Protein AF-A0A2P6MSW0-F1 (afdb_monomer_lite)

Sequence (856 aa):
MTTLRRFTCDDLFRISNINLDKLTETYNLGFYLQYMSKWPDYYTVAEDPNGTLMGYIMGKAEGLNENWHGHVTALTVAPEYRKIGLAGKFMGILEQVSEKIYDGYFVDLYVRKSNNVAISMYKKFGYTIYRQVIGYYSEGEDAYDMRKALPRDVHKKSIIPLPHPTAHRDSMSSTSKTTSDPVRFSTELWDGFDALCRQTAEDINFLREVFKFVKKRQLIEEEYADKMSKLNSKNPDVQPLGTLSKTWTGITNHLGSMTDIHNSAAIQMTEKVADALAALIKDTEMRRKQVVDRGTELNGEYKTNVEYLKKCKAAYDKAMREAAAVAQQIETMKQEAMPNRTAIAKNEKELQSKNEFASQLEDVYRRRITFTNYWMDIYYNEKMPAIMKDFERLETVMMQMFKAYLKRYANVVQDMQSPTDIAIKTLAESIDQIDASINIDIICRQNKTKAERPPLCEFEPYVVQSAAPQRSKLNPKGLFDAFTMRGGREQEHPASRPAPYATEVKPPGPNSVFGVPLEKLMDRQKDRYPELQIPKVLLDLSESVLKSGGCWTEGIFRVPAAAREVQNYKNELDDTYDAAVQPTNVHVIAAALKLWLREICTETPQQGYEVVKTLPSVNYKVVERVIHMLQEMSKQEYVETTMMDQSNLAMVFAPAFLKCPHTDYSKAMTAADKEKAFIVYLMDNIPSRVFEFSGFSGIRNSRRAVPAIPSKEGAPSPSIALSPSEKALASSRPLPTLPLSSSIDEMPTSNATPTTSPPVPAASAARPGPPQAPRRIEIGTLRREVHRERSDPFSMHHLTTNRKNRINCHDALFLPTQWRQTTTDCEVLEEKIVSHGDLSLFRRRAPGAPNDDIWQ

Organism: NCBI:txid1890364

Secondary structure (DSSP, 8-state):
-PEEEE--GGGGGTTHHHHTSTT-----HHHHHHHHHH-GGG-EEEE-TTS-EEEEEEEEEE-SGGG-EEEEEEEEE-GGGTTSSHHHHHHHHHHHHHHHTS--SEEEEEEETT-HHHHHHHHHTT-EEEEEEET-STTS--EEEEEEE-TT-TT-GGGSPPSS-EEHHHHGGGS--SS-S---HHHH-TT-HHHHHHHHHHHHHHHHHHHHHHHHHHHHHHHHHHHHHHHHT---SSPPPHHHHHHHHHHHHHHHHHHHHHHHHHHHHIIIIIHHHHHHHHHHHHHHHHHHHHHHHHHHHHHHHHHHHHHHHHHHHHHHHHHHHHHHHHHHHHTSSS--HHHHHHHHHHHHHHHHHHHHHHHHHHHHHHHHHHHHHHIIIIIHHHHHHHHHHHHHHHHHHHHHHHHHHHHHHHHTHHHHHHHHHHHHHHHHT--HHHHHHHHHHHH--SPPPPPP----------S-----------------------------PPPP-S---PPPPTT--SS--HHHHHHHHHTT-TT-SS-HHHHHHHHHHHHTTGGGSTTTTTSPPPHHHHHHHHHHHHHHSS-SS--S-HHHHHHHHHHHHHHH-----SSHHHHHHHS-HHHHHHHHHHHHHHHHHTSHHHHHHH---HHHHHHHHHHHH-----S-HHHHHHHHHHHHHHHHHHHHHS-------TTGGGTTT----PPPPPP----------------------------------------------------------PPPP-----------------------------------------PPP---------------------------------------

InterPro domains:
  IPR000182 GNAT domain [PF00583] (29-127)
  IPR000182 GNAT domain [PS51186] (2-151)
  IPR000198 Rho GTPase-activating protein domain [PF00620] (535-600)
  IPR000198 Rho GTPase-activating protein domain [PF00620] (609-661)
  IPR000198 Rho GTPase-activating protein domain [PS50238] (516-691)
  IPR000198 Rho GTPase-activating protein domain [SM00324] (532-687)
  IPR001060 FCH domain [PF00611] (192-263)
  IPR001060 FCH domain [SM00055] (183-269)
  IPR008936 Rho GTPase activation protein [G3DSA:1.10.555.10] (509-602)
  IPR008936 Rho GTPase activation protein [G3DSA:1.10.555.10] (603-688)
  IPR008936 Rho GTPase activation protein [SSF48350] (512-686)
  IPR016181 Acyl-CoA N-acyltransferase [SSF55729] (1-150)
  IPR027267 AH/BAR domain superfamily [G3DSA:1.20.1270.60] (180-471)
  IPR027267 AH/BAR domain superfamily [SSF103657] (184-462)
  IPR031160 F-BAR domain [PS51741] (183-439)
  IPR051646 N-terminal NatB acetyltransferase catalytic subunit [PTHR45910] (1-167)

Radius of gyration: 47.19 Å; chains: 1; bounding box: 113×129×171 Å

pLDDT: mean 72.56, std 27.03, range [21.27, 98.38]

Structure (mmCIF, N/CA/C/O backbone):
data_AF-A0A2P6MSW0-F1
#
_entry.id   AF-A0A2P6MSW0-F1
#
loop_
_atom_site.group_PDB
_atom_site.id
_atom_site.type_symbol
_atom_site.label_atom_id
_atom_site.label_alt_id
_atom_site.label_comp_id
_atom_site.label_asym_id
_atom_site.label_entity_id
_atom_site.label_seq_id
_atom_site.pdbx_PDB_ins_code
_atom_site.Cartn_x
_atom_site.Cartn_y
_atom_site.Cartn_z
_atom_site.occupancy
_atom_site.B_iso_or_equiv
_atom_site.auth_seq_id
_atom_site.auth_comp_id
_atom_site.auth_asym_id
_atom_site.auth_atom_id
_atom_site.pdbx_PDB_model_num
ATOM 1 N N . MET A 1 1 ? 9.043 -40.742 21.048 1.00 73.31 1 MET A N 1
ATOM 2 C CA . MET A 1 1 ? 8.303 -40.983 19.789 1.00 73.31 1 MET A CA 1
ATOM 3 C C . MET A 1 1 ? 8.147 -39.640 19.091 1.00 73.31 1 MET A C 1
ATOM 5 O O . MET A 1 1 ? 7.765 -38.699 19.762 1.00 73.31 1 MET A O 1
ATOM 9 N N . THR A 1 2 ? 8.527 -39.511 17.821 1.00 90.12 2 THR A N 1
ATOM 10 C CA . THR A 1 2 ? 8.435 -38.231 17.089 1.00 90.12 2 THR A CA 1
ATOM 11 C C . THR A 1 2 ? 7.188 -38.228 16.224 1.00 90.12 2 THR A C 1
ATOM 13 O O . THR A 1 2 ? 7.015 -39.154 15.429 1.00 90.12 2 THR A O 1
ATOM 16 N N . THR A 1 3 ? 6.373 -37.185 16.344 1.00 92.88 3 THR A N 1
ATOM 17 C CA . THR A 1 3 ? 5.152 -37.003 15.557 1.00 92.88 3 THR A CA 1
ATOM 18 C C . THR A 1 3 ? 5.406 -35.977 14.460 1.00 92.88 3 THR A C 1
ATOM 20 O O . THR A 1 3 ? 5.881 -34.880 14.739 1.00 92.88 3 THR A O 1
ATOM 23 N N . LEU A 1 4 ? 5.108 -36.331 13.208 1.00 94.06 4 LEU A N 1
ATOM 24 C CA . LEU A 1 4 ? 5.116 -35.401 12.077 1.00 94.06 4 LEU A CA 1
ATOM 25 C C . LEU A 1 4 ? 3.680 -34.977 11.793 1.00 94.06 4 LEU A C 1
ATOM 27 O O . LEU A 1 4 ? 2.804 -35.832 11.664 1.00 94.06 4 LEU A O 1
ATOM 31 N N . ARG A 1 5 ? 3.439 -33.672 11.694 1.00 94.06 5 ARG A N 1
ATOM 32 C CA . ARG A 1 5 ? 2.119 -33.115 11.381 1.00 94.06 5 ARG A CA 1
ATOM 33 C C . ARG A 1 5 ? 2.244 -31.880 10.499 1.00 94.06 5 ARG A C 1
ATOM 35 O O . ARG A 1 5 ? 3.320 -31.292 10.393 1.00 94.06 5 ARG A O 1
ATOM 42 N N . ARG A 1 6 ? 1.131 -31.475 9.885 1.00 91.44 6 ARG A N 1
ATOM 43 C CA . ARG A 1 6 ? 1.058 -30.198 9.167 1.00 91.44 6 ARG A CA 1
ATOM 44 C C . ARG A 1 6 ? 1.414 -29.050 10.112 1.00 91.44 6 ARG A C 1
ATOM 46 O O . ARG A 1 6 ? 1.029 -29.052 11.286 1.00 91.44 6 ARG A O 1
ATOM 53 N N . PHE A 1 7 ? 2.177 -28.107 9.579 1.00 90.88 7 PHE A N 1
ATOM 54 C CA . PHE A 1 7 ? 2.505 -26.866 10.266 1.00 90.88 7 PHE A CA 1
ATOM 55 C C . PHE A 1 7 ? 1.244 -25.989 10.355 1.00 90.88 7 PHE A C 1
ATOM 57 O O . PHE A 1 7 ? 0.479 -25.908 9.395 1.00 90.88 7 PHE A O 1
ATOM 64 N N . THR A 1 8 ? 1.020 -25.340 11.493 1.00 90.50 8 THR A N 1
ATOM 65 C CA . THR A 1 8 ? -0.129 -24.454 11.748 1.00 90.50 8 THR A CA 1
ATOM 66 C C . THR A 1 8 ? 0.336 -23.034 12.068 1.00 90.50 8 THR A C 1
ATOM 68 O O . THR A 1 8 ? 1.493 -22.829 12.431 1.00 90.50 8 THR A O 1
ATOM 71 N N . CYS A 1 9 ? -0.554 -22.038 11.979 1.00 86.31 9 CYS A N 1
ATOM 72 C CA . CYS A 1 9 ? -0.220 -20.653 12.343 1.00 86.31 9 CYS A CA 1
ATOM 73 C C . CYS A 1 9 ? 0.369 -20.545 13.760 1.00 86.31 9 CYS A C 1
ATOM 75 O O . CYS A 1 9 ? 1.317 -19.792 13.970 1.00 86.31 9 CYS A O 1
ATOM 77 N N . ASP A 1 10 ? -0.162 -21.319 14.712 1.00 86.50 10 ASP A N 1
ATOM 78 C CA . ASP A 1 10 ? 0.254 -21.283 16.118 1.00 86.50 10 ASP A CA 1
ATOM 79 C C . ASP A 1 10 ? 1.702 -21.754 16.322 1.00 86.50 10 ASP A C 1
ATOM 81 O O . ASP A 1 10 ? 2.387 -21.316 17.250 1.00 86.50 10 ASP A O 1
ATOM 85 N N . ASP A 1 11 ? 2.208 -22.608 15.427 1.00 88.56 11 ASP A N 1
ATOM 86 C CA . ASP A 1 11 ? 3.588 -23.086 15.490 1.00 88.56 11 ASP A CA 1
ATOM 87 C C . ASP A 1 11 ? 4.594 -21.947 15.261 1.00 88.56 11 ASP A C 1
ATOM 89 O O . ASP A 1 11 ? 5.694 -21.994 15.811 1.00 88.56 11 ASP A O 1
ATOM 93 N N . LEU A 1 12 ? 4.217 -20.871 14.550 1.00 85.56 12 LEU A N 1
ATOM 94 C CA . LEU A 1 12 ? 5.083 -19.700 14.328 1.00 85.56 12 LEU A CA 1
ATOM 95 C C . LEU A 1 12 ? 5.514 -19.030 15.638 1.00 85.56 12 LEU A C 1
ATOM 97 O O . LEU A 1 12 ? 6.610 -18.478 15.709 1.00 85.56 12 LEU A O 1
ATOM 101 N N . PHE A 1 13 ? 4.702 -19.129 16.693 1.00 83.31 13 PHE A N 1
ATOM 102 C CA . PHE A 1 13 ? 5.039 -18.602 18.019 1.00 83.31 13 PHE A CA 1
ATOM 103 C C . PHE A 1 13 ? 5.951 -19.538 18.829 1.00 83.31 13 PHE A C 1
ATOM 105 O O . PHE A 1 13 ? 6.455 -19.153 19.882 1.00 83.31 13 PHE A O 1
ATOM 112 N N . ARG A 1 14 ? 6.173 -20.770 18.352 1.00 83.88 14 ARG A N 1
ATOM 113 C CA . ARG A 1 14 ? 6.894 -21.844 19.058 1.00 83.88 14 ARG A CA 1
ATOM 114 C C . ARG A 1 14 ? 8.185 -22.276 18.354 1.00 83.88 14 ARG A C 1
ATOM 116 O O . ARG A 1 14 ? 9.005 -22.952 18.969 1.00 83.88 14 ARG A O 1
ATOM 123 N N . ILE A 1 15 ? 8.410 -21.867 17.101 1.00 85.44 15 ILE A N 1
ATOM 124 C CA . ILE A 1 15 ? 9.630 -22.197 16.338 1.00 85.44 15 ILE A CA 1
ATOM 125 C C . ILE A 1 15 ? 10.862 -21.366 16.716 1.00 85.44 15 ILE A C 1
ATOM 127 O O . ILE A 1 15 ? 11.935 -21.613 16.168 1.00 85.44 15 ILE A O 1
ATOM 131 N N . SER A 1 16 ? 10.759 -20.408 17.644 1.00 77.06 16 SER A N 1
ATOM 132 C CA . SER A 1 16 ? 11.877 -19.529 18.022 1.00 77.06 16 SER A CA 1
ATOM 133 C C . SER A 1 16 ? 13.143 -20.314 18.371 1.00 77.06 16 SER A C 1
ATOM 135 O O . SER A 1 16 ? 14.200 -20.028 17.822 1.00 77.06 16 SER A O 1
ATOM 137 N N . ASN A 1 17 ? 13.033 -21.374 19.179 1.00 74.31 17 ASN A N 1
ATOM 138 C CA . ASN A 1 17 ? 14.183 -22.208 19.553 1.00 74.31 17 ASN A CA 1
ATOM 139 C C . ASN A 1 17 ? 14.808 -22.951 18.359 1.00 74.31 17 ASN A C 1
ATOM 141 O O . ASN A 1 17 ? 16.011 -23.190 18.348 1.00 74.31 17 ASN A O 1
ATOM 145 N N . ILE A 1 18 ? 14.011 -23.285 17.341 1.00 83.44 18 ILE A N 1
ATOM 146 C CA . ILE A 1 18 ? 14.483 -23.927 16.106 1.00 83.44 18 ILE A CA 1
ATOM 147 C C . ILE A 1 18 ? 15.212 -22.902 15.221 1.00 83.44 18 ILE A C 1
ATOM 149 O O . ILE A 1 18 ? 16.244 -23.214 14.633 1.00 83.44 18 ILE A O 1
ATOM 153 N N . ASN A 1 19 ? 14.698 -21.671 15.163 1.00 82.31 19 ASN A N 1
ATOM 154 C CA . ASN A 1 19 ? 15.197 -20.588 14.313 1.00 82.31 19 ASN A CA 1
ATOM 155 C C . ASN A 1 19 ? 16.426 -19.849 14.868 1.00 82.31 19 ASN A C 1
ATOM 157 O O . ASN A 1 19 ? 17.010 -19.038 14.156 1.00 82.31 19 ASN A O 1
ATOM 161 N N . LEU A 1 20 ? 16.838 -20.120 16.110 1.00 76.44 20 LEU A N 1
ATOM 162 C CA . LEU A 1 20 ? 18.056 -19.551 16.704 1.00 76.44 20 LEU A CA 1
ATOM 163 C C . LEU A 1 20 ? 19.355 -20.211 16.203 1.00 76.44 20 LEU A C 1
ATOM 165 O O . LEU A 1 20 ? 20.447 -19.772 16.565 1.00 76.44 20 LEU A O 1
ATOM 169 N N . ASP A 1 21 ? 19.274 -21.260 15.380 1.00 73.25 21 ASP A N 1
ATOM 170 C CA . ASP A 1 21 ? 20.462 -21.876 14.791 1.00 73.25 21 ASP A CA 1
ATOM 171 C C . ASP A 1 21 ? 21.080 -20.985 13.700 1.00 73.25 21 ASP A C 1
ATOM 173 O O . ASP A 1 21 ? 20.398 -20.564 12.769 1.00 73.25 21 ASP A O 1
ATOM 177 N N . LYS A 1 22 ? 22.401 -20.765 13.776 1.00 73.75 22 LYS A N 1
ATOM 178 C CA . LYS A 1 22 ? 23.176 -19.919 12.851 1.00 73.75 22 LYS A CA 1
ATOM 179 C C . LYS A 1 22 ? 23.007 -20.281 11.366 1.00 73.75 22 LYS A C 1
ATOM 181 O O . LYS A 1 22 ? 23.175 -19.417 10.514 1.00 73.75 22 LYS A O 1
ATOM 186 N N . LEU A 1 23 ? 22.746 -21.546 11.042 1.00 72.62 23 LEU A N 1
ATOM 187 C CA . LEU A 1 23 ? 22.580 -22.022 9.664 1.00 72.62 23 LEU A CA 1
ATOM 188 C C . LEU A 1 23 ? 21.131 -21.922 9.168 1.00 72.62 23 LEU A C 1
ATOM 190 O O . LEU A 1 23 ? 20.855 -22.320 8.037 1.00 72.62 23 LEU A O 1
ATOM 194 N N . THR A 1 24 ? 20.216 -21.432 10.007 1.00 79.19 24 THR A N 1
ATOM 195 C CA . THR A 1 24 ? 18.808 -21.252 9.659 1.00 79.19 24 THR A CA 1
ATOM 196 C C . THR A 1 24 ? 18.578 -19.852 9.132 1.00 79.19 24 THR A C 1
ATOM 198 O O . THR A 1 24 ? 18.752 -18.867 9.846 1.00 79.19 24 THR A O 1
ATOM 201 N N . GLU A 1 25 ? 18.127 -19.769 7.887 1.00 75.81 25 GLU A N 1
ATOM 202 C CA . GLU A 1 25 ? 17.607 -18.521 7.346 1.00 75.81 25 GLU A CA 1
ATOM 203 C C . GLU A 1 25 ? 16.237 -18.244 7.974 1.00 75.81 25 GLU A C 1
ATOM 205 O O . GLU A 1 25 ? 15.349 -19.099 7.974 1.00 75.81 25 GLU A O 1
ATOM 210 N N . THR A 1 26 ? 16.076 -17.054 8.552 1.00 78.38 26 THR A N 1
ATOM 211 C CA . THR A 1 26 ? 14.838 -16.648 9.225 1.00 78.38 26 THR A CA 1
ATOM 212 C C . THR A 1 26 ? 14.127 -15.573 8.419 1.00 78.38 26 THR A C 1
ATOM 214 O O . THR A 1 26 ? 14.736 -14.627 7.923 1.00 78.38 26 THR A O 1
ATOM 217 N N . TYR A 1 27 ? 12.810 -15.717 8.288 1.00 81.25 27 TYR A N 1
ATOM 218 C CA . TYR A 1 27 ? 11.973 -14.806 7.513 1.00 81.25 27 TYR A CA 1
ATOM 219 C C . TYR A 1 27 ? 11.045 -13.989 8.420 1.00 81.25 27 TYR A C 1
ATOM 221 O O . TYR A 1 27 ? 10.822 -14.324 9.583 1.00 81.25 27 TYR A O 1
ATOM 229 N N . ASN A 1 28 ? 10.479 -12.901 7.895 1.00 78.00 28 ASN A N 1
ATOM 230 C CA . ASN A 1 28 ? 9.434 -12.171 8.614 1.00 78.00 28 ASN A CA 1
ATOM 231 C C . ASN A 1 28 ? 8.122 -12.985 8.658 1.00 78.00 28 ASN A C 1
ATOM 233 O O . ASN A 1 28 ? 7.902 -13.876 7.836 1.00 78.00 28 ASN A O 1
ATOM 237 N N . LEU A 1 29 ? 7.224 -12.657 9.594 1.00 77.81 29 LEU A N 1
ATOM 238 C CA . LEU A 1 29 ? 5.967 -13.395 9.782 1.00 77.81 29 LEU A CA 1
ATOM 239 C C . LEU A 1 29 ? 5.096 -13.429 8.512 1.00 77.81 29 LEU A C 1
ATOM 241 O O . LEU A 1 29 ? 4.502 -14.457 8.196 1.00 77.81 29 LEU A O 1
ATOM 245 N N . GLY A 1 30 ? 5.063 -12.327 7.754 1.00 74.00 30 GLY A N 1
ATOM 246 C CA . GLY A 1 30 ? 4.306 -12.236 6.504 1.00 74.00 30 GLY A CA 1
ATOM 247 C C . GLY A 1 30 ? 4.766 -13.245 5.449 1.00 74.00 30 GLY A C 1
ATOM 248 O O . GLY A 1 30 ? 3.930 -13.816 4.755 1.00 74.00 30 GLY A O 1
ATOM 249 N N . PHE A 1 31 ? 6.070 -13.521 5.370 1.00 78.88 31 PHE A N 1
ATOM 250 C CA . PHE A 1 31 ? 6.636 -14.512 4.454 1.00 78.88 31 PHE A CA 1
ATOM 251 C C . PHE A 1 31 ? 6.167 -15.931 4.796 1.00 78.88 31 PHE A C 1
ATOM 253 O O . PHE A 1 31 ? 5.680 -16.641 3.917 1.00 78.88 31 PHE A O 1
ATOM 260 N N . TYR A 1 32 ? 6.227 -16.321 6.076 1.00 83.69 32 TYR A N 1
ATOM 261 C CA . TYR A 1 32 ? 5.739 -17.632 6.518 1.00 83.69 32 TYR A CA 1
ATOM 262 C C . TYR A 1 32 ? 4.241 -17.814 6.243 1.00 83.69 32 TYR A C 1
ATOM 264 O O . TYR A 1 32 ? 3.837 -18.850 5.719 1.00 83.69 32 TYR A O 1
ATOM 272 N N . LEU A 1 33 ? 3.420 -16.803 6.554 1.00 84.19 33 LEU A N 1
ATOM 273 C CA . LEU A 1 33 ? 1.969 -16.852 6.335 1.00 84.19 33 LEU A CA 1
ATOM 274 C C . LEU A 1 33 ? 1.607 -16.884 4.840 1.00 84.19 33 LEU A C 1
ATOM 276 O O . LEU A 1 33 ? 0.693 -17.604 4.430 1.00 84.19 33 LEU A O 1
ATOM 280 N N . GLN A 1 34 ? 2.339 -16.147 4.001 1.00 82.12 34 GLN A N 1
ATOM 281 C CA . GLN A 1 34 ? 2.132 -16.159 2.553 1.00 82.12 34 GLN A CA 1
ATOM 282 C C . GLN A 1 34 ? 2.443 -17.531 1.944 1.00 82.12 34 GLN A C 1
ATOM 284 O O . GLN A 1 34 ? 1.682 -18.021 1.114 1.00 82.12 34 GLN A O 1
ATOM 289 N N . TYR A 1 35 ? 3.546 -18.158 2.346 1.00 86.81 35 TYR A N 1
ATOM 290 C CA . TYR A 1 35 ? 3.911 -19.479 1.843 1.00 86.81 35 TYR A CA 1
ATOM 291 C C . TYR A 1 35 ? 2.944 -20.558 2.336 1.00 86.81 35 TYR A C 1
ATOM 293 O O . TYR A 1 35 ? 2.484 -21.369 1.540 1.00 86.81 35 TYR A O 1
ATOM 301 N N . MET A 1 36 ? 2.563 -20.524 3.614 1.00 87.00 36 MET A N 1
ATOM 302 C CA . MET A 1 36 ? 1.616 -21.482 4.186 1.00 87.00 36 MET A CA 1
ATOM 303 C C . MET A 1 36 ? 0.212 -21.372 3.571 1.00 87.00 36 MET A C 1
ATOM 305 O O . MET A 1 36 ? -0.455 -22.387 3.405 1.00 87.00 36 MET A O 1
ATOM 309 N N . SER A 1 37 ? -0.239 -20.167 3.197 1.00 85.50 37 SER A N 1
ATOM 310 C CA . SER A 1 37 ? -1.538 -19.982 2.524 1.00 85.50 37 SER A CA 1
ATOM 311 C C . SER A 1 37 ? -1.548 -20.460 1.070 1.00 85.50 37 SER A C 1
ATOM 313 O O . SER A 1 37 ? -2.590 -20.895 0.588 1.00 85.50 37 SER A O 1
ATOM 315 N N . LYS A 1 38 ? -0.408 -20.400 0.368 1.00 88.25 38 LYS A N 1
ATOM 316 C CA . LYS A 1 38 ? -0.290 -20.846 -1.031 1.00 88.25 38 LYS A CA 1
ATOM 317 C C . LYS A 1 38 ? 0.076 -22.321 -1.177 1.00 88.25 38 LYS A C 1
ATOM 319 O O . LYS A 1 38 ? -0.399 -22.970 -2.101 1.00 88.25 38 LYS A O 1
ATOM 324 N N . TRP A 1 39 ? 0.925 -22.832 -0.291 1.00 93.88 39 TRP A N 1
ATOM 325 C CA . TRP A 1 39 ? 1.517 -24.167 -0.371 1.00 93.88 39 TRP A CA 1
ATOM 326 C C . TRP A 1 39 ? 1.437 -24.908 0.976 1.00 93.88 39 TRP A C 1
ATOM 328 O O . TRP A 1 39 ? 2.466 -25.340 1.506 1.00 93.88 39 TRP A O 1
ATOM 338 N N . PRO A 1 40 ? 0.233 -25.084 1.556 1.00 92.12 40 PRO A N 1
ATOM 339 C CA . PRO A 1 40 ? 0.075 -25.717 2.868 1.00 92.12 40 PRO A CA 1
ATOM 340 C C . PRO A 1 40 ? 0.593 -27.163 2.903 1.00 92.12 40 PRO A C 1
ATOM 342 O O . PRO A 1 40 ? 1.042 -27.638 3.944 1.00 92.12 40 PRO A O 1
ATOM 345 N N . ASP A 1 41 ? 0.582 -27.870 1.770 1.00 93.12 41 ASP A N 1
ATOM 346 C CA . ASP A 1 41 ? 1.083 -29.247 1.678 1.00 93.12 41 ASP A CA 1
ATOM 347 C C . ASP A 1 41 ? 2.611 -29.344 1.758 1.00 93.12 41 ASP A C 1
ATOM 349 O O . ASP A 1 41 ? 3.145 -30.378 2.150 1.00 93.12 41 ASP A O 1
ATOM 353 N N . TYR A 1 42 ? 3.325 -28.257 1.457 1.00 95.56 42 TYR A N 1
ATOM 354 C CA . TYR A 1 42 ? 4.781 -28.181 1.575 1.00 95.56 42 TYR A CA 1
ATOM 355 C C . TYR A 1 42 ? 5.265 -27.852 2.996 1.00 95.56 42 TYR A C 1
ATOM 357 O O . TYR A 1 42 ? 6.467 -27.700 3.215 1.00 95.56 42 TYR A O 1
ATOM 365 N N . TYR A 1 43 ? 4.348 -27.742 3.959 1.00 93.56 43 TYR A N 1
ATOM 366 C CA . TYR A 1 43 ? 4.601 -27.278 5.320 1.00 93.56 43 TYR A CA 1
ATOM 367 C C . TYR A 1 43 ? 4.406 -28.397 6.346 1.00 93.56 43 TYR A C 1
ATOM 369 O O . TYR A 1 43 ? 3.287 -28.820 6.641 1.00 93.56 43 TYR A O 1
ATOM 377 N N . THR A 1 44 ? 5.502 -28.873 6.941 1.00 95.62 44 THR A N 1
ATOM 378 C CA . THR A 1 44 ? 5.464 -29.945 7.951 1.00 95.62 44 THR A CA 1
ATOM 379 C C . THR A 1 44 ? 6.337 -29.599 9.149 1.00 95.62 44 THR A C 1
ATOM 381 O O . THR A 1 44 ? 7.448 -29.098 8.997 1.00 95.62 44 THR A O 1
ATOM 384 N N . VAL A 1 45 ? 5.855 -29.917 10.349 1.00 96.06 45 VAL A N 1
ATOM 385 C CA . VAL A 1 45 ? 6.579 -29.769 11.616 1.00 96.06 45 VAL A CA 1
ATOM 386 C C . VAL A 1 45 ? 6.730 -31.121 12.310 1.00 96.06 45 VAL A C 1
ATOM 388 O O . VAL A 1 45 ? 5.913 -32.029 12.133 1.00 96.06 45 VAL A O 1
ATOM 391 N N . ALA A 1 46 ? 7.792 -31.260 13.097 1.00 96.06 46 ALA A N 1
ATOM 392 C CA . ALA A 1 46 ? 8.022 -32.392 13.978 1.00 96.06 46 ALA A CA 1
ATOM 393 C C . ALA A 1 46 ? 7.879 -31.969 15.435 1.00 96.06 46 ALA A C 1
ATOM 395 O O . ALA A 1 46 ? 8.423 -30.943 15.838 1.00 96.06 46 ALA A O 1
ATOM 396 N N . GLU A 1 47 ? 7.210 -32.797 16.223 1.00 94.56 47 GLU A N 1
ATOM 397 C CA . GLU A 1 47 ? 6.956 -32.564 17.639 1.00 94.56 47 GLU A CA 1
ATOM 398 C C . GLU A 1 47 ? 7.376 -33.796 18.452 1.00 94.56 47 GLU A C 1
ATOM 400 O O . GLU A 1 47 ? 7.206 -34.945 18.017 1.00 94.56 47 GLU A O 1
ATOM 405 N N . ASP A 1 48 ? 7.989 -33.556 19.610 1.00 91.31 48 ASP A N 1
ATOM 406 C CA . ASP A 1 48 ? 8.348 -34.604 20.561 1.00 91.31 48 ASP A CA 1
ATOM 407 C C . ASP A 1 48 ? 7.132 -35.011 21.425 1.00 91.31 48 ASP A C 1
ATOM 409 O O . ASP A 1 48 ? 6.084 -34.364 21.369 1.00 91.31 48 ASP A O 1
ATOM 413 N N . PRO A 1 49 ? 7.217 -36.084 22.236 1.00 89.75 49 PRO A N 1
ATOM 414 C CA . PRO A 1 49 ? 6.091 -36.529 23.063 1.00 89.75 49 PRO A CA 1
ATOM 415 C C . PRO A 1 49 ? 5.585 -35.498 24.078 1.00 89.75 49 PRO A C 1
ATOM 417 O O . PRO A 1 49 ? 4.460 -35.626 24.547 1.00 89.75 49 PRO A O 1
ATOM 420 N N . ASN A 1 50 ? 6.413 -34.516 24.438 1.00 89.19 50 ASN A N 1
ATOM 421 C CA . ASN A 1 50 ? 6.081 -33.477 25.410 1.00 89.19 50 ASN A CA 1
ATOM 422 C C . ASN A 1 50 ? 5.460 -32.243 24.742 1.00 89.19 50 ASN A C 1
ATOM 424 O O . ASN A 1 50 ? 5.168 -31.262 25.422 1.00 89.19 50 ASN A O 1
ATOM 428 N N . GLY A 1 51 ? 5.292 -32.263 23.420 1.00 87.00 51 GLY A N 1
ATOM 429 C CA . GLY A 1 51 ? 4.814 -31.116 22.669 1.00 87.00 51 GLY A CA 1
ATOM 430 C C . GLY A 1 51 ? 5.911 -30.099 22.340 1.00 87.00 51 GLY A C 1
ATOM 431 O O . GLY A 1 51 ? 5.625 -28.937 22.081 1.00 87.00 51 GLY A O 1
ATOM 432 N N . THR A 1 52 ? 7.194 -30.455 22.383 1.00 90.25 52 THR A N 1
ATOM 433 C CA . THR A 1 52 ? 8.261 -29.525 21.973 1.00 90.25 52 THR A CA 1
ATOM 434 C C . THR A 1 52 ? 8.517 -29.667 20.479 1.00 90.25 52 THR A C 1
ATOM 436 O O . THR A 1 52 ? 8.710 -30.777 19.980 1.00 90.25 52 THR A O 1
ATOM 439 N N . LEU A 1 53 ? 8.528 -28.548 19.745 1.00 93.44 53 LEU A N 1
ATOM 440 C CA . LEU A 1 53 ? 8.837 -28.570 18.317 1.00 93.44 53 LEU A CA 1
ATOM 441 C C . LEU A 1 53 ? 10.319 -28.915 18.109 1.00 93.44 53 LEU A C 1
ATOM 443 O O . LEU A 1 53 ? 11.209 -28.261 18.647 1.00 93.44 53 LEU A O 1
ATOM 447 N N . MET A 1 54 ? 10.574 -29.941 17.302 1.00 93.62 54 MET A N 1
ATOM 448 C CA . MET A 1 54 ? 11.908 -30.491 17.041 1.00 93.62 54 MET A CA 1
ATOM 449 C C . MET A 1 54 ? 12.538 -29.920 15.761 1.00 93.62 54 MET A C 1
ATOM 451 O O . MET A 1 54 ? 13.759 -29.908 15.604 1.00 93.62 54 MET A O 1
ATOM 455 N N . GLY A 1 55 ? 11.712 -29.487 14.810 1.00 93.88 55 GLY A N 1
ATOM 456 C CA . GLY A 1 55 ? 12.133 -28.992 13.502 1.00 93.88 55 GLY A CA 1
ATOM 457 C C . GLY A 1 55 ? 10.950 -28.802 12.560 1.00 93.88 55 GLY A C 1
ATOM 458 O O . GLY A 1 55 ? 9.844 -29.253 12.862 1.00 93.88 55 GLY A O 1
ATOM 459 N N . TYR A 1 56 ? 11.179 -28.167 11.416 1.00 95.25 56 TYR A N 1
ATOM 460 C CA . TYR A 1 56 ? 10.181 -28.009 10.361 1.00 95.25 56 TYR A CA 1
ATOM 461 C C . TYR A 1 56 ? 10.821 -27.998 8.971 1.00 95.25 56 TYR A C 1
ATOM 463 O O . TYR A 1 56 ? 12.025 -27.776 8.812 1.00 95.25 56 TYR A O 1
ATOM 471 N N . ILE A 1 57 ? 9.982 -28.224 7.965 1.00 95.69 57 ILE A N 1
ATOM 472 C CA . ILE A 1 57 ? 10.283 -27.986 6.559 1.00 95.69 57 ILE A CA 1
ATOM 473 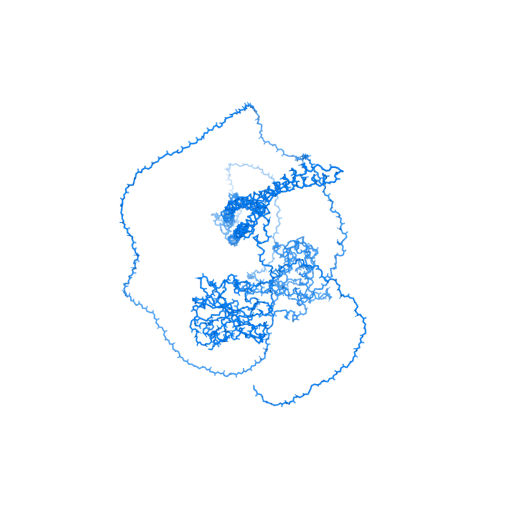C C . ILE A 1 57 ? 9.186 -27.122 5.949 1.00 95.69 57 ILE A C 1
ATOM 475 O O . ILE A 1 57 ? 8.003 -27.293 6.256 1.00 95.69 57 ILE A O 1
ATOM 479 N N . MET A 1 58 ? 9.602 -26.203 5.088 1.00 94.56 58 MET A N 1
ATOM 480 C CA . MET A 1 58 ? 8.721 -25.434 4.226 1.00 94.56 58 MET A CA 1
ATOM 481 C C . MET A 1 58 ? 9.275 -25.376 2.808 1.00 94.56 58 MET A C 1
ATOM 483 O O . MET A 1 58 ? 10.486 -25.271 2.586 1.00 94.56 58 MET A O 1
ATOM 487 N N . GLY A 1 59 ? 8.366 -25.399 1.847 1.00 94.00 59 GLY A N 1
ATOM 488 C CA . GLY A 1 59 ? 8.678 -25.292 0.433 1.00 94.00 59 GLY A CA 1
ATOM 489 C C . GLY A 1 59 ? 7.567 -24.613 -0.352 1.00 94.00 59 GLY A C 1
ATOM 490 O O . GLY A 1 59 ? 6.599 -24.104 0.216 1.00 94.00 59 GLY A O 1
ATOM 491 N N . LYS A 1 60 ? 7.731 -24.617 -1.669 1.00 94.88 60 LYS A N 1
ATOM 492 C CA . LYS A 1 60 ? 6.774 -24.097 -2.647 1.00 94.88 60 LYS A CA 1
ATOM 493 C C . LYS A 1 60 ? 6.831 -24.928 -3.922 1.00 94.88 60 LYS A C 1
ATOM 495 O O . LYS A 1 60 ? 7.844 -25.571 -4.177 1.00 94.88 60 LYS A O 1
ATOM 500 N N . ALA A 1 61 ? 5.787 -24.867 -4.739 1.00 91.56 61 ALA A N 1
ATOM 501 C CA . ALA A 1 61 ? 5.871 -25.285 -6.137 1.00 91.56 61 ALA A CA 1
ATOM 502 C C . ALA A 1 61 ? 6.143 -24.068 -7.026 1.00 91.56 61 ALA A C 1
ATOM 504 O O . ALA A 1 61 ? 5.488 -23.032 -6.867 1.00 91.56 61 ALA A O 1
ATOM 505 N N . GLU A 1 62 ? 7.094 -24.185 -7.952 1.00 85.31 62 GLU A N 1
ATOM 506 C CA . GLU A 1 62 ? 7.448 -23.109 -8.874 1.00 85.31 62 GLU A CA 1
ATOM 507 C C . GLU A 1 62 ? 7.976 -23.588 -10.234 1.00 85.31 62 GLU A C 1
ATOM 509 O O . GLU A 1 62 ? 8.207 -24.770 -10.468 1.00 85.31 62 GLU A O 1
ATOM 514 N N . GLY A 1 63 ? 8.142 -22.638 -11.158 1.00 78.12 63 GLY A N 1
ATOM 515 C CA . GLY A 1 63 ? 8.579 -22.874 -12.533 1.00 78.12 63 GLY A CA 1
ATOM 516 C C . GLY A 1 63 ? 7.430 -22.981 -13.539 1.00 78.12 63 GLY A C 1
ATOM 517 O O . GLY A 1 63 ? 6.277 -22.714 -13.221 1.00 78.12 63 GLY A O 1
ATOM 518 N N . LEU A 1 64 ? 7.755 -23.305 -14.789 1.00 71.12 64 LEU A N 1
ATOM 519 C CA . LEU A 1 64 ? 6.807 -23.491 -15.895 1.00 71.12 64 LEU A CA 1
ATOM 520 C C . LEU A 1 64 ? 7.360 -24.568 -16.838 1.00 71.12 64 LEU A C 1
ATOM 522 O O . LEU A 1 64 ? 8.579 -24.700 -16.972 1.00 71.12 64 LEU A O 1
ATOM 526 N N . ASN A 1 65 ? 6.489 -25.293 -17.542 1.00 86.81 65 ASN A N 1
ATOM 527 C CA . ASN A 1 65 ? 6.875 -26.342 -18.500 1.00 86.81 65 ASN A CA 1
ATOM 528 C C . ASN A 1 65 ? 7.807 -27.398 -17.865 1.00 86.81 65 ASN A C 1
ATOM 530 O O . ASN A 1 65 ? 7.560 -27.824 -16.740 1.00 86.81 65 ASN A O 1
ATOM 534 N N . GLU A 1 66 ? 8.885 -27.802 -18.553 1.00 85.38 66 GLU A N 1
ATOM 535 C CA . GLU A 1 66 ? 9.906 -28.740 -18.040 1.00 85.38 66 GLU A CA 1
ATOM 536 C C . GLU A 1 66 ? 10.650 -28.215 -16.790 1.00 85.38 66 GLU A C 1
ATOM 538 O O . GLU A 1 66 ? 11.368 -28.969 -16.140 1.00 85.38 66 GLU A O 1
ATOM 543 N N . ASN A 1 67 ? 10.463 -26.938 -16.426 1.00 85.56 67 ASN A N 1
ATOM 544 C CA . ASN A 1 67 ? 10.988 -26.355 -15.194 1.00 85.56 67 ASN A CA 1
ATOM 545 C C . ASN A 1 67 ? 9.972 -26.346 -14.044 1.00 85.56 67 ASN A C 1
ATOM 547 O O . ASN A 1 67 ? 10.270 -25.738 -13.029 1.00 85.56 67 ASN A O 1
ATOM 551 N N . TRP A 1 68 ? 8.780 -26.939 -14.160 1.00 93.31 68 TRP A N 1
ATOM 552 C CA . TRP A 1 68 ? 7.830 -27.030 -13.040 1.00 93.31 68 TRP A CA 1
ATOM 553 C C . TRP A 1 68 ? 8.338 -28.009 -11.969 1.00 93.31 68 TRP A C 1
ATOM 555 O O . TRP A 1 68 ? 8.565 -29.177 -12.275 1.00 93.31 68 TRP A O 1
ATOM 565 N N . HIS A 1 69 ? 8.556 -27.560 -10.732 1.00 96.44 69 HIS A N 1
ATOM 566 C CA . HIS A 1 69 ? 9.241 -28.327 -9.685 1.00 96.44 69 HIS A CA 1
ATOM 567 C C . HIS A 1 69 ? 8.840 -27.897 -8.265 1.00 96.44 69 HIS A C 1
ATOM 569 O O . HIS A 1 69 ? 8.219 -26.854 -8.060 1.00 96.44 69 HIS A O 1
ATOM 575 N N . GLY A 1 70 ? 9.206 -28.714 -7.274 1.00 95.81 70 GLY A N 1
ATOM 576 C CA . GLY A 1 70 ? 9.143 -28.334 -5.862 1.00 95.81 70 GLY A CA 1
ATOM 577 C C . GLY A 1 70 ? 10.450 -27.694 -5.394 1.00 95.81 70 GLY A C 1
ATOM 578 O O . GLY A 1 70 ? 11.521 -28.200 -5.705 1.00 95.81 70 GLY A O 1
ATOM 579 N N . HIS A 1 71 ? 10.372 -26.634 -4.599 1.00 96.94 71 HIS A N 1
ATOM 580 C CA . HIS A 1 71 ? 11.528 -25.925 -4.056 1.00 96.94 71 HIS A CA 1
ATOM 581 C C . HIS A 1 71 ? 11.549 -25.985 -2.528 1.00 96.94 71 HIS A C 1
ATOM 583 O O . HIS A 1 71 ? 10.594 -25.555 -1.868 1.00 96.94 71 HIS A O 1
ATOM 589 N N . VAL A 1 72 ? 12.648 -26.473 -1.942 1.00 96.56 72 VAL A N 1
ATOM 590 C CA . VAL A 1 72 ? 12.861 -26.435 -0.486 1.00 96.56 72 VAL A CA 1
ATOM 591 C C . VAL A 1 72 ? 13.293 -25.031 -0.085 1.00 96.56 72 VAL A C 1
ATOM 593 O O . VAL A 1 72 ? 14.402 -24.603 -0.388 1.00 96.56 72 VAL A O 1
ATOM 596 N N . THR A 1 73 ? 12.429 -24.326 0.642 1.00 92.81 73 THR A N 1
ATOM 597 C CA . THR A 1 73 ? 12.712 -22.951 1.079 1.00 92.81 73 THR A CA 1
ATOM 598 C C . THR A 1 73 ? 13.448 -22.927 2.412 1.00 92.81 73 THR A C 1
ATOM 600 O O . THR A 1 73 ? 14.425 -22.203 2.563 1.00 92.81 73 THR A O 1
ATOM 603 N N . ALA A 1 74 ? 13.018 -23.747 3.373 1.00 91.50 74 ALA A N 1
ATOM 604 C CA . ALA A 1 74 ? 13.750 -23.943 4.617 1.00 91.50 74 ALA A CA 1
ATOM 605 C C . ALA A 1 74 ? 13.557 -25.363 5.145 1.00 91.50 74 ALA A C 1
ATOM 607 O O . ALA A 1 74 ? 12.456 -25.911 5.113 1.00 91.50 74 ALA A O 1
ATOM 608 N N . LEU A 1 75 ? 14.642 -25.939 5.658 1.00 93.69 75 LEU A N 1
ATOM 609 C CA . LEU A 1 75 ? 14.655 -27.207 6.372 1.00 93.69 75 LEU A CA 1
ATOM 610 C C . LEU A 1 75 ? 15.535 -27.043 7.605 1.00 93.69 75 LEU A C 1
ATOM 612 O O . LEU A 1 75 ? 16.761 -26.987 7.493 1.00 93.69 75 LEU A O 1
ATOM 616 N N . THR A 1 76 ? 14.907 -27.029 8.777 1.00 91.81 76 THR A N 1
ATOM 617 C CA . THR A 1 76 ? 15.617 -26.802 10.033 1.00 91.81 76 THR A CA 1
ATOM 618 C C . THR A 1 76 ? 15.221 -27.823 11.082 1.00 91.81 76 THR A C 1
ATOM 620 O O . THR A 1 76 ? 14.049 -28.108 11.310 1.00 91.81 76 THR A O 1
ATOM 623 N N . VAL A 1 77 ? 16.233 -28.362 11.758 1.00 91.75 77 VAL A N 1
ATOM 624 C CA . VAL A 1 77 ? 16.089 -29.236 12.924 1.00 91.75 77 VAL A CA 1
ATOM 625 C C . VAL A 1 77 ? 16.906 -28.634 14.056 1.00 91.75 77 VAL A C 1
ATOM 627 O O . VAL A 1 77 ? 18.097 -28.350 13.856 1.00 91.75 77 VAL A O 1
ATOM 630 N N . ALA A 1 78 ? 16.272 -28.454 15.215 1.00 89.06 78 ALA A N 1
ATOM 631 C CA . ALA A 1 78 ? 16.923 -27.918 16.404 1.00 89.06 78 ALA A CA 1
ATOM 632 C C . ALA A 1 78 ? 18.125 -28.800 16.810 1.00 89.06 78 ALA A C 1
ATOM 634 O O . ALA A 1 78 ? 18.078 -30.022 16.608 1.00 89.06 78 ALA A O 1
ATOM 635 N N . PRO A 1 79 ? 19.230 -28.212 17.310 1.00 87.12 79 PRO A N 1
ATOM 636 C CA . PRO A 1 79 ? 20.498 -28.917 17.512 1.00 87.12 79 PRO A CA 1
ATOM 637 C C . PRO A 1 79 ? 20.390 -30.214 18.323 1.00 87.12 79 PRO A C 1
ATOM 639 O O . PRO A 1 79 ? 21.045 -31.202 17.979 1.00 87.12 79 PRO A O 1
ATOM 642 N N . GLU A 1 80 ? 19.526 -30.235 19.338 1.00 88.38 80 GLU A N 1
ATOM 643 C CA . GLU A 1 80 ? 19.329 -31.351 20.271 1.00 88.38 80 GLU A CA 1
ATOM 644 C C . GLU A 1 80 ? 18.635 -32.552 19.610 1.00 88.38 80 GLU A C 1
ATOM 646 O O . GLU A 1 80 ? 18.753 -33.683 20.079 1.00 88.38 80 GLU A O 1
ATOM 651 N N . TYR A 1 81 ? 17.950 -32.325 18.486 1.00 90.31 81 TYR A N 1
ATOM 652 C CA . TYR A 1 81 ? 17.172 -33.328 17.758 1.00 90.31 81 TYR A CA 1
ATOM 653 C C . TYR A 1 81 ? 17.810 -33.727 16.418 1.00 90.31 81 TYR A C 1
ATOM 655 O O . TYR A 1 81 ? 17.163 -34.313 15.547 1.00 90.31 81 TYR A O 1
ATOM 663 N N . ARG A 1 82 ? 19.096 -33.423 16.211 1.00 89.19 82 ARG A N 1
ATOM 664 C CA . ARG A 1 82 ? 19.846 -33.837 15.012 1.00 89.19 82 ARG A CA 1
ATOM 665 C C . ARG A 1 82 ? 20.287 -35.297 15.097 1.00 89.19 82 ARG A C 1
ATOM 667 O O . ARG A 1 82 ? 20.265 -35.924 16.146 1.00 89.19 82 ARG A O 1
ATOM 674 N N . LYS A 1 83 ? 20.718 -35.853 13.958 1.00 88.19 83 LYS A N 1
ATOM 675 C CA . LYS A 1 83 ? 21.251 -37.229 13.823 1.00 88.19 83 LYS A CA 1
ATOM 676 C C . LYS A 1 83 ? 20.261 -38.372 14.122 1.00 88.19 83 LYS A C 1
ATOM 678 O O . LYS A 1 83 ? 20.656 -39.527 14.046 1.00 88.19 83 LYS A O 1
ATOM 683 N N . ILE A 1 84 ? 18.977 -38.079 14.332 1.00 90.50 84 ILE A N 1
ATOM 684 C CA . ILE A 1 84 ? 17.894 -39.081 14.459 1.00 90.50 84 ILE A CA 1
ATOM 685 C C . ILE A 1 84 ? 17.124 -39.323 13.144 1.00 90.50 84 ILE A C 1
ATOM 687 O O . ILE A 1 84 ? 16.060 -39.937 13.135 1.00 90.50 84 ILE A O 1
ATOM 691 N N . GLY A 1 85 ? 17.629 -38.797 12.021 1.00 91.12 85 GLY A N 1
ATOM 692 C CA . GLY A 1 85 ? 17.033 -38.980 10.690 1.00 91.12 85 GLY A CA 1
ATOM 693 C C . GLY A 1 85 ? 15.853 -38.058 10.357 1.00 91.12 85 GLY A C 1
ATOM 694 O O . GLY A 1 85 ? 15.200 -38.261 9.337 1.00 91.12 85 GLY A O 1
ATOM 695 N N . LEU A 1 86 ? 15.581 -37.032 11.171 1.00 93.31 86 LEU A N 1
ATOM 696 C CA . LEU A 1 86 ? 14.408 -36.167 11.004 1.00 93.31 86 LEU A CA 1
ATOM 697 C C . LEU A 1 86 ? 14.396 -35.392 9.675 1.00 93.31 86 LEU A C 1
ATOM 699 O O . LEU A 1 86 ? 13.384 -35.376 8.983 1.00 93.31 86 LEU A O 1
ATOM 703 N N . ALA A 1 87 ? 15.543 -34.835 9.275 1.00 93.56 87 ALA A N 1
ATOM 704 C CA . ALA A 1 87 ? 15.692 -34.134 7.998 1.00 93.56 87 ALA A CA 1
ATOM 705 C C . ALA A 1 87 ? 15.366 -35.028 6.788 1.00 93.56 87 ALA A C 1
ATOM 707 O O . ALA A 1 87 ? 14.735 -34.573 5.841 1.00 93.56 87 ALA A O 1
ATOM 708 N N . GLY A 1 88 ? 15.722 -36.317 6.842 1.00 94.25 88 GLY A N 1
ATOM 709 C CA . GLY A 1 88 ? 15.374 -37.272 5.786 1.00 94.25 88 GLY A CA 1
ATOM 710 C C . GLY A 1 88 ? 13.874 -37.541 5.700 1.00 94.25 88 GLY A C 1
ATOM 711 O O . GLY A 1 88 ? 13.339 -37.655 4.603 1.00 94.25 88 GLY A O 1
ATOM 712 N N . LYS A 1 89 ? 13.173 -37.571 6.842 1.00 95.38 89 LYS A N 1
ATOM 713 C CA . LYS A 1 89 ? 11.708 -37.693 6.853 1.00 95.38 89 LYS A CA 1
ATOM 714 C C . LYS A 1 89 ? 11.035 -36.460 6.253 1.00 95.38 89 LYS A C 1
ATOM 716 O O . LYS A 1 89 ? 10.120 -36.611 5.454 1.00 95.38 89 LYS A O 1
ATOM 721 N N . PHE A 1 90 ? 11.505 -35.264 6.606 1.00 97.19 90 PHE A N 1
ATOM 722 C CA . PHE A 1 90 ? 10.994 -34.018 6.036 1.00 97.19 90 PHE A CA 1
ATOM 723 C C . PHE A 1 90 ? 11.187 -33.947 4.521 1.00 97.19 90 PHE A C 1
ATOM 725 O O . PHE A 1 90 ? 10.230 -33.676 3.802 1.00 97.19 90 PHE A O 1
ATOM 732 N N . MET A 1 91 ? 12.393 -34.259 4.039 1.00 97.38 91 MET A N 1
ATOM 733 C CA . MET A 1 91 ? 12.674 -34.315 2.604 1.00 97.38 91 MET A CA 1
ATOM 734 C C . MET A 1 91 ? 11.796 -35.346 1.899 1.00 97.38 91 MET A C 1
ATOM 736 O O . MET A 1 91 ? 11.192 -35.024 0.887 1.00 97.38 91 MET A O 1
ATOM 740 N N . GLY A 1 92 ? 11.635 -36.544 2.469 1.00 96.50 92 GLY A N 1
ATOM 741 C CA . GLY A 1 92 ? 10.762 -37.569 1.895 1.00 96.50 92 GLY A CA 1
ATOM 742 C C . GLY A 1 92 ? 9.303 -37.121 1.757 1.00 96.50 92 GLY A C 1
ATOM 743 O O . GLY A 1 92 ? 8.662 -37.457 0.766 1.00 96.50 92 GLY A O 1
ATOM 744 N N . ILE A 1 93 ? 8.780 -36.339 2.708 1.00 96.00 93 ILE A N 1
ATOM 745 C CA . ILE A 1 93 ? 7.431 -35.757 2.608 1.00 96.00 93 ILE A CA 1
ATOM 746 C C . ILE A 1 93 ? 7.381 -34.713 1.491 1.00 96.00 93 ILE A C 1
ATOM 748 O O . ILE A 1 93 ? 6.500 -34.780 0.638 1.00 96.00 93 ILE A O 1
ATOM 752 N N . LEU A 1 94 ? 8.333 -33.778 1.463 1.00 97.31 94 LEU A N 1
ATOM 753 C CA . LEU A 1 94 ? 8.367 -32.715 0.459 1.00 97.31 94 LEU A CA 1
ATOM 754 C C . LEU A 1 94 ? 8.534 -33.267 -0.967 1.00 97.31 94 LEU A C 1
ATOM 756 O O . LEU A 1 94 ? 7.881 -32.794 -1.898 1.00 97.31 94 LEU A O 1
ATOM 760 N N . GLU A 1 95 ? 9.364 -34.294 -1.140 1.00 97.75 95 GLU A N 1
ATOM 761 C CA . GLU A 1 95 ? 9.532 -35.014 -2.404 1.00 97.75 95 GLU A CA 1
ATOM 762 C C . GLU A 1 95 ? 8.225 -35.690 -2.835 1.00 97.75 95 GLU A C 1
ATOM 764 O O . GLU A 1 95 ? 7.794 -35.511 -3.971 1.00 97.75 95 GLU A O 1
ATOM 769 N N . GLN A 1 96 ? 7.542 -36.390 -1.921 1.00 97.06 96 GLN A N 1
ATOM 770 C CA . GLN A 1 96 ? 6.255 -37.031 -2.216 1.00 97.06 96 GLN A CA 1
ATOM 771 C C . GLN A 1 96 ? 5.163 -36.026 -2.582 1.00 97.06 96 GLN A C 1
ATOM 773 O O . GLN A 1 96 ? 4.359 -36.306 -3.467 1.00 97.06 96 GLN A O 1
ATOM 778 N N . VAL A 1 97 ? 5.120 -34.869 -1.920 1.00 96.75 97 VAL A N 1
ATOM 779 C CA . VAL A 1 97 ? 4.189 -33.781 -2.252 1.00 96.75 97 VAL A CA 1
ATOM 780 C C . VAL A 1 97 ? 4.495 -33.233 -3.645 1.00 96.75 97 VAL A C 1
ATOM 782 O O . VAL A 1 97 ? 3.587 -33.092 -4.463 1.00 96.75 97 VAL A O 1
ATOM 785 N N . SER A 1 98 ? 5.775 -33.003 -3.948 1.00 97.31 98 SER A N 1
ATOM 786 C CA . SER A 1 98 ? 6.212 -32.519 -5.264 1.00 97.31 98 SER A CA 1
ATOM 787 C C . SER A 1 98 ? 5.874 -33.488 -6.388 1.00 97.31 98 SER A C 1
ATOM 789 O O . SER A 1 98 ? 5.471 -33.056 -7.460 1.00 97.31 98 SER A O 1
ATOM 791 N N . GLU A 1 99 ? 6.002 -34.789 -6.139 1.00 95.62 99 GLU A N 1
ATOM 792 C CA . GLU A 1 99 ? 5.669 -35.836 -7.102 1.00 95.62 99 GLU A CA 1
ATOM 793 C C . GLU A 1 99 ? 4.155 -36.019 -7.255 1.00 95.62 99 GLU A C 1
ATOM 795 O O . GLU A 1 99 ? 3.637 -35.982 -8.363 1.00 95.62 99 GLU A O 1
ATOM 800 N N . LYS A 1 100 ? 3.429 -36.228 -6.152 1.00 94.62 100 LYS A N 1
ATOM 801 C CA . LYS A 1 100 ? 2.046 -36.730 -6.201 1.00 94.62 100 LYS A CA 1
ATOM 802 C C . LYS A 1 100 ? 0.983 -35.643 -6.253 1.00 94.62 100 LYS A C 1
ATOM 804 O O . LYS A 1 100 ? -0.106 -35.906 -6.751 1.00 94.62 100 LYS A O 1
ATOM 809 N N . ILE A 1 101 ? 1.259 -34.471 -5.682 1.00 93.06 101 ILE A N 1
ATOM 810 C CA . ILE A 1 101 ? 0.289 -33.369 -5.601 1.00 93.06 101 ILE A CA 1
ATOM 811 C C . ILE A 1 101 ? 0.562 -32.356 -6.707 1.00 93.06 101 ILE A C 1
ATOM 813 O O . ILE A 1 101 ? -0.359 -31.948 -7.407 1.00 93.06 101 ILE A O 1
ATOM 817 N N . TYR A 1 102 ? 1.827 -31.969 -6.873 1.00 92.38 102 TYR A N 1
ATOM 818 C CA . TYR A 1 102 ? 2.204 -30.930 -7.827 1.00 92.38 102 TYR A CA 1
ATOM 819 C C . TYR A 1 102 ? 2.697 -31.481 -9.168 1.00 92.38 102 TYR A C 1
ATOM 821 O O . TYR A 1 102 ? 2.804 -30.700 -10.105 1.00 92.38 102 TYR A O 1
ATOM 829 N N . ASP A 1 103 ? 2.959 -32.787 -9.299 1.00 95.00 103 ASP A N 1
ATOM 830 C CA . ASP A 1 103 ? 3.462 -33.409 -10.535 1.00 95.00 103 ASP A CA 1
ATOM 831 C C . ASP A 1 103 ? 4.704 -32.682 -11.098 1.00 95.00 103 ASP A C 1
ATOM 833 O O . ASP A 1 103 ? 4.782 -32.311 -12.268 1.00 95.00 103 ASP A O 1
ATOM 837 N N . GLY A 1 104 ? 5.676 -32.383 -10.234 1.00 94.75 104 GLY A N 1
ATOM 838 C CA . GLY A 1 104 ? 6.911 -31.690 -10.603 1.00 94.75 104 GLY A CA 1
ATOM 839 C C . GLY A 1 104 ? 7.884 -32.566 -11.402 1.00 94.75 104 GLY A C 1
ATOM 840 O O . GLY A 1 104 ? 7.947 -33.781 -11.227 1.00 94.75 104 GLY A O 1
ATOM 841 N N . TYR A 1 105 ? 8.708 -31.940 -12.243 1.00 96.19 105 TYR A N 1
ATOM 842 C CA . TYR A 1 105 ? 9.826 -32.576 -12.952 1.00 96.19 105 TYR A CA 1
ATOM 843 C C . TYR A 1 105 ? 11.002 -32.892 -12.021 1.00 96.19 105 TYR A C 1
ATOM 845 O O . TYR A 1 105 ? 11.707 -33.879 -12.220 1.00 96.19 105 TYR A O 1
ATOM 853 N N . PHE A 1 106 ? 11.223 -32.077 -10.992 1.00 97.56 106 PHE A N 1
ATOM 854 C CA . PHE A 1 106 ? 12.303 -32.260 -10.025 1.00 97.56 106 PHE A CA 1
ATOM 855 C C . PHE A 1 106 ? 11.966 -31.611 -8.679 1.00 97.56 106 PHE A C 1
ATOM 857 O O . PHE A 1 106 ? 10.896 -31.025 -8.499 1.00 97.56 106 PHE A O 1
ATOM 864 N N . VAL A 1 107 ? 12.885 -31.737 -7.726 1.00 97.81 107 VAL A N 1
ATOM 865 C CA . VAL A 1 107 ? 12.946 -30.911 -6.520 1.00 97.81 107 VAL A CA 1
ATOM 866 C C . VAL A 1 107 ? 14.301 -30.231 -6.462 1.00 97.81 107 VAL A C 1
ATOM 868 O O . VAL A 1 107 ? 15.312 -30.893 -6.710 1.00 97.81 107 VAL A O 1
ATOM 871 N N . ASP A 1 108 ? 14.340 -28.951 -6.110 1.00 97.25 108 ASP A N 1
ATOM 872 C CA . ASP A 1 108 ? 15.582 -28.212 -5.896 1.00 97.25 108 ASP A CA 1
ATOM 873 C C . ASP A 1 108 ? 15.677 -27.568 -4.504 1.00 97.25 108 ASP A C 1
ATOM 875 O O . ASP A 1 108 ? 14.724 -27.542 -3.716 1.00 97.25 108 ASP A O 1
ATOM 879 N N . LEU A 1 109 ? 16.888 -27.117 -4.177 1.00 96.44 109 LEU A N 1
ATOM 880 C CA . LEU A 1 109 ? 17.208 -26.379 -2.961 1.00 96.44 109 LEU A CA 1
ATOM 881 C C . LEU A 1 109 ? 18.506 -25.587 -3.130 1.00 96.44 109 LEU A C 1
ATOM 883 O O . LEU A 1 109 ? 19.413 -26.010 -3.853 1.00 96.44 109 LEU A O 1
ATOM 887 N N . TYR A 1 110 ? 18.630 -24.496 -2.374 1.00 94.56 110 TYR A N 1
ATOM 888 C CA . TYR A 1 110 ? 19.890 -23.773 -2.211 1.00 94.56 110 TYR A CA 1
ATOM 889 C C . TYR A 1 110 ? 20.552 -24.137 -0.883 1.00 94.56 110 TYR A C 1
ATOM 891 O O . TYR A 1 110 ? 19.924 -24.122 0.176 1.00 94.56 110 TYR A O 1
ATOM 899 N N . VAL A 1 111 ? 21.844 -24.458 -0.933 1.00 93.44 111 VAL A N 1
ATOM 900 C CA . VAL A 1 111 ? 22.648 -24.747 0.258 1.00 93.44 111 VAL A CA 1
ATOM 901 C C . VAL A 1 111 ? 23.954 -23.962 0.230 1.00 93.44 111 VAL A C 1
ATOM 903 O O . VAL A 1 111 ? 24.629 -23.904 -0.798 1.00 93.44 111 VAL A O 1
ATOM 906 N N . ARG A 1 112 ? 24.334 -23.375 1.372 1.00 92.38 112 ARG A N 1
ATOM 907 C CA . ARG A 1 112 ? 25.626 -22.695 1.564 1.00 92.38 112 ARG A CA 1
ATOM 908 C C . ARG A 1 112 ? 26.781 -23.589 1.131 1.00 92.38 112 ARG A C 1
ATOM 910 O O . ARG A 1 112 ? 26.867 -24.742 1.565 1.00 92.38 112 ARG A O 1
ATOM 917 N N . LYS A 1 113 ? 27.704 -23.043 0.335 1.00 91.38 113 LYS A N 1
ATOM 918 C CA . LYS A 1 113 ? 28.897 -23.763 -0.135 1.00 91.38 113 LYS A CA 1
ATOM 919 C C . LYS A 1 113 ? 29.747 -24.302 1.022 1.00 91.38 113 LYS A C 1
ATOM 921 O O . LYS A 1 113 ? 30.352 -25.363 0.878 1.00 91.38 113 LYS A O 1
ATOM 926 N N . SER A 1 114 ? 29.766 -23.620 2.170 1.00 91.12 114 SER A N 1
ATOM 927 C CA . SER A 1 114 ? 30.472 -24.072 3.378 1.00 91.12 114 SER A CA 1
ATOM 928 C C . SER A 1 114 ? 29.771 -25.200 4.153 1.00 91.12 114 SER A C 1
ATOM 930 O O . SER A 1 114 ? 30.414 -25.880 4.960 1.00 91.12 114 SER A O 1
ATOM 932 N N . ASN A 1 115 ? 28.477 -25.460 3.920 1.00 90.75 115 ASN A N 1
ATOM 933 C CA . ASN A 1 115 ? 27.693 -26.424 4.697 1.00 90.75 115 ASN A CA 1
ATOM 934 C C . ASN A 1 115 ? 27.865 -27.867 4.185 1.00 90.75 115 ASN A C 1
ATOM 936 O O . ASN A 1 115 ? 26.943 -28.509 3.677 1.00 90.75 115 ASN A O 1
ATOM 940 N N . ASN A 1 116 ? 29.075 -28.404 4.362 1.00 92.06 116 ASN A N 1
ATOM 941 C CA . ASN A 1 116 ? 29.451 -29.752 3.922 1.00 92.06 116 ASN A CA 1
ATOM 942 C C . ASN A 1 116 ? 28.579 -30.866 4.530 1.00 92.06 116 ASN A C 1
ATOM 944 O O . ASN A 1 116 ? 28.397 -31.917 3.909 1.00 92.06 116 ASN A O 1
ATOM 948 N N . VAL A 1 117 ? 28.023 -30.643 5.726 1.00 90.31 117 VAL A N 1
ATOM 949 C CA . VAL A 1 117 ? 27.132 -31.597 6.403 1.00 90.31 117 VAL A CA 1
ATOM 950 C C . VAL A 1 117 ? 25.813 -31.726 5.641 1.00 90.31 117 VAL A C 1
ATOM 952 O O . VAL A 1 117 ? 25.417 -32.843 5.303 1.00 90.31 117 VAL A O 1
ATOM 955 N N . ALA A 1 118 ? 25.166 -30.601 5.317 1.00 91.06 118 ALA A N 1
ATOM 956 C CA . ALA A 1 118 ? 23.926 -30.596 4.545 1.00 91.06 118 ALA A CA 1
ATOM 957 C C . ALA A 1 118 ? 24.150 -31.090 3.108 1.00 91.06 118 ALA A C 1
ATOM 959 O O . ALA A 1 118 ? 23.393 -31.930 2.633 1.00 91.06 118 ALA A O 1
ATOM 960 N N . ILE A 1 119 ? 25.236 -30.671 2.447 1.00 95.06 119 ILE A N 1
ATOM 961 C CA . ILE A 1 119 ? 25.579 -31.144 1.093 1.00 95.06 119 ILE A CA 1
ATOM 962 C C . ILE A 1 119 ? 25.736 -32.672 1.072 1.00 95.06 119 ILE A C 1
ATOM 964 O O . ILE A 1 119 ? 25.193 -33.350 0.199 1.00 95.06 119 ILE A O 1
ATOM 968 N N . SER A 1 120 ? 26.448 -33.239 2.051 1.00 95.06 120 SER A N 1
ATOM 969 C CA . SER A 1 120 ? 26.627 -34.693 2.162 1.00 95.06 120 SER A CA 1
ATOM 970 C C . SER A 1 120 ? 25.309 -35.421 2.433 1.00 95.06 120 SER A C 1
ATOM 972 O O . SER A 1 120 ? 25.107 -36.532 1.945 1.00 95.06 120 SER A O 1
ATOM 974 N N . MET A 1 121 ? 24.407 -34.803 3.198 1.00 94.31 121 MET A N 1
ATOM 975 C CA . MET A 1 121 ? 23.064 -35.322 3.450 1.00 94.31 121 MET A CA 1
ATOM 976 C C . MET A 1 121 ? 22.217 -35.331 2.170 1.00 94.31 121 MET A C 1
ATOM 978 O O . MET A 1 121 ? 21.686 -36.379 1.814 1.00 94.31 121 MET A O 1
ATOM 982 N N . TYR A 1 122 ? 22.147 -34.219 1.435 1.00 97.00 122 TYR A N 1
ATOM 983 C CA . TYR A 1 122 ? 21.363 -34.130 0.199 1.00 97.00 122 TYR A CA 1
ATOM 984 C C . TYR A 1 122 ? 21.883 -35.067 -0.896 1.00 97.00 122 TYR A C 1
ATOM 986 O O . TYR A 1 122 ? 21.087 -35.727 -1.563 1.00 97.00 122 TYR A O 1
ATOM 994 N N . LYS A 1 123 ? 23.207 -35.240 -1.018 1.00 96.00 123 LYS A N 1
ATOM 995 C CA . LYS A 1 123 ? 23.790 -36.252 -1.918 1.00 96.00 123 LYS A CA 1
ATOM 996 C C . LYS A 1 123 ? 23.305 -37.668 -1.596 1.00 96.00 123 LYS A C 1
ATOM 998 O O . LYS A 1 123 ? 22.981 -38.419 -2.510 1.00 96.00 123 LYS A O 1
ATOM 1003 N N . LYS A 1 124 ? 23.196 -38.031 -0.310 1.00 95.56 124 LYS A N 1
ATOM 1004 C CA . LYS A 1 124 ? 22.640 -39.333 0.112 1.00 95.56 124 LYS A CA 1
ATOM 1005 C C . LYS A 1 124 ? 21.155 -39.482 -0.225 1.00 95.56 124 LYS A C 1
ATOM 1007 O O . LYS A 1 124 ? 20.700 -40.604 -0.406 1.00 95.56 124 LYS A O 1
ATOM 1012 N N . PHE A 1 125 ? 20.415 -38.379 -0.325 1.00 95.38 125 PHE A N 1
ATOM 1013 C CA . PHE A 1 125 ? 19.014 -38.376 -0.760 1.00 95.38 125 PHE A CA 1
ATOM 1014 C C . PHE A 1 125 ? 18.854 -38.370 -2.288 1.00 95.38 125 PHE A C 1
ATOM 1016 O O . PHE A 1 125 ? 17.730 -38.447 -2.776 1.00 95.38 125 PHE A O 1
ATOM 1023 N N . GLY A 1 126 ? 19.956 -38.335 -3.045 1.00 95.12 126 GLY A N 1
ATOM 1024 C CA . GLY A 1 126 ? 19.953 -38.389 -4.508 1.00 95.12 126 GLY A CA 1
ATOM 1025 C C . GLY A 1 126 ? 19.993 -37.026 -5.199 1.00 95.12 126 GLY A C 1
ATOM 1026 O O . GLY A 1 126 ? 19.757 -36.967 -6.402 1.00 95.12 126 GLY A O 1
ATOM 1027 N N . TYR A 1 127 ? 20.294 -35.946 -4.473 1.00 97.38 127 TYR A N 1
ATOM 1028 C CA . TYR A 1 127 ? 20.474 -34.624 -5.071 1.00 97.38 127 TYR A CA 1
ATOM 1029 C C . TYR A 1 127 ? 21.870 -34.469 -5.680 1.00 97.38 127 TYR A C 1
ATOM 1031 O O . TYR A 1 127 ? 22.883 -34.821 -5.065 1.00 97.38 127 TYR A O 1
ATOM 1039 N N . THR A 1 128 ? 21.934 -33.864 -6.859 1.00 95.00 128 THR A N 1
ATOM 1040 C CA . THR A 1 128 ? 23.170 -33.510 -7.562 1.00 95.00 128 THR A CA 1
ATOM 1041 C C . THR A 1 128 ? 23.349 -31.999 -7.591 1.00 95.00 128 THR A C 1
ATOM 1043 O O . THR A 1 128 ? 22.378 -31.250 -7.575 1.00 95.00 128 THR A O 1
ATOM 1046 N N . ILE A 1 129 ? 24.597 -31.529 -7.618 1.00 94.75 129 ILE A N 1
ATOM 1047 C CA . ILE A 1 129 ? 24.877 -30.097 -7.784 1.00 94.75 129 ILE A CA 1
ATOM 1048 C C . ILE A 1 129 ? 24.599 -29.746 -9.245 1.00 94.75 129 ILE A C 1
ATOM 1050 O O . ILE A 1 129 ? 25.294 -30.236 -10.132 1.00 94.75 129 ILE A O 1
ATOM 1054 N N . TYR A 1 130 ? 23.584 -28.918 -9.477 1.00 91.62 130 TYR A N 1
ATOM 1055 C CA . TYR A 1 130 ? 23.215 -28.439 -10.804 1.00 91.62 130 TYR A CA 1
ATOM 1056 C C . TYR A 1 130 ? 24.058 -27.223 -11.203 1.00 91.62 130 TYR A C 1
ATOM 1058 O O . TYR A 1 130 ? 24.589 -27.177 -12.309 1.00 91.62 130 TYR A O 1
ATOM 1066 N N . ARG A 1 131 ? 24.237 -26.253 -10.294 1.00 88.44 131 ARG A N 1
ATOM 1067 C CA . ARG A 1 131 ? 25.095 -25.072 -10.509 1.00 88.44 131 ARG A CA 1
ATOM 1068 C C . ARG A 1 131 ? 25.587 -24.458 -9.198 1.00 88.44 131 ARG A C 1
ATOM 1070 O O . ARG A 1 131 ? 25.036 -24.711 -8.127 1.00 88.44 131 ARG A O 1
ATOM 1077 N N . GLN A 1 132 ? 26.602 -23.603 -9.303 1.00 90.00 132 GLN A N 1
ATOM 1078 C CA . GLN A 1 132 ? 27.027 -22.691 -8.237 1.00 90.00 132 GLN A CA 1
ATOM 1079 C C . GLN A 1 132 ? 26.432 -21.301 -8.493 1.00 90.00 132 GLN A C 1
ATOM 1081 O O . GLN A 1 132 ? 26.540 -20.780 -9.605 1.00 90.00 132 GLN A O 1
ATOM 1086 N N . VAL A 1 133 ? 25.824 -20.701 -7.470 1.00 86.75 133 VAL A N 1
ATOM 1087 C CA . VAL A 1 133 ? 25.259 -19.348 -7.511 1.00 86.75 133 VAL A CA 1
ATOM 1088 C C . VAL A 1 133 ? 26.130 -18.409 -6.685 1.00 86.75 133 VAL A C 1
ATOM 1090 O O . VAL A 1 133 ? 26.263 -18.588 -5.474 1.00 86.75 133 VAL A O 1
ATOM 1093 N N . ILE A 1 134 ? 26.743 -17.428 -7.349 1.00 86.44 134 ILE A N 1
ATOM 1094 C CA . ILE A 1 134 ? 27.724 -16.523 -6.739 1.00 86.44 134 ILE A CA 1
ATOM 1095 C C . ILE A 1 134 ? 27.019 -15.475 -5.873 1.00 86.44 134 ILE A C 1
ATOM 1097 O O . ILE A 1 134 ? 26.115 -14.792 -6.363 1.00 86.44 134 ILE A O 1
ATOM 1101 N N . GLY A 1 135 ? 27.468 -15.326 -4.620 1.00 82.06 135 GLY A N 1
ATOM 1102 C CA . GLY A 1 135 ? 26.995 -14.293 -3.689 1.00 82.06 135 GLY A CA 1
ATOM 1103 C C . GLY A 1 135 ? 25.503 -14.386 -3.349 1.00 82.06 135 GLY A C 1
ATOM 1104 O O . GLY A 1 135 ? 24.820 -13.364 -3.326 1.00 82.06 135 GLY A O 1
ATOM 1105 N N . TYR A 1 136 ? 24.986 -15.603 -3.156 1.00 79.00 136 TYR A N 1
ATOM 1106 C CA . TYR A 1 136 ? 23.564 -15.850 -2.893 1.00 79.00 136 TYR A CA 1
ATOM 1107 C C . TYR A 1 136 ? 23.134 -15.415 -1.484 1.00 79.00 136 TYR A C 1
ATOM 1109 O O . TYR A 1 136 ? 22.069 -14.828 -1.316 1.00 79.00 136 TYR A O 1
ATOM 1117 N N . TYR A 1 137 ? 23.953 -15.691 -0.466 1.00 78.88 137 TYR A N 1
ATOM 1118 C CA . TYR A 1 137 ? 23.627 -15.359 0.922 1.00 78.88 137 TYR A CA 1
ATOM 1119 C C . TYR A 1 137 ? 24.112 -13.951 1.296 1.00 78.88 137 TYR A C 1
ATOM 1121 O O . TYR A 1 137 ? 25.112 -13.464 0.771 1.00 78.88 137 TYR A O 1
ATOM 1129 N N . SER A 1 138 ? 23.431 -13.316 2.256 1.00 66.44 138 SER A N 1
ATOM 1130 C CA . SER A 1 138 ? 23.595 -11.913 2.696 1.00 66.44 138 SER A CA 1
ATOM 1131 C C . SER A 1 138 ? 25.028 -11.500 3.062 1.00 66.44 138 SER A C 1
ATOM 1133 O O . SER A 1 138 ? 25.364 -10.320 3.038 1.00 66.44 138 SER A O 1
ATOM 1135 N N . GLU A 1 139 ? 25.868 -12.471 3.413 1.00 68.88 139 GLU A N 1
ATOM 1136 C CA . GLU A 1 139 ? 27.271 -12.299 3.809 1.00 68.88 139 GLU A CA 1
ATOM 1137 C C . GLU A 1 139 ? 28.240 -12.377 2.610 1.00 68.88 139 GLU A C 1
ATOM 1139 O O . GLU A 1 139 ? 29.455 -12.388 2.792 1.00 68.88 139 GLU A O 1
ATOM 1144 N N . GLY A 1 140 ? 27.713 -12.456 1.382 1.00 74.00 140 GLY A N 1
ATOM 1145 C CA . GLY A 1 140 ? 28.486 -12.638 0.151 1.00 74.00 140 GLY A CA 1
ATOM 1146 C C . GLY A 1 140 ? 28.886 -14.091 -0.125 1.00 74.00 140 GLY A C 1
ATOM 1147 O O . GLY A 1 140 ? 29.707 -14.335 -1.005 1.00 74.00 140 GLY A O 1
ATOM 1148 N N . GLU A 1 141 ? 28.329 -15.058 0.611 1.00 82.69 141 GLU A N 1
ATOM 1149 C CA . GLU A 1 141 ? 28.635 -16.481 0.434 1.00 82.69 141 GLU A CA 1
ATOM 1150 C C . GLU A 1 141 ? 27.876 -17.087 -0.762 1.00 82.69 141 GLU A C 1
ATOM 1152 O O . GLU A 1 141 ? 26.683 -16.844 -0.965 1.00 82.69 141 GLU A O 1
ATOM 1157 N N . ASP A 1 142 ? 28.568 -17.926 -1.535 1.00 89.56 142 ASP A N 1
ATOM 1158 C CA . ASP A 1 142 ? 27.990 -18.692 -2.640 1.00 89.56 142 ASP A CA 1
ATOM 1159 C C . ASP A 1 142 ? 27.036 -19.801 -2.159 1.00 89.56 142 ASP A C 1
ATOM 1161 O O . ASP A 1 142 ? 27.220 -20.407 -1.096 1.00 89.56 142 ASP A O 1
ATOM 1165 N N . ALA A 1 143 ? 26.069 -20.152 -3.009 1.00 91.44 143 ALA A N 1
ATOM 1166 C CA . ALA A 1 143 ? 25.195 -21.309 -2.828 1.00 91.44 143 ALA A CA 1
ATOM 1167 C C . ALA A 1 143 ? 25.435 -22.379 -3.901 1.00 91.44 143 ALA A C 1
ATOM 1169 O O . ALA A 1 143 ? 25.810 -22.074 -5.034 1.00 91.44 143 ALA A O 1
ATOM 1170 N N . TYR A 1 144 ? 25.153 -23.637 -3.570 1.00 94.38 144 TYR A N 1
ATOM 1171 C CA . TYR A 1 144 ? 24.882 -24.671 -4.564 1.00 94.38 144 TYR A CA 1
ATOM 1172 C C . TYR A 1 144 ? 23.374 -24.814 -4.759 1.00 94.38 144 TYR A C 1
ATOM 1174 O O . TYR A 1 144 ? 22.649 -25.016 -3.787 1.00 94.38 144 TYR A O 1
ATOM 1182 N N . ASP A 1 145 ? 22.936 -24.738 -6.015 1.00 94.69 145 ASP A N 1
ATOM 1183 C CA . ASP A 1 145 ? 21.623 -25.203 -6.475 1.00 94.69 145 ASP A CA 1
ATOM 1184 C C . ASP A 1 145 ? 21.731 -26.722 -6.636 1.00 94.69 145 ASP A C 1
ATOM 1186 O O . ASP A 1 145 ? 22.489 -27.216 -7.484 1.00 94.69 145 ASP A O 1
ATOM 1190 N N . MET A 1 146 ? 21.067 -27.463 -5.755 1.00 96.94 146 MET A N 1
ATOM 1191 C CA . MET A 1 146 ? 21.069 -28.920 -5.765 1.00 96.94 146 MET A CA 1
ATOM 1192 C C . MET A 1 146 ? 19.707 -29.442 -6.199 1.00 96.94 146 MET A C 1
ATOM 1194 O O . MET A 1 146 ? 18.696 -29.036 -5.640 1.00 96.94 146 MET A O 1
ATOM 1198 N N . ARG A 1 147 ? 19.684 -30.391 -7.143 1.00 97.25 147 ARG A N 1
ATOM 1199 C CA . ARG A 1 147 ? 18.454 -30.897 -7.770 1.00 97.25 147 ARG A CA 1
ATOM 1200 C C . ARG A 1 147 ? 18.338 -32.410 -7.713 1.00 97.25 147 ARG A C 1
ATOM 1202 O O . ARG A 1 147 ? 19.341 -33.116 -7.791 1.00 97.25 147 ARG A O 1
ATOM 1209 N N . LYS A 1 148 ? 17.106 -32.903 -7.635 1.00 97.06 148 LYS A N 1
ATOM 1210 C CA . LYS A 1 148 ? 16.752 -34.321 -7.736 1.00 97.06 148 LYS A CA 1
ATOM 1211 C C . LYS A 1 148 ? 15.598 -34.486 -8.720 1.00 97.06 148 LYS A C 1
ATOM 1213 O O . LYS A 1 148 ? 14.515 -33.965 -8.478 1.00 97.06 148 LYS A O 1
ATOM 1218 N N . ALA A 1 149 ? 15.830 -35.217 -9.808 1.00 96.50 149 ALA A N 1
ATOM 1219 C CA . ALA A 1 149 ? 14.800 -35.510 -10.802 1.00 96.50 149 ALA A CA 1
ATOM 1220 C C . ALA A 1 149 ? 13.686 -36.376 -10.192 1.00 96.50 149 ALA A C 1
ATOM 1222 O O . ALA A 1 149 ? 13.964 -37.346 -9.480 1.00 96.50 149 ALA A O 1
ATOM 1223 N N . LEU A 1 150 ? 12.440 -36.024 -10.495 1.00 96.88 150 LEU A N 1
ATOM 1224 C CA . LEU A 1 150 ? 11.234 -36.780 -10.164 1.00 96.88 150 LEU A CA 1
ATOM 1225 C C . LEU A 1 150 ? 10.790 -37.620 -11.377 1.00 96.88 150 LEU A C 1
ATOM 1227 O O . LEU A 1 150 ? 11.294 -37.403 -12.482 1.00 96.88 150 LEU A O 1
ATOM 1231 N N . PRO A 1 151 ? 9.854 -38.578 -11.217 1.00 95.44 151 PRO A N 1
ATOM 1232 C CA . PRO A 1 151 ? 9.448 -39.484 -12.298 1.00 95.44 151 PRO A CA 1
ATOM 1233 C C . PRO A 1 151 ? 8.973 -38.802 -13.590 1.00 95.44 151 PRO A C 1
ATOM 1235 O O . PRO A 1 151 ? 9.116 -39.386 -14.664 1.00 95.44 151 PRO A O 1
ATOM 1238 N N . ARG A 1 152 ? 8.449 -37.570 -13.507 1.00 93.50 152 ARG A N 1
ATOM 1239 C CA . ARG A 1 152 ? 8.022 -36.785 -14.674 1.00 93.50 152 ARG A CA 1
ATOM 1240 C C . ARG A 1 152 ? 9.190 -36.369 -15.581 1.00 93.50 152 ARG A C 1
ATOM 1242 O O . ARG A 1 152 ? 9.018 -36.298 -16.796 1.00 93.50 152 ARG A O 1
ATOM 1249 N N . ASP A 1 153 ? 10.388 -36.153 -15.035 1.00 93.88 153 ASP A N 1
ATOM 1250 C CA . ASP A 1 153 ? 11.604 -35.902 -15.821 1.00 93.88 153 ASP A CA 1
ATOM 1251 C C . ASP A 1 153 ? 12.253 -37.219 -16.269 1.00 93.88 153 ASP A C 1
ATOM 1253 O O . ASP A 1 153 ? 13.324 -37.621 -15.807 1.00 93.88 153 ASP A O 1
ATOM 1257 N N . VAL A 1 154 ? 11.583 -37.899 -17.203 1.00 91.75 154 VAL A N 1
ATOM 1258 C CA . VAL A 1 154 ? 11.989 -39.211 -17.740 1.00 91.75 154 VAL A CA 1
ATOM 1259 C C . VAL A 1 154 ? 13.431 -39.199 -18.262 1.00 91.75 154 VAL A C 1
ATOM 1261 O O . VAL A 1 154 ? 14.168 -40.174 -18.111 1.00 91.75 154 VAL A O 1
ATOM 1264 N N . HIS A 1 155 ? 13.854 -38.079 -18.852 1.00 91.88 155 HIS A N 1
ATOM 1265 C CA . HIS A 1 155 ? 15.181 -37.914 -19.445 1.00 91.88 155 HIS A CA 1
ATOM 1266 C C . HIS A 1 155 ? 16.215 -37.312 -18.486 1.00 91.88 155 HIS A C 1
ATOM 1268 O O . HIS A 1 155 ? 17.369 -37.147 -18.878 1.00 91.88 155 HIS A O 1
ATOM 1274 N N . LYS A 1 156 ? 15.827 -37.002 -17.242 1.00 92.06 156 LYS A N 1
ATOM 1275 C CA . LYS A 1 156 ? 16.685 -36.404 -16.212 1.00 92.06 156 LYS A CA 1
ATOM 1276 C C . LYS A 1 156 ? 17.395 -35.129 -16.684 1.00 92.06 156 LYS A C 1
ATOM 1278 O O . LYS A 1 156 ? 18.531 -34.868 -16.283 1.00 92.06 156 LYS A O 1
ATOM 1283 N N . LYS A 1 157 ? 16.746 -34.333 -17.541 1.00 89.88 157 LYS A N 1
ATOM 1284 C CA . LYS A 1 157 ? 17.325 -33.095 -18.094 1.00 89.88 157 LYS A CA 1
ATOM 1285 C C . LYS A 1 157 ? 17.577 -32.061 -16.999 1.00 89.88 157 LYS A C 1
ATOM 1287 O O . LYS A 1 157 ? 18.558 -31.326 -17.059 1.00 89.88 157 LYS A O 1
ATOM 1292 N N . SER A 1 158 ? 16.716 -32.031 -15.984 1.00 88.19 158 SER A N 1
ATOM 1293 C CA . SER A 1 158 ? 16.733 -31.031 -14.913 1.00 88.19 158 SER A CA 1
ATOM 1294 C C . SER A 1 158 ? 17.942 -31.116 -13.983 1.00 88.19 158 SER A C 1
ATOM 1296 O O . SER A 1 158 ? 18.236 -30.146 -13.285 1.00 88.19 158 SER A O 1
ATOM 1298 N N . ILE A 1 159 ? 18.641 -32.256 -13.969 1.00 91.12 159 ILE A N 1
ATOM 1299 C CA . ILE A 1 159 ? 19.787 -32.512 -13.086 1.00 91.12 159 ILE A CA 1
ATOM 1300 C C . ILE A 1 159 ? 21.137 -32.489 -13.809 1.00 91.12 159 ILE A C 1
ATOM 1302 O O . ILE A 1 159 ? 22.165 -32.722 -13.170 1.00 91.12 159 ILE A O 1
ATOM 1306 N N . ILE A 1 160 ? 21.155 -32.223 -15.120 1.00 89.44 160 ILE A N 1
ATOM 1307 C CA . ILE A 1 160 ? 22.389 -32.114 -15.907 1.00 89.44 160 ILE A CA 1
ATOM 1308 C C . ILE A 1 160 ? 23.132 -30.843 -15.468 1.00 89.44 160 ILE A C 1
ATOM 1310 O O . ILE A 1 160 ? 22.593 -29.756 -15.658 1.00 89.44 160 ILE A O 1
ATOM 1314 N N . PRO A 1 161 ? 24.344 -30.934 -14.887 1.00 88.31 161 PRO A N 1
ATOM 1315 C CA . PRO A 1 161 ? 25.028 -29.760 -14.353 1.00 88.31 161 PRO A CA 1
ATOM 1316 C C . PRO A 1 161 ? 25.326 -28.705 -15.423 1.00 88.31 161 PRO A C 1
ATOM 1318 O O . PRO A 1 161 ? 25.760 -29.032 -16.529 1.00 88.31 161 PRO A O 1
ATOM 1321 N N . LEU A 1 162 ? 25.153 -27.429 -15.077 1.00 80.56 162 LEU A N 1
ATOM 1322 C CA . LEU A 1 162 ? 25.557 -26.319 -15.934 1.00 80.56 162 LEU A CA 1
ATOM 1323 C C . LEU A 1 162 ? 27.081 -26.119 -15.892 1.00 80.56 162 LEU A C 1
ATOM 1325 O O . LEU A 1 162 ? 27.690 -26.224 -14.826 1.00 80.56 162 LEU A O 1
ATOM 1329 N N . PRO A 1 163 ? 27.710 -25.772 -17.030 1.00 73.69 163 PRO A N 1
ATOM 1330 C CA . PRO A 1 163 ? 29.166 -25.694 -17.136 1.00 73.69 163 PRO A CA 1
ATOM 1331 C C . PRO A 1 163 ? 29.794 -24.487 -16.419 1.00 73.69 163 PRO A C 1
ATOM 1333 O O . PRO A 1 163 ? 30.995 -24.504 -16.162 1.00 73.69 163 PRO A O 1
ATOM 1336 N N . HIS A 1 164 ? 29.017 -23.449 -16.085 1.00 71.38 164 HIS A N 1
ATOM 1337 C CA . HIS A 1 164 ? 29.538 -22.203 -15.514 1.00 71.38 164 HIS A CA 1
ATOM 1338 C C . HIS A 1 164 ? 28.727 -21.745 -14.288 1.00 71.38 164 HIS A C 1
ATOM 1340 O O . HIS A 1 164 ? 27.503 -21.913 -14.274 1.00 71.38 164 HIS A O 1
ATOM 1346 N N . PRO A 1 165 ? 29.373 -21.136 -13.273 1.00 77.19 165 PRO A N 1
ATOM 1347 C CA . PRO A 1 165 ? 28.676 -20.467 -12.177 1.00 77.19 165 PRO A CA 1
ATOM 1348 C C . PRO A 1 165 ? 27.796 -19.311 -12.675 1.00 77.19 165 PRO A C 1
ATOM 1350 O O . PRO A 1 165 ? 28.163 -18.609 -13.614 1.00 77.19 165 PRO A O 1
ATOM 1353 N N . THR A 1 166 ? 26.662 -19.078 -12.016 1.00 74.19 166 THR A N 1
ATOM 1354 C CA . THR A 1 166 ? 25.725 -17.986 -12.346 1.00 74.19 166 THR A CA 1
ATOM 1355 C C . THR A 1 166 ? 25.708 -16.934 -11.241 1.00 74.19 166 THR A C 1
ATOM 1357 O O . THR A 1 166 ? 25.762 -17.294 -10.064 1.00 74.19 166 THR A O 1
ATOM 1360 N N . ALA A 1 167 ? 25.593 -15.645 -11.567 1.00 68.00 167 ALA A N 1
ATOM 1361 C CA . ALA A 1 167 ? 25.436 -14.611 -10.542 1.00 68.00 167 ALA A CA 1
ATOM 1362 C C . ALA A 1 167 ? 24.060 -14.724 -9.855 1.00 68.00 167 ALA A C 1
ATOM 1364 O O . ALA A 1 167 ? 23.082 -15.124 -10.489 1.00 68.00 167 ALA A O 1
ATOM 1365 N N . HIS A 1 168 ? 23.947 -14.324 -8.580 1.00 53.81 168 HIS A N 1
ATOM 1366 C CA . HIS A 1 168 ? 22.659 -14.286 -7.865 1.00 53.81 168 HIS A CA 1
ATOM 1367 C C . HIS A 1 168 ? 21.559 -13.556 -8.668 1.00 53.81 168 HIS A C 1
ATOM 1369 O O . HIS A 1 168 ? 20.424 -14.029 -8.740 1.00 53.81 168 HIS A O 1
ATOM 1375 N N . ARG A 1 169 ? 21.922 -12.471 -9.373 1.00 45.47 169 ARG A N 1
ATOM 1376 C CA . ARG A 1 169 ? 21.022 -11.708 -10.261 1.00 45.47 169 ARG A CA 1
ATOM 1377 C C . ARG A 1 169 ? 20.448 -12.523 -11.425 1.00 45.47 169 ARG A C 1
ATOM 1379 O O . ARG A 1 169 ? 19.294 -12.308 -11.776 1.00 45.47 169 ARG A O 1
ATOM 1386 N N . ASP A 1 170 ? 21.199 -13.482 -11.959 1.00 42.94 170 ASP A N 1
ATOM 1387 C CA . ASP A 1 170 ? 20.756 -14.321 -13.078 1.00 42.94 170 ASP A CA 1
ATOM 1388 C C . ASP A 1 170 ? 19.908 -15.510 -12.596 1.00 42.94 170 ASP A C 1
ATOM 1390 O O . ASP A 1 170 ? 19.056 -16.016 -13.327 1.00 42.94 170 ASP A O 1
ATOM 1394 N N . SER A 1 171 ? 20.085 -15.943 -11.340 1.00 40.12 171 SER A N 1
ATOM 1395 C CA . SER A 1 171 ? 19.306 -17.037 -10.732 1.00 40.12 171 SER A CA 1
ATOM 1396 C C . SER A 1 171 ? 17.856 -16.651 -10.401 1.00 40.12 171 SER A C 1
ATOM 1398 O O . SER A 1 171 ? 16.964 -17.498 -10.489 1.00 40.12 171 SER A O 1
ATOM 1400 N N . MET A 1 172 ? 17.603 -15.361 -10.144 1.00 38.81 172 MET A N 1
ATOM 1401 C CA . MET A 1 172 ? 16.262 -14.790 -9.957 1.00 38.81 172 MET A CA 1
ATOM 1402 C C . MET A 1 172 ? 15.453 -14.663 -11.263 1.00 38.81 172 MET A C 1
ATOM 1404 O O . MET A 1 172 ? 14.293 -14.274 -11.213 1.00 38.81 172 MET A O 1
ATOM 1408 N N . SER A 1 173 ? 16.017 -15.020 -12.426 1.00 35.38 173 SER A N 1
ATOM 1409 C CA . SER A 1 173 ? 15.304 -14.981 -13.717 1.00 35.38 173 SER A CA 1
ATOM 1410 C C . SER A 1 173 ? 14.405 -16.200 -13.992 1.00 35.38 173 SER A C 1
ATOM 1412 O O . SER A 1 173 ? 13.719 -16.237 -15.013 1.00 35.38 173 SER A O 1
ATOM 1414 N N . SER A 1 174 ? 14.384 -17.194 -13.092 1.00 33.09 174 SER A N 1
ATOM 1415 C CA . SER A 1 174 ? 13.540 -18.402 -13.216 1.00 33.09 174 SER A CA 1
ATOM 1416 C C . SER A 1 174 ? 12.297 -18.408 -12.315 1.00 33.09 174 SER A C 1
ATOM 1418 O O . SER A 1 174 ? 11.422 -19.259 -12.470 1.00 33.09 174 SER A O 1
ATOM 1420 N N . THR A 1 175 ? 12.160 -17.410 -11.443 1.00 31.52 175 THR A N 1
ATOM 1421 C CA . THR A 1 175 ? 10.948 -17.112 -10.679 1.00 31.52 175 THR A CA 1
ATOM 1422 C C . THR A 1 175 ? 10.153 -16.031 -11.410 1.00 31.52 175 THR A C 1
ATOM 1424 O O . THR A 1 175 ? 10.624 -14.916 -11.593 1.00 31.52 175 THR A O 1
ATOM 1427 N N . SER A 1 176 ? 8.928 -16.368 -11.822 1.00 31.91 176 SER A N 1
ATOM 1428 C CA . SER A 1 176 ? 7.944 -15.493 -12.483 1.00 31.91 176 SER A CA 1
ATOM 1429 C C . SER A 1 176 ? 8.356 -14.883 -13.835 1.00 31.91 176 SER A C 1
ATOM 1431 O O . SER A 1 176 ? 8.862 -13.771 -13.911 1.00 31.91 176 SER A O 1
ATOM 1433 N N . LYS A 1 177 ? 7.986 -15.556 -14.931 1.00 32.81 177 LYS A N 1
ATOM 1434 C CA . LYS A 1 177 ? 7.665 -14.886 -16.202 1.00 32.81 177 LYS A CA 1
ATOM 1435 C C . LYS A 1 177 ? 6.205 -15.132 -16.573 1.00 32.81 177 LYS A C 1
ATOM 1437 O O . LYS A 1 177 ? 5.914 -15.880 -17.491 1.00 32.81 177 LYS A O 1
ATOM 1442 N N . THR A 1 178 ? 5.311 -14.487 -15.827 1.00 33.94 178 THR A N 1
ATOM 1443 C CA . THR A 1 178 ? 4.088 -13.853 -16.358 1.00 33.94 178 THR A CA 1
ATOM 1444 C C . THR A 1 178 ? 3.716 -12.672 -15.460 1.00 33.94 178 THR A C 1
ATOM 1446 O O . THR A 1 178 ? 2.674 -12.639 -14.818 1.00 33.94 178 THR A O 1
ATOM 1449 N N . THR A 1 179 ? 4.616 -11.706 -15.378 1.00 36.47 179 THR A N 1
ATOM 1450 C CA . THR A 1 179 ? 4.347 -10.367 -15.908 1.00 36.47 179 THR A CA 1
ATOM 1451 C C . THR A 1 179 ? 5.524 -10.082 -16.837 1.00 36.47 179 THR A C 1
ATOM 1453 O O . THR A 1 179 ? 6.572 -10.715 -16.679 1.00 36.47 179 THR A O 1
ATOM 1456 N N . SER A 1 180 ? 5.383 -9.199 -17.822 1.00 41.56 180 SER A N 1
ATOM 1457 C CA . SER A 1 180 ? 6.548 -8.584 -18.473 1.00 41.56 180 SER A CA 1
ATOM 1458 C C . SER A 1 180 ? 7.632 -8.295 -17.426 1.00 41.56 180 SER A C 1
ATOM 1460 O O . SER A 1 180 ? 7.278 -7.978 -16.280 1.00 41.56 180 SER A O 1
ATOM 1462 N N . ASP A 1 181 ? 8.917 -8.408 -17.781 1.00 41.81 181 ASP A N 1
ATOM 1463 C CA . ASP A 1 181 ? 9.995 -7.881 -16.935 1.00 41.81 181 ASP A CA 1
ATOM 1464 C C . ASP A 1 181 ? 9.523 -6.541 -16.341 1.00 41.81 181 ASP A C 1
ATOM 1466 O O . ASP A 1 181 ? 8.901 -5.768 -17.081 1.00 41.81 181 ASP A O 1
ATOM 1470 N N . PRO A 1 182 ? 9.655 -6.304 -15.017 1.00 54.66 182 PRO A N 1
ATOM 1471 C CA . PRO A 1 182 ? 9.056 -5.134 -14.390 1.00 54.66 182 PRO A CA 1
ATOM 1472 C C . PRO A 1 182 ? 9.501 -3.912 -15.175 1.00 54.66 182 PRO A C 1
ATOM 1474 O O . PRO A 1 182 ? 10.695 -3.623 -15.202 1.00 54.66 182 PRO A O 1
ATOM 1477 N N . VAL A 1 183 ? 8.536 -3.281 -15.847 1.00 76.75 183 VAL A N 1
ATOM 1478 C CA . VAL A 1 183 ? 8.736 -2.165 -16.772 1.00 76.75 183 VAL A CA 1
ATOM 1479 C C . VAL A 1 183 ? 9.609 -1.143 -16.057 1.00 76.75 183 VAL A C 1
ATOM 1481 O O . VAL A 1 183 ? 9.222 -0.615 -15.014 1.00 76.75 183 VAL A O 1
ATOM 1484 N N . ARG A 1 184 ? 10.822 -0.930 -16.571 1.00 85.25 184 ARG A N 1
ATOM 1485 C CA . ARG A 1 184 ? 11.780 0.021 -16.002 1.00 85.25 184 ARG A CA 1
ATOM 1486 C C . ARG A 1 184 ? 11.773 1.285 -16.822 1.00 85.25 184 ARG A C 1
ATOM 1488 O O . ARG A 1 184 ? 11.716 1.230 -18.049 1.00 85.25 184 ARG A O 1
ATOM 1495 N N . PHE A 1 185 ? 11.973 2.422 -16.164 1.00 91.56 185 PHE A N 1
ATOM 1496 C CA . PHE A 1 185 ? 12.161 3.677 -16.894 1.00 91.56 185 PHE A CA 1
ATOM 1497 C C . PHE A 1 185 ? 13.368 3.580 -17.832 1.00 91.56 185 PHE A C 1
ATOM 1499 O O . PHE A 1 185 ? 13.341 4.082 -18.948 1.00 91.56 185 PHE A O 1
ATOM 1506 N N . SER A 1 186 ? 14.419 2.870 -17.415 1.00 86.75 186 SER A N 1
ATOM 1507 C CA . SER A 1 186 ? 15.644 2.748 -18.205 1.00 86.75 186 SER A CA 1
ATOM 1508 C C . SER A 1 186 ? 15.553 1.853 -19.434 1.00 86.75 186 SER A C 1
ATOM 1510 O O . SER A 1 186 ? 16.478 1.891 -20.236 1.00 86.75 186 SER A O 1
ATOM 1512 N N . THR A 1 187 ? 14.513 1.023 -19.555 1.00 82.75 187 THR A N 1
ATOM 1513 C CA . THR A 1 187 ? 14.318 0.143 -20.720 1.00 82.75 187 THR A CA 1
ATOM 1514 C C . THR A 1 187 ? 13.152 0.614 -21.576 1.00 82.75 187 THR A C 1
ATOM 1516 O O . THR A 1 187 ? 13.289 0.703 -22.790 1.00 82.75 187 THR A O 1
ATOM 1519 N N . GLU A 1 188 ? 12.040 0.994 -20.945 1.00 89.19 188 GLU A N 1
ATOM 1520 C CA . GLU A 1 188 ? 10.795 1.304 -21.652 1.00 89.19 188 GLU A CA 1
ATOM 1521 C C . GLU A 1 188 ? 10.643 2.789 -21.998 1.00 89.19 188 GLU A C 1
ATOM 1523 O O . GLU A 1 188 ? 9.927 3.126 -22.934 1.00 89.19 188 GLU A O 1
ATOM 1528 N N . LEU A 1 189 ? 11.314 3.688 -21.268 1.00 90.81 189 LEU A N 1
ATOM 1529 C CA . LEU A 1 189 ? 11.209 5.142 -21.448 1.00 90.81 189 LEU A CA 1
ATOM 1530 C C . LEU A 1 189 ? 12.515 5.745 -21.976 1.00 90.81 189 LEU A C 1
ATOM 1532 O O . LEU A 1 189 ? 12.951 6.801 -21.520 1.00 90.81 189 LEU A O 1
ATOM 1536 N N . TRP A 1 190 ? 13.146 5.088 -22.950 1.00 85.19 190 TRP A N 1
ATOM 1537 C CA . TRP A 1 190 ? 14.404 5.545 -23.554 1.00 85.19 190 TRP A CA 1
ATOM 1538 C C . TRP A 1 190 ? 14.303 6.948 -24.192 1.00 85.19 190 TRP A C 1
ATOM 1540 O O . TRP A 1 190 ? 15.298 7.672 -24.228 1.00 85.19 190 TRP A O 1
ATOM 1550 N N . ASP A 1 191 ? 13.111 7.363 -24.633 1.00 89.25 191 ASP A N 1
ATOM 1551 C CA . ASP A 1 191 ? 12.768 8.705 -25.132 1.00 89.25 191 ASP A CA 1
ATOM 1552 C C . ASP A 1 191 ? 11.893 9.524 -24.157 1.00 89.25 191 ASP A C 1
ATOM 1554 O O . ASP A 1 191 ? 11.540 10.672 -24.429 1.00 89.25 191 ASP A O 1
ATOM 1558 N N . GLY A 1 192 ? 11.577 8.973 -22.984 1.00 92.81 192 GLY A N 1
ATOM 1559 C CA . GLY A 1 192 ? 10.606 9.527 -22.037 1.00 92.81 192 GLY A CA 1
ATOM 1560 C C . GLY A 1 192 ? 11.138 10.610 -21.092 1.00 92.81 192 GLY A C 1
ATOM 1561 O O . GLY A 1 192 ? 10.477 10.926 -20.104 1.00 92.81 192 GLY A O 1
ATOM 1562 N N . PHE A 1 193 ? 12.314 11.193 -21.353 1.00 96.75 193 PHE A N 1
ATOM 1563 C CA . PHE A 1 193 ? 12.978 12.129 -20.431 1.00 96.75 193 PHE A CA 1
ATOM 1564 C C . PHE A 1 193 ? 12.093 13.332 -20.060 1.00 96.75 193 PHE A C 1
ATOM 1566 O O . PHE A 1 193 ? 11.895 13.625 -18.879 1.00 96.75 193 PHE A O 1
ATOM 1573 N N . ASP A 1 194 ? 11.514 14.006 -21.057 1.00 95.81 194 ASP A N 1
ATOM 1574 C CA . ASP A 1 194 ? 10.660 15.179 -20.831 1.00 95.81 194 ASP A CA 1
ATOM 1575 C C . ASP A 1 194 ? 9.357 14.805 -20.109 1.00 95.81 194 ASP A C 1
ATOM 1577 O O . ASP A 1 194 ? 8.846 15.577 -19.293 1.00 95.81 194 ASP A O 1
ATOM 1581 N N . ALA A 1 195 ? 8.825 13.608 -20.376 1.00 95.12 195 ALA A N 1
ATOM 1582 C CA . ALA A 1 195 ? 7.644 13.098 -19.690 1.00 95.12 195 ALA A CA 1
ATOM 1583 C C . ALA A 1 195 ? 7.927 12.878 -18.198 1.00 95.12 195 ALA A C 1
ATOM 1585 O O . ALA A 1 195 ? 7.162 13.361 -17.366 1.00 95.12 195 ALA A O 1
ATOM 1586 N N . LEU A 1 196 ? 9.061 12.261 -17.854 1.00 96.50 196 LEU A N 1
ATOM 1587 C CA . LEU A 1 196 ? 9.486 12.075 -16.463 1.00 96.50 196 LEU A CA 1
ATOM 1588 C C . LEU A 1 196 ? 9.784 13.406 -15.764 1.00 96.50 196 LEU A C 1
ATOM 1590 O O . LEU A 1 196 ? 9.448 13.585 -14.594 1.00 96.50 196 LEU A O 1
ATOM 1594 N N . CYS A 1 197 ? 10.353 14.383 -16.474 1.00 97.62 197 CYS A N 1
ATOM 1595 C CA . CYS A 1 197 ? 10.561 15.721 -15.924 1.00 97.62 197 CYS A CA 1
ATOM 1596 C C . CYS A 1 197 ? 9.238 16.399 -15.543 1.00 97.62 197 CYS A C 1
ATOM 1598 O O . CYS A 1 197 ? 9.181 17.064 -14.504 1.00 97.62 197 CYS A O 1
ATOM 1600 N N . ARG A 1 198 ? 8.191 16.248 -16.366 1.00 97.38 198 ARG A N 1
ATOM 1601 C CA . ARG A 1 198 ? 6.847 16.761 -16.066 1.00 97.38 198 ARG A CA 1
ATOM 1602 C C . ARG A 1 198 ? 6.199 15.996 -14.918 1.00 97.38 198 ARG A C 1
ATOM 1604 O O . ARG A 1 198 ? 5.822 16.630 -13.940 1.00 97.38 198 ARG A O 1
ATOM 1611 N N . GLN A 1 199 ? 6.166 14.666 -15.003 1.00 96.69 199 GLN A N 1
ATOM 1612 C CA . GLN A 1 199 ? 5.540 13.803 -13.999 1.00 96.69 199 GLN A CA 1
ATOM 1613 C C . GLN A 1 199 ? 6.100 14.082 -12.599 1.00 96.69 199 GLN A C 1
ATOM 1615 O O . GLN A 1 199 ? 5.370 14.503 -11.711 1.00 96.69 199 GLN A O 1
ATOM 1620 N N . THR A 1 200 ? 7.425 14.040 -12.446 1.00 97.00 200 THR A N 1
ATOM 1621 C CA . THR A 1 200 ? 8.079 14.306 -11.151 1.00 97.00 200 THR A CA 1
ATOM 1622 C C . THR A 1 200 ? 7.864 15.732 -10.623 1.00 97.00 200 THR A C 1
ATOM 1624 O O . THR A 1 200 ? 8.027 15.984 -9.431 1.00 97.00 200 THR A O 1
ATOM 1627 N N . ALA A 1 201 ? 7.531 16.707 -11.480 1.00 97.50 201 ALA A N 1
ATOM 1628 C CA . ALA A 1 201 ? 7.143 18.047 -11.030 1.00 97.50 201 ALA A CA 1
ATOM 1629 C C . ALA A 1 201 ? 5.700 18.075 -10.506 1.00 97.50 201 ALA A C 1
ATOM 1631 O O . ALA A 1 201 ? 5.414 18.752 -9.516 1.00 97.50 201 ALA A O 1
ATOM 1632 N N . GLU A 1 202 ? 4.800 17.349 -11.169 1.00 97.75 202 GLU A N 1
ATOM 1633 C CA . GLU A 1 202 ? 3.412 17.174 -10.746 1.00 97.75 202 GLU A CA 1
ATOM 1634 C C . GLU A 1 202 ? 3.328 16.407 -9.425 1.00 97.75 202 GLU A C 1
ATOM 1636 O O . GLU A 1 202 ? 2.596 16.831 -8.532 1.00 97.75 202 GLU A O 1
ATOM 1641 N N . ASP A 1 203 ? 4.155 15.379 -9.236 1.00 96.75 203 ASP A N 1
ATOM 1642 C CA . ASP A 1 203 ? 4.208 14.6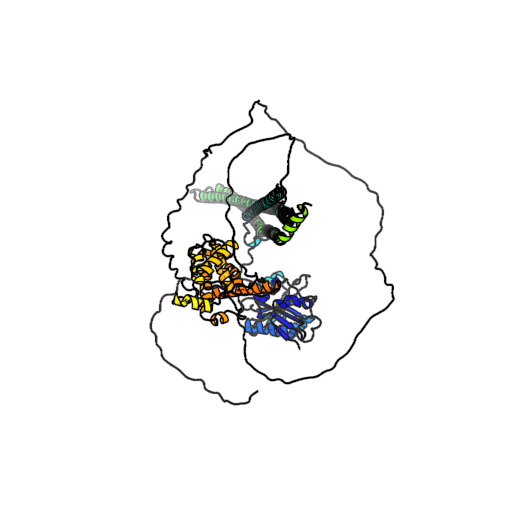13 -7.989 1.00 96.75 203 ASP A CA 1
ATOM 1643 C C . ASP A 1 203 ? 4.636 15.490 -6.799 1.00 96.75 203 ASP A C 1
ATOM 1645 O O . ASP A 1 203 ? 4.030 15.453 -5.725 1.00 96.75 203 ASP A O 1
ATOM 1649 N N . ILE A 1 204 ? 5.607 16.388 -7.000 1.00 97.81 204 ILE A N 1
ATOM 1650 C CA . ILE A 1 204 ? 5.987 17.392 -5.993 1.00 97.81 204 ILE A CA 1
ATOM 1651 C C . ILE A 1 204 ? 4.825 18.355 -5.702 1.00 97.81 204 ILE A C 1
ATOM 1653 O O . ILE A 1 204 ? 4.581 18.698 -4.542 1.00 97.81 204 ILE A O 1
ATOM 1657 N N . ASN A 1 205 ? 4.087 18.800 -6.725 1.00 97.75 205 ASN A N 1
ATOM 1658 C CA . ASN A 1 205 ? 2.907 19.647 -6.524 1.00 97.75 205 ASN A CA 1
ATOM 1659 C C . ASN A 1 205 ? 1.825 18.921 -5.719 1.00 97.75 205 ASN A C 1
ATOM 1661 O O . ASN A 1 205 ? 1.265 19.504 -4.791 1.00 97.75 205 ASN A O 1
ATOM 1665 N N . PHE A 1 206 ? 1.583 17.646 -6.014 1.00 97.81 206 PHE A N 1
ATOM 1666 C CA . PHE A 1 206 ? 0.670 16.809 -5.249 1.00 97.81 206 PHE A CA 1
ATOM 1667 C C . PHE A 1 206 ? 1.098 16.705 -3.777 1.00 97.81 206 PHE A C 1
ATOM 1669 O O . PHE A 1 206 ? 0.282 16.941 -2.886 1.00 97.81 206 PHE A O 1
ATOM 1676 N N . LEU A 1 207 ? 2.385 16.463 -3.494 1.00 97.88 207 LEU A N 1
ATOM 1677 C CA . LEU A 1 207 ? 2.899 16.451 -2.119 1.00 97.88 207 LEU A CA 1
ATOM 1678 C C . LEU A 1 207 ? 2.652 17.779 -1.387 1.00 97.88 207 LEU A C 1
ATOM 1680 O O . LEU A 1 207 ? 2.303 17.769 -0.204 1.00 97.88 207 LEU A O 1
ATOM 1684 N N . ARG A 1 208 ? 2.785 18.925 -2.070 1.00 98.38 208 ARG A N 1
ATOM 1685 C CA . ARG A 1 208 ? 2.476 20.245 -1.488 1.00 98.38 208 ARG A CA 1
ATOM 1686 C C . ARG A 1 208 ? 0.993 20.391 -1.151 1.00 98.38 208 ARG A C 1
ATOM 1688 O O . ARG A 1 208 ? 0.670 20.959 -0.107 1.00 98.38 208 ARG A O 1
ATOM 1695 N N . GLU A 1 209 ? 0.096 19.877 -1.987 1.00 98.25 209 GLU A N 1
ATOM 1696 C CA . GLU A 1 209 ? -1.341 19.876 -1.690 1.00 98.25 209 GLU A CA 1
ATOM 1697 C C . GLU A 1 209 ? -1.672 18.975 -0.495 1.00 98.25 209 GLU A C 1
ATOM 1699 O O . GLU A 1 209 ? -2.413 19.390 0.399 1.00 98.25 209 GLU A O 1
ATOM 1704 N N . VAL A 1 210 ? -1.049 17.796 -0.394 1.00 97.81 210 VAL A N 1
ATOM 1705 C CA . VAL A 1 210 ? -1.207 16.924 0.781 1.00 97.81 210 VAL A CA 1
ATOM 1706 C C . VAL A 1 210 ? -0.663 17.591 2.047 1.00 97.81 210 VAL A C 1
ATOM 1708 O O . VAL A 1 210 ? -1.317 17.563 3.088 1.00 97.81 210 VAL A O 1
ATOM 1711 N N . PHE A 1 211 ? 0.490 18.258 1.972 1.00 98.25 211 PHE A N 1
ATOM 1712 C CA . PHE A 1 211 ? 1.026 19.043 3.086 1.00 98.25 211 PHE A CA 1
ATOM 1713 C C . PHE A 1 211 ? 0.037 20.126 3.550 1.00 98.25 211 PHE A C 1
ATOM 1715 O O . PHE A 1 211 ? -0.253 20.228 4.746 1.00 98.25 211 PHE A O 1
ATOM 1722 N N . LYS A 1 212 ? -0.540 20.898 2.617 1.00 98.12 212 LYS A N 1
ATOM 1723 C CA . LYS A 1 212 ? -1.568 21.906 2.929 1.00 98.12 212 LYS A CA 1
ATOM 1724 C C . LYS A 1 212 ? -2.802 21.275 3.570 1.00 98.12 212 LYS A C 1
ATOM 1726 O O . LYS A 1 212 ? -3.353 21.846 4.510 1.00 98.12 212 LYS A O 1
ATOM 1731 N N . PHE A 1 213 ? -3.235 20.114 3.080 1.00 97.94 213 PHE A N 1
ATOM 1732 C CA . PHE A 1 213 ? -4.353 19.370 3.656 1.00 97.94 213 PHE A CA 1
ATOM 1733 C C . PHE A 1 213 ? -4.076 18.978 5.113 1.00 97.94 213 PHE A C 1
ATOM 1735 O O . PHE A 1 213 ? -4.890 19.277 5.986 1.00 97.94 213 PHE A O 1
ATOM 1742 N N . VAL A 1 214 ? -2.910 18.388 5.399 1.00 97.69 214 VAL A N 1
ATOM 1743 C CA . VAL A 1 214 ? -2.527 17.994 6.765 1.00 97.69 214 VAL A CA 1
ATOM 1744 C C . VAL A 1 214 ? -2.438 19.212 7.687 1.00 97.69 214 VAL A C 1
ATOM 1746 O O . VAL A 1 214 ? -2.948 19.158 8.802 1.00 97.69 214 VAL A O 1
ATOM 1749 N N . LYS A 1 215 ? -1.880 20.339 7.222 1.00 98.00 215 LYS A N 1
ATOM 1750 C CA . LYS A 1 215 ? -1.858 21.592 7.996 1.00 98.00 215 LYS A CA 1
ATOM 1751 C C . LYS A 1 215 ? -3.262 22.108 8.316 1.00 98.00 215 LYS A C 1
ATOM 1753 O O . LYS A 1 215 ? -3.536 22.444 9.460 1.00 98.00 215 LYS A O 1
ATOM 1758 N N . LYS A 1 216 ? -4.184 22.112 7.347 1.00 98.19 216 LYS A N 1
ATOM 1759 C CA . LYS A 1 216 ? -5.589 22.478 7.606 1.00 98.19 216 LYS A CA 1
ATOM 1760 C C . LYS A 1 216 ? -6.240 21.535 8.616 1.00 98.19 216 LYS A C 1
ATOM 1762 O O . LYS A 1 216 ? -6.943 21.985 9.512 1.00 98.19 216 LYS A O 1
ATOM 1767 N N . ARG A 1 217 ? -5.991 20.232 8.489 1.00 97.31 217 ARG A N 1
ATOM 1768 C CA . ARG A 1 217 ? -6.523 19.219 9.402 1.00 97.31 217 ARG A CA 1
ATOM 1769 C C . ARG A 1 217 ? -6.008 19.385 10.831 1.00 97.31 217 ARG A C 1
ATOM 1771 O O . ARG A 1 217 ? -6.785 19.187 11.760 1.00 97.31 217 ARG A O 1
ATOM 1778 N N . GLN A 1 218 ? -4.737 19.741 10.983 1.00 97.38 218 GLN A N 1
ATOM 1779 C CA . GLN A 1 218 ? -4.115 20.051 12.265 1.00 97.38 218 GLN A CA 1
ATOM 1780 C C . GLN A 1 218 ? -4.728 21.303 12.903 1.00 97.38 218 GLN A C 1
ATOM 1782 O O . GLN A 1 218 ? -5.070 21.260 14.080 1.00 97.38 218 GLN A O 1
ATOM 1787 N N . LEU A 1 219 ? -4.933 22.376 12.130 1.00 97.50 219 LEU A N 1
ATOM 1788 C CA . LEU A 1 219 ? -5.584 23.598 12.621 1.00 97.50 219 LEU A CA 1
ATOM 1789 C C . LEU A 1 219 ? -7.008 23.340 13.133 1.00 97.50 219 LEU A C 1
ATOM 1791 O O . LEU A 1 219 ? -7.433 23.966 14.095 1.00 97.50 219 LEU A O 1
ATOM 1795 N N . ILE A 1 220 ? -7.739 22.399 12.524 1.00 98.00 220 ILE A N 1
ATOM 1796 C CA . ILE A 1 220 ? -9.068 21.995 13.010 1.00 98.00 220 ILE A CA 1
ATOM 1797 C C . ILE A 1 220 ? -8.980 21.367 14.410 1.00 98.00 220 ILE A C 1
ATOM 1799 O O . ILE A 1 220 ? -9.835 21.651 15.247 1.00 98.00 220 ILE A O 1
ATOM 1803 N N . GLU A 1 221 ? -7.965 20.537 14.679 1.00 97.31 221 GLU A N 1
ATOM 1804 C CA . GLU A 1 221 ? -7.780 19.957 16.020 1.00 97.31 221 GLU A CA 1
ATOM 1805 C C . GLU A 1 221 ? -7.410 21.010 17.059 1.00 97.31 221 GLU A C 1
ATOM 1807 O O . GLU A 1 221 ? -7.941 21.003 18.168 1.00 97.31 221 GLU A O 1
ATOM 1812 N N . GLU A 1 222 ? -6.537 21.939 16.679 1.00 96.69 222 GLU A N 1
ATOM 1813 C CA . GLU A 1 222 ? -6.136 23.064 17.522 1.00 96.69 222 GLU A CA 1
ATOM 1814 C C . GLU A 1 222 ? -7.343 23.952 17.865 1.00 96.69 222 GLU A C 1
ATOM 1816 O O . GLU A 1 222 ? -7.598 24.239 19.033 1.00 96.69 222 GLU A O 1
ATOM 1821 N N . GLU A 1 223 ? -8.170 24.297 16.872 1.00 97.94 223 GLU A N 1
ATOM 1822 C CA . GLU A 1 223 ? -9.386 25.087 17.084 1.00 97.94 223 GLU A CA 1
ATOM 1823 C C . GLU A 1 223 ? -10.416 24.354 17.962 1.00 97.94 223 GLU A C 1
ATOM 1825 O O . GLU A 1 223 ? -11.096 24.979 18.784 1.00 97.94 223 GLU A O 1
ATOM 1830 N N . TYR A 1 224 ? -10.551 23.034 17.805 1.00 97.06 224 TYR A N 1
ATOM 1831 C CA . TYR A 1 224 ? -11.434 22.223 18.641 1.00 97.06 224 TYR A CA 1
ATOM 1832 C C . TYR A 1 224 ? -10.974 22.212 20.103 1.00 97.06 224 TYR A C 1
ATOM 1834 O O . TYR A 1 224 ? -11.784 22.475 20.999 1.00 97.06 224 TYR A O 1
ATOM 1842 N N . ALA A 1 225 ? -9.680 21.976 20.345 1.00 97.31 225 ALA A N 1
ATOM 1843 C CA . ALA A 1 225 ? -9.091 22.015 21.679 1.00 97.31 225 ALA A CA 1
ATOM 1844 C C . ALA A 1 225 ? -9.285 23.394 22.334 1.00 97.31 225 ALA A C 1
ATOM 1846 O O . ALA A 1 225 ? -9.786 23.485 23.455 1.00 97.31 225 ALA A O 1
ATOM 1847 N N . ASP A 1 226 ? -9.014 24.479 21.608 1.00 96.25 226 ASP A N 1
ATOM 1848 C CA . ASP A 1 226 ? -9.201 25.851 22.090 1.00 96.25 226 ASP A CA 1
ATOM 1849 C C . ASP A 1 226 ? -10.647 26.151 22.504 1.00 96.25 226 ASP A C 1
ATOM 1851 O O . ASP A 1 226 ? -10.909 26.793 23.530 1.00 96.25 226 ASP A O 1
ATOM 1855 N N . LYS A 1 227 ? -11.618 25.705 21.700 1.00 96.50 227 LYS A N 1
ATOM 1856 C CA . LYS A 1 227 ? -13.043 25.885 22.006 1.00 96.50 227 LYS A CA 1
ATOM 1857 C C . LYS A 1 227 ? -13.461 25.065 23.226 1.00 96.50 227 LYS A C 1
ATOM 1859 O O . LYS A 1 227 ? -14.203 25.590 24.060 1.00 96.50 227 LYS A O 1
ATOM 1864 N N . MET A 1 228 ? -12.960 23.837 23.365 1.00 94.38 228 MET A N 1
ATOM 1865 C CA . MET A 1 228 ? -13.194 23.004 24.549 1.00 94.38 228 MET A CA 1
ATOM 1866 C C . MET A 1 228 ? -12.585 23.620 25.810 1.00 94.38 228 MET A C 1
ATOM 1868 O O . MET A 1 228 ? -13.277 23.734 26.822 1.00 94.38 228 MET A O 1
ATOM 1872 N N . SER A 1 229 ? -11.354 24.129 25.735 1.00 94.75 229 SER A N 1
ATOM 1873 C CA . SER A 1 229 ? -10.698 24.819 26.849 1.00 94.75 229 SER A CA 1
ATOM 1874 C C . SER A 1 229 ? -11.499 26.036 27.319 1.00 94.75 229 SER A C 1
ATOM 1876 O O . SER A 1 229 ? -11.688 26.241 28.520 1.00 94.75 229 SER A O 1
ATOM 1878 N N . LYS A 1 230 ? -12.006 26.848 26.379 1.00 94.81 230 LYS A N 1
ATOM 1879 C CA . LYS A 1 230 ? -12.847 28.016 26.690 1.00 94.81 230 LYS A CA 1
ATOM 1880 C C . LYS A 1 230 ? -14.164 27.607 27.339 1.00 94.81 230 LYS A C 1
ATOM 1882 O O . LYS A 1 230 ? -14.604 28.275 28.272 1.00 94.81 230 LYS A O 1
ATOM 1887 N N . LEU A 1 231 ? -14.790 26.527 26.874 1.00 93.31 231 LEU A N 1
ATOM 1888 C CA . LEU A 1 231 ? -16.007 26.004 27.492 1.00 93.31 231 LEU A CA 1
ATOM 1889 C C . LEU A 1 231 ? -15.737 25.518 28.920 1.00 93.31 231 LEU A C 1
ATOM 1891 O O . LEU A 1 231 ? -16.493 25.864 29.821 1.00 93.31 231 LEU A O 1
ATOM 1895 N N . ASN A 1 232 ? -14.632 24.802 29.136 1.00 91.31 232 ASN A N 1
ATOM 1896 C CA . ASN A 1 232 ? -14.261 24.268 30.445 1.00 91.31 232 ASN A CA 1
ATOM 1897 C C . ASN A 1 232 ? -13.981 25.363 31.491 1.00 91.31 232 ASN A C 1
ATOM 1899 O O . ASN A 1 232 ? -14.198 25.171 32.681 1.00 91.31 232 ASN A O 1
ATOM 1903 N N . SER A 1 233 ? -13.539 26.545 31.049 1.00 87.62 233 SER A N 1
ATOM 1904 C CA . SER A 1 233 ? -13.332 27.701 31.934 1.00 87.62 233 SER A CA 1
ATOM 1905 C C . SER A 1 233 ? -14.629 28.358 32.438 1.00 87.62 233 SER A C 1
ATOM 1907 O O . SER A 1 233 ? -14.580 29.210 33.327 1.00 87.62 233 SER A O 1
ATOM 1909 N N . LYS A 1 234 ? -15.795 27.984 31.893 1.00 86.56 234 LYS A N 1
ATOM 1910 C CA . LYS A 1 234 ? -17.095 28.532 32.297 1.00 86.56 234 LYS A CA 1
ATOM 1911 C C . LYS A 1 234 ? -17.724 27.664 33.380 1.00 86.56 234 LYS A C 1
ATOM 1913 O O . LYS A 1 234 ? -18.150 26.543 33.118 1.00 86.56 234 LYS A O 1
ATOM 1918 N N . ASN A 1 235 ? -17.840 28.216 34.583 1.00 76.06 235 ASN A N 1
ATOM 1919 C CA . ASN A 1 235 ? -18.546 27.568 35.682 1.00 76.06 235 ASN A CA 1
ATOM 1920 C C . ASN A 1 235 ? -20.028 27.975 35.724 1.00 76.06 235 ASN A C 1
ATOM 1922 O O . ASN A 1 235 ? -20.352 29.100 35.344 1.00 76.06 235 ASN A O 1
ATOM 1926 N N . PRO A 1 236 ? -20.925 27.100 36.215 1.00 80.50 236 PRO A N 1
ATOM 1927 C CA . PRO A 1 236 ? -22.297 27.475 36.526 1.00 80.50 236 PRO A CA 1
ATOM 1928 C C . PRO A 1 236 ? -22.334 28.514 37.653 1.00 80.50 236 PRO A C 1
ATOM 1930 O O . PRO A 1 236 ? -21.556 28.422 38.608 1.00 80.50 236 PRO A O 1
ATOM 1933 N N . ASP A 1 237 ? -23.285 29.448 37.578 1.00 77.50 237 ASP A N 1
ATOM 1934 C CA . ASP A 1 237 ? -23.496 30.480 38.607 1.00 77.50 237 ASP A CA 1
ATOM 1935 C C . ASP A 1 237 ? -23.892 29.881 39.967 1.00 77.50 237 ASP A C 1
ATOM 1937 O O . ASP A 1 237 ? -23.614 30.451 41.022 1.00 77.50 237 ASP A O 1
ATOM 1941 N N . VAL A 1 238 ? -24.525 28.705 39.948 1.00 78.88 238 VAL A N 1
ATOM 1942 C CA . VAL A 1 238 ? -24.934 27.961 41.142 1.00 78.88 238 VAL A CA 1
ATOM 1943 C C . VAL A 1 238 ? -24.085 26.705 41.259 1.00 78.88 238 VAL A C 1
ATOM 1945 O O . VAL A 1 238 ? -24.144 25.824 40.403 1.00 78.88 238 VAL A O 1
ATOM 1948 N N . GLN A 1 239 ? -23.323 26.604 42.345 1.00 77.75 239 GLN A N 1
ATOM 1949 C CA . GLN A 1 239 ? -22.512 25.424 42.624 1.00 77.75 239 GLN A CA 1
ATOM 1950 C C . GLN A 1 239 ? -23.361 24.352 43.322 1.00 77.75 239 GLN A C 1
ATOM 1952 O O . GLN A 1 239 ? -23.886 24.606 44.411 1.00 77.75 239 GLN A O 1
ATOM 1957 N N . PRO A 1 240 ? -23.524 23.160 42.723 1.00 79.88 240 PRO A N 1
ATOM 1958 C CA . PRO A 1 240 ? -24.288 22.091 43.344 1.00 79.88 240 PRO A CA 1
ATOM 1959 C C . PRO A 1 240 ? -23.562 21.545 44.581 1.00 79.88 240 PRO A C 1
ATOM 1961 O O . PRO A 1 240 ? -22.336 21.591 44.683 1.00 79.88 240 PRO A O 1
ATOM 1964 N N . LEU A 1 241 ? -24.334 21.016 45.530 1.00 80.75 241 LEU A N 1
ATOM 1965 C CA . LEU A 1 241 ? -23.840 20.437 46.779 1.00 80.75 241 LEU A CA 1
ATOM 1966 C C . LEU A 1 241 ? -23.578 18.930 46.651 1.00 80.75 241 LEU A C 1
ATOM 1968 O O . LEU A 1 241 ? -24.181 18.240 45.832 1.00 80.75 241 LEU A O 1
ATOM 1972 N N . GLY A 1 242 ? -22.684 18.420 47.499 1.00 85.00 242 GLY A N 1
ATOM 1973 C CA . GLY A 1 242 ? -22.494 16.984 47.709 1.00 85.00 242 GLY A CA 1
ATOM 1974 C C . GLY A 1 242 ? -22.047 16.209 46.466 1.00 85.00 242 GLY A C 1
ATOM 1975 O O . GLY A 1 242 ? -21.081 16.588 45.803 1.00 85.00 242 GLY A O 1
ATOM 1976 N N . THR A 1 243 ? -22.700 15.081 46.182 1.00 88.56 243 THR A N 1
ATOM 1977 C CA . THR A 1 243 ? -22.320 14.178 45.079 1.00 88.56 243 THR A CA 1
ATOM 1978 C C . THR A 1 243 ? -22.533 14.822 43.707 1.00 88.56 243 THR A C 1
ATOM 1980 O O . THR A 1 243 ? -21.720 14.599 42.817 1.00 88.56 243 THR A O 1
ATOM 1983 N N . LEU A 1 244 ? -23.511 15.728 43.563 1.00 89.00 244 LEU A N 1
ATOM 1984 C CA . LEU A 1 244 ? -23.731 16.487 42.323 1.00 89.00 244 LEU A CA 1
ATOM 1985 C C . LEU A 1 244 ? -22.562 17.432 41.998 1.00 89.00 244 LEU A C 1
ATOM 1987 O O . LEU A 1 244 ? -22.200 17.586 40.833 1.00 89.00 244 LEU A O 1
ATOM 1991 N N . SER A 1 245 ? -21.934 18.019 43.024 1.00 88.31 245 SER A N 1
ATOM 1992 C CA . SER A 1 245 ? -20.708 18.823 42.884 1.00 88.31 245 SER A CA 1
ATOM 1993 C C . SER A 1 245 ? -19.562 18.007 42.291 1.00 88.31 245 SER A C 1
ATOM 1995 O O . SER A 1 245 ? -18.919 18.419 41.329 1.00 88.31 245 SER A O 1
ATOM 1997 N N . LYS A 1 246 ? -19.356 16.797 42.825 1.00 87.25 246 LYS A N 1
ATOM 1998 C CA . LYS A 1 246 ? -18.301 15.885 42.370 1.00 87.25 246 LYS A CA 1
ATOM 1999 C C . LYS A 1 246 ? -18.530 15.426 40.933 1.00 87.25 246 LYS A C 1
ATOM 2001 O O . LYS A 1 246 ? -17.582 15.394 40.154 1.00 87.25 246 LYS A O 1
ATOM 2006 N N . THR A 1 247 ? -19.773 15.118 40.562 1.00 91.69 247 THR A N 1
ATOM 2007 C CA . THR A 1 247 ? -20.102 14.755 39.178 1.00 91.69 247 THR A CA 1
ATOM 2008 C C . THR A 1 247 ? -19.872 15.923 38.219 1.00 91.69 247 THR A C 1
ATOM 2010 O O . THR A 1 247 ? -19.328 15.711 37.138 1.00 91.69 247 THR A O 1
ATOM 2013 N N . TRP A 1 248 ? -20.198 17.160 38.616 1.00 91.88 248 TRP A N 1
ATOM 2014 C CA . TRP A 1 248 ? -19.874 18.345 37.814 1.00 91.88 248 TRP A CA 1
ATOM 2015 C C . TRP A 1 248 ? -18.362 18.495 37.595 1.00 91.88 248 TRP A C 1
ATOM 2017 O O . TRP A 1 248 ? -17.927 18.698 36.464 1.00 91.88 248 TRP A O 1
ATOM 2027 N N . THR A 1 249 ? -17.546 18.291 38.637 1.00 90.19 249 THR A N 1
ATOM 2028 C CA . THR A 1 249 ? -16.080 18.237 38.493 1.00 90.19 249 THR A CA 1
ATOM 2029 C C . THR A 1 249 ? -15.634 17.123 37.537 1.00 90.19 249 THR A C 1
ATOM 2031 O O . THR A 1 249 ? -14.710 17.314 36.749 1.00 90.19 249 THR A O 1
ATOM 2034 N N . GLY A 1 250 ? -16.303 15.967 37.558 1.00 92.06 250 GLY A N 1
ATOM 2035 C CA . GLY A 1 250 ? -16.075 14.886 36.594 1.00 92.06 250 GLY A CA 1
ATOM 2036 C C . GLY A 1 250 ? -16.312 15.323 35.143 1.00 92.06 250 GLY A C 1
ATOM 2037 O O . GLY A 1 250 ? -15.492 15.033 34.272 1.00 92.06 250 GLY A O 1
ATOM 2038 N N . ILE A 1 251 ? -17.377 16.092 34.888 1.00 92.50 251 ILE A N 1
ATOM 2039 C CA . ILE A 1 251 ? -17.678 16.664 33.565 1.00 92.50 251 ILE A CA 1
ATOM 2040 C C . ILE A 1 251 ? -16.578 17.642 33.130 1.00 92.50 251 ILE A C 1
ATOM 2042 O O . ILE A 1 251 ? -16.062 17.520 32.019 1.00 92.50 251 ILE A O 1
ATOM 2046 N N . THR A 1 252 ? -16.166 18.575 33.993 1.00 92.88 252 THR A N 1
ATOM 2047 C CA . THR A 1 252 ? -15.102 19.543 33.660 1.00 92.88 252 THR A CA 1
ATOM 2048 C C . THR A 1 252 ? -13.747 18.865 33.436 1.00 92.88 252 THR A C 1
ATOM 2050 O O . THR A 1 252 ? -12.991 19.240 32.539 1.00 92.88 252 THR A O 1
ATOM 2053 N N . ASN A 1 253 ? -13.443 17.809 34.196 1.00 93.69 253 ASN A N 1
ATOM 2054 C CA . ASN A 1 253 ? -12.226 17.021 34.000 1.00 93.69 253 ASN A CA 1
ATOM 2055 C C . ASN A 1 253 ? -12.236 16.297 32.648 1.00 93.69 253 ASN A C 1
ATOM 2057 O O . ASN A 1 253 ? -11.230 16.327 31.945 1.00 93.69 253 ASN A O 1
ATOM 2061 N N . HIS A 1 254 ? -13.374 15.719 32.246 1.00 95.06 254 HIS A N 1
ATOM 2062 C CA . HIS A 1 254 ? -13.531 15.108 30.924 1.00 95.06 254 HIS A CA 1
ATOM 2063 C C . HIS A 1 254 ? -13.298 16.121 29.791 1.00 95.06 254 HIS A C 1
ATOM 2065 O O . HIS A 1 254 ? -12.562 15.830 28.848 1.00 95.06 254 HIS A O 1
ATOM 2071 N N . LEU A 1 255 ? -13.863 17.333 29.887 1.00 94.81 255 LEU A N 1
ATOM 2072 C CA . LEU A 1 255 ? -13.609 18.400 28.906 1.00 94.81 255 LEU A CA 1
ATOM 2073 C C . LEU A 1 255 ? -12.124 18.806 28.865 1.00 94.81 255 LEU A C 1
ATOM 2075 O O . LEU A 1 255 ? -11.586 19.060 27.784 1.00 94.81 255 LEU A O 1
ATOM 2079 N N . GLY A 1 256 ? -11.457 18.840 30.023 1.00 95.88 256 GLY A N 1
ATOM 2080 C CA . GLY A 1 256 ? -10.011 19.052 30.122 1.00 95.88 256 GLY A CA 1
ATOM 2081 C C . GLY A 1 256 ? -9.219 17.970 29.388 1.00 95.88 256 GLY A C 1
ATOM 2082 O O . GLY A 1 256 ? -8.426 18.287 28.508 1.00 95.88 256 GLY A O 1
ATOM 2083 N N . SER A 1 257 ? -9.516 16.693 29.644 1.00 96.94 257 SER A N 1
ATOM 2084 C CA . SER A 1 257 ? -8.870 15.580 28.938 1.00 96.94 257 SER A CA 1
ATOM 2085 C C . SER A 1 257 ? -9.090 15.640 27.425 1.00 96.94 257 SER A C 1
ATOM 2087 O O . SER A 1 257 ? -8.145 15.440 26.669 1.00 96.94 257 SER A O 1
ATOM 2089 N N . MET A 1 258 ? -10.298 15.976 26.958 1.00 97.00 258 MET A N 1
ATOM 2090 C CA . MET A 1 258 ? -10.559 16.149 25.523 1.00 97.00 258 MET A CA 1
ATOM 2091 C C . MET A 1 258 ? -9.759 17.310 24.917 1.00 97.00 258 MET A C 1
ATOM 2093 O O . MET A 1 258 ? -9.283 17.200 23.791 1.00 97.00 258 MET A O 1
ATOM 2097 N N . THR A 1 259 ? -9.560 18.398 25.660 1.00 97.38 259 THR A N 1
ATOM 2098 C CA . THR A 1 259 ? -8.691 19.506 25.232 1.00 97.38 259 THR A CA 1
ATOM 2099 C C . THR A 1 259 ? -7.256 19.015 25.026 1.00 97.38 259 THR A C 1
ATOM 2101 O O . THR A 1 259 ? -6.678 19.228 23.959 1.00 97.38 259 THR A O 1
ATOM 2104 N N . ASP A 1 260 ? -6.705 18.298 26.007 1.00 97.44 260 ASP A N 1
ATOM 2105 C CA . ASP A 1 260 ? -5.327 17.801 25.966 1.00 97.44 260 ASP A CA 1
ATOM 2106 C C . ASP A 1 260 ? -5.107 16.775 24.846 1.00 97.44 260 ASP A C 1
ATOM 2108 O O . ASP A 1 260 ? -4.093 16.827 24.145 1.00 97.44 260 ASP A O 1
ATOM 2112 N N . ILE A 1 261 ? -6.065 15.863 24.640 1.00 97.69 261 ILE A N 1
ATOM 2113 C CA . ILE A 1 261 ? -6.008 14.836 23.588 1.00 97.69 261 ILE A CA 1
ATOM 2114 C C . ILE A 1 261 ? -5.941 15.490 22.206 1.00 97.69 261 ILE A C 1
ATOM 2116 O O . ILE A 1 261 ? -5.046 15.177 21.418 1.00 97.69 261 ILE A O 1
ATOM 2120 N N . HIS A 1 262 ? -6.854 16.419 21.917 1.00 97.69 262 HIS A N 1
ATOM 2121 C CA . HIS A 1 262 ? -6.918 17.070 20.610 1.00 97.69 262 HIS A CA 1
ATOM 2122 C C . HIS A 1 262 ? -5.730 18.017 20.376 1.00 97.69 262 HIS A C 1
ATOM 2124 O O . HIS A 1 262 ? -5.169 18.037 19.280 1.00 97.69 262 HIS A O 1
ATOM 2130 N N . ASN A 1 263 ? -5.259 18.721 21.411 1.00 97.44 263 ASN A N 1
ATOM 2131 C CA . ASN A 1 263 ? -4.046 19.534 21.317 1.00 97.44 263 ASN A CA 1
ATOM 2132 C C . ASN A 1 263 ? -2.796 18.670 21.051 1.00 97.44 263 ASN A C 1
ATOM 2134 O O . ASN A 1 263 ? -1.994 18.967 20.165 1.00 97.44 263 ASN A O 1
ATOM 2138 N N . SER A 1 264 ? -2.657 17.542 21.756 1.00 97.25 264 SER A N 1
ATOM 2139 C CA . SER A 1 264 ? -1.585 16.567 21.511 1.00 97.25 264 SER A CA 1
ATOM 2140 C C . SER A 1 264 ? -1.634 16.017 20.085 1.00 97.25 264 SER A C 1
ATOM 2142 O O . SER A 1 264 ? -0.601 15.924 19.418 1.00 97.25 264 SER A O 1
ATOM 2144 N N . ALA A 1 265 ? -2.825 15.703 19.570 1.00 97.69 265 ALA A N 1
ATOM 2145 C CA . ALA A 1 265 ? -2.992 15.264 18.191 1.00 97.69 265 ALA A CA 1
ATOM 2146 C C . ALA A 1 265 ? -2.567 16.344 17.186 1.00 97.69 265 ALA A C 1
ATOM 2148 O O . ALA A 1 265 ? -1.851 16.035 16.233 1.00 97.69 265 ALA A O 1
ATOM 2149 N N . ALA A 1 266 ? -2.929 17.610 17.417 1.00 97.94 266 ALA A N 1
ATOM 2150 C CA . ALA A 1 266 ? -2.514 18.733 16.580 1.00 97.94 266 ALA A CA 1
ATOM 2151 C C . ALA A 1 266 ? -0.978 18.868 16.518 1.00 97.94 266 ALA A C 1
ATOM 2153 O O . ALA A 1 266 ? -0.398 18.966 15.429 1.00 97.94 266 ALA A O 1
ATOM 2154 N N . ILE A 1 267 ? -0.305 18.796 17.671 1.00 97.31 267 ILE A N 1
ATOM 2155 C CA . ILE A 1 267 ? 1.163 18.834 17.767 1.00 97.31 267 ILE A CA 1
ATOM 2156 C C . ILE A 1 267 ? 1.775 17.659 16.999 1.00 97.31 267 ILE A C 1
ATOM 2158 O O . ILE A 1 267 ? 2.639 17.849 16.141 1.00 97.31 267 ILE A O 1
ATOM 2162 N N . GLN A 1 268 ? 1.277 16.443 17.224 1.00 96.81 268 GLN A N 1
ATOM 2163 C CA . GLN A 1 268 ? 1.795 15.251 16.558 1.00 96.81 268 GLN A CA 1
ATOM 2164 C C . GLN A 1 268 ? 1.553 15.257 15.042 1.00 96.81 268 GLN A C 1
ATOM 2166 O O . GLN A 1 268 ? 2.427 14.820 14.291 1.00 96.81 268 GLN A O 1
ATOM 2171 N N . MET A 1 269 ? 0.411 15.768 14.564 1.00 97.44 269 MET A N 1
ATOM 2172 C CA . MET A 1 269 ? 0.160 15.965 13.130 1.00 97.44 269 MET A CA 1
ATOM 2173 C C . MET A 1 269 ? 1.161 16.950 12.517 1.00 97.44 269 MET A C 1
ATOM 2175 O O . MET A 1 269 ? 1.603 16.742 11.386 1.00 97.44 269 MET A O 1
ATOM 2179 N N . THR A 1 270 ? 1.562 17.989 13.254 1.00 96.94 270 THR A N 1
ATOM 2180 C CA . THR A 1 270 ? 2.617 18.906 12.805 1.00 96.94 270 THR A CA 1
ATOM 2181 C C . THR A 1 270 ? 3.971 18.204 12.750 1.00 96.94 270 THR A C 1
ATOM 2183 O O . THR A 1 270 ? 4.531 18.046 11.666 1.00 96.94 270 THR A O 1
ATOM 2186 N N . GLU A 1 271 ? 4.462 17.713 13.886 1.00 95.69 271 GLU A N 1
ATOM 2187 C CA . GLU A 1 271 ? 5.839 17.228 14.020 1.00 95.69 271 GLU A CA 1
ATOM 2188 C C . GLU A 1 271 ? 6.090 15.927 13.245 1.00 95.69 271 GLU A C 1
ATOM 2190 O O . GLU A 1 271 ? 7.101 15.768 12.558 1.00 95.69 271 GLU A O 1
ATOM 2195 N N . LYS A 1 272 ? 5.169 14.958 13.340 1.00 94.50 272 LYS A N 1
ATOM 2196 C CA . LYS A 1 272 ? 5.384 13.610 12.785 1.00 94.50 272 LYS A CA 1
ATOM 2197 C C . LYS A 1 272 ? 4.999 13.494 11.313 1.00 94.50 272 LYS A C 1
ATOM 2199 O O . LYS A 1 272 ? 5.447 12.539 10.663 1.00 94.50 272 LYS A O 1
ATOM 2204 N N . VAL A 1 273 ? 4.165 14.408 10.805 1.00 97.50 273 VAL A N 1
ATOM 2205 C CA . VAL A 1 273 ? 3.583 14.330 9.456 1.00 97.50 273 VAL A CA 1
ATOM 2206 C C . VAL A 1 273 ? 3.867 15.587 8.640 1.00 97.50 273 VAL A C 1
ATOM 2208 O O . VAL A 1 273 ? 4.531 15.475 7.614 1.00 97.50 273 VAL A O 1
ATOM 2211 N N . ALA A 1 274 ? 3.396 16.767 9.054 1.00 97.38 274 ALA A N 1
ATOM 2212 C CA . ALA A 1 274 ? 3.513 17.976 8.235 1.00 97.38 274 ALA A CA 1
ATOM 2213 C C . ALA A 1 274 ? 4.977 18.386 8.006 1.00 97.38 274 ALA A C 1
ATOM 2215 O O . ALA A 1 274 ? 5.383 18.592 6.863 1.00 97.38 274 ALA A O 1
ATOM 2216 N N . ASP A 1 275 ? 5.789 18.435 9.061 1.00 97.50 275 ASP A N 1
ATOM 2217 C CA . ASP A 1 275 ? 7.202 18.819 8.955 1.00 97.50 275 ASP A CA 1
ATOM 2218 C C . ASP A 1 275 ? 8.016 17.758 8.201 1.00 97.50 275 ASP A C 1
ATOM 2220 O O . ASP A 1 275 ? 8.892 18.077 7.393 1.00 97.50 275 ASP A O 1
ATOM 2224 N N . ALA A 1 276 ? 7.662 16.482 8.382 1.00 96.69 276 ALA A N 1
ATOM 2225 C CA . ALA A 1 276 ? 8.248 15.372 7.638 1.00 96.69 276 ALA A CA 1
ATOM 2226 C C . ALA A 1 276 ? 7.923 15.447 6.130 1.00 96.69 276 ALA A C 1
ATOM 2228 O O . ALA A 1 276 ? 8.806 15.236 5.296 1.00 96.69 276 ALA A O 1
ATOM 2229 N N . LEU A 1 277 ? 6.685 15.804 5.767 1.00 97.88 277 LEU A N 1
ATOM 2230 C CA . LEU A 1 277 ? 6.284 16.050 4.378 1.00 97.88 277 LEU A CA 1
ATOM 2231 C C . LEU A 1 277 ? 7.017 17.259 3.786 1.00 97.88 277 LEU A C 1
ATOM 2233 O O . LEU A 1 277 ? 7.503 17.175 2.662 1.00 97.88 277 LEU A O 1
ATOM 2237 N N . ALA A 1 278 ? 7.153 18.354 4.537 1.00 98.06 278 ALA A N 1
ATOM 2238 C CA . ALA A 1 278 ? 7.902 19.529 4.091 1.00 98.06 278 ALA A CA 1
ATOM 2239 C C . ALA A 1 278 ? 9.379 19.195 3.809 1.00 98.06 278 ALA A C 1
ATOM 2241 O O . ALA A 1 278 ? 9.933 19.616 2.790 1.00 98.06 278 ALA A O 1
ATOM 2242 N N . ALA A 1 279 ? 10.007 18.389 4.672 1.00 97.25 279 ALA A N 1
ATOM 2243 C CA . ALA A 1 279 ? 11.369 17.907 4.463 1.00 97.25 279 ALA A CA 1
ATOM 2244 C C . ALA A 1 279 ? 11.486 17.010 3.217 1.00 97.25 279 ALA A C 1
ATOM 2246 O O . ALA A 1 279 ? 12.420 17.181 2.432 1.00 97.25 279 ALA A O 1
ATOM 2247 N N . LEU A 1 280 ? 10.526 16.102 3.000 1.00 97.12 280 LEU A N 1
ATOM 2248 C CA . LEU A 1 280 ? 10.484 15.241 1.813 1.00 97.12 280 LEU A CA 1
ATOM 2249 C C . LEU A 1 280 ? 10.335 16.045 0.520 1.00 97.12 280 LEU A C 1
ATOM 2251 O O . LEU A 1 280 ? 11.046 15.767 -0.443 1.00 97.12 280 LEU A O 1
ATOM 2255 N N . ILE A 1 281 ? 9.453 17.048 0.501 1.00 98.38 281 ILE A N 1
ATOM 2256 C CA . ILE A 1 281 ? 9.271 17.948 -0.646 1.00 98.38 281 ILE A CA 1
ATOM 2257 C C . ILE A 1 281 ? 10.607 18.610 -1.000 1.00 98.38 281 ILE A C 1
ATOM 2259 O O . ILE A 1 281 ? 11.051 18.530 -2.143 1.00 98.38 281 ILE A O 1
ATOM 2263 N N . LYS A 1 282 ? 11.300 19.179 -0.005 1.00 98.00 282 LYS A N 1
ATOM 2264 C CA . LYS A 1 282 ? 12.591 19.851 -0.204 1.00 98.00 282 LYS A CA 1
ATOM 2265 C C . LYS A 1 282 ? 13.687 18.909 -0.722 1.00 98.00 282 LYS A C 1
ATOM 2267 O O . LYS A 1 282 ? 14.425 19.283 -1.634 1.00 98.00 282 LYS A O 1
ATOM 2272 N N . ASP A 1 283 ? 13.821 17.708 -0.153 1.00 95.94 283 ASP A N 1
ATOM 2273 C CA . ASP A 1 283 ? 14.820 16.718 -0.600 1.00 95.94 283 ASP A CA 1
ATOM 2274 C C . ASP A 1 283 ? 14.513 16.219 -2.022 1.00 95.94 283 ASP A C 1
ATOM 2276 O O . ASP A 1 283 ? 15.408 16.147 -2.867 1.00 95.94 283 ASP A O 1
ATOM 2280 N N . THR A 1 284 ? 13.237 15.960 -2.322 1.00 96.62 284 THR A N 1
ATOM 2281 C CA . THR A 1 284 ? 12.789 15.503 -3.647 1.00 96.62 284 THR A CA 1
ATOM 2282 C C . THR A 1 284 ? 13.024 16.577 -4.709 1.00 96.62 284 THR A C 1
ATOM 2284 O O . THR A 1 284 ? 13.576 16.277 -5.764 1.00 96.62 284 THR A O 1
ATOM 2287 N N . GLU A 1 285 ? 12.705 17.844 -4.425 1.00 97.94 285 GLU A N 1
ATOM 2288 C CA . GLU A 1 285 ? 12.992 18.982 -5.311 1.00 97.94 285 GLU A CA 1
ATOM 2289 C C . GLU A 1 285 ? 14.486 19.116 -5.622 1.00 97.94 285 GLU A C 1
ATOM 2291 O O . GLU A 1 285 ? 14.875 19.264 -6.785 1.00 97.94 285 GLU A O 1
ATOM 2296 N N . MET A 1 286 ? 15.328 19.042 -4.587 1.00 97.50 286 MET A N 1
ATOM 2297 C CA . MET A 1 286 ? 16.777 19.168 -4.725 1.00 97.50 286 MET A CA 1
ATOM 2298 C C . MET A 1 286 ? 17.356 18.045 -5.589 1.00 97.50 286 MET A C 1
ATOM 2300 O O . MET A 1 286 ? 18.115 18.311 -6.523 1.00 97.50 286 MET A O 1
ATOM 2304 N N . ARG A 1 287 ? 16.984 16.792 -5.309 1.00 96.62 287 ARG A N 1
ATOM 2305 C CA . ARG A 1 287 ? 17.459 15.629 -6.071 1.00 96.62 287 ARG A CA 1
ATOM 2306 C C . ARG A 1 287 ? 16.927 15.636 -7.495 1.00 96.62 287 ARG A C 1
ATOM 2308 O O . ARG A 1 287 ? 17.695 15.393 -8.422 1.00 96.62 287 ARG A O 1
ATOM 2315 N N . ARG A 1 288 ? 15.649 15.977 -7.689 1.00 98.25 288 ARG A N 1
ATOM 2316 C CA . ARG A 1 288 ? 15.041 16.099 -9.018 1.00 98.25 288 ARG A CA 1
ATOM 2317 C C . ARG A 1 288 ? 15.822 17.091 -9.866 1.00 98.25 288 ARG A C 1
ATOM 2319 O O . ARG A 1 288 ? 16.160 16.765 -10.997 1.00 98.25 288 ARG A O 1
ATOM 2326 N N . LYS A 1 289 ? 16.164 18.262 -9.316 1.00 97.94 289 LYS A N 1
ATOM 2327 C CA . LYS A 1 289 ? 16.970 19.264 -10.025 1.00 97.94 289 LYS A CA 1
ATOM 2328 C C . LYS A 1 289 ? 18.295 18.678 -10.530 1.00 97.94 289 LYS A C 1
ATOM 2330 O O . LYS A 1 289 ? 18.593 18.808 -11.707 1.00 97.94 289 LYS A O 1
ATOM 2335 N N . GLN A 1 290 ? 19.032 17.950 -9.690 1.00 97.50 290 GLN A N 1
ATOM 2336 C CA . GLN A 1 290 ? 20.305 17.324 -10.084 1.00 97.50 290 GLN A CA 1
ATOM 2337 C C . GLN A 1 290 ? 20.157 16.272 -11.197 1.00 97.50 290 GLN A C 1
ATOM 2339 O O . GLN A 1 290 ? 21.054 16.108 -12.026 1.00 97.50 290 GLN A O 1
ATOM 2344 N N . VAL A 1 291 ? 19.059 15.510 -11.206 1.00 97.56 291 VAL A N 1
ATOM 2345 C CA . VAL A 1 291 ? 18.787 14.516 -12.259 1.00 97.56 291 VAL A CA 1
ATOM 2346 C C . VAL A 1 291 ? 18.392 15.210 -13.565 1.00 97.56 291 VAL A C 1
ATOM 2348 O O . VAL A 1 291 ? 18.919 14.859 -14.621 1.00 97.56 291 VAL A O 1
ATOM 2351 N N . VAL A 1 292 ? 17.528 16.226 -13.486 1.00 98.31 292 VAL A N 1
ATOM 2352 C CA . VAL A 1 292 ? 17.088 17.025 -14.638 1.00 98.31 292 VAL A CA 1
ATOM 2353 C C . VAL A 1 292 ? 18.272 17.746 -15.279 1.00 98.31 292 VAL A C 1
ATOM 2355 O O . VAL A 1 292 ? 18.459 17.611 -16.484 1.00 98.31 292 VAL A O 1
ATOM 2358 N N . ASP A 1 293 ? 19.107 18.433 -14.495 1.00 98.06 293 ASP A N 1
ATOM 2359 C CA . ASP A 1 293 ? 20.259 19.187 -15.005 1.00 98.06 293 ASP A CA 1
ATOM 2360 C C . ASP A 1 293 ? 21.193 18.266 -15.820 1.00 98.06 293 ASP A C 1
ATOM 2362 O O . ASP A 1 293 ? 21.464 18.541 -16.991 1.00 98.06 293 ASP A O 1
ATOM 2366 N N . ARG A 1 294 ? 21.564 17.094 -15.275 1.00 97.56 294 ARG A N 1
ATOM 2367 C CA . ARG A 1 294 ? 22.390 16.093 -15.986 1.00 97.56 294 ARG A CA 1
ATOM 2368 C C . ARG A 1 294 ? 21.747 15.581 -17.278 1.00 97.56 294 ARG A C 1
ATOM 2370 O O . ARG A 1 294 ? 22.437 15.384 -18.275 1.00 97.56 294 ARG A O 1
ATOM 2377 N N . GLY A 1 295 ? 20.435 15.347 -17.279 1.00 97.19 295 GLY A N 1
ATOM 2378 C CA . GLY A 1 295 ? 19.731 14.883 -18.477 1.00 97.19 295 GLY A CA 1
ATOM 2379 C C . GLY A 1 295 ? 19.595 15.956 -19.551 1.00 97.19 295 GLY A C 1
ATOM 2380 O O . GLY A 1 295 ? 19.747 15.662 -20.737 1.00 97.19 295 GLY A O 1
ATOM 2381 N N . THR A 1 296 ? 19.389 17.212 -19.151 1.00 97.81 296 THR A N 1
ATOM 2382 C CA . THR A 1 296 ? 19.361 18.341 -20.089 1.00 97.81 296 THR A CA 1
ATOM 2383 C C . THR A 1 296 ? 20.722 18.582 -20.738 1.00 97.81 296 THR A C 1
ATOM 2385 O O . THR A 1 296 ? 20.777 18.791 -21.951 1.00 97.81 296 THR A O 1
ATOM 2388 N N . GLU A 1 297 ? 21.811 18.472 -19.972 1.00 97.75 297 GLU A N 1
ATOM 2389 C CA . GLU A 1 297 ? 23.184 18.547 -20.479 1.00 97.75 297 GLU A CA 1
ATOM 2390 C C . GLU A 1 297 ? 23.457 17.432 -21.500 1.00 97.75 297 GLU A C 1
ATOM 2392 O O . GLU A 1 297 ? 23.830 17.714 -22.641 1.00 97.75 297 GLU A O 1
ATOM 2397 N N . LEU A 1 298 ? 23.147 16.177 -21.150 1.00 97.06 298 LEU A N 1
ATOM 2398 C CA . LEU A 1 298 ? 23.324 15.023 -22.036 1.00 97.06 298 LEU A CA 1
ATOM 2399 C C . LEU A 1 298 ? 22.517 15.147 -23.344 1.00 97.06 298 LEU A C 1
ATOM 2401 O O . LEU A 1 298 ? 23.016 14.834 -24.428 1.00 97.06 298 LEU A O 1
ATOM 2405 N N . ASN A 1 299 ? 21.277 15.638 -23.268 1.00 96.19 299 ASN A N 1
ATOM 2406 C CA . ASN A 1 299 ? 20.456 15.911 -24.451 1.00 96.19 299 ASN A CA 1
ATOM 2407 C C . ASN A 1 299 ? 21.027 17.051 -25.310 1.00 96.19 299 ASN A C 1
ATOM 2409 O O . ASN A 1 299 ? 20.908 17.015 -26.539 1.00 96.19 299 ASN A O 1
ATOM 2413 N N . GLY A 1 300 ? 21.661 18.049 -24.692 1.00 96.38 300 GLY A N 1
ATOM 2414 C CA . GLY A 1 300 ? 22.401 19.103 -25.387 1.00 96.38 300 GLY A CA 1
ATOM 2415 C C . GLY A 1 300 ? 23.608 18.562 -26.161 1.00 96.38 300 GLY A C 1
ATOM 2416 O O . GLY A 1 300 ? 23.795 18.903 -27.335 1.00 96.38 300 GLY A O 1
ATOM 2417 N N . GLU A 1 301 ? 24.381 17.658 -25.552 1.00 96.00 301 GLU A N 1
ATOM 2418 C CA . GLU A 1 301 ? 25.493 16.965 -26.217 1.00 96.00 301 GLU A CA 1
ATOM 2419 C C . GLU A 1 301 ? 25.009 16.135 -27.418 1.00 96.00 301 GLU A C 1
ATOM 2421 O O . GLU A 1 301 ? 25.608 16.201 -28.498 1.00 96.00 301 GLU A O 1
ATOM 2426 N N . TYR A 1 302 ? 23.897 15.401 -27.272 1.00 94.69 302 TYR A N 1
ATOM 2427 C CA . TYR A 1 302 ? 23.296 14.625 -28.366 1.00 94.69 302 TYR A CA 1
ATOM 2428 C C . TYR A 1 302 ? 22.913 15.530 -29.544 1.00 94.69 302 TYR A C 1
ATOM 2430 O O . TYR A 1 302 ? 23.326 15.284 -30.683 1.00 94.69 302 TYR A O 1
ATOM 2438 N N . LYS A 1 303 ? 22.182 16.622 -29.275 1.00 95.44 303 LYS A N 1
ATOM 2439 C CA . LYS A 1 303 ? 21.759 17.589 -30.303 1.00 95.44 303 LYS A CA 1
ATOM 2440 C C . LYS A 1 303 ? 22.955 18.165 -31.055 1.00 95.44 303 LYS A C 1
ATOM 2442 O O . LYS A 1 303 ? 22.977 18.124 -32.284 1.00 95.44 303 LYS A O 1
ATOM 2447 N N . THR A 1 304 ? 23.983 18.599 -30.328 1.00 96.75 304 THR A N 1
ATOM 2448 C CA . THR A 1 304 ? 25.219 19.139 -30.914 1.00 96.75 304 THR A CA 1
ATOM 2449 C C . THR A 1 304 ? 25.896 18.119 -31.835 1.00 96.75 304 THR A C 1
ATOM 2451 O O . THR A 1 304 ? 26.317 18.448 -32.949 1.00 96.75 304 THR A O 1
ATOM 2454 N N . ASN A 1 305 ? 25.963 16.852 -31.412 1.00 93.88 305 ASN A N 1
ATOM 2455 C CA . ASN A 1 305 ? 26.589 15.797 -32.201 1.00 93.88 305 ASN A CA 1
ATOM 2456 C C . ASN A 1 305 ? 25.841 15.502 -33.508 1.00 93.88 305 ASN A C 1
ATOM 2458 O O . ASN A 1 305 ? 26.483 15.359 -34.558 1.00 93.88 305 ASN A O 1
ATOM 2462 N N . VAL A 1 306 ? 24.509 15.445 -33.451 1.00 94.88 306 VAL A N 1
ATOM 2463 C CA . VAL A 1 306 ? 23.638 15.216 -34.613 1.00 94.88 306 VAL A CA 1
ATOM 2464 C C . VAL A 1 306 ? 23.643 16.418 -35.560 1.00 94.88 306 VAL A C 1
ATOM 2466 O O . VAL A 1 306 ? 23.698 16.248 -36.779 1.00 94.88 306 VAL A O 1
ATOM 2469 N N . GLU A 1 307 ? 23.635 17.644 -35.037 1.00 96.88 307 GLU A N 1
ATOM 2470 C CA . GLU A 1 307 ? 23.738 18.858 -35.852 1.00 96.88 307 GLU A CA 1
ATOM 2471 C C . GLU A 1 307 ? 25.053 18.920 -36.627 1.00 96.88 307 GLU A C 1
ATOM 2473 O O . GLU A 1 307 ? 25.061 19.282 -37.806 1.00 96.88 307 GLU A O 1
ATOM 2478 N N . TYR A 1 308 ? 26.165 18.516 -36.010 1.00 96.06 308 TYR A N 1
ATOM 2479 C CA . TYR A 1 308 ? 27.445 18.487 -36.709 1.00 96.06 308 TYR A CA 1
ATOM 2480 C C . TYR A 1 308 ? 27.476 17.426 -37.821 1.00 96.06 308 TYR A C 1
ATOM 2482 O O . TYR A 1 308 ? 27.960 17.705 -38.917 1.00 96.06 308 TYR A O 1
ATOM 2490 N N . LEU A 1 309 ? 26.858 16.256 -37.607 1.00 97.00 309 LEU A N 1
ATOM 2491 C CA . LEU A 1 309 ? 26.666 15.253 -38.663 1.00 97.00 309 LEU A CA 1
ATOM 2492 C C . LEU A 1 309 ? 25.849 15.814 -39.842 1.00 97.00 309 LEU A C 1
ATOM 2494 O O . LEU A 1 309 ? 26.233 15.631 -40.999 1.00 97.00 309 LEU A O 1
ATOM 2498 N N . LYS A 1 310 ? 24.757 16.540 -39.559 1.00 97.38 310 LYS A N 1
ATOM 2499 C CA . LYS A 1 310 ? 23.940 17.210 -40.587 1.00 97.38 310 LYS A CA 1
ATOM 2500 C C . LYS A 1 310 ? 24.752 18.239 -41.378 1.00 97.38 310 LYS A C 1
ATOM 2502 O O . LYS A 1 310 ? 24.605 18.303 -42.596 1.00 97.38 310 LYS A O 1
ATOM 2507 N N . LYS A 1 311 ? 25.632 19.004 -40.718 1.00 97.56 311 LYS A N 1
ATOM 2508 C CA . LYS A 1 311 ? 26.541 19.957 -41.383 1.00 97.56 311 LYS A CA 1
ATOM 2509 C C . LYS A 1 311 ? 27.516 19.247 -42.330 1.00 97.56 311 LYS A C 1
ATOM 2511 O O . LYS A 1 311 ? 27.648 19.678 -43.472 1.00 97.56 311 LYS A O 1
ATOM 2516 N N . CYS A 1 312 ? 28.138 18.144 -41.903 1.00 96.44 312 CYS A N 1
ATOM 2517 C CA . CYS A 1 312 ? 29.019 17.344 -42.765 1.00 96.44 312 CYS A CA 1
ATOM 2518 C C . CYS A 1 312 ? 28.273 16.779 -43.985 1.00 96.44 312 CYS A C 1
ATOM 2520 O O . CYS A 1 312 ? 28.761 16.904 -45.106 1.00 96.44 312 CYS A O 1
ATOM 2522 N N . LYS A 1 313 ? 27.062 16.235 -43.785 1.00 97.56 313 LYS A N 1
ATOM 2523 C CA . LYS A 1 313 ? 26.209 15.748 -44.880 1.00 97.56 313 LYS A CA 1
ATOM 2524 C C . LYS A 1 313 ? 25.868 16.862 -45.869 1.00 97.56 313 LYS A C 1
ATOM 2526 O O . LYS A 1 313 ? 26.023 16.684 -47.068 1.00 97.56 313 LYS A O 1
ATOM 2531 N N . ALA A 1 314 ? 25.439 18.024 -45.374 1.00 97.81 314 ALA A N 1
ATOM 2532 C CA . ALA A 1 314 ? 25.075 19.157 -46.222 1.00 97.81 314 ALA A CA 1
ATOM 2533 C C . ALA A 1 314 ? 26.264 19.679 -47.048 1.00 97.81 314 ALA A C 1
ATOM 2535 O O . ALA A 1 314 ? 26.081 20.070 -48.202 1.00 97.81 314 ALA A O 1
ATOM 2536 N N . ALA A 1 315 ? 27.475 19.668 -46.479 1.00 97.19 315 ALA A N 1
ATOM 2537 C CA . ALA A 1 315 ? 28.698 20.022 -47.197 1.00 97.19 315 ALA A CA 1
ATOM 2538 C C . ALA A 1 315 ? 29.002 19.025 -48.329 1.00 97.19 315 ALA A C 1
ATOM 2540 O O . ALA A 1 315 ? 29.260 19.451 -49.455 1.00 97.19 315 ALA A O 1
ATOM 2541 N N . TYR A 1 316 ? 28.899 17.719 -48.057 1.00 97.50 316 TYR A N 1
ATOM 2542 C CA . TYR A 1 316 ? 29.053 16.670 -49.069 1.00 97.50 316 TYR A CA 1
ATOM 2543 C C . TYR A 1 316 ? 27.981 16.762 -50.170 1.00 97.50 316 TYR A C 1
ATOM 2545 O O . TYR A 1 316 ? 28.320 16.847 -51.348 1.00 97.50 316 TYR A O 1
ATOM 2553 N N . ASP A 1 317 ? 26.699 16.867 -49.804 1.00 96.94 317 ASP A N 1
ATOM 2554 C CA . ASP A 1 317 ? 25.577 17.007 -50.747 1.00 96.94 317 ASP A CA 1
ATOM 2555 C C . ASP A 1 317 ? 25.727 18.257 -51.634 1.00 96.94 317 ASP A C 1
ATOM 2557 O O . ASP A 1 317 ? 25.300 18.281 -52.790 1.00 96.94 317 ASP A O 1
ATOM 2561 N N . LYS A 1 318 ? 26.306 19.341 -51.099 1.00 97.38 318 LYS A N 1
ATOM 2562 C CA . LYS A 1 318 ? 26.626 20.541 -51.881 1.00 97.38 318 LYS A CA 1
ATOM 2563 C C . LYS A 1 318 ? 27.744 20.259 -52.889 1.00 97.38 318 LYS A C 1
ATOM 2565 O O . LYS A 1 318 ? 27.567 20.579 -54.060 1.00 97.38 318 LYS A O 1
ATOM 2570 N N . ALA A 1 319 ? 28.845 19.640 -52.465 1.00 95.69 319 ALA A N 1
ATOM 2571 C CA . ALA A 1 319 ? 29.962 19.314 -53.351 1.00 95.69 319 ALA A CA 1
ATOM 2572 C C . ALA A 1 319 ? 29.560 18.340 -54.472 1.00 95.69 319 ALA A C 1
ATOM 2574 O O . ALA A 1 319 ? 29.917 18.558 -55.628 1.00 95.69 319 ALA A O 1
ATOM 2575 N N . MET A 1 320 ? 28.738 17.332 -54.161 1.00 96.25 320 MET A N 1
ATOM 2576 C CA . MET A 1 320 ? 28.196 16.398 -55.154 1.00 96.25 320 MET A CA 1
ATOM 2577 C C . MET A 1 320 ? 27.293 17.090 -56.179 1.00 96.25 320 MET A C 1
ATOM 2579 O O . MET A 1 320 ? 27.376 16.794 -57.369 1.00 96.25 320 MET A O 1
ATOM 2583 N N . ARG A 1 321 ? 26.458 18.049 -55.750 1.00 96.81 321 ARG A N 1
ATOM 2584 C CA . ARG A 1 321 ? 25.636 18.851 -56.673 1.00 96.81 321 ARG A CA 1
ATOM 2585 C C . ARG A 1 321 ? 26.480 19.724 -57.595 1.00 96.81 321 ARG A C 1
ATOM 2587 O O . ARG A 1 321 ? 26.170 19.817 -58.777 1.00 96.81 321 ARG A O 1
ATOM 2594 N N . GLU A 1 322 ? 27.537 20.344 -57.073 1.00 95.00 322 GLU A N 1
ATOM 2595 C CA . GLU A 1 322 ? 28.468 21.130 -57.890 1.00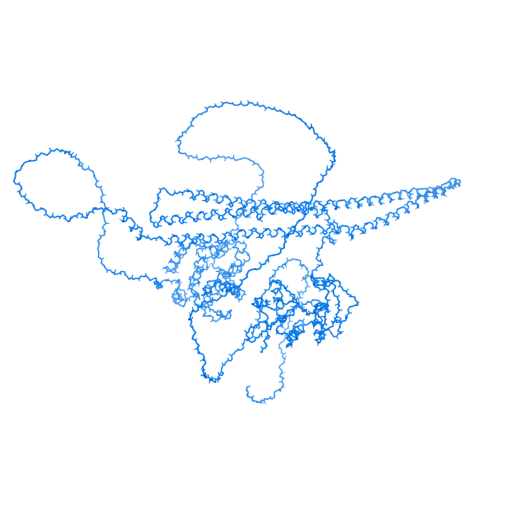 95.00 322 GLU A CA 1
ATOM 2596 C C . GLU A 1 322 ? 29.183 20.252 -58.930 1.00 95.00 322 GLU A C 1
ATOM 2598 O O . GLU A 1 322 ? 29.237 20.626 -60.098 1.00 95.00 322 GLU A O 1
ATOM 2603 N N . ALA A 1 323 ? 29.667 19.064 -58.545 1.00 94.50 323 ALA A N 1
ATOM 2604 C CA . ALA A 1 323 ? 30.290 18.120 -59.476 1.00 94.50 323 ALA A CA 1
ATOM 2605 C C . ALA A 1 323 ? 29.305 17.623 -60.553 1.00 94.50 323 ALA A C 1
ATOM 2607 O O . ALA A 1 323 ? 29.635 17.608 -61.739 1.00 94.50 323 ALA A O 1
ATOM 2608 N N . ALA A 1 324 ? 28.070 17.286 -60.165 1.00 95.12 324 ALA A N 1
ATOM 2609 C CA . ALA A 1 324 ? 27.026 16.856 -61.095 1.00 95.12 324 ALA A CA 1
ATOM 2610 C C . ALA A 1 324 ? 26.653 17.948 -62.111 1.00 95.12 324 ALA A C 1
ATOM 2612 O O . ALA A 1 324 ? 26.448 17.644 -63.286 1.00 95.12 324 ALA A O 1
ATOM 2613 N N . ALA A 1 325 ? 26.615 19.217 -61.688 1.00 95.56 325 ALA A N 1
ATOM 2614 C CA . ALA A 1 325 ? 26.350 20.341 -62.584 1.00 95.56 325 ALA A CA 1
ATOM 2615 C C . ALA A 1 325 ? 27.441 20.488 -63.661 1.00 95.56 325 ALA A C 1
ATOM 2617 O O . ALA A 1 325 ? 27.118 20.649 -64.838 1.00 95.56 325 ALA A O 1
ATOM 2618 N N . VAL A 1 326 ? 28.723 20.361 -63.287 1.00 94.56 326 VAL A N 1
ATOM 2619 C CA . VAL A 1 326 ? 29.840 20.379 -64.253 1.00 94.56 326 VAL A CA 1
ATOM 2620 C C . VAL A 1 326 ? 29.765 19.175 -65.199 1.00 94.56 326 VAL A C 1
ATOM 2622 O O . VAL A 1 326 ? 29.935 19.332 -66.407 1.00 94.56 326 VAL A O 1
ATOM 2625 N N . ALA A 1 327 ? 29.447 17.980 -64.689 1.00 93.56 327 ALA A N 1
ATOM 2626 C CA . ALA A 1 327 ? 29.280 16.784 -65.517 1.00 93.56 327 ALA A CA 1
ATOM 2627 C C . ALA A 1 327 ? 28.146 16.938 -66.549 1.00 93.56 327 ALA A C 1
ATOM 2629 O O . ALA A 1 327 ? 28.328 16.615 -67.723 1.00 93.56 327 ALA A O 1
ATOM 2630 N N . GLN A 1 328 ? 27.004 17.498 -66.140 1.00 93.31 328 GLN A N 1
ATOM 2631 C CA . GLN A 1 328 ? 25.883 17.786 -67.037 1.00 93.31 328 GLN A CA 1
ATOM 2632 C C . GLN A 1 328 ? 26.249 18.834 -68.099 1.00 93.31 328 GLN A C 1
ATOM 2634 O O . GLN A 1 328 ? 25.852 18.711 -69.261 1.00 93.31 328 GLN A O 1
ATOM 2639 N N . GLN A 1 329 ? 27.032 19.850 -67.726 1.00 92.12 329 GLN A N 1
ATOM 2640 C CA . GLN A 1 329 ? 27.521 20.856 -68.665 1.00 92.12 329 GLN A CA 1
ATOM 2641 C C . GLN A 1 329 ? 28.451 20.240 -69.723 1.00 92.12 329 GLN A C 1
ATOM 2643 O O . GLN A 1 329 ? 28.323 20.561 -70.903 1.00 92.12 329 GLN A O 1
ATOM 2648 N N . ILE A 1 330 ? 29.342 19.324 -69.325 1.00 90.94 330 ILE A N 1
ATOM 2649 C CA . ILE A 1 330 ? 30.206 18.575 -70.254 1.00 90.94 330 ILE A CA 1
ATOM 2650 C C . ILE A 1 330 ? 29.368 17.736 -71.223 1.00 90.94 330 ILE A C 1
ATOM 2652 O O . ILE A 1 330 ? 29.639 17.751 -72.422 1.00 90.94 330 ILE A O 1
ATOM 2656 N N . GLU A 1 331 ? 28.355 17.025 -70.725 1.00 91.00 331 GLU A N 1
ATOM 2657 C CA . GLU A 1 331 ? 27.472 16.202 -71.560 1.00 91.00 331 GLU A CA 1
ATOM 2658 C C . GLU A 1 331 ? 26.719 17.053 -72.590 1.00 91.00 331 GLU A C 1
ATOM 2660 O O . GLU A 1 331 ? 26.674 16.715 -73.770 1.00 91.00 331 GLU A O 1
ATOM 2665 N N . THR A 1 332 ? 26.226 18.221 -72.171 1.00 91.81 332 THR A N 1
ATOM 2666 C CA . THR A 1 332 ? 25.563 19.177 -73.070 1.00 91.81 332 THR A CA 1
ATOM 2667 C C . THR A 1 332 ? 26.520 19.666 -74.164 1.00 91.81 332 THR A C 1
ATOM 2669 O O . THR A 1 332 ? 26.169 19.632 -75.339 1.00 91.81 332 THR A O 1
ATOM 2672 N N . MET A 1 333 ? 27.759 20.035 -73.809 1.00 88.75 333 MET A N 1
ATOM 2673 C CA . MET A 1 333 ? 28.788 20.459 -74.776 1.00 88.75 333 MET A CA 1
ATOM 2674 C C . MET A 1 333 ? 29.186 19.348 -75.758 1.00 88.75 333 MET A C 1
ATOM 2676 O O . MET A 1 333 ? 29.560 19.634 -76.894 1.00 88.75 333 MET A O 1
ATOM 2680 N N . LYS A 1 334 ? 29.123 18.076 -75.343 1.00 89.44 334 LYS A N 1
ATOM 2681 C CA . LYS A 1 334 ? 29.402 16.919 -76.213 1.00 89.44 334 LYS A CA 1
ATOM 2682 C C . LYS A 1 334 ? 28.299 16.681 -77.251 1.00 89.44 334 LYS A C 1
ATOM 2684 O O . LYS A 1 334 ? 28.589 16.103 -78.295 1.00 89.44 334 LYS A O 1
ATOM 2689 N N . GLN A 1 335 ? 27.074 17.133 -76.980 1.00 87.56 335 GLN A N 1
ATOM 2690 C CA . GLN A 1 335 ? 25.908 16.987 -77.861 1.00 87.56 335 GLN A CA 1
ATOM 2691 C C . GLN A 1 335 ? 25.750 18.141 -78.873 1.00 87.56 335 GLN A C 1
ATOM 2693 O O . GLN A 1 335 ? 24.891 18.074 -79.752 1.00 87.56 335 GLN A O 1
ATOM 2698 N N . GLU A 1 336 ? 26.570 19.193 -78.787 1.00 88.88 336 GLU A N 1
ATOM 2699 C CA . GLU A 1 336 ? 26.567 20.312 -79.739 1.00 88.88 336 GLU A CA 1
ATOM 2700 C C . GLU A 1 336 ? 27.087 19.898 -81.133 1.00 88.88 336 GLU A C 1
ATOM 2702 O O . GLU A 1 336 ? 27.974 19.056 -81.263 1.00 88.88 336 GLU A O 1
ATOM 2707 N N . ALA A 1 337 ? 26.582 20.535 -82.200 1.00 81.44 337 ALA A N 1
ATOM 2708 C CA . ALA A 1 337 ? 26.924 20.193 -83.591 1.00 81.44 337 ALA A CA 1
ATOM 2709 C C . ALA A 1 337 ? 28.414 20.399 -83.956 1.00 81.44 337 ALA A C 1
ATOM 2711 O O . ALA A 1 337 ? 28.924 19.742 -84.862 1.00 81.44 337 ALA A O 1
ATOM 2712 N N . MET A 1 338 ? 29.116 21.302 -83.259 1.00 80.00 338 MET A N 1
ATOM 2713 C CA . MET A 1 338 ? 30.571 21.494 -83.346 1.00 80.00 338 MET A CA 1
ATOM 2714 C C . MET A 1 338 ? 31.167 21.629 -81.932 1.00 80.00 338 MET A C 1
ATOM 2716 O O . MET A 1 338 ? 31.298 22.745 -81.428 1.00 80.00 338 MET A O 1
ATOM 2720 N N . PRO A 1 339 ? 31.540 20.518 -81.275 1.00 79.50 339 PRO A N 1
ATOM 2721 C CA . PRO A 1 339 ? 31.974 20.537 -79.881 1.00 79.50 339 PRO A CA 1
ATOM 2722 C C . PRO A 1 339 ? 33.363 21.174 -79.710 1.00 79.50 339 PRO A C 1
ATOM 2724 O O . PRO A 1 339 ? 34.351 20.757 -80.328 1.00 79.50 339 PRO A O 1
ATOM 2727 N N . ASN A 1 340 ? 33.473 22.160 -78.813 1.00 87.62 340 ASN A N 1
ATOM 2728 C CA . ASN A 1 340 ? 34.744 22.807 -78.477 1.00 87.62 340 ASN A CA 1
ATOM 2729 C C . ASN A 1 340 ? 35.611 21.898 -77.586 1.00 87.62 340 ASN A C 1
ATOM 2731 O O . ASN A 1 340 ? 35.533 21.930 -76.356 1.00 87.62 340 ASN A O 1
ATOM 2735 N N . ARG A 1 341 ? 36.485 21.109 -78.220 1.00 85.69 341 ARG A N 1
ATOM 2736 C CA . ARG A 1 341 ? 37.372 20.141 -77.547 1.00 85.69 341 ARG A CA 1
ATOM 2737 C C . ARG A 1 341 ? 38.247 20.749 -76.447 1.00 85.69 341 ARG A C 1
ATOM 2739 O O . ARG A 1 341 ? 38.469 20.100 -75.429 1.00 85.69 341 ARG A O 1
ATOM 2746 N N . THR A 1 342 ? 38.716 21.984 -76.613 1.00 87.00 342 THR A N 1
ATOM 2747 C CA . THR A 1 342 ? 39.568 22.657 -75.619 1.00 87.00 342 THR A CA 1
ATOM 2748 C C . THR A 1 342 ? 38.770 23.064 -74.379 1.00 87.00 342 THR A C 1
ATOM 2750 O O . THR A 1 342 ? 39.252 22.914 -73.257 1.00 87.00 342 THR A O 1
ATOM 2753 N N . ALA A 1 343 ? 37.535 23.544 -74.564 1.00 86.62 343 ALA A N 1
ATOM 2754 C CA . ALA A 1 343 ? 36.633 23.871 -73.458 1.00 86.62 343 ALA A CA 1
ATOM 2755 C C . ALA A 1 343 ? 36.169 22.611 -72.706 1.00 86.62 343 ALA A C 1
ATOM 2757 O O . ALA A 1 343 ? 36.149 22.612 -71.476 1.00 86.62 343 ALA A O 1
ATOM 2758 N N . ILE A 1 344 ? 35.891 21.520 -73.430 1.00 88.88 344 ILE A N 1
ATOM 2759 C CA . ILE A 1 344 ? 35.552 20.216 -72.839 1.00 88.88 344 ILE A CA 1
ATOM 2760 C C . ILE A 1 344 ? 36.709 19.698 -71.975 1.00 88.88 344 ILE A C 1
ATOM 2762 O O . ILE A 1 344 ? 36.489 19.389 -70.809 1.00 88.88 344 ILE A O 1
ATOM 2766 N N . ALA A 1 345 ? 37.946 19.692 -72.485 1.00 90.19 345 ALA A N 1
ATOM 2767 C CA . ALA A 1 345 ? 39.114 19.239 -71.720 1.00 90.19 345 ALA A CA 1
ATOM 2768 C C . ALA A 1 345 ? 39.366 20.083 -70.452 1.00 90.19 345 ALA A C 1
ATOM 2770 O O . ALA A 1 345 ? 39.788 19.562 -69.418 1.00 90.19 345 ALA A O 1
ATOM 2771 N N . LYS A 1 346 ? 39.081 21.394 -70.505 1.00 92.81 346 LYS A N 1
ATOM 2772 C CA . LYS A 1 346 ? 39.150 22.278 -69.332 1.00 92.81 346 LYS A CA 1
ATOM 2773 C C . LYS A 1 346 ? 38.105 21.894 -68.277 1.00 92.81 346 LYS A C 1
ATOM 2775 O O . LYS A 1 346 ? 38.463 21.766 -67.107 1.00 92.81 346 LYS A O 1
ATOM 2780 N N . ASN A 1 347 ? 36.853 21.683 -68.685 1.00 90.69 347 ASN A N 1
ATOM 2781 C CA . ASN A 1 347 ? 35.773 21.293 -67.776 1.00 90.69 347 ASN A CA 1
ATOM 2782 C C . ASN A 1 347 ? 35.960 19.868 -67.233 1.00 90.69 347 ASN A C 1
ATOM 2784 O O . ASN A 1 347 ? 35.636 19.623 -66.079 1.00 90.69 347 ASN A O 1
ATOM 2788 N N . GLU A 1 348 ? 36.536 18.939 -68.003 1.00 92.44 348 GLU A N 1
ATOM 2789 C CA . GLU A 1 348 ? 36.888 17.594 -67.520 1.00 92.44 348 GLU A CA 1
ATOM 2790 C C . GLU A 1 348 ? 37.936 17.655 -66.395 1.00 92.44 348 GLU A C 1
ATOM 2792 O O . GLU A 1 348 ? 37.797 16.964 -65.384 1.00 92.44 348 GLU A O 1
ATOM 2797 N N . LYS A 1 349 ? 38.930 18.549 -66.501 1.00 94.00 349 LYS A N 1
ATOM 2798 C CA . LYS A 1 349 ? 39.893 18.807 -65.417 1.00 94.00 349 LYS A CA 1
ATOM 2799 C C . LYS A 1 349 ? 39.234 19.450 -64.187 1.00 94.00 349 LYS A C 1
ATOM 2801 O O . LYS A 1 349 ? 39.591 19.121 -63.056 1.00 94.00 349 LYS A O 1
ATOM 2806 N N . GLU A 1 350 ? 38.276 20.355 -64.387 1.00 93.06 350 GLU A N 1
ATOM 2807 C CA . GLU A 1 350 ? 37.494 20.954 -63.296 1.00 93.06 350 GLU A CA 1
ATOM 2808 C C . GLU A 1 350 ? 36.606 19.916 -62.593 1.00 93.06 350 GLU A C 1
ATOM 2810 O O . GLU A 1 350 ? 36.601 19.850 -61.364 1.00 93.06 350 GLU A O 1
ATOM 2815 N N . LEU A 1 351 ? 35.926 19.054 -63.356 1.00 94.19 351 LEU A N 1
ATOM 2816 C CA . LEU A 1 351 ? 35.137 17.939 -62.835 1.00 94.19 351 LEU A CA 1
ATOM 2817 C C . LEU A 1 351 ? 36.004 16.988 -62.008 1.00 94.19 351 LEU A C 1
ATOM 2819 O O . LEU A 1 351 ? 35.590 16.588 -60.922 1.00 94.19 351 LEU A O 1
ATOM 2823 N N . GLN A 1 352 ? 37.210 16.658 -62.481 1.00 93.75 352 GLN A N 1
ATOM 2824 C CA . GLN A 1 352 ? 38.154 15.837 -61.724 1.00 93.75 352 GLN A CA 1
ATOM 2825 C C . GLN A 1 352 ? 38.472 16.470 -60.360 1.00 93.75 352 GLN A C 1
ATOM 2827 O O . GLN A 1 352 ? 38.326 15.811 -59.333 1.00 93.75 352 GLN A O 1
ATOM 2832 N N . SER A 1 353 ? 38.817 17.760 -60.327 1.00 94.38 353 SER A N 1
ATOM 2833 C CA . SER A 1 353 ? 39.101 18.470 -59.072 1.00 94.38 353 SER A CA 1
ATOM 2834 C C . SER A 1 353 ? 37.883 18.531 -58.137 1.00 94.38 353 SER A C 1
ATOM 2836 O O . SER A 1 353 ? 38.016 18.333 -56.927 1.00 94.38 353 SER A O 1
ATOM 2838 N N . LYS A 1 354 ? 36.677 18.757 -58.680 1.00 95.12 354 LYS A N 1
ATOM 2839 C CA . LYS A 1 354 ? 35.423 18.753 -57.908 1.00 95.12 354 LYS A CA 1
ATOM 2840 C C . LYS A 1 354 ? 35.093 17.367 -57.345 1.00 95.12 354 LYS A C 1
ATOM 2842 O O . LYS A 1 354 ? 34.671 17.285 -56.194 1.00 95.12 354 LYS A O 1
ATOM 2847 N N . ASN A 1 355 ? 35.330 16.299 -58.106 1.00 93.94 355 ASN A N 1
ATOM 2848 C CA . ASN A 1 355 ? 35.158 14.917 -57.651 1.00 93.94 355 ASN A CA 1
ATOM 2849 C C . ASN A 1 355 ? 36.157 14.548 -56.546 1.00 93.94 355 ASN A C 1
ATOM 2851 O O . ASN A 1 355 ? 35.764 13.940 -55.554 1.00 93.94 355 ASN A O 1
ATOM 2855 N N . GLU A 1 356 ? 37.423 14.954 -56.666 1.00 94.50 356 GLU A N 1
ATOM 2856 C CA . GLU A 1 356 ? 38.431 14.755 -55.615 1.00 94.50 356 GLU A CA 1
ATOM 2857 C C . GLU A 1 356 ? 38.037 15.479 -54.317 1.00 94.50 356 GLU A C 1
ATOM 2859 O O . GLU A 1 356 ? 38.100 14.901 -53.232 1.00 94.50 356 GLU A O 1
ATOM 2864 N N . PHE A 1 357 ? 37.553 16.722 -54.411 1.00 94.75 357 PHE A N 1
ATOM 2865 C CA . PHE A 1 357 ? 37.058 17.467 -53.250 1.00 94.75 357 PHE A CA 1
ATOM 2866 C C . PHE A 1 357 ? 35.799 16.834 -52.633 1.00 94.75 357 PHE A C 1
ATOM 2868 O O . PHE A 1 357 ? 35.691 16.725 -51.410 1.00 94.75 357 PHE A O 1
ATOM 2875 N N . ALA A 1 358 ? 34.857 16.373 -53.462 1.00 94.75 358 ALA A N 1
ATOM 2876 C CA . ALA A 1 358 ? 33.674 15.655 -52.997 1.00 94.75 358 ALA A CA 1
ATOM 2877 C C . ALA A 1 358 ? 34.049 14.341 -52.291 1.00 94.75 358 ALA A C 1
ATOM 2879 O O . ALA A 1 358 ? 33.494 14.054 -51.234 1.00 94.75 358 ALA A O 1
ATOM 2880 N N . SER A 1 359 ? 35.038 13.603 -52.806 1.00 93.56 359 SER A N 1
ATOM 2881 C CA . SER A 1 359 ? 35.576 12.391 -52.176 1.00 93.56 359 SER A CA 1
ATOM 2882 C C . SER A 1 359 ? 36.205 12.678 -50.805 1.00 93.56 359 SER A C 1
ATOM 2884 O O . SER A 1 359 ? 35.963 11.937 -49.855 1.00 93.56 359 SER A O 1
ATOM 2886 N N . GLN A 1 360 ? 36.928 13.791 -50.643 1.00 95.00 360 GLN A N 1
ATOM 2887 C CA . GLN A 1 360 ? 37.455 14.194 -49.330 1.00 95.00 360 GLN A CA 1
ATOM 2888 C C . GLN A 1 360 ? 36.332 14.496 -48.325 1.00 95.00 360 GLN A C 1
ATOM 2890 O O . GLN A 1 360 ? 36.403 14.093 -47.162 1.00 95.00 360 GLN A O 1
ATOM 2895 N N . LEU A 1 361 ? 35.277 15.196 -48.758 1.00 95.50 361 LEU A N 1
ATOM 2896 C CA . LEU A 1 361 ? 34.112 15.470 -47.911 1.00 95.50 361 LEU A CA 1
ATOM 2897 C C . LEU A 1 361 ? 33.296 14.207 -47.614 1.00 95.50 361 LEU A C 1
ATOM 2899 O O . LEU A 1 361 ? 32.731 14.101 -46.524 1.00 95.50 361 LEU A O 1
ATOM 2903 N N . GLU A 1 362 ? 33.269 13.245 -48.537 1.00 94.69 362 GLU A N 1
ATOM 2904 C CA . GLU A 1 362 ? 32.688 11.922 -48.321 1.00 94.69 362 GLU A CA 1
ATOM 2905 C C . GLU A 1 362 ? 33.399 11.198 -47.175 1.00 94.69 362 GLU A C 1
ATOM 2907 O O . GLU A 1 362 ? 32.739 10.720 -46.254 1.00 94.69 362 GLU A O 1
ATOM 2912 N N . ASP A 1 363 ? 34.733 11.184 -47.170 1.00 91.88 363 ASP A N 1
ATOM 2913 C CA . ASP A 1 363 ? 35.528 10.583 -46.095 1.00 91.88 363 ASP A CA 1
ATOM 2914 C C . ASP A 1 363 ? 35.286 11.266 -44.745 1.00 91.88 363 ASP A C 1
ATOM 2916 O O . ASP A 1 363 ? 35.122 10.594 -43.721 1.00 91.88 363 ASP A O 1
ATOM 2920 N N . VAL A 1 364 ? 35.222 12.603 -44.723 1.00 94.56 364 VAL A N 1
ATOM 2921 C CA . VAL A 1 364 ? 34.884 13.372 -43.512 1.00 94.56 364 VAL A CA 1
ATOM 2922 C C . VAL A 1 364 ? 33.490 12.998 -43.011 1.00 94.56 364 VAL A C 1
ATOM 2924 O O . VAL A 1 364 ? 33.311 12.746 -41.817 1.00 94.56 364 VAL A O 1
ATOM 2927 N N . TYR A 1 365 ? 32.507 12.923 -43.910 1.00 96.94 365 TYR A N 1
ATOM 2928 C CA . TYR A 1 365 ? 31.144 12.540 -43.565 1.00 96.94 365 TYR A CA 1
ATOM 2929 C C . TYR A 1 365 ? 31.072 11.096 -43.050 1.00 96.94 365 TYR A C 1
ATOM 2931 O O . TYR A 1 365 ? 30.493 10.868 -41.988 1.00 96.94 365 TYR A O 1
ATOM 2939 N N . ARG A 1 366 ? 31.730 10.136 -43.714 1.00 92.44 366 ARG A N 1
ATOM 2940 C CA . ARG A 1 366 ? 31.808 8.726 -43.289 1.00 92.44 366 ARG A CA 1
ATOM 2941 C C . ARG A 1 366 ? 32.426 8.582 -41.902 1.00 92.44 366 ARG A C 1
ATOM 2943 O O . ARG A 1 366 ? 31.833 7.942 -41.036 1.00 92.44 366 ARG A O 1
ATOM 2950 N N . ARG A 1 367 ? 33.569 9.228 -41.645 1.00 89.38 367 ARG A N 1
ATOM 2951 C CA . ARG A 1 367 ? 34.198 9.235 -40.310 1.00 89.38 367 ARG A CA 1
ATOM 2952 C C . ARG A 1 367 ? 33.278 9.853 -39.263 1.00 89.38 367 ARG A C 1
ATOM 2954 O O . ARG A 1 367 ? 33.196 9.348 -38.142 1.00 89.38 367 ARG A O 1
ATOM 2961 N N . ARG A 1 368 ? 32.560 10.923 -39.624 1.00 94.88 368 ARG A N 1
ATOM 2962 C CA . ARG A 1 368 ? 31.605 11.567 -38.721 1.00 94.88 368 ARG A CA 1
ATOM 2963 C C . ARG A 1 368 ? 30.416 10.660 -38.396 1.00 94.88 368 ARG A C 1
ATOM 2965 O O . ARG A 1 368 ? 30.040 10.625 -37.231 1.00 94.88 368 ARG A O 1
ATOM 2972 N N . ILE A 1 369 ? 29.874 9.908 -39.361 1.00 92.75 369 ILE A N 1
ATOM 2973 C CA . ILE A 1 369 ? 28.831 8.891 -39.115 1.00 92.75 369 ILE A CA 1
ATOM 2974 C C . ILE A 1 369 ? 29.326 7.874 -38.089 1.00 92.75 369 ILE A C 1
ATOM 2976 O O . ILE A 1 369 ? 28.647 7.652 -37.091 1.00 92.75 369 ILE A O 1
ATOM 2980 N N . THR A 1 370 ? 30.512 7.292 -38.297 1.00 88.94 370 THR A N 1
ATOM 2981 C CA . THR A 1 370 ? 31.072 6.287 -37.380 1.00 88.94 370 THR A CA 1
ATOM 2982 C C . THR A 1 370 ? 31.189 6.833 -35.960 1.00 88.94 370 THR A C 1
ATOM 2984 O O . THR A 1 370 ? 30.750 6.186 -35.012 1.00 88.94 370 THR A O 1
ATOM 2987 N N . PHE A 1 371 ? 31.717 8.052 -35.809 1.00 92.12 371 PHE A N 1
ATOM 2988 C CA . PHE A 1 371 ? 31.825 8.703 -34.505 1.00 92.12 371 PHE A CA 1
ATOM 2989 C C . PHE A 1 371 ? 30.455 8.983 -33.871 1.00 92.12 371 PHE A C 1
ATOM 2991 O O . PHE A 1 371 ? 30.256 8.709 -32.690 1.00 92.12 371 PHE A O 1
ATOM 2998 N N . THR A 1 372 ? 29.503 9.530 -34.634 1.00 92.06 372 THR A N 1
ATOM 2999 C CA . THR A 1 372 ? 28.166 9.840 -34.114 1.00 92.06 372 THR A CA 1
ATOM 3000 C C . THR A 1 372 ? 27.416 8.568 -33.722 1.00 92.06 372 THR A C 1
ATOM 3002 O O . THR A 1 372 ? 26.828 8.557 -32.649 1.00 92.06 372 THR A O 1
ATOM 3005 N N . ASN A 1 373 ? 27.498 7.488 -34.503 1.00 91.69 373 ASN A N 1
ATOM 3006 C CA . ASN A 1 373 ? 26.882 6.202 -34.162 1.00 91.69 373 ASN A CA 1
ATOM 3007 C C . ASN A 1 373 ? 27.480 5.595 -32.888 1.00 91.69 373 ASN A C 1
ATOM 3009 O O . ASN A 1 373 ? 26.732 5.148 -32.026 1.00 91.69 373 ASN A O 1
ATOM 3013 N N . TYR A 1 374 ? 28.808 5.633 -32.736 1.00 87.81 374 TYR A N 1
ATOM 3014 C CA . TYR A 1 374 ? 29.475 5.212 -31.500 1.00 87.81 374 TYR A CA 1
ATOM 3015 C C . TYR A 1 374 ? 28.983 6.012 -30.286 1.00 87.81 374 TYR A C 1
ATOM 3017 O O . TYR A 1 374 ? 28.682 5.457 -29.234 1.00 87.81 374 TYR A O 1
ATOM 3025 N N . TRP A 1 375 ? 28.854 7.330 -30.434 1.00 91.69 375 TRP A N 1
ATOM 3026 C CA . TRP A 1 375 ? 28.354 8.174 -29.354 1.00 91.69 375 TRP A CA 1
ATOM 3027 C C . TRP A 1 375 ? 26.869 7.917 -29.050 1.00 91.69 375 TRP A C 1
ATOM 3029 O O . TRP A 1 375 ? 26.472 7.919 -27.887 1.00 91.69 375 TRP A O 1
ATOM 3039 N N . MET A 1 376 ? 26.046 7.673 -30.078 1.00 91.19 376 MET A N 1
ATOM 3040 C CA . MET A 1 376 ? 24.630 7.318 -29.923 1.00 91.19 376 MET A CA 1
ATOM 3041 C C . MET A 1 376 ? 24.451 5.990 -29.186 1.00 91.19 376 MET A C 1
ATOM 3043 O O . MET A 1 376 ? 23.564 5.895 -28.343 1.00 91.19 376 MET A O 1
ATOM 3047 N N . ASP A 1 377 ? 25.305 5.002 -29.455 1.00 88.62 377 ASP A N 1
ATOM 3048 C CA . ASP A 1 377 ? 25.319 3.731 -28.726 1.00 88.62 377 ASP A CA 1
ATOM 3049 C C . ASP A 1 377 ? 25.533 3.960 -27.221 1.00 88.62 377 ASP A C 1
ATOM 3051 O O . ASP A 1 377 ? 24.706 3.554 -26.409 1.00 88.62 377 ASP A O 1
ATOM 3055 N N . ILE A 1 378 ? 26.550 4.743 -26.847 1.00 88.75 378 ILE A N 1
ATOM 3056 C CA . ILE A 1 378 ? 26.805 5.118 -25.444 1.00 88.75 378 ILE A CA 1
ATOM 3057 C C . ILE A 1 378 ? 25.627 5.899 -24.842 1.00 88.75 378 ILE A C 1
ATOM 3059 O O . ILE A 1 378 ? 25.249 5.689 -23.687 1.00 88.75 378 ILE A O 1
ATOM 3063 N N . TYR A 1 379 ? 25.031 6.820 -25.600 1.00 93.88 379 TYR A N 1
ATOM 3064 C CA . TYR A 1 379 ? 23.890 7.602 -25.129 1.00 93.88 379 TYR A CA 1
ATOM 3065 C C . TYR A 1 379 ? 22.700 6.703 -24.770 1.00 93.88 379 TYR A C 1
ATOM 3067 O O . TYR A 1 379 ? 22.189 6.806 -23.654 1.00 93.88 379 TYR A O 1
ATOM 3075 N N . TYR A 1 380 ? 22.287 5.812 -25.677 1.00 92.31 380 TYR A N 1
ATOM 3076 C CA . TYR A 1 380 ? 21.089 4.988 -25.499 1.00 92.31 380 TYR A CA 1
ATOM 3077 C C . TYR A 1 380 ? 21.312 3.762 -24.615 1.00 92.31 380 TYR A C 1
ATOM 3079 O O . TYR A 1 380 ? 20.382 3.358 -23.925 1.00 92.31 380 TYR A O 1
ATOM 3087 N N . ASN A 1 381 ? 22.520 3.195 -24.593 1.00 88.25 381 ASN A N 1
ATOM 3088 C CA . ASN A 1 381 ? 22.790 1.946 -23.879 1.00 88.25 381 ASN A CA 1
ATOM 3089 C C . ASN A 1 381 ? 23.464 2.146 -22.514 1.00 88.25 381 ASN A C 1
ATOM 3091 O O . ASN A 1 381 ? 23.445 1.235 -21.687 1.00 88.25 381 ASN A O 1
ATOM 3095 N N . GLU A 1 382 ? 24.007 3.335 -22.229 1.00 91.44 382 GLU A N 1
ATOM 3096 C CA . GLU A 1 382 ? 24.718 3.604 -20.974 1.00 91.44 382 GLU A CA 1
ATOM 3097 C C . GLU A 1 382 ? 24.213 4.869 -20.268 1.00 91.44 382 GLU A C 1
ATOM 3099 O O . GLU A 1 382 ? 23.639 4.790 -19.176 1.00 91.44 382 GLU A O 1
ATOM 3104 N N . LYS A 1 383 ? 24.402 6.044 -20.883 1.00 94.06 383 LYS A N 1
ATOM 3105 C CA . LYS A 1 383 ? 24.222 7.330 -20.192 1.00 94.06 383 LYS A CA 1
ATOM 3106 C C . LYS A 1 383 ? 22.756 7.663 -19.910 1.00 94.06 383 LYS A C 1
ATOM 3108 O O . LYS A 1 383 ? 22.425 7.991 -18.771 1.00 94.06 383 LYS A O 1
ATOM 3113 N N . MET A 1 384 ? 21.871 7.580 -20.906 1.00 95.88 384 MET A N 1
ATOM 3114 C CA . MET A 1 384 ? 20.451 7.889 -20.709 1.00 95.88 384 MET A CA 1
ATOM 3115 C C . MET A 1 384 ? 19.765 6.876 -19.775 1.00 95.88 384 MET A C 1
ATOM 3117 O O . MET A 1 384 ? 19.131 7.310 -18.809 1.00 95.88 384 MET A O 1
ATOM 3121 N N . PRO A 1 385 ? 19.961 5.549 -19.927 1.00 94.31 385 PRO A N 1
ATOM 3122 C CA . PRO A 1 385 ? 19.458 4.568 -18.965 1.00 94.31 385 PRO A CA 1
ATOM 3123 C C . PRO A 1 385 ? 19.884 4.834 -17.515 1.00 94.31 385 PRO A C 1
ATOM 3125 O O . PRO A 1 385 ? 19.104 4.583 -16.595 1.00 94.31 385 PRO A O 1
ATOM 3128 N N . ALA A 1 386 ? 21.097 5.347 -17.278 1.00 93.44 386 ALA A N 1
ATOM 3129 C CA . ALA A 1 386 ? 21.546 5.713 -15.934 1.00 93.44 386 ALA A CA 1
ATOM 3130 C C . ALA A 1 386 ? 20.726 6.873 -15.337 1.00 93.44 386 ALA A C 1
ATOM 3132 O O . ALA A 1 386 ? 20.339 6.813 -14.170 1.00 93.44 386 ALA A O 1
ATOM 3133 N N . ILE A 1 387 ? 20.393 7.885 -16.142 1.00 96.88 387 ILE A N 1
ATOM 3134 C CA . ILE A 1 387 ? 19.535 9.007 -15.729 1.00 96.88 387 ILE A CA 1
ATOM 3135 C C . ILE A 1 387 ? 18.105 8.526 -15.458 1.00 96.88 387 ILE A C 1
ATOM 3137 O O . ILE A 1 387 ? 17.513 8.892 -14.442 1.00 96.88 387 ILE A O 1
ATOM 3141 N N . MET A 1 388 ? 17.574 7.640 -16.304 1.00 95.94 388 MET A N 1
ATOM 3142 C CA . MET A 1 388 ? 16.255 7.033 -16.099 1.00 95.94 388 MET A CA 1
ATOM 3143 C C . MET A 1 388 ? 16.185 6.218 -14.798 1.00 95.94 388 MET A C 1
ATOM 3145 O O . MET A 1 388 ? 15.197 6.301 -14.069 1.00 95.94 388 MET A O 1
ATOM 3149 N N . LYS A 1 389 ? 17.252 5.484 -14.448 1.00 93.94 389 LYS A N 1
ATOM 3150 C CA . LYS A 1 389 ? 17.361 4.783 -13.153 1.00 93.94 389 LYS A CA 1
ATOM 3151 C C . LYS A 1 389 ? 17.373 5.745 -11.969 1.00 93.94 389 LYS A C 1
ATOM 3153 O O . LYS A 1 389 ? 16.827 5.423 -10.916 1.00 93.94 389 LYS A O 1
ATOM 3158 N N . ASP A 1 390 ? 17.990 6.913 -12.116 1.00 95.19 390 ASP A N 1
ATOM 3159 C CA . ASP A 1 390 ? 17.985 7.929 -11.066 1.00 95.19 390 ASP A CA 1
ATOM 3160 C C . ASP A 1 390 ? 16.590 8.538 -10.857 1.00 95.19 390 ASP A C 1
ATOM 3162 O O . ASP A 1 390 ? 16.196 8.730 -9.704 1.00 95.19 390 ASP A O 1
ATOM 3166 N N . PHE A 1 391 ? 15.813 8.760 -11.925 1.00 97.00 391 PHE A N 1
ATOM 3167 C CA . PHE A 1 391 ? 14.389 9.102 -11.810 1.00 97.00 391 PHE A CA 1
ATOM 3168 C C . PHE A 1 391 ? 13.583 7.992 -11.127 1.00 97.00 391 PHE A C 1
ATOM 3170 O O . PHE A 1 391 ? 12.819 8.272 -10.208 1.00 97.00 391 PHE A O 1
ATOM 3177 N N . GLU A 1 392 ? 13.795 6.730 -11.509 1.00 94.44 392 GLU A N 1
ATOM 3178 C CA . GLU A 1 392 ? 13.101 5.582 -10.906 1.00 94.44 392 GLU A CA 1
ATOM 3179 C C . GLU A 1 392 ? 13.393 5.468 -9.401 1.00 94.44 392 GLU A C 1
ATOM 3181 O O . GLU A 1 392 ? 12.500 5.218 -8.587 1.00 94.44 392 GLU A O 1
ATOM 3186 N N . ARG A 1 393 ? 14.647 5.709 -9.000 1.00 92.81 393 ARG A N 1
ATOM 3187 C CA . ARG A 1 393 ? 15.050 5.748 -7.591 1.00 92.81 393 ARG A CA 1
ATOM 3188 C C . ARG A 1 393 ? 14.408 6.917 -6.847 1.00 92.81 393 ARG A C 1
ATOM 3190 O O . ARG A 1 393 ? 14.002 6.733 -5.700 1.00 92.81 393 ARG A O 1
ATOM 3197 N N . LEU A 1 394 ? 14.342 8.095 -7.467 1.00 94.75 394 LEU A N 1
ATOM 3198 C CA . LEU A 1 394 ? 13.698 9.275 -6.891 1.00 94.75 394 LEU A CA 1
ATOM 3199 C C . LEU A 1 394 ? 12.218 8.998 -6.604 1.00 94.75 394 LEU A C 1
ATOM 3201 O O . LEU A 1 394 ? 11.792 9.168 -5.462 1.00 94.75 394 LEU A O 1
ATOM 3205 N N . GLU A 1 395 ? 11.492 8.470 -7.590 1.00 92.88 395 GLU A N 1
ATOM 3206 C CA . GLU A 1 395 ? 10.087 8.070 -7.452 1.00 92.88 395 GLU A CA 1
ATOM 3207 C C . GLU A 1 395 ? 9.896 7.007 -6.369 1.00 92.88 395 GLU A C 1
ATOM 3209 O O . GLU A 1 395 ? 9.079 7.151 -5.459 1.00 92.88 395 GLU A O 1
ATOM 3214 N N . THR A 1 396 ? 10.725 5.961 -6.389 1.00 92.12 396 THR A N 1
ATOM 3215 C CA . THR A 1 396 ? 10.638 4.869 -5.413 1.00 92.12 396 THR A CA 1
ATOM 3216 C C . THR A 1 396 ? 10.791 5.377 -3.978 1.00 92.12 396 THR A C 1
ATOM 3218 O O . THR A 1 396 ? 9.997 5.020 -3.103 1.00 92.12 396 THR A O 1
ATOM 3221 N N . VAL A 1 397 ? 11.802 6.213 -3.716 1.00 91.56 397 VAL A N 1
ATOM 3222 C CA . VAL A 1 397 ? 12.045 6.766 -2.376 1.00 91.56 397 VAL A CA 1
ATOM 3223 C C . VAL A 1 397 ? 10.905 7.696 -1.970 1.00 91.56 397 VAL A C 1
ATOM 3225 O O . VAL A 1 397 ? 10.399 7.576 -0.853 1.00 91.56 397 VAL A O 1
ATOM 3228 N N . MET A 1 398 ? 10.457 8.573 -2.871 1.00 94.69 398 MET A N 1
ATOM 3229 C CA . MET A 1 398 ? 9.344 9.483 -2.613 1.00 94.69 398 MET A CA 1
ATOM 3230 C C . MET A 1 398 ? 8.076 8.715 -2.216 1.00 94.69 398 MET A C 1
ATOM 3232 O O . MET A 1 398 ? 7.514 8.980 -1.151 1.00 94.69 398 MET A O 1
ATOM 3236 N N . MET A 1 399 ? 7.665 7.715 -3.003 1.00 92.31 399 MET A N 1
ATOM 3237 C CA . MET A 1 399 ? 6.472 6.906 -2.728 1.00 92.31 399 MET A CA 1
ATOM 3238 C C . MET A 1 399 ? 6.573 6.144 -1.399 1.00 92.31 399 MET A C 1
ATOM 3240 O O . MET A 1 399 ? 5.602 6.073 -0.639 1.00 92.31 399 MET A O 1
ATOM 3244 N N . GLN A 1 400 ? 7.741 5.576 -1.085 1.00 92.81 400 GLN A N 1
ATOM 3245 C CA . GLN A 1 400 ? 7.960 4.853 0.172 1.00 92.81 400 GLN A CA 1
ATOM 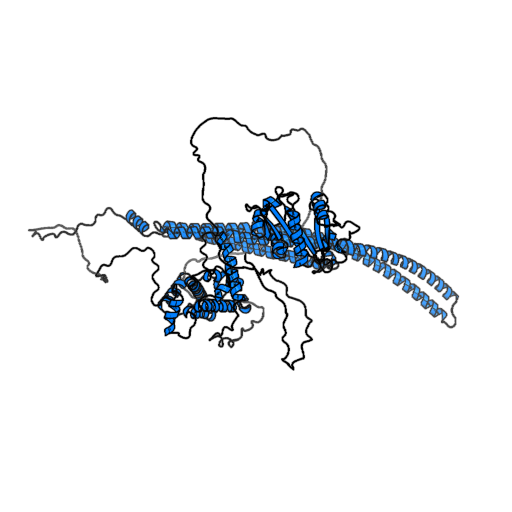3246 C C . GLN A 1 400 ? 7.855 5.775 1.390 1.00 92.81 400 GLN A C 1
ATOM 3248 O O . GLN A 1 400 ? 7.184 5.432 2.369 1.00 92.81 400 GLN A O 1
ATOM 3253 N N . MET A 1 401 ? 8.482 6.950 1.323 1.00 94.62 401 MET A N 1
ATOM 3254 C CA . MET A 1 401 ? 8.457 7.935 2.404 1.00 94.62 401 MET A CA 1
ATOM 3255 C C . MET A 1 401 ? 7.059 8.528 2.578 1.00 94.62 401 MET A C 1
ATOM 3257 O O . MET A 1 401 ? 6.552 8.588 3.698 1.00 94.62 401 MET A O 1
ATOM 3261 N N . PHE A 1 402 ? 6.386 8.857 1.475 1.00 96.06 402 PHE A N 1
ATOM 3262 C CA . PHE A 1 402 ? 5.003 9.320 1.487 1.00 96.06 402 PHE A CA 1
ATOM 3263 C C . PHE A 1 402 ? 4.070 8.303 2.161 1.00 96.06 402 PHE A C 1
ATOM 3265 O O . PHE A 1 402 ? 3.348 8.642 3.102 1.00 96.06 402 PHE A O 1
ATOM 3272 N N . LYS A 1 403 ? 4.165 7.022 1.780 1.00 94.19 403 LYS A N 1
ATOM 3273 C CA . LYS A 1 403 ? 3.427 5.925 2.425 1.00 94.19 403 LYS A CA 1
ATOM 3274 C C . LYS A 1 403 ? 3.715 5.839 3.924 1.00 94.19 403 LYS A C 1
ATOM 3276 O O . LYS A 1 403 ? 2.793 5.636 4.714 1.00 94.19 403 LYS A O 1
ATOM 3281 N N . ALA A 1 404 ? 4.977 5.966 4.331 1.00 94.50 404 ALA A N 1
ATOM 3282 C CA . ALA A 1 404 ? 5.351 5.926 5.740 1.00 94.50 404 ALA A CA 1
ATOM 3283 C C . ALA A 1 404 ? 4.722 7.085 6.532 1.00 94.50 404 ALA A C 1
ATOM 3285 O O . ALA A 1 404 ? 4.250 6.875 7.648 1.00 94.50 404 ALA A O 1
ATOM 3286 N N . TYR A 1 405 ? 4.660 8.287 5.959 1.00 95.94 405 TYR A N 1
ATOM 3287 C CA . TYR A 1 405 ? 4.081 9.456 6.623 1.00 95.94 405 TYR A CA 1
ATOM 3288 C C . TYR A 1 405 ? 2.554 9.422 6.681 1.00 95.94 405 TYR A C 1
ATOM 3290 O O . TYR A 1 405 ? 1.991 9.769 7.716 1.00 95.94 405 TYR A O 1
ATOM 3298 N N . LEU A 1 406 ? 1.877 8.901 5.654 1.00 94.69 406 LEU A N 1
ATOM 3299 C CA . LEU A 1 406 ? 0.434 8.648 5.733 1.00 94.69 406 LEU A CA 1
ATOM 3300 C C . LEU A 1 406 ? 0.087 7.604 6.804 1.00 94.69 406 LEU A C 1
ATOM 3302 O O . LEU A 1 406 ? -0.907 7.748 7.511 1.00 94.69 406 LEU A O 1
ATOM 3306 N N . LYS A 1 407 ? 0.936 6.587 6.998 1.00 94.00 407 LYS A N 1
ATOM 3307 C CA . LYS A 1 407 ? 0.782 5.659 8.129 1.00 94.00 407 LYS A CA 1
ATOM 3308 C C . LYS A 1 407 ? 0.964 6.353 9.477 1.00 94.00 407 LYS A C 1
ATOM 3310 O O . LYS A 1 407 ? 0.205 6.080 10.397 1.00 94.00 407 LYS A O 1
ATOM 3315 N N . ARG A 1 408 ? 1.930 7.271 9.603 1.00 96.69 408 ARG A N 1
ATOM 3316 C CA . ARG A 1 408 ? 2.086 8.077 10.828 1.00 96.69 408 ARG A CA 1
ATOM 3317 C C . ARG A 1 408 ? 0.852 8.930 11.096 1.00 96.69 408 ARG A C 1
ATOM 3319 O O . ARG A 1 408 ? 0.431 8.999 12.239 1.00 96.69 408 ARG A O 1
ATOM 3326 N N . TYR A 1 409 ? 0.257 9.521 10.061 1.00 97.00 409 TYR A N 1
ATOM 3327 C CA . TYR A 1 409 ? -1.004 10.249 10.187 1.00 97.00 409 TYR A CA 1
ATOM 3328 C C . TYR A 1 409 ? -2.128 9.358 10.735 1.00 97.00 409 TYR A C 1
ATOM 3330 O O . TYR A 1 409 ? -2.785 9.738 11.699 1.00 97.00 409 TYR A O 1
ATOM 3338 N N . ALA A 1 410 ? -2.301 8.151 10.182 1.00 95.44 410 ALA A N 1
ATOM 3339 C CA . ALA A 1 410 ? -3.290 7.195 10.681 1.00 95.44 410 ALA A CA 1
ATOM 3340 C C . ALA A 1 410 ? -3.045 6.821 12.154 1.00 95.44 410 ALA A C 1
ATOM 3342 O O . ALA A 1 410 ? -3.988 6.798 12.940 1.00 95.44 410 ALA A O 1
ATOM 3343 N N . ASN A 1 411 ? -1.783 6.613 12.540 1.00 95.69 411 ASN A N 1
ATOM 3344 C CA . ASN A 1 411 ? -1.426 6.323 13.928 1.00 95.69 411 ASN A CA 1
ATOM 3345 C C . ASN A 1 411 ? -1.763 7.489 14.864 1.00 95.69 411 ASN A C 1
ATOM 3347 O O . ASN A 1 411 ? -2.316 7.247 15.923 1.00 95.69 411 ASN A O 1
ATOM 3351 N N . VAL A 1 412 ? -1.508 8.745 14.470 1.00 96.25 412 VAL A N 1
ATOM 3352 C CA . VAL A 1 412 ? -1.889 9.910 15.294 1.00 96.25 412 VAL A CA 1
ATOM 3353 C C . VAL A 1 412 ? -3.395 9.930 15.549 1.00 96.25 412 VAL A C 1
ATOM 3355 O O . VAL A 1 412 ? -3.819 10.217 16.663 1.00 96.25 412 VAL A O 1
ATOM 3358 N N . VAL A 1 413 ? -4.207 9.589 14.544 1.00 92.75 413 VAL A N 1
ATOM 3359 C CA . VAL A 1 413 ? -5.664 9.509 14.714 1.00 92.75 413 VAL A CA 1
ATOM 3360 C C . VAL A 1 413 ? -6.053 8.356 15.644 1.00 92.75 413 VAL A C 1
ATOM 3362 O O . VAL A 1 413 ? -6.906 8.527 16.512 1.00 92.75 413 VAL A O 1
ATOM 3365 N N . GLN A 1 414 ? -5.415 7.197 15.490 1.00 92.75 414 GLN A N 1
ATOM 3366 C CA . GLN A 1 414 ? -5.659 6.021 16.324 1.00 92.75 414 GLN A CA 1
ATOM 3367 C C . GLN A 1 414 ? -5.241 6.240 17.789 1.00 92.75 414 GLN A C 1
ATOM 3369 O O . GLN A 1 414 ? -5.947 5.809 18.699 1.00 92.75 414 GLN A O 1
ATOM 3374 N N . ASP A 1 415 ? -4.136 6.948 18.026 1.00 93.38 415 ASP A N 1
ATOM 3375 C CA . ASP A 1 415 ? -3.587 7.220 19.358 1.00 93.38 415 ASP A CA 1
ATOM 3376 C C . ASP A 1 415 ? -4.520 8.100 20.212 1.00 93.38 415 ASP A C 1
ATOM 3378 O O . ASP A 1 415 ? -4.418 8.085 21.438 1.00 93.38 415 ASP A O 1
ATOM 3382 N N . MET A 1 416 ? -5.466 8.826 19.599 1.00 94.75 416 MET A N 1
ATOM 3383 C CA . MET A 1 416 ? -6.500 9.573 20.330 1.00 94.75 416 MET A CA 1
ATOM 3384 C C . MET A 1 416 ? -7.548 8.656 20.975 1.00 94.75 416 MET A C 1
ATOM 3386 O O . MET A 1 416 ? -8.117 9.006 22.005 1.00 94.75 416 MET A O 1
ATOM 3390 N N . GLN A 1 417 ? -7.804 7.483 20.389 1.00 92.06 417 GLN A N 1
ATOM 3391 C CA . GLN A 1 417 ? -8.976 6.669 20.713 1.00 92.06 417 GLN A CA 1
ATOM 3392 C C . GLN A 1 417 ? -8.946 6.139 22.152 1.00 92.06 417 GLN A C 1
ATOM 3394 O O . GLN A 1 417 ? -9.895 6.333 22.905 1.00 92.06 417 GLN A O 1
ATOM 3399 N N . SER A 1 418 ? -7.830 5.534 22.571 1.00 93.75 418 SER A N 1
ATOM 3400 C CA . SER A 1 418 ? -7.720 4.962 23.919 1.00 93.75 418 SER A CA 1
ATOM 3401 C C . SER A 1 418 ? -7.813 6.017 25.038 1.00 93.75 418 SER A C 1
ATOM 3403 O O . SER A 1 418 ? -8.577 5.791 25.978 1.00 93.75 418 SER A O 1
ATOM 3405 N N . PRO A 1 419 ? -7.111 7.167 24.975 1.00 95.31 419 PRO A N 1
ATOM 3406 C CA . PRO A 1 419 ? -7.307 8.259 25.929 1.00 95.31 419 PRO A CA 1
ATOM 3407 C C . PRO A 1 419 ? -8.748 8.779 25.986 1.00 95.31 419 PRO A C 1
ATOM 3409 O O . PRO A 1 419 ? -9.252 9.041 27.078 1.00 95.31 419 PRO A O 1
ATOM 3412 N N . THR A 1 420 ? -9.428 8.890 24.839 1.00 95.81 420 THR A N 1
ATOM 3413 C CA . THR A 1 420 ? -10.840 9.292 24.787 1.00 95.81 420 THR A CA 1
ATOM 3414 C C . THR A 1 420 ? -11.735 8.273 25.493 1.00 95.81 420 THR A C 1
ATOM 3416 O O . THR A 1 420 ? -12.548 8.660 26.332 1.00 95.81 420 THR A O 1
ATOM 3419 N N . ASP A 1 421 ? -11.547 6.977 25.236 1.00 94.75 421 ASP A N 1
ATOM 3420 C CA . ASP A 1 421 ? -12.317 5.913 25.892 1.00 94.75 421 ASP A CA 1
ATOM 3421 C C . ASP A 1 421 ? -12.119 5.922 27.418 1.00 94.75 421 ASP A C 1
ATOM 3423 O O . ASP A 1 421 ? -13.076 5.761 28.181 1.00 94.75 421 ASP A O 1
ATOM 3427 N N . ILE A 1 422 ? -10.885 6.164 27.880 1.00 95.38 422 ILE A N 1
ATOM 3428 C CA . ILE A 1 422 ? -10.566 6.295 29.309 1.00 95.38 422 ILE A CA 1
ATOM 3429 C C . ILE A 1 422 ? -11.295 7.501 29.914 1.00 95.38 422 ILE A C 1
ATOM 3431 O O . ILE A 1 422 ? -11.938 7.357 30.954 1.00 95.38 422 ILE A O 1
ATOM 3435 N N . ALA A 1 423 ? -11.245 8.666 29.261 1.00 95.44 423 ALA A N 1
ATOM 3436 C CA . ALA A 1 423 ? -11.915 9.872 29.744 1.00 95.44 423 ALA A CA 1
ATOM 3437 C C . ALA A 1 423 ? -13.438 9.673 29.857 1.00 95.44 423 ALA A C 1
ATOM 3439 O O . ALA A 1 423 ? -14.041 10.057 30.862 1.00 95.44 423 ALA A O 1
ATOM 3440 N N . ILE A 1 424 ? -14.058 9.027 28.861 1.00 95.38 424 ILE A N 1
ATOM 3441 C CA . ILE A 1 424 ? -15.493 8.705 28.863 1.00 95.38 424 ILE A CA 1
ATOM 3442 C C . ILE A 1 424 ? -15.832 7.754 30.014 1.00 95.38 424 ILE A C 1
ATOM 3444 O O . ILE A 1 424 ? -16.823 7.960 30.718 1.00 95.38 424 ILE A O 1
ATOM 3448 N N . LYS A 1 425 ? -15.005 6.729 30.243 1.00 95.00 425 LYS A N 1
ATOM 3449 C CA . LYS A 1 425 ? -15.213 5.780 31.339 1.00 95.00 425 LYS A CA 1
ATOM 3450 C C . LYS A 1 425 ? -15.149 6.467 32.705 1.00 95.00 425 LYS A C 1
ATOM 3452 O O . LYS A 1 425 ? -16.039 6.262 33.525 1.00 95.00 425 LYS A O 1
ATOM 3457 N N . THR A 1 426 ? -14.150 7.318 32.938 1.00 94.19 426 THR A N 1
ATOM 3458 C CA . THR A 1 426 ? -14.024 8.080 34.193 1.00 94.19 426 THR A CA 1
ATOM 3459 C C . THR A 1 426 ? -15.201 9.036 34.410 1.00 94.19 426 THR A C 1
ATOM 3461 O O . THR A 1 426 ? -15.653 9.224 35.544 1.00 94.19 426 THR A O 1
ATOM 3464 N N . LEU A 1 427 ? -15.742 9.619 33.335 1.00 95.00 427 LEU A N 1
ATOM 3465 C CA . LEU A 1 427 ? -16.961 10.421 33.408 1.00 95.00 427 LEU A CA 1
ATOM 3466 C C . LEU A 1 427 ? -18.170 9.573 33.826 1.00 95.00 427 LEU A C 1
ATOM 3468 O O . LEU A 1 427 ? -18.893 9.972 34.737 1.00 95.00 427 LEU A O 1
ATOM 3472 N N . ALA A 1 428 ? -18.371 8.408 33.205 1.00 94.81 428 ALA A N 1
ATOM 3473 C CA . ALA A 1 428 ? -19.463 7.499 33.555 1.00 94.81 428 ALA A CA 1
ATOM 3474 C C . ALA A 1 428 ? -19.388 7.071 35.029 1.00 94.81 428 ALA A C 1
ATOM 3476 O O . ALA A 1 428 ? -20.365 7.211 35.760 1.00 94.81 428 ALA A O 1
ATOM 3477 N N . GLU A 1 429 ? -18.198 6.684 35.501 1.00 92.75 429 GLU A N 1
ATOM 3478 C CA . GLU A 1 429 ? -17.961 6.355 36.912 1.00 92.75 429 GLU A CA 1
ATOM 3479 C C . GLU A 1 429 ? -18.292 7.534 37.842 1.00 92.75 429 GLU A C 1
ATOM 3481 O O . GLU A 1 429 ? -18.849 7.332 38.915 1.00 92.75 429 GLU A O 1
ATOM 3486 N N . SER A 1 430 ? -18.006 8.776 37.437 1.00 92.12 430 SER A N 1
ATOM 3487 C CA . SER A 1 430 ? -18.350 9.975 38.219 1.00 92.12 430 SER A CA 1
ATOM 3488 C C . SER A 1 430 ? -19.858 10.262 38.257 1.00 92.12 430 SER A C 1
ATOM 3490 O O . SER A 1 430 ? -20.345 10.873 39.212 1.00 92.12 430 SER A O 1
ATOM 3492 N N . ILE A 1 431 ? -20.597 9.853 37.224 1.00 93.62 431 ILE A N 1
ATOM 3493 C CA . ILE A 1 431 ? -22.059 9.980 37.144 1.00 93.62 431 ILE A CA 1
ATOM 3494 C C . ILE A 1 431 ? -22.737 8.909 38.004 1.00 93.62 431 ILE A C 1
ATOM 3496 O O . ILE A 1 431 ? -23.680 9.221 38.729 1.00 93.62 431 ILE A O 1
ATOM 3500 N N . ASP A 1 432 ? -22.223 7.680 38.005 1.00 93.50 432 ASP A N 1
ATOM 3501 C CA . ASP A 1 432 ? -22.776 6.573 38.798 1.00 93.50 432 ASP A CA 1
ATOM 3502 C C . ASP A 1 432 ? -22.663 6.804 40.318 1.00 93.50 432 ASP A C 1
ATOM 3504 O O . ASP A 1 432 ? -23.381 6.189 41.103 1.00 93.50 432 ASP A O 1
ATOM 3508 N N . GLN A 1 433 ? -21.799 7.729 40.751 1.00 89.81 433 GLN A N 1
ATOM 3509 C CA . GLN A 1 433 ? -21.655 8.138 42.156 1.00 89.81 433 GLN A CA 1
ATOM 3510 C C . GLN A 1 433 ? -22.743 9.117 42.636 1.00 89.81 433 GLN A C 1
ATOM 3512 O O . GLN A 1 433 ? -22.692 9.582 43.781 1.00 89.81 433 GLN A O 1
ATOM 3517 N N . ILE A 1 434 ? -23.718 9.477 41.792 1.00 93.44 434 ILE A N 1
ATOM 3518 C CA . ILE A 1 434 ? -24.847 10.310 42.213 1.00 93.44 434 ILE A CA 1
ATOM 3519 C C . ILE A 1 434 ? -25.733 9.514 43.174 1.00 93.44 434 ILE A C 1
ATOM 3521 O O . ILE A 1 434 ? -26.481 8.622 42.786 1.00 93.44 434 ILE A O 1
ATOM 3525 N N . ASP A 1 435 ? -25.695 9.919 44.440 1.00 91.69 435 ASP A N 1
ATOM 3526 C CA . ASP A 1 435 ? -26.499 9.333 45.508 1.00 91.69 435 ASP A CA 1
ATOM 3527 C C . ASP A 1 435 ? -27.375 10.403 46.182 1.00 91.69 435 ASP A C 1
ATOM 3529 O O . ASP A 1 435 ? -26.886 11.402 46.729 1.00 91.69 435 ASP A O 1
ATOM 3533 N N . ALA A 1 436 ? -28.693 10.190 46.125 1.00 90.88 436 ALA A N 1
ATOM 3534 C CA . ALA A 1 436 ? -29.688 11.080 46.714 1.00 90.88 436 ALA A CA 1
ATOM 3535 C C . ALA A 1 436 ? -29.676 11.039 48.247 1.00 90.88 436 ALA A C 1
ATOM 3537 O O . ALA A 1 436 ? -29.825 12.081 48.882 1.00 90.88 436 ALA A O 1
ATOM 3538 N N . SER A 1 437 ? -29.472 9.868 48.852 1.00 91.69 437 SER A N 1
ATOM 3539 C CA . SER A 1 437 ? -29.417 9.703 50.304 1.00 91.69 437 SER A CA 1
ATOM 3540 C C . SER A 1 437 ? -28.227 10.450 50.900 1.00 91.69 437 SER A C 1
ATOM 3542 O O . SER A 1 437 ? -28.395 11.159 51.892 1.00 91.69 437 SER A O 1
ATOM 3544 N N . ILE A 1 438 ? -27.056 10.375 50.260 1.00 89.69 438 ILE A N 1
ATOM 3545 C CA . ILE A 1 438 ? -25.867 11.137 50.667 1.00 89.69 438 ILE A CA 1
ATOM 3546 C C . ILE A 1 438 ? -26.128 12.644 50.551 1.00 89.69 438 ILE A C 1
ATOM 3548 O O . ILE A 1 438 ? -25.808 13.395 51.472 1.00 89.69 438 ILE A O 1
ATOM 3552 N N . ASN A 1 439 ? -26.740 13.110 49.457 1.00 89.38 439 ASN A N 1
ATOM 3553 C CA . ASN A 1 439 ? -27.061 14.534 49.307 1.00 89.38 439 ASN A CA 1
ATOM 3554 C C . ASN A 1 439 ? -28.074 15.027 50.344 1.00 89.38 439 ASN A C 1
ATOM 3556 O O . ASN A 1 439 ? -27.868 16.088 50.930 1.00 89.38 439 ASN A O 1
ATOM 3560 N N . ILE A 1 440 ? -29.144 14.268 50.595 1.00 89.06 440 ILE A N 1
ATOM 3561 C CA . ILE A 1 440 ? -30.153 14.609 51.605 1.00 89.06 440 ILE A CA 1
ATOM 3562 C C . ILE A 1 440 ? -29.508 14.677 52.992 1.00 89.06 440 ILE A C 1
ATOM 3564 O O . ILE A 1 440 ? -29.773 15.619 53.734 1.00 89.06 440 ILE A O 1
ATOM 3568 N N . ASP A 1 441 ? -28.629 13.734 53.338 1.00 90.81 441 ASP A N 1
ATOM 3569 C CA . ASP A 1 441 ? -27.895 13.760 54.607 1.00 90.81 441 ASP A CA 1
ATOM 3570 C C . ASP A 1 441 ? -26.995 15.003 54.724 1.00 90.81 441 ASP A C 1
ATOM 3572 O O . ASP A 1 441 ? -27.034 15.685 55.751 1.00 90.81 441 ASP A O 1
ATOM 3576 N N . ILE A 1 442 ? -26.263 15.371 53.664 1.00 89.19 442 ILE A N 1
ATOM 3577 C CA . ILE A 1 442 ? -25.460 16.606 53.626 1.00 89.19 442 ILE A CA 1
ATOM 3578 C C . ILE A 1 442 ? -26.346 17.840 53.850 1.00 89.19 442 ILE A C 1
ATOM 3580 O O . ILE A 1 442 ? -26.021 18.677 54.695 1.00 89.19 442 ILE A O 1
ATOM 3584 N N . ILE A 1 443 ? -27.482 17.937 53.152 1.00 88.38 443 ILE A N 1
ATOM 3585 C CA . ILE A 1 443 ? -28.425 19.061 53.276 1.00 88.38 443 ILE A CA 1
ATOM 3586 C C . ILE A 1 443 ? -28.990 19.136 54.695 1.00 88.38 443 ILE A C 1
ATOM 3588 O O . ILE A 1 443 ? -28.974 20.206 55.306 1.00 88.38 443 ILE A O 1
ATOM 3592 N N . CYS A 1 444 ? -29.457 18.010 55.236 1.00 87.94 444 CYS A N 1
ATOM 3593 C CA . CYS A 1 444 ? -29.988 17.926 56.590 1.00 87.94 444 CYS A CA 1
ATOM 3594 C C . CYS A 1 444 ? -28.938 18.356 57.614 1.00 87.94 444 CYS A C 1
ATOM 3596 O O . CYS A 1 444 ? -29.241 19.174 58.473 1.00 87.94 444 CYS A O 1
ATOM 3598 N N . ARG A 1 445 ? -27.694 17.872 57.521 1.00 87.62 445 ARG A N 1
ATOM 3599 C CA . ARG A 1 445 ? -26.627 18.245 58.465 1.00 87.62 445 ARG A CA 1
ATOM 3600 C C . ARG A 1 445 ? -26.246 19.719 58.383 1.00 87.62 445 ARG A C 1
ATOM 3602 O O . ARG A 1 445 ? -26.001 20.320 59.423 1.00 87.62 445 ARG A O 1
ATOM 3609 N N . GLN A 1 446 ? -26.209 20.297 57.184 1.00 87.81 446 GLN A N 1
ATOM 3610 C CA . GLN A 1 446 ? -25.858 21.708 56.994 1.00 87.81 446 GLN A CA 1
ATOM 3611 C C . GLN A 1 446 ? -26.971 22.671 57.426 1.00 87.81 446 GLN A C 1
ATOM 3613 O O . GLN A 1 446 ? -26.669 23.766 57.891 1.00 87.81 446 GLN A O 1
ATOM 3618 N N . ASN A 1 447 ? -28.241 22.272 57.299 1.00 86.56 447 ASN A N 1
ATOM 3619 C CA . ASN A 1 447 ? -29.394 23.142 57.566 1.00 86.56 447 ASN A CA 1
ATOM 3620 C C . ASN A 1 447 ? -30.136 22.813 58.869 1.00 86.56 447 ASN A C 1
ATOM 3622 O O . ASN A 1 447 ? -31.088 23.510 59.224 1.00 86.56 447 ASN A O 1
ATOM 3626 N N . LYS A 1 448 ? -29.733 21.762 59.595 1.00 85.69 448 LYS A N 1
ATOM 3627 C CA . LYS A 1 448 ? -30.332 21.413 60.886 1.00 85.69 448 LYS A CA 1
ATOM 3628 C C . LYS A 1 448 ? -30.148 22.572 61.861 1.00 85.69 448 LYS A C 1
ATOM 3630 O O . LYS A 1 448 ? -29.038 22.879 62.292 1.00 85.69 448 LYS A O 1
ATOM 3635 N N . THR A 1 449 ? -31.258 23.191 62.241 1.00 83.69 449 THR A N 1
ATOM 3636 C CA . THR A 1 449 ? -31.277 24.221 63.275 1.00 83.69 449 THR A CA 1
ATOM 3637 C C . THR A 1 449 ? -31.322 23.574 64.661 1.00 83.69 449 THR A C 1
ATOM 3639 O O . THR A 1 449 ? -31.671 22.403 64.818 1.00 83.69 449 THR A O 1
ATOM 3642 N N . LYS A 1 450 ? -30.971 24.344 65.697 1.00 83.44 450 LYS A N 1
ATOM 3643 C CA . LYS A 1 450 ? -31.148 23.931 67.101 1.00 83.44 450 LYS A CA 1
ATOM 3644 C C . LYS A 1 450 ? -32.599 24.081 67.587 1.00 83.44 450 LYS A C 1
ATOM 3646 O O . LYS A 1 450 ? -32.845 23.915 68.774 1.00 83.44 450 LYS A O 1
ATOM 3651 N N . ALA A 1 451 ? -33.533 24.457 66.710 1.00 80.31 451 ALA A N 1
ATOM 3652 C CA . ALA A 1 451 ? -34.930 24.621 67.079 1.00 80.31 451 ALA A CA 1
ATOM 3653 C C . ALA A 1 451 ? -35.538 23.247 67.370 1.00 80.31 451 ALA A C 1
ATOM 3655 O O . ALA A 1 451 ? -35.520 22.352 66.523 1.00 80.31 451 ALA A O 1
ATOM 3656 N N . GLU A 1 452 ? -36.062 23.079 68.576 1.00 80.31 452 GLU A N 1
ATOM 3657 C CA . GLU A 1 452 ? -36.816 21.887 68.930 1.00 80.31 452 GLU A CA 1
ATOM 3658 C C . GLU A 1 452 ? -38.236 21.998 68.379 1.00 80.31 452 GLU A C 1
ATOM 3660 O O . GLU A 1 452 ? -38.771 23.095 68.183 1.00 80.31 452 GLU A O 1
ATOM 3665 N N . ARG A 1 453 ? -38.844 20.847 68.079 1.00 80.88 453 ARG A N 1
ATOM 3666 C CA . ARG A 1 453 ? -40.233 20.801 67.624 1.00 80.88 453 ARG A CA 1
ATOM 3667 C C . ARG A 1 453 ? -41.099 21.490 68.690 1.00 80.88 453 ARG A C 1
ATOM 3669 O O . ARG A 1 453 ? -41.000 21.078 69.846 1.00 80.88 453 ARG A O 1
ATOM 3676 N N . PRO A 1 454 ? -41.936 22.488 68.333 1.00 85.69 454 PRO A N 1
ATOM 3677 C CA . PRO A 1 454 ? -42.829 23.111 69.299 1.00 85.69 454 PRO A CA 1
ATOM 3678 C C . PRO A 1 454 ? -43.627 22.030 70.038 1.00 85.69 454 PRO A C 1
ATOM 3680 O O . PRO A 1 454 ? -44.086 21.083 69.379 1.00 85.69 454 PRO A O 1
ATOM 3683 N N . PRO A 1 455 ? -43.765 22.126 71.372 1.00 82.44 455 PRO A N 1
ATOM 3684 C CA . PRO A 1 455 ? -44.570 21.173 72.119 1.00 82.44 455 PRO A CA 1
ATOM 3685 C C . PRO A 1 455 ? -46.007 21.187 71.590 1.00 82.44 455 PRO A C 1
ATOM 3687 O O . PRO A 1 455 ? -46.452 22.160 70.973 1.00 82.44 455 PRO A O 1
ATOM 3690 N N . LEU A 1 456 ? -46.730 20.084 71.797 1.00 84.12 456 LEU A N 1
ATOM 3691 C CA . LEU A 1 456 ? -48.149 20.034 71.456 1.00 84.12 456 LEU A CA 1
ATOM 3692 C C . LEU A 1 456 ? -48.866 21.182 72.170 1.00 84.12 456 LEU A C 1
ATOM 3694 O O . LEU A 1 456 ? -48.593 21.438 73.340 1.00 84.12 456 LEU A O 1
ATOM 3698 N N . CYS A 1 457 ? -49.761 21.876 71.465 1.00 81.06 457 CYS A N 1
ATOM 3699 C CA . CYS A 1 457 ? -50.578 22.911 72.084 1.00 81.06 457 CYS A CA 1
ATOM 3700 C C . CYS A 1 457 ? -51.407 22.264 73.193 1.00 81.06 457 CYS A C 1
ATOM 3702 O O . CYS A 1 457 ? -52.269 21.427 72.920 1.00 81.06 457 CYS A O 1
ATOM 3704 N N . GLU A 1 458 ? -51.122 22.627 74.436 1.00 83.81 458 GLU A N 1
ATOM 3705 C CA . GLU A 1 458 ? -51.915 22.176 75.566 1.00 83.81 458 GLU A CA 1
ATOM 3706 C C . GLU A 1 458 ? -53.197 23.007 75.638 1.00 83.81 458 GLU A C 1
ATOM 3708 O O . GLU A 1 458 ? -53.214 24.197 75.317 1.00 83.81 458 GLU A O 1
ATOM 3713 N N . PHE A 1 459 ? -54.302 22.360 76.005 1.00 79.81 459 PHE A N 1
ATOM 3714 C CA . PHE A 1 459 ? -55.556 23.061 76.240 1.00 79.81 459 PHE A CA 1
ATOM 3715 C C . PHE A 1 459 ? -55.377 23.975 77.450 1.00 79.81 459 PHE A C 1
ATOM 3717 O O . PHE A 1 459 ? -55.224 23.498 78.572 1.00 79.81 459 PHE A O 1
ATOM 3724 N N . GLU A 1 460 ? -55.417 25.281 77.216 1.00 79.12 460 GLU A N 1
ATOM 3725 C CA . GLU A 1 460 ? -55.476 26.282 78.273 1.00 79.12 460 GLU A CA 1
ATOM 3726 C C . GLU A 1 460 ? -56.948 26.436 78.704 1.00 79.12 460 GLU A C 1
ATOM 3728 O O . GLU A 1 460 ? -57.742 27.023 77.960 1.00 79.12 460 GLU A O 1
ATOM 3733 N N . PRO A 1 461 ? -57.378 25.885 79.860 1.00 73.12 461 PRO A N 1
ATOM 3734 C CA . PRO A 1 461 ? -58.754 26.041 80.312 1.00 73.12 461 PRO A CA 1
ATOM 3735 C C . PRO A 1 461 ? -59.068 27.517 80.554 1.00 73.12 461 PRO A C 1
ATOM 3737 O O . PRO A 1 461 ? -58.262 28.260 81.114 1.00 73.12 461 PRO A O 1
ATOM 3740 N N . TYR A 1 462 ? -60.274 27.935 80.165 1.00 64.31 462 TYR A N 1
ATOM 3741 C CA . TYR A 1 462 ? -60.770 29.283 80.423 1.00 64.31 462 TYR A CA 1
ATOM 3742 C C . TYR A 1 462 ? -60.822 29.546 81.934 1.00 64.31 462 TYR A C 1
ATOM 3744 O O . TYR A 1 462 ? -61.702 29.050 82.638 1.00 64.31 462 TYR A O 1
ATOM 3752 N N . VAL A 1 463 ? -59.873 30.335 82.437 1.00 60.09 463 VAL A N 1
ATOM 3753 C CA . VAL A 1 463 ? -59.901 30.860 83.802 1.00 60.09 463 VAL A CA 1
ATOM 3754 C C . VAL A 1 463 ? -60.654 32.184 83.769 1.00 60.09 463 VAL A C 1
ATOM 3756 O O . VAL A 1 463 ? -60.271 33.108 83.051 1.00 60.09 463 VAL A O 1
ATOM 3759 N N . VAL A 1 464 ? -61.722 32.291 84.561 1.00 51.12 464 VAL A N 1
ATOM 3760 C CA . VAL A 1 464 ? -62.410 33.564 84.807 1.00 51.12 464 VAL A CA 1
ATOM 3761 C C . VAL A 1 464 ? -61.425 34.492 85.518 1.00 51.12 464 VAL A C 1
ATOM 3763 O O . VAL A 1 464 ? -61.248 34.418 86.732 1.00 51.12 464 VAL A O 1
ATOM 3766 N N . GLN A 1 465 ? -60.747 35.358 84.768 1.00 48.28 465 GLN A N 1
ATOM 3767 C CA . GLN A 1 465 ? -59.956 36.432 85.353 1.00 48.28 465 GLN A CA 1
ATOM 3768 C C . GLN A 1 465 ? -60.903 37.545 85.804 1.00 48.28 465 GLN A C 1
ATOM 3770 O O . GLN A 1 465 ? -61.446 38.303 84.999 1.00 48.28 465 GLN A O 1
ATOM 3775 N N . SER A 1 466 ? -61.100 37.643 87.118 1.00 38.81 466 SER A N 1
ATOM 3776 C CA . SER A 1 466 ? -61.645 38.838 87.746 1.00 38.81 466 SER A CA 1
ATOM 3777 C C . SER A 1 466 ? -60.699 40.024 87.516 1.00 38.81 466 SER A C 1
ATOM 3779 O O . SER A 1 466 ? -59.569 40.017 87.992 1.00 38.81 466 SER A O 1
ATOM 3781 N N . ALA A 1 467 ? -61.218 41.032 86.815 1.00 36.75 467 ALA A N 1
ATOM 3782 C CA . ALA A 1 467 ? -60.887 42.457 86.888 1.00 36.75 467 ALA A CA 1
ATOM 3783 C C . ALA A 1 467 ? -59.417 42.921 86.692 1.00 36.75 467 ALA A C 1
ATOM 3785 O O . ALA A 1 467 ? -58.680 43.094 87.652 1.00 36.75 467 ALA A O 1
ATOM 3786 N N . ALA A 1 468 ? -59.140 43.326 85.438 1.00 38.22 468 ALA A N 1
ATOM 3787 C CA . ALA A 1 468 ? -58.617 44.646 85.005 1.00 38.22 468 ALA A CA 1
ATOM 3788 C C . ALA A 1 468 ? -57.179 45.106 85.386 1.00 38.22 468 ALA A C 1
ATOM 3790 O O . ALA A 1 468 ? -56.627 44.687 86.393 1.00 38.22 468 ALA A O 1
ATOM 3791 N N . PRO A 1 469 ? -56.608 46.132 84.707 1.00 45.88 469 PRO A N 1
ATOM 3792 C CA . PRO A 1 469 ? -56.625 46.465 83.278 1.00 45.88 469 PRO A CA 1
ATOM 3793 C C . PRO A 1 469 ? -55.209 46.661 82.672 1.00 45.88 469 PRO A C 1
ATOM 3795 O O . PRO A 1 469 ? -54.222 46.943 83.348 1.00 45.88 469 PRO A O 1
ATOM 3798 N N . GLN A 1 470 ? -55.150 46.572 81.342 1.00 51.84 470 GLN A N 1
ATOM 3799 C CA . GLN A 1 470 ? -53.983 46.790 80.476 1.00 51.84 470 GLN A CA 1
ATOM 3800 C C . GLN A 1 470 ? -53.477 48.250 80.424 1.00 51.84 470 GLN A C 1
ATOM 3802 O O . GLN A 1 470 ? -54.271 49.189 80.424 1.00 51.84 470 GLN A O 1
ATOM 3807 N N . ARG A 1 471 ? -52.171 48.418 80.159 1.00 34.47 471 ARG A N 1
ATOM 3808 C CA . ARG A 1 471 ? -51.602 49.452 79.258 1.00 34.47 471 ARG A CA 1
ATOM 3809 C C . ARG A 1 471 ? -50.386 48.835 78.550 1.00 34.47 471 ARG A C 1
ATOM 3811 O O . ARG A 1 471 ? -49.392 48.567 79.205 1.00 34.47 471 ARG A O 1
ATOM 3818 N N . SER A 1 472 ? -50.432 48.387 77.294 1.00 40.38 472 SER A N 1
ATOM 3819 C CA . SER A 1 472 ? -50.738 49.045 76.008 1.00 40.38 472 SER A CA 1
ATOM 3820 C C . SER A 1 472 ? -49.733 50.130 75.604 1.00 40.38 472 SER A C 1
ATOM 3822 O O . SER A 1 472 ? -49.774 51.220 76.169 1.00 40.38 472 SER A O 1
ATOM 3824 N N . LYS A 1 473 ? -48.948 49.861 74.551 1.00 38.34 473 LYS A N 1
ATOM 3825 C CA . LYS A 1 473 ? -48.830 50.664 73.313 1.00 38.34 473 LYS A CA 1
ATOM 3826 C C . LYS A 1 473 ? -48.266 49.746 72.219 1.00 38.34 473 LYS A C 1
ATOM 3828 O O . LYS A 1 473 ? -47.322 49.030 72.507 1.00 38.34 473 LYS A O 1
ATOM 3833 N N . LEU A 1 474 ? -48.706 49.707 70.967 1.00 37.12 474 LEU A N 1
ATOM 3834 C CA . LEU A 1 474 ? -49.850 50.209 70.193 1.00 37.12 474 LEU A CA 1
ATOM 3835 C C . LEU A 1 474 ? -49.673 49.454 68.833 1.00 37.12 474 LEU A C 1
ATOM 3837 O O . LEU A 1 474 ? -48.544 49.385 68.365 1.00 37.12 474 LEU A O 1
ATOM 3841 N N . ASN A 1 475 ? -50.646 48.690 68.314 1.00 39.06 475 ASN A N 1
ATOM 3842 C CA . ASN A 1 475 ? -51.739 49.096 67.394 1.00 39.06 475 ASN A CA 1
ATOM 3843 C C . ASN A 1 475 ? -51.285 49.288 65.914 1.00 39.06 475 ASN A C 1
ATOM 3845 O O . ASN A 1 475 ? -50.130 49.621 65.692 1.00 39.06 475 ASN A O 1
ATOM 3849 N N . PRO A 1 476 ? -52.192 49.345 64.914 1.00 51.56 476 PRO A N 1
ATOM 3850 C CA . PRO A 1 476 ? -53.357 48.485 64.631 1.00 51.56 476 PRO A CA 1
ATOM 3851 C C . PRO A 1 476 ? -53.664 48.279 63.116 1.00 51.56 476 PRO A C 1
ATOM 3853 O O . PRO A 1 476 ? -53.241 49.052 62.271 1.00 51.56 476 PRO A O 1
ATOM 3856 N N . LYS A 1 477 ? -54.590 47.346 62.837 1.00 31.39 477 LYS A N 1
ATOM 3857 C CA . LYS A 1 477 ? -55.640 47.383 61.783 1.00 31.39 477 LYS A CA 1
ATOM 3858 C C . LYS A 1 477 ? -55.266 47.416 60.283 1.00 31.39 477 LYS A C 1
ATOM 3860 O O . LYS A 1 477 ? -54.723 48.381 59.767 1.00 31.39 477 LYS A O 1
ATOM 3865 N N . GLY A 1 478 ? -55.818 46.414 59.588 1.00 29.75 478 GLY A N 1
ATOM 3866 C CA . GLY A 1 478 ? -55.974 46.286 58.132 1.00 29.75 478 GLY A CA 1
ATOM 3867 C C . GLY A 1 478 ? -55.778 44.817 57.746 1.00 29.75 478 GLY A C 1
ATOM 3868 O O . GLY A 1 478 ? -54.654 44.400 57.523 1.00 29.75 478 GLY A O 1
ATOM 3869 N N . LEU A 1 479 ? -56.726 43.909 57.990 1.00 31.12 479 LEU A N 1
ATOM 3870 C CA . LEU A 1 479 ? -57.956 43.682 57.219 1.00 31.12 479 LEU A CA 1
ATOM 3871 C C . LEU A 1 479 ? -57.671 43.447 55.725 1.00 31.12 479 LEU A C 1
ATOM 3873 O O . LEU A 1 479 ? -57.451 44.403 54.997 1.00 31.12 479 LEU A O 1
ATOM 3877 N N . PHE A 1 480 ? -57.753 42.166 55.345 1.00 31.38 480 PHE A N 1
ATOM 3878 C CA . PHE A 1 480 ? -58.056 41.622 54.017 1.00 31.38 480 PHE A CA 1
ATOM 3879 C C . PHE A 1 480 ? -57.223 42.111 52.826 1.00 31.38 480 PHE A C 1
ATOM 3881 O O . PHE A 1 480 ? -57.448 43.193 52.308 1.00 31.38 480 PHE A O 1
ATOM 3888 N N . ASP A 1 481 ? -56.436 41.192 52.262 1.00 27.84 481 ASP A N 1
ATOM 3889 C CA . ASP A 1 481 ? -56.748 40.781 50.894 1.00 27.84 481 ASP A CA 1
ATOM 3890 C C . ASP A 1 481 ? -56.442 39.297 50.634 1.00 27.84 481 ASP A C 1
ATOM 3892 O O . ASP A 1 481 ? -55.388 38.772 50.981 1.00 27.84 481 ASP A O 1
ATOM 3896 N N . ALA A 1 482 ? -57.473 38.656 50.082 1.00 29.08 482 ALA A N 1
ATOM 3897 C CA . ALA A 1 482 ? -57.554 37.448 49.262 1.00 29.08 482 ALA A CA 1
ATOM 3898 C C . ALA A 1 482 ? -56.553 36.287 49.486 1.00 29.08 482 ALA A C 1
ATOM 3900 O O . ALA A 1 482 ? -55.370 36.354 49.180 1.00 29.08 482 ALA A O 1
ATOM 3901 N N . PHE A 1 483 ? -57.017 35.136 49.986 1.00 28.34 483 PHE A N 1
ATOM 3902 C CA . PHE A 1 483 ? -57.529 34.029 49.151 1.00 28.34 483 PHE A CA 1
ATOM 3903 C C . PHE A 1 483 ? -56.621 33.650 47.964 1.00 28.34 483 PHE A C 1
ATOM 3905 O O . PHE A 1 483 ? -56.757 34.191 46.874 1.00 28.34 483 PHE A O 1
ATOM 3912 N N . THR A 1 484 ? -55.811 32.596 48.113 1.00 30.48 484 THR A N 1
ATOM 3913 C CA . THR A 1 484 ? -56.144 31.261 47.564 1.00 30.48 484 THR A CA 1
ATOM 3914 C C . THR A 1 484 ? -55.086 30.214 47.934 1.00 30.48 484 THR A C 1
ATOM 3916 O O . THR A 1 484 ? -54.035 30.100 47.321 1.00 30.48 484 THR A O 1
ATOM 3919 N N . MET A 1 485 ? -55.428 29.370 48.909 1.00 35.44 485 MET A N 1
ATOM 3920 C CA . MET A 1 485 ? -55.051 27.957 48.884 1.00 35.44 485 MET A CA 1
ATOM 3921 C C . MET A 1 485 ? -56.160 27.206 48.132 1.00 35.44 485 MET A C 1
ATOM 3923 O O . MET A 1 485 ? -57.314 27.220 48.557 1.00 35.44 485 MET A O 1
ATOM 3927 N N . ARG A 1 486 ? -55.815 26.517 47.044 1.00 26.08 486 ARG A N 1
ATOM 3928 C CA . ARG A 1 486 ? -56.382 25.200 46.699 1.00 26.08 486 ARG A CA 1
ATOM 3929 C C . ARG A 1 486 ? -55.173 24.261 46.742 1.00 26.08 486 ARG A C 1
ATOM 3931 O O . ARG A 1 486 ? -54.264 24.453 45.954 1.00 26.08 486 ARG A O 1
ATOM 3938 N N . GLY A 1 487 ? -55.018 23.315 47.661 1.00 28.91 487 GLY A N 1
ATOM 3939 C CA . GLY A 1 487 ? -56.017 22.623 48.465 1.00 28.91 487 GLY A CA 1
ATOM 3940 C C . GLY A 1 487 ? -56.629 21.482 47.655 1.00 28.91 487 GLY A C 1
ATOM 3941 O O . GLY A 1 487 ? -57.559 21.710 46.888 1.00 28.91 487 GLY A O 1
ATOM 3942 N N . GLY A 1 488 ? -56.105 20.270 47.845 1.00 25.44 488 GLY A N 1
ATOM 3943 C CA . GLY A 1 488 ? -56.654 19.023 47.306 1.00 25.44 488 GLY A CA 1
ATOM 3944 C C . GLY A 1 488 ? -55.614 17.903 47.364 1.00 25.44 488 GLY A C 1
ATOM 3945 O O . GLY A 1 488 ? -54.917 17.685 46.387 1.00 25.44 488 GLY A O 1
ATOM 3946 N N . ARG A 1 489 ? -55.302 17.389 48.558 1.00 27.30 489 ARG A N 1
ATOM 3947 C CA . ARG A 1 489 ? -55.956 16.226 49.201 1.00 27.30 489 ARG A CA 1
ATOM 3948 C C . ARG A 1 489 ? -55.437 14.894 48.653 1.00 27.30 489 ARG A C 1
ATOM 3950 O O . ARG A 1 489 ? -55.978 14.357 47.696 1.00 27.30 489 ARG A O 1
ATOM 3957 N N . GLU A 1 490 ? -54.459 14.352 49.370 1.00 26.56 490 GLU A N 1
ATOM 3958 C CA . GLU A 1 490 ? -54.344 12.916 49.615 1.00 26.56 490 GLU A CA 1
ATOM 3959 C C . GLU A 1 490 ? -55.138 12.565 50.890 1.00 26.56 490 GLU A C 1
ATOM 3961 O O . GLU A 1 490 ? -55.001 13.224 51.920 1.00 26.56 490 GLU A O 1
ATOM 3966 N N . GLN A 1 491 ? -55.998 11.554 50.772 1.00 29.06 491 GLN A N 1
ATOM 3967 C CA . GLN A 1 491 ? -56.633 10.693 51.785 1.00 29.06 491 GLN A CA 1
ATOM 3968 C C . GLN A 1 491 ? -57.240 9.539 50.957 1.00 29.06 491 GLN A C 1
ATOM 3970 O O . GLN A 1 491 ? -57.865 9.819 49.940 1.00 29.06 491 GLN A O 1
ATOM 3975 N N . GLU A 1 492 ? -57.154 8.245 51.253 1.00 27.91 492 GLU A N 1
ATOM 3976 C CA . GLU A 1 492 ? -56.498 7.448 52.290 1.00 27.91 492 GLU A CA 1
ATOM 3977 C C . GLU A 1 492 ? -56.682 5.951 51.895 1.00 27.91 492 GLU A C 1
ATOM 3979 O O . GLU A 1 492 ? -57.575 5.639 51.107 1.00 27.91 492 GLU A O 1
ATOM 3984 N N . HIS A 1 493 ? -55.903 5.052 52.523 1.00 26.95 493 HIS A N 1
ATOM 3985 C CA . HIS A 1 493 ? -56.051 3.575 52.640 1.00 26.95 493 HIS A CA 1
ATOM 3986 C C . HIS A 1 493 ? -55.453 2.633 51.560 1.00 26.95 493 HIS A C 1
ATOM 3988 O O . HIS A 1 493 ? -55.414 2.962 50.381 1.00 26.95 493 HIS A O 1
ATOM 3994 N N . PRO A 1 494 ? -55.082 1.383 51.927 1.00 35.16 494 PRO A N 1
ATOM 3995 C CA . PRO A 1 494 ? -54.075 1.028 52.928 1.00 35.16 494 PRO A CA 1
ATOM 3996 C C . PRO A 1 494 ? -53.053 -0.013 52.400 1.00 35.16 494 PRO A C 1
ATOM 3998 O O . PRO A 1 494 ? -53.301 -0.762 51.464 1.00 35.16 494 PRO A O 1
ATOM 4001 N N . ALA A 1 495 ? -51.900 -0.064 53.071 1.00 40.97 495 ALA A N 1
ATOM 4002 C CA . ALA A 1 495 ? -50.966 -1.187 53.219 1.00 40.97 495 ALA A CA 1
ATOM 4003 C C . ALA A 1 495 ? -50.911 -2.292 52.135 1.00 40.97 495 ALA A C 1
ATOM 4005 O O . ALA A 1 495 ? -51.681 -3.250 52.143 1.00 40.97 495 ALA A O 1
ATOM 4006 N N . SER A 1 496 ? -49.822 -2.297 51.365 1.00 29.30 496 SER A N 1
ATOM 4007 C CA . SER A 1 496 ? -49.122 -3.539 51.009 1.00 29.30 496 SER A CA 1
ATOM 4008 C C . SER A 1 496 ? -47.613 -3.275 50.888 1.00 29.30 496 SER A C 1
ATOM 4010 O O . SER A 1 496 ? -47.177 -2.256 50.364 1.00 29.30 496 SER A O 1
ATOM 4012 N N . ARG A 1 497 ? -46.821 -4.159 51.507 1.00 38.19 497 ARG A N 1
ATOM 4013 C CA . ARG A 1 497 ? -45.350 -4.115 51.647 1.00 38.19 497 ARG A CA 1
ATOM 4014 C C . ARG A 1 497 ? -44.619 -3.875 50.311 1.00 38.19 497 ARG A C 1
ATOM 4016 O O . ARG A 1 497 ? -45.018 -4.497 49.330 1.00 38.19 497 ARG A O 1
ATOM 4023 N N . PRO A 1 498 ? -43.460 -3.187 50.281 1.00 29.47 498 PRO A N 1
ATOM 4024 C CA . PRO A 1 498 ? -42.479 -3.412 49.231 1.00 29.47 498 PRO A CA 1
ATOM 4025 C C . PRO A 1 498 ? -41.561 -4.585 49.607 1.00 29.47 498 PRO A C 1
ATOM 4027 O O . PRO A 1 498 ? -40.914 -4.599 50.655 1.00 29.47 498 PRO A O 1
ATOM 4030 N N . ALA A 1 499 ? -41.559 -5.587 48.733 1.00 29.41 499 ALA A N 1
ATOM 4031 C CA . ALA A 1 499 ? -40.580 -6.664 48.658 1.00 29.41 499 ALA A CA 1
ATOM 4032 C C . ALA A 1 499 ? -39.230 -6.142 48.098 1.00 29.41 499 ALA A C 1
ATOM 4034 O O . ALA A 1 499 ? -39.196 -5.067 47.494 1.00 29.41 499 ALA A O 1
ATOM 4035 N N . PRO A 1 500 ? -38.119 -6.875 48.294 1.00 34.91 500 PRO A N 1
ATOM 4036 C CA . PRO A 1 500 ? -36.787 -6.478 47.838 1.00 34.91 500 PRO A CA 1
ATOM 4037 C C . PRO A 1 500 ? -36.604 -6.740 46.331 1.00 34.91 500 PRO A C 1
ATOM 4039 O O . PRO A 1 500 ? -37.006 -7.791 45.848 1.00 34.91 500 PRO A O 1
ATOM 4042 N N . TYR A 1 501 ? -35.944 -5.830 45.608 1.00 31.69 501 TYR A N 1
ATOM 4043 C CA . TYR A 1 501 ? -35.375 -6.079 44.272 1.00 31.69 501 TYR A CA 1
ATOM 4044 C C . TYR A 1 501 ? -33.848 -5.869 44.391 1.00 31.69 501 TYR A C 1
ATOM 4046 O O . TYR A 1 501 ? -33.444 -4.807 44.849 1.00 31.69 501 TYR A O 1
ATOM 4054 N N . ALA A 1 502 ? -32.896 -6.756 44.072 1.00 32.34 502 ALA A N 1
ATOM 4055 C CA . ALA A 1 502 ? -32.892 -7.962 43.247 1.00 32.34 502 ALA A CA 1
ATOM 4056 C C . ALA A 1 502 ? -33.675 -7.753 41.952 1.00 32.34 502 ALA A C 1
ATOM 4058 O O . ALA A 1 502 ? -34.881 -7.942 41.921 1.00 32.34 502 ALA A O 1
ATOM 4059 N N . THR A 1 503 ? -33.003 -7.312 40.891 1.00 30.84 503 THR A N 1
ATOM 4060 C CA . THR A 1 503 ? -33.561 -7.246 39.537 1.00 30.84 503 THR A CA 1
ATOM 4061 C C . THR A 1 503 ? -34.034 -8.633 39.090 1.00 30.84 503 THR A C 1
ATOM 4063 O O . THR A 1 503 ? -33.317 -9.374 38.423 1.00 30.84 503 THR A O 1
ATOM 4066 N N . GLU A 1 504 ? -35.261 -8.996 39.460 1.00 28.72 504 GLU A N 1
ATOM 4067 C CA . GLU A 1 504 ? -36.022 -10.032 38.784 1.00 28.72 504 GLU A CA 1
ATOM 4068 C C . GLU A 1 504 ? -36.341 -9.531 37.375 1.00 28.72 504 GLU A C 1
ATOM 4070 O O . GLU A 1 504 ? -36.928 -8.464 37.173 1.00 28.72 504 GLU A O 1
ATOM 4075 N N . VAL A 1 505 ? -35.932 -10.316 36.382 1.00 37.09 505 VAL A N 1
ATOM 4076 C CA . VAL A 1 505 ? -36.431 -10.213 35.014 1.00 37.09 505 VAL A CA 1
ATOM 4077 C C . VAL A 1 505 ? -37.949 -10.375 35.088 1.00 37.09 505 VAL A C 1
ATOM 4079 O O . VAL A 1 505 ? -38.441 -11.452 35.421 1.00 37.09 505 VAL A O 1
ATOM 4082 N N . LYS A 1 506 ? -38.697 -9.300 34.816 1.00 40.91 506 LYS A N 1
ATOM 4083 C CA . LYS A 1 506 ? -40.163 -9.344 34.756 1.00 40.91 506 LYS A CA 1
ATOM 4084 C C . LYS A 1 506 ? -40.556 -10.456 33.765 1.00 40.91 506 LYS A C 1
ATOM 4086 O O . LYS A 1 506 ? -40.061 -10.423 32.635 1.00 40.91 506 LYS A O 1
ATOM 4091 N N . PRO A 1 507 ? -41.392 -11.442 34.140 1.00 47.88 507 PRO A N 1
ATOM 4092 C CA . PRO A 1 507 ? -41.823 -12.462 33.194 1.00 47.88 507 PRO A CA 1
ATOM 4093 C C . PRO A 1 507 ? -42.528 -11.777 32.013 1.00 47.88 507 PRO A C 1
ATOM 4095 O O . PRO A 1 507 ? -43.284 -10.825 32.240 1.00 47.88 507 PRO A O 1
ATOM 4098 N N . PRO A 1 508 ? -42.275 -12.211 30.764 1.00 58.72 508 PRO A N 1
ATOM 4099 C CA . PRO A 1 508 ? -42.828 -11.555 29.588 1.00 58.72 508 PRO A CA 1
ATOM 4100 C C . PRO A 1 508 ? -44.352 -11.490 29.696 1.00 58.72 508 PRO A C 1
ATOM 4102 O O . PRO A 1 508 ? -45.012 -12.510 29.929 1.00 58.72 508 PRO A O 1
ATOM 4105 N N . GLY A 1 509 ? -44.900 -10.282 29.538 1.00 65.12 509 GLY A N 1
ATOM 4106 C CA . GLY A 1 509 ? -46.340 -10.037 29.561 1.00 65.12 509 GLY A CA 1
ATOM 4107 C C . GLY A 1 509 ? -47.092 -10.865 28.505 1.00 65.12 509 GLY A C 1
ATOM 4108 O O . GLY A 1 509 ? -46.479 -11.475 27.616 1.00 65.12 509 GLY A O 1
ATOM 4109 N N . PRO A 1 510 ? -48.435 -10.914 28.569 1.00 67.38 510 PRO A N 1
ATOM 4110 C CA . PRO A 1 510 ? -49.239 -11.681 27.615 1.00 67.38 510 PRO A CA 1
ATOM 4111 C C . PRO A 1 510 ? -48.982 -11.270 26.155 1.00 67.38 510 PRO A C 1
ATOM 4113 O O . PRO A 1 510 ? -48.959 -12.149 25.297 1.00 67.38 510 PRO A O 1
ATOM 4116 N N . ASN A 1 511 ? -48.672 -9.991 25.909 1.00 74.19 511 ASN A N 1
ATOM 4117 C CA . ASN A 1 511 ? -48.421 -9.426 24.578 1.00 74.19 511 ASN A CA 1
ATOM 4118 C C . ASN A 1 511 ? -46.935 -9.301 24.205 1.00 74.19 511 ASN A C 1
ATOM 4120 O O . ASN A 1 511 ? -46.630 -8.944 23.073 1.00 74.19 511 ASN A O 1
ATOM 4124 N N . SER A 1 512 ? -46.012 -9.629 25.118 1.00 84.00 512 SER A N 1
ATOM 4125 C CA . SER A 1 512 ? -44.580 -9.422 24.878 1.00 84.00 512 SER A CA 1
ATOM 4126 C C . SER A 1 512 ? -44.081 -10.247 23.686 1.00 84.00 512 SER A C 1
ATOM 4128 O O . SER A 1 512 ? -44.428 -11.428 23.544 1.00 84.00 512 SER A O 1
ATOM 4130 N N . VAL A 1 513 ? -43.271 -9.609 22.841 1.00 84.38 513 VAL A N 1
ATOM 4131 C CA . VAL A 1 513 ? -42.656 -10.166 21.628 1.00 84.38 513 VAL A CA 1
ATOM 4132 C C . VAL A 1 513 ? -41.133 -10.279 21.733 1.00 84.38 513 VAL A C 1
ATOM 4134 O O . VAL A 1 513 ? -40.523 -11.046 20.987 1.00 84.38 513 VAL A O 1
ATOM 4137 N N . PHE A 1 514 ? -40.517 -9.559 22.674 1.00 87.44 514 PHE A N 1
ATOM 4138 C CA . PHE A 1 514 ? -39.093 -9.619 23.002 1.00 87.44 514 PHE A CA 1
ATOM 4139 C C . PHE A 1 514 ? -38.819 -10.601 24.150 1.00 87.44 514 PHE A C 1
ATOM 4141 O O . PHE A 1 514 ? -39.597 -10.716 25.092 1.00 87.44 514 PHE A O 1
ATOM 4148 N N . GLY A 1 515 ? -37.708 -11.342 24.083 1.00 80.25 515 GLY A N 1
ATOM 4149 C CA . GLY A 1 515 ? -37.326 -12.304 25.130 1.00 80.25 515 GLY A CA 1
ATOM 4150 C C . GLY A 1 515 ? -38.285 -13.491 25.325 1.00 80.25 515 GLY A C 1
ATOM 4151 O O . GLY A 1 515 ? -38.177 -14.212 26.318 1.00 80.25 515 GLY A O 1
ATOM 4152 N N . VAL A 1 516 ? -39.224 -13.715 24.400 1.00 82.50 516 VAL A N 1
ATOM 4153 C CA . VAL A 1 516 ? -40.149 -14.857 24.417 1.00 82.50 516 VAL A CA 1
ATOM 4154 C C . VAL A 1 516 ? -39.597 -15.981 23.531 1.00 82.50 516 VAL A C 1
ATOM 4156 O O . VAL A 1 516 ? -39.198 -15.703 22.399 1.00 82.50 516 VAL A O 1
ATOM 4159 N N . PRO A 1 517 ? -39.590 -17.249 23.994 1.00 82.56 517 PRO A N 1
ATOM 4160 C CA . PRO A 1 517 ? -39.186 -18.381 23.165 1.00 82.56 517 PRO A CA 1
ATOM 4161 C C . PRO A 1 517 ? -39.969 -18.444 21.853 1.00 82.56 517 PRO A C 1
ATOM 4163 O O . PRO A 1 517 ? -41.183 -18.229 21.830 1.00 82.56 517 PRO A O 1
ATOM 4166 N N . LEU A 1 518 ? -39.268 -18.779 20.770 1.00 84.12 518 LEU A N 1
ATOM 4167 C CA . LEU A 1 518 ? -39.802 -18.741 19.409 1.00 84.12 518 LEU A CA 1
ATOM 4168 C C . LEU A 1 518 ? -41.083 -19.575 19.243 1.00 84.12 518 LEU A C 1
ATOM 4170 O O . LEU A 1 518 ? -42.040 -19.112 18.633 1.00 84.12 518 LEU A O 1
ATOM 4174 N N . GLU A 1 519 ? -41.128 -20.764 19.844 1.00 83.19 519 GLU A N 1
ATOM 4175 C CA . GLU A 1 519 ? -42.294 -21.660 19.833 1.00 83.19 519 GLU A CA 1
ATOM 4176 C C . GLU A 1 519 ? -43.539 -20.977 20.415 1.00 83.19 519 GLU A C 1
ATOM 4178 O O . GLU A 1 519 ? -44.590 -20.931 19.780 1.00 83.19 519 GLU A O 1
ATOM 4183 N N . LYS A 1 520 ? -43.386 -20.319 21.569 1.00 84.00 520 LYS A N 1
ATOM 4184 C CA . LYS A 1 520 ? -44.471 -19.603 22.248 1.00 84.00 520 LYS A CA 1
ATOM 4185 C C . LYS A 1 520 ? -44.947 -18.380 21.458 1.00 84.00 520 LYS A C 1
ATOM 4187 O O . LYS A 1 520 ? -46.126 -18.037 21.528 1.00 84.00 520 LYS A O 1
ATOM 4192 N N . LEU A 1 521 ? -44.060 -17.712 20.713 1.00 86.06 521 LEU A N 1
ATOM 4193 C CA . LEU A 1 521 ? -44.452 -16.626 19.804 1.00 86.06 521 LEU A CA 1
ATOM 4194 C C . LEU A 1 521 ? -45.283 -17.142 18.630 1.00 86.06 521 LEU A C 1
ATOM 4196 O O . LEU A 1 521 ? -46.298 -16.533 18.295 1.00 86.06 521 LEU A O 1
ATOM 4200 N N . MET A 1 522 ? -44.878 -18.269 18.042 1.00 87.19 522 MET A N 1
ATOM 4201 C CA . MET A 1 522 ? -45.619 -18.897 16.949 1.00 87.19 522 MET A CA 1
ATOM 4202 C C . MET A 1 522 ? -46.988 -19.405 17.409 1.00 87.19 522 MET A C 1
ATOM 4204 O O . MET A 1 522 ? -47.972 -19.204 16.702 1.00 87.19 522 MET A O 1
ATOM 4208 N N . ASP A 1 523 ? -47.082 -19.981 18.609 1.00 85.31 523 ASP A N 1
ATOM 4209 C CA . ASP A 1 523 ? -48.359 -20.423 19.177 1.00 85.31 523 ASP A CA 1
ATOM 4210 C C . ASP A 1 523 ? -49.314 -19.247 19.412 1.00 85.31 523 ASP A C 1
ATOM 4212 O O . ASP A 1 523 ? -50.482 -19.315 19.037 1.00 85.31 523 ASP A O 1
ATOM 4216 N N . ARG A 1 524 ? -48.810 -18.130 19.960 1.00 86.25 524 ARG A N 1
ATOM 4217 C CA . ARG A 1 524 ? -49.603 -16.906 20.185 1.00 86.25 524 ARG A CA 1
ATOM 4218 C C . ARG A 1 524 ? -50.130 -16.290 18.890 1.00 86.25 524 ARG A C 1
ATOM 4220 O O . ARG A 1 524 ? -51.214 -15.716 18.890 1.00 86.25 524 ARG A O 1
ATOM 4227 N N . GLN A 1 525 ? -49.360 -16.363 17.803 1.00 86.56 525 GLN A N 1
ATOM 4228 C CA . GLN A 1 525 ? -49.731 -15.717 16.543 1.00 86.56 525 GLN A CA 1
ATOM 4229 C C . GLN A 1 525 ? -50.646 -16.575 15.668 1.00 86.56 525 GLN A C 1
ATOM 4231 O O . GLN A 1 525 ? -51.314 -16.033 14.789 1.00 86.56 525 GLN A O 1
ATOM 4236 N N . LYS A 1 526 ? -50.673 -17.895 15.884 1.00 84.56 526 LYS A N 1
ATOM 4237 C CA . LYS A 1 526 ? -51.327 -18.869 15.001 1.00 84.56 526 LYS A CA 1
ATOM 4238 C C . LYS A 1 526 ? -52.820 -18.605 14.798 1.00 84.56 526 LYS A C 1
ATOM 4240 O O . LYS A 1 526 ? -53.311 -18.797 13.692 1.00 84.56 526 LYS A O 1
ATOM 4245 N N . ASP A 1 527 ? -53.517 -18.117 15.824 1.00 81.94 527 ASP A N 1
ATOM 4246 C CA . ASP A 1 527 ? -54.951 -17.808 15.737 1.00 81.94 527 ASP A CA 1
ATOM 4247 C C . ASP A 1 527 ? -55.234 -16.553 14.894 1.00 81.94 527 ASP A C 1
ATOM 4249 O O . ASP A 1 527 ? -56.273 -16.452 14.245 1.00 81.94 527 ASP A O 1
ATOM 4253 N N . ARG A 1 528 ? -54.305 -15.588 14.890 1.00 82.44 528 ARG A N 1
ATOM 42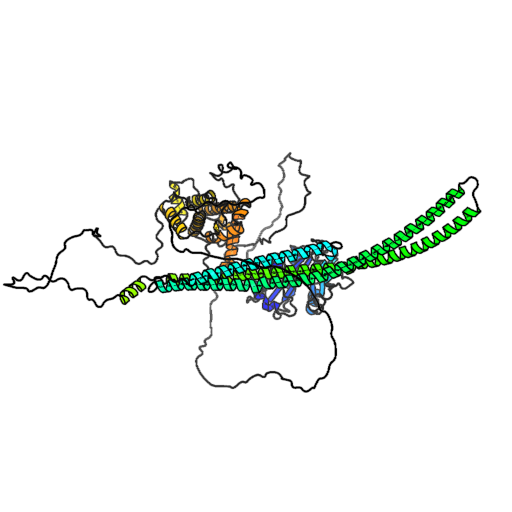54 C CA . ARG A 1 528 ? -54.469 -14.286 14.223 1.00 82.44 528 ARG A CA 1
ATOM 4255 C C . ARG A 1 528 ? -53.842 -14.246 12.830 1.00 82.44 528 ARG A C 1
ATOM 4257 O O . ARG A 1 528 ? -54.336 -13.542 11.955 1.00 82.44 528 ARG A O 1
ATOM 4264 N N . TYR A 1 529 ? -52.769 -15.006 12.632 1.00 84.19 529 TYR A N 1
ATOM 4265 C CA . TYR A 1 529 ? -51.977 -15.066 11.407 1.00 84.19 529 TYR A CA 1
ATOM 4266 C C . TYR A 1 529 ? -51.600 -16.524 11.072 1.00 84.19 529 TYR A C 1
ATOM 4268 O O . TYR A 1 529 ? -50.417 -16.876 11.097 1.00 84.19 529 TYR A O 1
ATOM 4276 N N . PRO A 1 530 ? -52.584 -17.390 10.758 1.00 82.44 530 PRO A N 1
ATOM 4277 C CA . PRO A 1 530 ? -52.365 -18.830 10.572 1.00 82.44 530 PRO A CA 1
ATOM 4278 C C . PRO A 1 530 ? -51.434 -19.168 9.398 1.00 82.44 530 PRO A C 1
ATOM 4280 O O . PRO A 1 530 ? -50.767 -20.199 9.418 1.00 82.44 530 PRO A O 1
ATOM 4283 N N . GLU A 1 531 ? -51.353 -18.284 8.401 1.00 83.94 531 GLU A N 1
ATOM 4284 C CA . GLU A 1 531 ? -50.519 -18.451 7.204 1.00 83.94 531 GLU A CA 1
ATOM 4285 C C . GLU A 1 531 ? -49.037 -18.082 7.434 1.00 83.94 531 GLU A C 1
ATOM 4287 O O . GLU A 1 531 ? -48.171 -18.418 6.621 1.00 83.94 531 GLU A O 1
ATOM 4292 N N . LEU A 1 532 ? -48.706 -17.382 8.532 1.00 84.81 532 LEU A N 1
ATOM 4293 C CA . LEU A 1 532 ? -47.338 -16.924 8.791 1.00 84.81 532 LEU A CA 1
ATOM 4294 C C . LEU A 1 532 ? -46.468 -18.039 9.374 1.00 84.81 532 LEU A C 1
ATOM 4296 O O . LEU A 1 532 ? -46.667 -18.510 10.492 1.00 84.81 532 LEU A O 1
ATOM 4300 N N . GLN A 1 533 ? -45.419 -18.395 8.632 1.00 85.88 533 GLN A N 1
ATOM 4301 C CA . GLN A 1 533 ? -44.455 -19.434 9.015 1.00 85.88 533 GLN A CA 1
ATOM 4302 C C . GLN A 1 533 ? -43.240 -18.903 9.801 1.00 85.88 533 GLN A C 1
ATOM 4304 O O . GLN A 1 533 ? -42.360 -19.683 10.167 1.00 85.88 533 GLN A O 1
ATOM 4309 N N . ILE A 1 534 ? -43.190 -17.592 10.046 1.00 89.38 534 ILE A N 1
ATOM 4310 C CA . ILE A 1 534 ? -42.177 -16.876 10.835 1.00 89.38 534 ILE A CA 1
ATOM 4311 C C . ILE A 1 534 ? -42.870 -15.915 11.810 1.00 89.38 534 ILE A C 1
ATOM 4313 O O . ILE A 1 534 ? -44.015 -15.537 11.549 1.00 89.38 534 ILE A O 1
ATOM 4317 N N . PRO A 1 535 ? -42.208 -15.471 12.894 1.00 89.75 535 PRO A N 1
ATOM 4318 C CA . PRO A 1 535 ? -42.788 -14.500 13.816 1.00 89.75 535 PRO A CA 1
ATOM 4319 C C . PRO A 1 535 ? -43.168 -13.201 13.114 1.00 89.75 535 PRO A C 1
ATOM 4321 O O . PRO A 1 535 ? -42.353 -12.618 12.395 1.00 89.75 535 PRO A O 1
ATOM 4324 N N . LYS A 1 536 ? -44.379 -12.705 13.367 1.00 86.94 536 LYS A N 1
ATOM 4325 C CA . LYS A 1 536 ? -44.870 -11.465 12.760 1.00 86.94 536 LYS A CA 1
ATOM 4326 C C . LYS A 1 536 ? -43.975 -10.261 13.068 1.00 86.94 536 LYS A C 1
ATOM 4328 O O . LYS A 1 536 ? -43.673 -9.487 12.171 1.00 86.94 536 LYS A O 1
ATOM 4333 N N . VAL A 1 537 ? -43.458 -10.162 14.290 1.00 87.88 537 VAL A N 1
ATOM 4334 C CA . VAL A 1 537 ? -42.517 -9.099 14.685 1.00 87.88 537 VAL A CA 1
ATOM 4335 C C . VAL A 1 537 ? -41.249 -9.065 13.814 1.00 87.88 537 VAL A C 1
ATOM 4337 O O . VAL A 1 537 ? -40.765 -7.986 13.482 1.00 87.88 537 VAL A O 1
ATOM 4340 N N . LEU A 1 538 ? -40.734 -10.221 13.367 1.00 89.75 538 LEU A N 1
ATOM 4341 C CA . LEU A 1 538 ? -39.602 -10.277 12.433 1.00 89.75 538 LEU A CA 1
ATOM 4342 C C . LEU A 1 538 ? -39.995 -9.745 11.056 1.00 89.75 538 LEU A C 1
ATOM 4344 O O . LEU A 1 538 ? -39.234 -8.999 10.436 1.00 89.75 538 LEU A O 1
ATOM 4348 N N . LEU A 1 539 ? -41.172 -10.144 10.571 1.00 87.50 539 LEU A N 1
ATOM 4349 C CA . LEU A 1 539 ? -41.705 -9.670 9.301 1.00 87.50 539 LEU A CA 1
ATOM 4350 C C . LEU A 1 539 ? -41.855 -8.143 9.329 1.00 87.50 539 LEU A C 1
ATOM 4352 O O . LEU A 1 539 ? -41.256 -7.469 8.494 1.00 87.50 539 LEU A O 1
ATOM 4356 N N . ASP A 1 540 ? -42.529 -7.610 10.346 1.00 86.31 540 ASP A N 1
ATOM 4357 C CA . ASP A 1 540 ? -42.790 -6.180 10.505 1.00 86.31 540 ASP A CA 1
ATOM 4358 C C . ASP A 1 540 ? -41.497 -5.366 10.626 1.00 86.31 540 ASP A C 1
ATOM 4360 O O . ASP A 1 540 ? -41.338 -4.363 9.930 1.00 86.31 540 ASP A O 1
ATOM 4364 N N . LEU A 1 541 ? -40.542 -5.796 11.460 1.00 88.81 541 LEU A N 1
ATOM 4365 C CA . LEU A 1 541 ? -39.264 -5.097 11.621 1.00 88.81 541 LEU A CA 1
ATOM 4366 C C . LEU A 1 541 ? -38.422 -5.149 10.339 1.00 88.81 541 LEU A C 1
ATOM 4368 O O . LEU A 1 541 ? -37.890 -4.119 9.925 1.00 88.81 541 LEU A O 1
ATOM 4372 N N . SER A 1 542 ? -38.329 -6.315 9.685 1.00 88.75 542 SER A N 1
ATOM 4373 C CA . SER A 1 542 ? -37.570 -6.459 8.431 1.00 88.75 542 SER A CA 1
ATOM 4374 C C . SER A 1 542 ? -38.156 -5.606 7.304 1.00 88.75 542 SER A C 1
ATOM 4376 O O . SER A 1 542 ? -37.423 -4.904 6.610 1.00 88.75 542 SER A O 1
ATOM 4378 N N . GLU A 1 543 ? -39.481 -5.590 7.152 1.00 86.19 543 GLU A N 1
ATOM 4379 C CA . GLU A 1 543 ? -40.139 -4.762 6.146 1.00 86.19 543 GLU A CA 1
ATOM 4380 C C . GLU A 1 543 ? -40.073 -3.277 6.472 1.00 86.19 543 GLU A C 1
ATOM 4382 O O . GLU A 1 543 ? -39.911 -2.473 5.559 1.00 86.19 543 GLU A O 1
ATOM 4387 N N . SER A 1 544 ? -40.181 -2.898 7.745 1.00 87.38 544 SER A N 1
ATOM 4388 C CA . SER A 1 544 ? -40.130 -1.492 8.153 1.00 87.38 544 SER A CA 1
ATOM 4389 C C . SER A 1 544 ? -38.750 -0.884 7.898 1.00 87.38 544 SER A C 1
ATOM 4391 O O . SER A 1 544 ? -38.673 0.247 7.431 1.00 87.38 544 SER A O 1
ATOM 4393 N N . VAL A 1 545 ? -37.655 -1.631 8.102 1.00 88.94 545 VAL A N 1
ATOM 4394 C CA . VAL A 1 545 ? -36.305 -1.165 7.720 1.00 88.94 545 VAL A CA 1
ATOM 4395 C C . VAL A 1 545 ? -36.234 -0.872 6.221 1.00 88.94 545 VAL A C 1
ATOM 4397 O O . VAL A 1 545 ? -35.729 0.173 5.812 1.00 88.94 545 VAL A O 1
ATOM 4400 N N . LEU A 1 546 ? -36.764 -1.770 5.393 1.00 85.88 546 LEU A N 1
ATOM 4401 C CA . LEU A 1 546 ? -36.704 -1.633 3.940 1.00 85.88 546 LEU A CA 1
ATOM 4402 C C . LEU A 1 546 ? -37.658 -0.535 3.417 1.00 85.88 546 LEU A C 1
ATOM 4404 O O . LEU A 1 546 ? -37.266 0.262 2.565 1.00 85.88 546 LEU A O 1
ATOM 4408 N N . LYS A 1 547 ? -38.885 -0.441 3.955 1.00 84.50 547 LYS A N 1
ATOM 4409 C CA . LYS A 1 547 ? -39.902 0.573 3.601 1.00 84.50 547 LYS A CA 1
ATOM 4410 C C . LYS A 1 547 ? -39.475 1.988 3.993 1.00 84.50 547 LYS A C 1
ATOM 4412 O O . LYS A 1 547 ? -39.730 2.922 3.239 1.00 84.50 547 LYS A O 1
ATOM 4417 N N . SER A 1 548 ? -38.775 2.137 5.115 1.00 84.69 548 SER A N 1
ATOM 4418 C CA . SER A 1 548 ? -38.273 3.427 5.602 1.00 84.69 548 SER A CA 1
ATOM 4419 C C . SER A 1 548 ? -36.950 3.859 4.953 1.00 84.69 548 SER A C 1
ATOM 4421 O O . SER A 1 548 ? -36.276 4.747 5.466 1.00 84.69 548 SER A O 1
ATOM 4423 N N . GLY A 1 549 ? -36.559 3.249 3.827 1.00 85.19 549 GLY A N 1
ATOM 4424 C CA . GLY A 1 549 ? -35.379 3.656 3.059 1.00 85.19 549 GLY A CA 1
ATOM 4425 C C . GLY A 1 549 ? -34.051 3.106 3.585 1.00 85.19 549 GLY A C 1
ATOM 4426 O O . GLY A 1 549 ? -32.999 3.668 3.284 1.00 85.19 549 GLY A O 1
ATOM 4427 N N . GLY A 1 550 ? -34.058 1.999 4.334 1.00 87.19 550 GLY A N 1
ATOM 4428 C CA . GLY A 1 550 ? -32.842 1.390 4.885 1.00 87.19 550 GLY A CA 1
ATOM 4429 C C . GLY A 1 550 ? -31.788 1.027 3.829 1.00 87.19 550 GLY A C 1
ATOM 4430 O O . GLY A 1 550 ? -30.599 1.170 4.097 1.00 87.19 550 GLY A O 1
ATOM 4431 N N . CYS A 1 551 ? -32.202 0.655 2.610 1.00 88.00 551 CYS A N 1
ATOM 4432 C CA . CYS A 1 551 ? -31.301 0.397 1.473 1.00 88.00 551 CYS A CA 1
ATOM 4433 C C . CYS A 1 551 ? -30.584 1.649 0.935 1.00 88.00 551 CYS A C 1
ATOM 4435 O O . CYS A 1 551 ? -29.672 1.532 0.126 1.00 88.00 551 CYS A O 1
ATOM 4437 N N . TRP A 1 552 ? -30.986 2.841 1.372 1.00 88.56 552 TRP A N 1
ATOM 4438 C CA . TRP A 1 552 ? -30.405 4.126 0.971 1.00 88.56 552 TRP A CA 1
ATOM 4439 C C . TRP A 1 552 ? -29.878 4.921 2.171 1.00 88.56 552 TRP A C 1
ATOM 4441 O O . TRP A 1 552 ? -29.554 6.097 2.044 1.00 88.56 552 TRP A O 1
ATOM 4451 N N . THR A 1 553 ? -29.815 4.297 3.350 1.00 85.88 553 THR A N 1
ATOM 4452 C CA . THR A 1 553 ? -29.381 4.952 4.585 1.00 85.88 553 THR A CA 1
ATOM 4453 C C . THR A 1 553 ? -27.939 4.570 4.902 1.00 85.88 553 THR A C 1
ATOM 4455 O O . THR A 1 553 ? -27.632 3.395 5.130 1.00 85.88 553 THR A O 1
ATOM 4458 N N . GLU A 1 554 ? -27.051 5.563 4.944 1.00 87.19 554 GLU A N 1
ATOM 4459 C CA . GLU A 1 554 ? -25.640 5.370 5.285 1.00 87.19 554 GLU A CA 1
ATOM 4460 C C . GLU A 1 554 ? -25.491 4.722 6.670 1.00 87.19 554 GLU A C 1
ATOM 4462 O O . GLU A 1 554 ? -26.048 5.178 7.668 1.00 87.19 554 GLU A O 1
ATOM 4467 N N . GLY A 1 555 ? -24.746 3.619 6.743 1.00 82.69 555 GLY A N 1
ATOM 4468 C CA . GLY A 1 555 ? -24.463 2.922 7.990 1.00 82.69 555 GLY A CA 1
ATOM 4469 C C . GLY A 1 555 ? -25.705 2.403 8.720 1.00 82.69 555 GLY A C 1
ATOM 4470 O O . GLY A 1 555 ? -25.656 2.289 9.942 1.00 82.69 555 GLY A O 1
ATOM 4471 N N . ILE A 1 556 ? -26.792 2.067 8.014 1.00 88.06 556 ILE A N 1
ATOM 4472 C CA . ILE A 1 556 ? -28.098 1.647 8.562 1.00 88.06 556 ILE A CA 1
ATOM 4473 C C . ILE A 1 556 ? -28.035 0.736 9.805 1.00 88.06 556 ILE A C 1
ATOM 4475 O O . ILE A 1 556 ? -28.734 0.989 10.786 1.00 88.06 556 ILE A O 1
ATOM 4479 N N . PHE A 1 557 ? -27.158 -0.272 9.822 1.00 88.00 557 PHE A N 1
ATOM 4480 C CA . PHE A 1 557 ? -26.962 -1.146 10.988 1.00 88.00 557 PHE A CA 1
ATOM 4481 C C . PHE A 1 557 ? -25.716 -0.819 11.825 1.00 88.00 557 PHE A C 1
ATOM 4483 O O . PHE A 1 557 ? -25.578 -1.352 12.927 1.00 88.00 557 PHE A O 1
ATOM 4490 N N . ARG A 1 558 ? -24.814 0.034 11.333 1.00 82.06 558 ARG A N 1
ATOM 4491 C CA . ARG A 1 558 ? -23.560 0.421 11.999 1.00 82.06 558 ARG A CA 1
ATOM 4492 C C . ARG A 1 558 ? -23.736 1.625 12.927 1.00 82.06 558 ARG A C 1
ATOM 4494 O O . ARG A 1 558 ? -23.130 1.650 13.993 1.00 82.06 558 ARG A O 1
ATOM 4501 N N . VAL A 1 559 ? -24.553 2.601 12.542 1.00 80.12 559 VAL A N 1
ATOM 4502 C CA . VAL A 1 559 ? -24.829 3.802 13.340 1.00 80.12 559 VAL A CA 1
ATOM 4503 C C . VAL A 1 559 ? -25.770 3.430 14.497 1.00 80.12 559 VAL A C 1
ATOM 4505 O O . VAL A 1 559 ? -26.841 2.868 14.249 1.00 80.12 559 VAL A O 1
ATOM 4508 N N . PRO A 1 560 ? -25.395 3.682 15.767 1.00 73.88 560 PRO A N 1
ATOM 4509 C CA . PRO A 1 560 ? -26.258 3.390 16.904 1.00 73.88 560 PRO A CA 1
ATOM 4510 C C . PRO A 1 560 ? -27.416 4.394 16.987 1.00 73.88 560 PRO A C 1
ATOM 4512 O O . PRO A 1 560 ? -27.216 5.601 16.873 1.00 73.88 560 PRO A O 1
ATOM 4515 N N . ALA A 1 561 ? -28.630 3.897 17.230 1.00 82.12 561 ALA A N 1
ATOM 4516 C CA . ALA A 1 561 ? -29.774 4.733 17.586 1.00 82.12 561 ALA A CA 1
ATOM 4517 C C . ALA A 1 561 ? -29.776 5.064 19.088 1.00 82.12 561 ALA A C 1
ATOM 4519 O O . ALA A 1 561 ? -29.160 4.360 19.893 1.00 82.12 561 ALA A O 1
ATOM 4520 N N . ALA A 1 562 ? -30.499 6.115 19.482 1.00 81.62 562 ALA A N 1
ATOM 4521 C CA . ALA A 1 562 ? -30.627 6.497 20.884 1.00 81.62 562 ALA A CA 1
ATOM 4522 C C . ALA A 1 562 ? -31.270 5.362 21.703 1.00 81.62 562 ALA A C 1
ATOM 4524 O O . ALA A 1 562 ? -32.400 4.954 21.438 1.00 81.62 562 ALA A O 1
ATOM 4525 N N . ALA A 1 563 ? -30.574 4.876 22.738 1.00 78.00 563 ALA A N 1
ATOM 4526 C CA . ALA A 1 563 ? -31.011 3.719 23.530 1.00 78.00 563 ALA A CA 1
ATOM 4527 C C . ALA A 1 563 ? -32.422 3.885 24.126 1.00 78.00 563 ALA A C 1
ATOM 4529 O O . ALA A 1 563 ? -33.185 2.924 24.192 1.00 78.00 563 ALA A O 1
ATOM 4530 N N . ARG A 1 564 ? -32.797 5.117 24.501 1.00 83.12 564 ARG A N 1
ATOM 4531 C CA . ARG A 1 564 ? -34.139 5.447 25.004 1.00 83.12 564 ARG A CA 1
ATOM 4532 C C . ARG A 1 564 ? -35.226 5.284 23.938 1.00 83.12 564 ARG A C 1
ATOM 4534 O O . ARG A 1 564 ? -36.293 4.777 24.253 1.00 83.12 564 ARG A O 1
ATOM 4541 N N . GLU A 1 565 ? -34.964 5.682 22.694 1.00 84.31 565 GLU A N 1
ATOM 4542 C CA . GLU A 1 565 ? -35.918 5.527 21.584 1.00 84.31 565 GLU A CA 1
ATOM 4543 C C . GLU A 1 565 ? -36.099 4.053 21.221 1.00 84.31 565 GLU A C 1
ATOM 4545 O O . GLU A 1 565 ? -37.225 3.598 21.039 1.00 84.31 565 GLU A O 1
ATOM 4550 N N . VAL A 1 566 ? -35.003 3.286 21.215 1.00 85.69 566 VAL A N 1
ATOM 4551 C CA . VAL A 1 566 ? -35.038 1.832 21.004 1.00 85.69 566 VAL A CA 1
ATOM 4552 C C . VAL A 1 566 ? -35.823 1.137 22.119 1.00 85.69 566 VAL A C 1
ATOM 4554 O O . VAL A 1 566 ? -36.640 0.267 21.832 1.00 85.69 566 VAL A O 1
ATOM 4557 N N . GLN A 1 567 ? -35.627 1.536 23.381 1.00 84.69 567 GLN A N 1
ATOM 4558 C CA . GLN A 1 567 ? -36.361 0.964 24.512 1.00 84.69 567 GLN A CA 1
ATOM 4559 C C . GLN A 1 567 ? -37.848 1.338 24.496 1.00 84.69 567 GLN A C 1
ATOM 4561 O O . GLN A 1 567 ? -38.686 0.488 24.784 1.00 84.69 567 GLN A O 1
ATOM 4566 N N . ASN A 1 568 ? -38.190 2.577 24.136 1.00 84.75 568 ASN A N 1
ATOM 4567 C CA . ASN A 1 568 ? -39.583 2.999 23.991 1.00 84.75 568 ASN A CA 1
ATOM 4568 C C . ASN A 1 568 ? -40.286 2.206 22.885 1.00 84.75 568 ASN A C 1
ATOM 4570 O O . ASN A 1 568 ? -41.373 1.687 23.113 1.00 84.75 568 ASN A O 1
ATOM 4574 N N . TYR A 1 569 ? -39.637 2.054 21.727 1.00 86.75 569 TYR A N 1
ATOM 4575 C CA . TYR A 1 569 ? -40.185 1.290 20.608 1.00 86.75 569 TYR A CA 1
ATOM 4576 C C . TYR A 1 569 ? -40.302 -0.208 20.930 1.00 86.75 569 TYR A C 1
ATOM 4578 O O . TYR A 1 569 ? -41.286 -0.847 20.570 1.00 86.75 569 TYR A O 1
ATOM 4586 N N . LYS A 1 570 ? -39.344 -0.768 21.684 1.00 87.31 570 LYS A N 1
ATOM 4587 C CA . LYS A 1 570 ? -39.445 -2.125 22.242 1.00 87.31 570 LYS A CA 1
ATOM 4588 C C . LYS A 1 570 ? -40.669 -2.274 23.152 1.00 87.31 570 LYS A C 1
ATOM 4590 O O . LYS A 1 570 ? -41.425 -3.220 22.971 1.00 87.31 570 LYS A O 1
ATOM 4595 N N . ASN A 1 571 ? -40.864 -1.358 24.103 1.00 85.00 571 ASN A N 1
ATOM 4596 C CA . ASN A 1 571 ? -42.004 -1.411 25.023 1.00 85.00 571 ASN A CA 1
ATOM 4597 C C . ASN A 1 571 ? -43.335 -1.315 24.262 1.00 85.00 571 ASN A C 1
ATOM 4599 O O . ASN A 1 571 ? -44.254 -2.072 24.542 1.00 85.00 571 ASN A O 1
ATOM 4603 N N . GLU A 1 572 ? -43.414 -0.442 23.255 1.00 82.75 572 GLU A N 1
ATOM 4604 C CA . GLU A 1 572 ? -44.600 -0.311 22.404 1.00 82.75 572 GLU A CA 1
ATOM 4605 C C . GLU A 1 572 ? -44.909 -1.612 21.647 1.00 82.75 572 GLU A C 1
ATOM 4607 O O . GLU A 1 572 ? -46.062 -2.047 21.616 1.00 82.75 572 GLU A O 1
ATOM 4612 N N . LEU A 1 573 ? -43.886 -2.274 21.095 1.00 83.38 573 LEU A N 1
ATOM 4613 C CA . LEU A 1 573 ? -44.018 -3.585 20.451 1.00 83.38 573 LEU A CA 1
ATOM 4614 C C . LEU A 1 573 ? -44.450 -4.682 21.440 1.00 83.38 573 LEU A C 1
ATOM 4616 O O . LEU A 1 573 ? -45.294 -5.508 21.092 1.00 83.38 573 LEU A O 1
ATOM 4620 N N . ASP A 1 574 ? -43.903 -4.685 22.660 1.00 84.75 574 ASP A N 1
ATOM 4621 C CA . ASP A 1 574 ? -44.271 -5.625 23.730 1.00 84.75 574 ASP A CA 1
ATOM 4622 C C . ASP A 1 574 ? -45.703 -5.405 24.262 1.00 84.75 574 ASP A C 1
ATOM 4624 O O . ASP A 1 574 ? -46.329 -6.356 24.736 1.00 84.75 574 ASP A O 1
ATOM 4628 N N . ASP A 1 575 ? -46.233 -4.180 24.180 1.00 78.44 575 ASP A N 1
ATOM 4629 C CA . ASP A 1 575 ? -47.573 -3.830 24.667 1.00 78.44 575 ASP A CA 1
ATOM 4630 C C . ASP A 1 575 ? -48.664 -4.054 23.607 1.00 78.44 575 ASP A C 1
ATOM 4632 O O . ASP A 1 575 ? -49.745 -4.572 23.918 1.00 78.44 575 ASP A O 1
ATOM 4636 N N . THR A 1 576 ? -48.395 -3.673 22.353 1.00 70.00 576 THR A N 1
ATOM 4637 C CA . THR A 1 576 ? -49.413 -3.590 21.288 1.00 70.00 576 THR A CA 1
ATOM 4638 C C . THR A 1 576 ? -49.439 -4.785 20.342 1.00 70.00 576 THR A C 1
ATOM 4640 O O . THR A 1 576 ? -50.469 -5.003 19.702 1.00 70.00 576 THR A O 1
ATOM 4643 N N . TYR A 1 577 ? -48.357 -5.574 20.256 1.00 64.69 577 TYR A N 1
ATOM 4644 C CA . TYR A 1 577 ? -48.145 -6.673 19.295 1.00 64.69 577 TYR A CA 1
ATOM 4645 C C . TYR A 1 577 ? -48.137 -6.249 17.805 1.00 64.69 577 TYR A C 1
ATOM 4647 O O . TYR A 1 577 ? -47.410 -6.829 17.002 1.00 64.69 577 TYR A O 1
ATOM 4655 N N . ASP A 1 578 ? -48.898 -5.215 17.438 1.00 63.69 578 ASP A N 1
ATOM 4656 C CA . ASP A 1 578 ? -48.913 -4.525 16.152 1.00 63.69 578 ASP A CA 1
ATOM 4657 C C . ASP A 1 578 ? -48.503 -3.058 16.385 1.00 63.69 578 ASP A C 1
ATOM 4659 O O . ASP A 1 578 ? -49.295 -2.265 16.896 1.00 63.69 578 ASP A O 1
ATOM 4663 N N . ALA A 1 579 ? -47.276 -2.676 16.012 1.00 56.91 579 ALA A N 1
ATOM 4664 C CA . ALA A 1 579 ? -46.850 -1.279 16.115 1.00 56.91 579 ALA A CA 1
ATOM 4665 C C . ALA A 1 579 ? -47.695 -0.403 15.176 1.00 56.91 579 ALA A C 1
ATOM 4667 O O . ALA A 1 579 ? -47.576 -0.483 13.952 1.00 56.91 579 ALA A O 1
ATOM 4668 N N . ALA A 1 580 ? -48.553 0.440 15.753 1.00 51.59 580 ALA A N 1
ATOM 4669 C CA . ALA A 1 580 ? -49.392 1.371 15.001 1.00 51.59 580 ALA A CA 1
ATOM 4670 C C . ALA A 1 580 ? -48.600 2.586 14.480 1.00 51.59 580 ALA A C 1
ATOM 4672 O O . ALA A 1 580 ? -49.033 3.237 13.528 1.00 51.59 580 ALA A O 1
ATOM 4673 N N . VAL A 1 581 ? -47.439 2.888 15.076 1.00 57.06 581 VAL A N 1
ATOM 4674 C CA . VAL A 1 581 ? -46.599 4.038 14.723 1.00 57.06 581 VAL A CA 1
ATOM 4675 C C . VAL A 1 581 ? -45.181 3.566 14.406 1.00 57.06 581 VAL A C 1
ATOM 4677 O O . VAL A 1 581 ? -44.467 3.054 15.263 1.00 57.06 581 VAL A O 1
ATOM 4680 N N . GLN A 1 582 ? -44.751 3.744 13.154 1.00 66.69 582 GLN A N 1
ATOM 4681 C CA . GLN A 1 582 ? -43.354 3.516 12.788 1.00 66.69 582 GLN A CA 1
ATOM 4682 C C . GLN A 1 582 ? -42.496 4.711 13.239 1.00 66.69 582 GLN A C 1
ATOM 4684 O O . GLN A 1 582 ? -42.877 5.857 12.976 1.00 66.69 582 GLN A O 1
ATOM 4689 N N . PRO A 1 583 ? -41.335 4.485 13.883 1.00 69.44 583 PRO A N 1
ATOM 4690 C CA . PRO A 1 583 ? -40.397 5.549 14.209 1.00 69.44 583 PRO A CA 1
ATOM 4691 C C . PRO A 1 583 ? -39.974 6.296 12.943 1.00 69.44 583 PRO A C 1
ATOM 4693 O O . PRO A 1 583 ? -39.711 5.680 11.911 1.00 69.44 583 PRO A O 1
ATOM 4696 N N . THR A 1 584 ? -39.828 7.618 13.032 1.00 70.50 584 THR A N 1
ATOM 4697 C CA . THR A 1 584 ? -39.290 8.434 11.929 1.00 70.50 584 THR A CA 1
ATOM 4698 C C . THR A 1 584 ? -37.835 8.091 11.609 1.00 70.50 584 THR A C 1
ATOM 4700 O O . THR A 1 584 ? -37.397 8.247 10.473 1.00 70.50 584 THR A O 1
ATOM 4703 N N . ASN A 1 585 ? -37.078 7.610 12.601 1.00 84.62 585 ASN A N 1
ATOM 4704 C CA . ASN A 1 585 ? -35.677 7.243 12.454 1.00 84.62 585 ASN A CA 1
ATOM 4705 C C . ASN A 1 585 ? -35.517 5.742 12.160 1.00 84.62 585 ASN A C 1
ATOM 4707 O O . ASN A 1 585 ? -35.699 4.891 13.033 1.00 84.62 585 ASN A O 1
ATOM 4711 N N . VAL A 1 586 ? -35.088 5.422 10.940 1.00 88.62 586 VAL A N 1
ATOM 4712 C CA . VAL A 1 586 ? -34.860 4.046 10.476 1.00 88.62 586 VAL A CA 1
ATOM 4713 C C . VAL A 1 586 ? -33.797 3.292 11.296 1.00 88.62 586 VAL A C 1
ATOM 4715 O O . VAL A 1 586 ? -33.889 2.072 11.446 1.00 88.62 586 VAL A O 1
ATOM 4718 N N . HIS A 1 587 ? -32.839 3.991 11.921 1.00 89.88 587 HIS A N 1
ATOM 4719 C CA . HIS A 1 587 ? -31.846 3.363 12.800 1.00 89.88 587 HIS A CA 1
ATOM 4720 C C . HIS A 1 587 ? -32.471 2.803 14.086 1.00 89.88 587 HIS A C 1
ATOM 4722 O O . HIS A 1 587 ? -31.968 1.816 14.622 1.00 89.88 587 HIS A O 1
ATOM 4728 N N . VAL A 1 588 ? -33.579 3.382 14.574 1.00 88.81 588 VAL A N 1
ATOM 4729 C CA . VAL A 1 588 ? -34.318 2.860 15.742 1.00 88.81 588 VAL A CA 1
ATOM 4730 C C . VAL A 1 588 ? -34.929 1.501 15.404 1.00 88.81 588 VAL A C 1
ATOM 4732 O O . VAL A 1 588 ? -34.799 0.552 16.177 1.00 88.81 588 VAL A O 1
ATOM 4735 N N . ILE A 1 589 ? -35.509 1.378 14.207 1.00 89.44 589 ILE A N 1
ATOM 4736 C CA . ILE A 1 589 ? -36.099 0.135 13.691 1.00 89.44 589 ILE A CA 1
ATOM 4737 C C . ILE A 1 589 ? -35.006 -0.925 13.484 1.00 89.44 589 ILE A C 1
ATOM 4739 O O . ILE A 1 589 ? -35.140 -2.065 13.931 1.00 89.44 589 ILE A O 1
ATOM 4743 N N . ALA A 1 590 ? -33.883 -0.536 12.872 1.00 90.12 590 ALA A N 1
ATOM 4744 C CA . ALA A 1 590 ? -32.730 -1.406 12.651 1.00 90.12 590 ALA A CA 1
ATOM 4745 C C . ALA A 1 590 ? -32.094 -1.899 13.967 1.00 90.12 590 ALA A C 1
ATOM 4747 O O . ALA A 1 590 ? -31.701 -3.064 14.080 1.00 90.12 590 ALA A O 1
ATOM 4748 N N . ALA A 1 591 ? -32.009 -1.038 14.984 1.00 88.81 591 ALA A N 1
ATOM 4749 C CA . ALA A 1 591 ? -31.524 -1.404 16.312 1.00 88.81 591 ALA A CA 1
ATOM 4750 C C . ALA A 1 591 ? -32.493 -2.351 17.040 1.00 88.81 591 ALA A C 1
ATOM 4752 O O . ALA A 1 591 ? -32.037 -3.333 17.630 1.00 88.81 591 ALA A O 1
ATOM 4753 N N . ALA A 1 592 ? -33.805 -2.111 16.948 1.00 89.31 592 ALA A N 1
ATOM 4754 C CA . ALA A 1 592 ? -34.830 -2.991 17.509 1.00 89.31 592 ALA A CA 1
ATOM 4755 C C . ALA A 1 592 ? -34.816 -4.389 16.862 1.00 89.31 592 ALA A C 1
ATOM 4757 O O . ALA A 1 592 ? -34.903 -5.385 17.577 1.00 89.31 592 ALA A O 1
ATOM 4758 N N . LEU A 1 593 ? -34.603 -4.484 15.542 1.00 90.81 593 LEU A N 1
ATOM 4759 C CA . LEU A 1 593 ? -34.435 -5.761 14.835 1.00 90.81 593 LEU A CA 1
ATOM 4760 C C . LEU A 1 593 ? -33.238 -6.564 15.363 1.00 90.81 593 LEU A C 1
ATOM 4762 O O . LEU A 1 593 ? -33.377 -7.741 15.694 1.00 90.81 593 LEU A O 1
ATOM 4766 N N . LYS A 1 594 ? -32.065 -5.928 15.491 1.00 89.81 594 LYS A N 1
ATOM 4767 C CA . LYS A 1 594 ? -30.865 -6.584 16.044 1.00 89.81 594 LYS A CA 1
ATOM 4768 C C . LYS A 1 594 ? -31.065 -7.009 17.500 1.00 89.81 594 LYS A C 1
ATOM 4770 O O . LYS A 1 594 ? -30.608 -8.082 17.891 1.00 89.81 594 LYS A O 1
ATOM 4775 N N . LEU A 1 595 ? -31.744 -6.179 18.295 1.00 87.44 595 LEU A N 1
ATOM 4776 C CA . LEU A 1 595 ? -32.070 -6.483 19.686 1.00 87.44 595 LEU A CA 1
ATOM 4777 C C . LEU A 1 595 ? -32.988 -7.704 19.790 1.00 87.44 595 LEU A C 1
ATOM 4779 O O . LEU A 1 595 ? -32.702 -8.604 20.576 1.00 87.44 595 LEU A O 1
ATOM 4783 N N . TRP A 1 596 ? -34.037 -7.758 18.967 1.00 89.81 596 TRP A N 1
ATOM 4784 C CA . TRP A 1 596 ? -34.982 -8.871 18.942 1.00 89.81 596 TRP A CA 1
ATOM 4785 C C . TRP A 1 596 ? -34.286 -10.190 18.591 1.00 89.81 596 TRP A C 1
ATOM 4787 O O . TRP A 1 596 ? -34.396 -11.155 19.344 1.00 89.81 596 TRP A O 1
ATOM 4797 N N . LEU A 1 597 ? -33.480 -10.204 17.519 1.00 86.56 597 LEU A N 1
ATOM 4798 C CA . LEU A 1 597 ? -32.703 -11.381 17.103 1.00 86.56 597 LEU A CA 1
ATOM 4799 C C . LEU A 1 597 ? -31.778 -11.888 18.221 1.00 86.56 597 LEU A C 1
ATOM 4801 O O . LEU A 1 597 ? -31.744 -13.080 18.521 1.00 86.56 597 LEU A O 1
ATOM 4805 N N . ARG A 1 598 ? -31.086 -10.972 18.906 1.00 84.31 598 ARG A N 1
ATOM 4806 C CA . ARG A 1 598 ? -30.191 -11.310 20.020 1.00 84.31 598 ARG A CA 1
ATOM 4807 C C . ARG A 1 598 ? -30.927 -11.941 21.207 1.00 84.31 598 ARG A C 1
ATOM 4809 O O . ARG A 1 598 ? -30.363 -12.780 21.912 1.00 84.31 598 ARG A O 1
ATOM 4816 N N . GLU A 1 599 ? -32.162 -11.527 21.468 1.00 80.88 599 GLU A N 1
ATOM 4817 C CA . GLU A 1 599 ? -32.953 -12.021 22.598 1.00 80.88 599 GLU A CA 1
ATOM 4818 C C . GLU A 1 599 ? -33.592 -13.395 22.328 1.00 80.88 599 GLU A C 1
ATOM 4820 O O . GLU A 1 599 ? -33.794 -14.143 23.283 1.00 80.88 599 GLU A O 1
ATOM 4825 N N . ILE A 1 600 ? -33.812 -13.778 21.062 1.00 73.56 600 ILE A N 1
ATOM 4826 C CA . ILE A 1 600 ? -34.404 -15.080 20.689 1.00 73.56 600 ILE A CA 1
ATOM 4827 C C . ILE A 1 600 ? -33.385 -16.190 20.378 1.00 73.56 600 ILE A C 1
ATOM 4829 O O . ILE A 1 600 ? -33.723 -17.367 20.477 1.00 73.56 600 ILE A O 1
ATOM 4833 N N . CYS A 1 601 ? -32.147 -15.856 20.000 1.00 62.28 601 CYS A N 1
ATOM 4834 C CA . CYS A 1 601 ? -31.110 -16.851 19.710 1.00 62.28 601 CYS A CA 1
ATOM 4835 C C . CYS A 1 601 ? -30.584 -17.449 21.027 1.00 62.28 601 CYS A C 1
ATOM 4837 O O . CYS A 1 601 ? -29.834 -16.793 21.757 1.00 62.28 601 CYS A O 1
ATOM 4839 N N . THR A 1 602 ? -31.014 -18.663 21.384 1.00 49.09 602 THR A N 1
ATOM 4840 C CA . THR A 1 602 ? -30.710 -19.291 22.686 1.00 49.09 602 THR A CA 1
ATOM 4841 C C . THR A 1 602 ? -29.634 -20.375 22.657 1.00 49.09 602 THR A C 1
ATOM 4843 O O . THR A 1 602 ? -29.144 -20.718 23.727 1.00 49.09 602 THR A O 1
ATOM 4846 N N . GLU A 1 603 ? -29.192 -20.869 21.498 1.00 49.34 603 GLU A N 1
ATOM 4847 C CA . GLU A 1 603 ? -28.178 -21.935 21.435 1.00 49.34 603 GLU A CA 1
ATOM 4848 C C . GLU A 1 603 ? -27.134 -21.670 20.350 1.00 49.34 603 GLU A C 1
ATOM 4850 O O . GLU A 1 603 ? -27.469 -21.264 19.240 1.00 49.34 603 GLU A O 1
ATOM 4855 N N . THR A 1 604 ? -25.859 -21.883 20.686 1.00 44.44 604 THR A N 1
ATOM 4856 C CA . THR A 1 604 ? -24.717 -21.818 19.769 1.00 44.44 604 THR A CA 1
ATOM 4857 C C . THR A 1 604 ? -24.467 -23.185 19.131 1.00 44.44 604 THR A C 1
ATOM 4859 O O . THR A 1 604 ? -24.057 -24.121 19.820 1.00 44.44 604 THR A O 1
ATOM 4862 N N . PRO A 1 605 ? -24.622 -23.328 17.804 1.00 44.16 605 PRO A N 1
ATOM 4863 C CA . PRO A 1 605 ? -24.098 -24.474 17.083 1.00 44.16 605 PRO A CA 1
ATOM 4864 C C . PRO A 1 605 ? -22.574 -24.510 17.134 1.00 44.16 605 PRO A C 1
ATOM 4866 O O . PRO A 1 605 ? -21.905 -23.613 16.628 1.00 44.16 605 PRO A O 1
ATOM 4869 N N . GLN A 1 606 ? -21.999 -25.577 17.679 1.00 44.16 606 GLN A N 1
ATOM 4870 C CA . GLN A 1 606 ? -20.545 -25.772 17.675 1.00 44.16 606 GLN A CA 1
ATOM 4871 C C . GLN A 1 606 ? -19.984 -26.157 16.286 1.00 44.16 606 GLN A C 1
ATOM 4873 O O . GLN A 1 606 ? -18.772 -26.313 16.156 1.00 44.16 606 GLN A O 1
ATOM 4878 N N . GLN A 1 607 ? -20.817 -26.309 15.240 1.00 41.38 607 GLN A N 1
ATOM 4879 C CA . GLN A 1 607 ? -20.394 -26.813 13.922 1.00 41.38 607 GLN A CA 1
ATOM 4880 C C . GLN A 1 607 ? -21.230 -26.274 12.732 1.00 41.38 607 GLN A C 1
ATOM 4882 O O . GLN A 1 607 ? -22.154 -26.935 12.288 1.00 41.38 607 GLN A O 1
ATOM 4887 N N . GLY A 1 608 ? -20.862 -25.125 12.150 1.00 51.50 608 GLY A N 1
ATOM 4888 C CA . GLY A 1 608 ? -21.114 -24.777 10.731 1.00 51.50 608 GLY A CA 1
ATOM 4889 C C . GLY A 1 608 ? -22.549 -24.846 10.152 1.00 51.50 608 GLY A C 1
ATOM 4890 O O . GLY A 1 608 ? -23.550 -24.998 10.844 1.00 51.50 608 GLY A O 1
ATOM 4891 N N . TYR A 1 609 ? -22.644 -24.677 8.828 1.00 42.69 609 TYR A N 1
ATOM 4892 C CA . TYR A 1 609 ? -23.892 -24.577 8.047 1.00 42.69 609 TYR A CA 1
ATOM 4893 C C . TYR A 1 609 ? -24.791 -25.816 8.080 1.00 42.69 609 TYR A C 1
ATOM 4895 O O . TYR A 1 609 ? -26.012 -25.685 7.990 1.00 42.69 609 TYR A O 1
ATOM 4903 N N . GLU A 1 610 ? -24.218 -27.006 8.269 1.00 50.53 610 GLU A N 1
ATOM 4904 C CA . GLU A 1 610 ? -24.998 -28.238 8.429 1.00 50.53 610 GLU A CA 1
ATOM 4905 C C . GLU A 1 610 ? -25.926 -28.161 9.647 1.00 50.53 610 GLU A C 1
ATOM 4907 O O . GLU A 1 610 ? -27.046 -28.664 9.588 1.00 50.53 610 GLU A O 1
ATOM 4912 N N . VAL A 1 611 ? -25.547 -27.428 10.706 1.00 59.81 611 VAL A N 1
ATOM 4913 C CA . VAL A 1 611 ? -26.447 -27.239 11.849 1.00 59.81 611 VAL A CA 1
ATOM 4914 C C . VAL A 1 611 ? -27.646 -26.364 11.493 1.00 59.81 611 VAL A C 1
ATOM 4916 O O . VAL A 1 611 ? -28.745 -26.644 11.964 1.00 59.81 611 VAL A O 1
ATOM 4919 N N . VAL A 1 612 ? -27.495 -25.371 10.608 1.00 61.28 612 VAL A N 1
ATOM 4920 C CA . VAL A 1 612 ? -28.619 -24.513 10.192 1.00 61.28 612 VAL A CA 1
ATOM 4921 C C . VAL A 1 612 ? -29.720 -25.341 9.529 1.00 61.28 612 VAL A C 1
ATOM 4923 O O . VAL A 1 612 ? -30.887 -25.139 9.843 1.00 61.28 612 VAL A O 1
ATOM 4926 N N . LYS A 1 613 ? -29.373 -26.348 8.714 1.00 59.88 613 LYS A N 1
ATOM 4927 C CA . LYS A 1 613 ? -30.352 -27.291 8.133 1.00 59.88 613 LYS A CA 1
ATOM 4928 C C . LYS A 1 613 ? -30.977 -28.248 9.154 1.00 59.88 613 LYS A C 1
ATOM 4930 O O . LYS A 1 613 ? -32.055 -28.775 8.897 1.00 59.88 613 LYS A O 1
ATOM 4935 N N . THR A 1 614 ? -30.320 -28.479 10.290 1.00 63.88 614 THR A N 1
ATOM 4936 C CA . THR A 1 614 ? -30.853 -29.296 11.397 1.00 63.88 614 THR A CA 1
ATOM 4937 C C . THR A 1 614 ? -31.651 -28.494 12.426 1.00 63.88 614 THR A C 1
ATOM 4939 O O . THR A 1 614 ? -32.220 -29.086 13.342 1.00 63.88 614 THR A O 1
ATOM 4942 N N . LEU A 1 615 ? -31.703 -27.161 12.297 1.00 68.94 615 LEU A N 1
ATOM 4943 C CA . LEU A 1 615 ? -32.503 -26.320 13.180 1.00 68.94 615 LEU A CA 1
ATOM 4944 C C . LEU A 1 615 ? -33.995 -26.667 13.057 1.00 68.94 615 LEU A C 1
ATOM 4946 O O . LEU A 1 615 ? -34.458 -27.038 11.972 1.00 68.94 615 LEU A O 1
ATOM 4950 N N . PRO A 1 616 ? -34.783 -26.483 14.133 1.00 77.62 616 PRO A N 1
ATOM 4951 C CA . PRO A 1 616 ? -36.233 -26.563 14.043 1.00 77.62 616 PRO A CA 1
ATOM 4952 C C . PRO A 1 616 ? -36.760 -25.683 12.904 1.00 77.62 616 PRO A C 1
ATOM 4954 O O . PRO A 1 616 ? -36.233 -24.599 12.639 1.00 77.62 616 PRO A O 1
ATOM 4957 N N . SER A 1 617 ? -37.816 -26.143 12.226 1.00 80.12 617 SER A N 1
ATOM 4958 C CA . SER A 1 617 ? -38.291 -25.529 10.975 1.00 80.12 617 SER A CA 1
ATOM 4959 C C . SER A 1 617 ? -38.567 -24.021 11.075 1.00 80.12 617 SER A C 1
ATOM 4961 O O . SER A 1 617 ? -38.359 -23.299 10.103 1.00 80.12 617 SER A O 1
ATOM 4963 N N . VAL A 1 618 ? -38.992 -23.528 12.243 1.00 82.81 618 VAL A N 1
ATOM 4964 C CA . VAL A 1 618 ? -39.229 -22.097 12.487 1.00 82.81 618 VAL A CA 1
ATOM 4965 C C . VAL A 1 618 ? -37.910 -21.329 12.623 1.00 82.81 618 VAL A C 1
ATOM 4967 O O . VAL A 1 618 ? -37.756 -20.273 12.016 1.00 82.81 618 VAL A O 1
ATOM 4970 N N . ASN A 1 619 ? -36.932 -21.863 13.360 1.00 83.69 619 ASN A N 1
ATOM 4971 C CA . ASN A 1 619 ? -35.604 -21.262 13.512 1.00 83.69 619 ASN A CA 1
ATOM 4972 C C . ASN A 1 619 ? -34.899 -21.135 12.157 1.00 83.69 619 ASN A C 1
ATOM 4974 O O . ASN A 1 619 ? -34.357 -20.075 11.853 1.00 83.69 619 ASN A O 1
ATOM 4978 N N . TYR A 1 620 ? -34.962 -22.180 11.320 1.00 83.38 620 TYR A N 1
ATOM 4979 C CA . TYR A 1 620 ? -34.420 -22.128 9.960 1.00 83.38 620 TYR A CA 1
ATOM 4980 C C . TYR A 1 620 ? -35.056 -20.997 9.145 1.00 83.38 620 TYR A C 1
ATOM 4982 O O . TYR A 1 620 ? -34.337 -20.203 8.549 1.00 83.38 620 TYR A O 1
ATOM 4990 N N . LYS A 1 621 ? -36.388 -20.860 9.178 1.00 84.88 621 LYS A N 1
ATOM 4991 C CA . LYS A 1 621 ? -37.103 -19.803 8.442 1.00 84.88 621 LYS A CA 1
ATOM 4992 C C . LYS A 1 621 ? -36.805 -18.395 8.963 1.00 84.88 621 LYS A C 1
ATOM 4994 O O . LYS A 1 621 ? -36.781 -17.449 8.180 1.00 84.88 621 LYS A O 1
ATOM 4999 N N . VAL A 1 622 ? -36.553 -18.237 10.264 1.00 87.56 622 VAL A N 1
ATOM 5000 C CA . VAL A 1 622 ? -36.079 -16.968 10.847 1.00 87.56 622 VAL A CA 1
ATOM 5001 C C . VAL A 1 622 ? -34.695 -16.609 10.300 1.00 87.56 622 VAL A C 1
ATOM 5003 O O . VAL A 1 622 ? -34.503 -15.489 9.828 1.00 87.56 622 VAL A O 1
ATOM 5006 N N . VAL A 1 623 ? -33.755 -17.562 10.309 1.00 86.62 623 VAL A N 1
ATOM 5007 C CA . VAL A 1 623 ? -32.407 -17.383 9.742 1.00 86.62 623 VAL A CA 1
ATOM 5008 C C . VAL A 1 623 ? -32.494 -17.069 8.247 1.00 86.62 623 VAL A C 1
ATOM 5010 O O . VAL A 1 623 ? -31.922 -16.080 7.800 1.00 86.62 623 VAL A O 1
ATOM 5013 N N . GLU A 1 624 ? -33.262 -17.851 7.488 1.00 86.75 624 GLU A N 1
ATOM 5014 C CA . GLU A 1 624 ? -33.498 -17.670 6.051 1.00 86.75 624 GLU A CA 1
ATOM 5015 C C . GLU A 1 624 ? -34.048 -16.267 5.747 1.00 86.75 624 GLU A C 1
ATOM 5017 O O . GLU A 1 624 ? -33.504 -15.560 4.898 1.00 86.75 624 GLU A O 1
ATOM 5022 N N . ARG A 1 625 ? -35.059 -15.799 6.496 1.00 87.50 625 ARG A N 1
ATOM 5023 C CA . ARG A 1 625 ? -35.644 -14.461 6.314 1.00 87.50 625 ARG A CA 1
ATOM 5024 C C . ARG A 1 625 ? -34.630 -13.340 6.536 1.00 87.50 625 ARG A C 1
ATOM 5026 O O . ARG A 1 625 ? -34.595 -12.395 5.747 1.00 87.50 625 ARG A O 1
ATOM 5033 N N . VAL A 1 626 ? -33.833 -13.419 7.601 1.00 90.50 626 VAL A N 1
ATOM 5034 C CA . VAL A 1 626 ? -32.820 -12.396 7.901 1.00 90.50 626 VAL A CA 1
ATOM 5035 C C . VAL A 1 626 ? -31.713 -12.422 6.852 1.00 90.50 626 VAL A C 1
ATOM 5037 O O . VAL A 1 626 ? -31.335 -11.365 6.357 1.00 90.50 626 VAL A O 1
ATOM 5040 N N . ILE A 1 627 ? -31.233 -13.605 6.459 1.00 91.19 627 ILE A N 1
ATOM 5041 C CA . ILE A 1 627 ? -30.184 -13.736 5.443 1.00 91.19 627 ILE A CA 1
ATOM 5042 C C . ILE A 1 627 ? -30.652 -13.197 4.090 1.00 91.19 627 ILE A C 1
ATOM 5044 O O . ILE A 1 627 ? -29.895 -12.467 3.458 1.00 91.19 627 ILE A O 1
ATOM 5048 N N . HIS A 1 628 ? -31.900 -13.435 3.679 1.00 90.12 628 HIS A N 1
ATOM 5049 C CA . HIS A 1 628 ? -32.443 -12.817 2.465 1.00 90.12 628 HIS A CA 1
ATOM 5050 C C . HIS A 1 628 ? -32.479 -11.288 2.528 1.00 90.12 628 HIS A C 1
ATOM 5052 O O . HIS A 1 628 ? -32.145 -10.631 1.545 1.00 90.12 628 HIS A O 1
ATOM 5058 N N . MET A 1 629 ? -32.833 -10.707 3.679 1.00 90.69 629 MET A N 1
ATOM 5059 C CA . MET A 1 629 ? -32.771 -9.255 3.864 1.00 90.69 629 MET A CA 1
ATOM 5060 C C . MET A 1 629 ? -31.327 -8.740 3.750 1.00 90.69 629 MET A C 1
ATOM 5062 O O . MET A 1 629 ? -31.090 -7.736 3.084 1.00 90.69 629 MET A O 1
ATOM 5066 N N . LEU A 1 630 ? -30.352 -9.429 4.355 1.00 92.69 630 LEU A N 1
ATOM 5067 C CA . LEU A 1 630 ? -28.939 -9.048 4.248 1.00 92.69 630 LEU A CA 1
ATOM 5068 C C . LEU A 1 630 ? -28.414 -9.190 2.815 1.00 92.69 630 LEU A C 1
ATOM 5070 O O . LEU A 1 630 ? -27.683 -8.317 2.359 1.00 92.69 630 LEU A O 1
ATOM 5074 N N . GLN A 1 631 ? -28.801 -10.248 2.096 1.00 91.31 631 GLN A N 1
ATOM 5075 C CA . GLN A 1 631 ? -28.464 -10.435 0.682 1.00 91.31 631 GLN A CA 1
ATOM 5076 C C . GLN A 1 631 ? -29.003 -9.276 -0.162 1.00 91.31 631 GLN A C 1
ATOM 5078 O O . GLN A 1 631 ? -28.244 -8.679 -0.924 1.00 91.31 631 GLN A O 1
ATOM 5083 N N . GLU A 1 632 ? -30.274 -8.902 0.022 1.00 89.50 632 GLU A N 1
ATOM 5084 C CA . GLU A 1 632 ? -30.889 -7.762 -0.665 1.00 89.50 632 GLU A CA 1
ATOM 5085 C C . GLU A 1 632 ? -30.136 -6.453 -0.387 1.00 89.50 632 GLU A C 1
ATOM 5087 O O . GLU A 1 632 ? -29.800 -5.723 -1.315 1.00 89.50 632 GLU A O 1
ATOM 5092 N N . MET A 1 633 ? -29.800 -6.184 0.877 1.00 89.56 633 MET A N 1
ATOM 5093 C CA . MET A 1 633 ? -29.096 -4.962 1.285 1.00 89.56 633 MET A CA 1
ATOM 5094 C C . MET A 1 633 ? -27.609 -4.951 0.900 1.00 89.56 633 MET A C 1
ATOM 5096 O O . MET A 1 633 ? -27.000 -3.886 0.879 1.00 89.56 633 MET A O 1
ATOM 5100 N N . SER A 1 634 ? -27.035 -6.112 0.570 1.00 91.31 634 SER A N 1
ATOM 5101 C CA . SER A 1 634 ? -25.649 -6.260 0.101 1.00 91.31 634 SER A CA 1
ATOM 5102 C C . SER A 1 634 ? -25.476 -6.058 -1.409 1.00 91.31 634 SER A C 1
ATOM 5104 O O . SER A 1 634 ? -24.349 -6.092 -1.903 1.00 91.31 634 SER A O 1
ATOM 5106 N N . LYS A 1 635 ? -26.568 -5.841 -2.161 1.00 89.00 635 LYS A N 1
ATOM 5107 C CA . LYS A 1 635 ? -26.496 -5.561 -3.602 1.00 89.00 635 LYS A CA 1
ATOM 5108 C C . LYS A 1 635 ? -25.686 -4.297 -3.875 1.00 89.00 635 LYS A C 1
ATOM 5110 O O . LYS A 1 635 ? -25.867 -3.275 -3.215 1.00 89.00 635 LYS A O 1
ATOM 5115 N N . GLN A 1 636 ? -24.852 -4.351 -4.914 1.00 86.12 636 GLN A N 1
ATOM 5116 C CA . GLN A 1 636 ? -23.895 -3.290 -5.245 1.00 86.12 636 GLN A CA 1
ATOM 5117 C C . GLN A 1 636 ? -24.539 -1.899 -5.387 1.00 86.12 636 GLN A C 1
ATOM 5119 O O . GLN A 1 636 ? -23.946 -0.912 -4.964 1.00 86.12 636 GLN A O 1
ATOM 5124 N N . GLU A 1 637 ? -25.771 -1.829 -5.903 1.00 88.44 637 GLU A N 1
ATOM 5125 C CA . GLU A 1 637 ? -26.551 -0.589 -6.046 1.00 88.44 637 GLU A CA 1
ATOM 5126 C C . GLU A 1 637 ? -26.839 0.129 -4.715 1.00 88.44 637 GLU A C 1
ATOM 5128 O O . GLU A 1 637 ? -26.942 1.353 -4.686 1.00 88.44 637 GLU A O 1
ATOM 5133 N N . TYR A 1 638 ? -26.924 -0.609 -3.606 1.00 89.44 638 TYR A N 1
ATOM 5134 C CA . TYR A 1 638 ? -27.141 -0.045 -2.272 1.00 89.44 638 TYR A CA 1
ATOM 5135 C C . TYR A 1 638 ? -25.835 0.174 -1.517 1.00 89.44 638 TYR A C 1
ATOM 5137 O O . TYR A 1 638 ? -25.755 1.083 -0.690 1.00 89.44 638 TYR A O 1
ATOM 5145 N N . VAL A 1 639 ? -24.795 -0.623 -1.783 1.00 87.50 639 VAL A N 1
ATOM 5146 C CA . VAL A 1 639 ? -23.501 -0.530 -1.082 1.00 87.50 639 VAL A CA 1
ATOM 5147 C C . VAL A 1 639 ? -22.853 0.842 -1.273 1.00 87.50 639 VAL A C 1
ATOM 5149 O O . VAL A 1 639 ? -22.296 1.378 -0.317 1.00 87.50 639 VAL A O 1
ATOM 5152 N N . GLU A 1 640 ? -22.994 1.452 -2.453 1.00 84.19 640 GLU A N 1
ATOM 5153 C CA . GLU A 1 640 ? -22.468 2.798 -2.738 1.00 84.19 640 GLU A CA 1
ATOM 5154 C C . GLU A 1 640 ? -23.048 3.884 -1.818 1.00 84.19 640 GLU A C 1
ATOM 5156 O O . GLU A 1 640 ? -22.354 4.842 -1.489 1.00 84.19 640 GLU A O 1
ATOM 5161 N N . THR A 1 641 ? -24.302 3.729 -1.375 1.00 82.12 641 THR A N 1
ATOM 5162 C CA . THR A 1 641 ? -24.976 4.698 -0.490 1.00 82.12 641 THR A CA 1
ATOM 5163 C C . THR A 1 641 ? -24.910 4.275 0.979 1.00 82.12 641 THR A C 1
ATOM 5165 O O . THR A 1 641 ? -24.660 5.086 1.865 1.00 82.12 641 THR A O 1
ATOM 5168 N N . THR A 1 642 ? -25.133 2.992 1.267 1.00 87.12 642 THR A N 1
ATOM 5169 C CA . THR A 1 642 ? -25.205 2.473 2.641 1.00 87.12 642 THR A CA 1
ATOM 5170 C C . THR A 1 642 ? -23.834 2.276 3.278 1.00 87.12 642 THR A C 1
ATOM 5172 O O . THR A 1 642 ? -23.744 2.255 4.505 1.00 87.12 642 THR A O 1
ATOM 5175 N N . MET A 1 643 ? -22.770 2.104 2.484 1.00 84.88 643 MET A N 1
ATOM 5176 C CA . MET A 1 643 ? -21.431 1.697 2.940 1.00 84.88 643 MET A CA 1
ATOM 5177 C C . MET A 1 643 ? -21.412 0.331 3.664 1.00 84.88 643 MET A C 1
ATOM 5179 O O . MET A 1 643 ? -20.467 0.005 4.391 1.00 84.88 643 MET A O 1
ATOM 5183 N N . MET A 1 644 ? -22.461 -0.479 3.485 1.00 85.44 644 MET A N 1
ATOM 5184 C CA . MET A 1 644 ? -22.655 -1.770 4.149 1.00 85.44 644 MET A CA 1
ATOM 5185 C C . MET A 1 644 ? -22.524 -2.918 3.140 1.00 85.44 644 MET A C 1
ATOM 5187 O O . MET A 1 644 ? -23.520 -3.471 2.684 1.00 85.44 644 MET A O 1
ATOM 5191 N N . ASP A 1 645 ? -21.287 -3.288 2.799 1.00 88.75 645 ASP A N 1
ATOM 5192 C CA . ASP A 1 645 ? -21.020 -4.493 2.007 1.00 88.75 645 ASP A CA 1
ATOM 5193 C C . ASP A 1 645 ? -21.341 -5.787 2.789 1.00 88.75 645 ASP A C 1
ATOM 5195 O O . ASP A 1 645 ? -21.620 -5.771 3.994 1.00 88.75 645 ASP A O 1
ATOM 5199 N N . GLN A 1 646 ? -21.293 -6.934 2.107 1.00 89.88 646 GLN A N 1
ATOM 5200 C CA . GLN A 1 646 ? -21.541 -8.253 2.705 1.00 89.88 646 GLN A CA 1
ATOM 5201 C C . GLN A 1 646 ? -20.684 -8.509 3.960 1.00 89.88 646 GLN A C 1
ATOM 5203 O O . GLN A 1 646 ? -21.166 -9.058 4.951 1.00 89.88 646 GLN A O 1
ATOM 5208 N N . SER A 1 647 ? -19.424 -8.068 3.946 1.00 86.50 647 SER A N 1
ATOM 5209 C CA . SER A 1 647 ? -18.486 -8.205 5.063 1.00 86.50 647 SER A CA 1
ATOM 5210 C C . SER A 1 647 ? -18.906 -7.348 6.268 1.00 86.50 647 SER A C 1
ATOM 5212 O O . SER A 1 647 ? -18.868 -7.820 7.408 1.00 86.50 647 SER A O 1
ATOM 5214 N N . ASN A 1 648 ? -19.342 -6.112 6.032 1.00 85.88 648 ASN A N 1
ATOM 5215 C CA . ASN A 1 648 ? -19.792 -5.171 7.053 1.00 85.88 648 ASN A CA 1
ATOM 5216 C C . ASN A 1 648 ? -21.136 -5.600 7.653 1.00 85.88 648 ASN A C 1
ATOM 5218 O O . ASN A 1 648 ? -21.310 -5.548 8.871 1.00 85.88 648 ASN A O 1
ATOM 5222 N N . LEU A 1 649 ? -22.074 -6.073 6.827 1.00 89.56 649 LEU A N 1
ATOM 5223 C CA . LEU A 1 649 ? -23.350 -6.629 7.289 1.00 89.56 649 LEU A CA 1
ATOM 5224 C C . LEU A 1 649 ? -23.129 -7.871 8.160 1.00 89.56 649 LEU A C 1
ATOM 5226 O O . LEU A 1 649 ? -23.685 -7.955 9.257 1.00 89.56 649 LEU A O 1
ATOM 5230 N N . ALA A 1 650 ? -22.259 -8.787 7.725 1.00 87.50 650 ALA A N 1
ATOM 5231 C CA . ALA A 1 650 ? -21.918 -9.991 8.476 1.00 87.50 650 ALA A CA 1
ATOM 5232 C C . ALA A 1 650 ? -21.301 -9.681 9.846 1.00 87.50 650 ALA A C 1
ATOM 5234 O O . ALA A 1 650 ? -21.689 -10.280 10.847 1.00 87.50 650 ALA A O 1
ATOM 5235 N N . MET A 1 651 ? -20.391 -8.706 9.913 1.00 83.88 651 MET A N 1
ATOM 5236 C CA . MET A 1 651 ? -19.763 -8.282 11.167 1.00 83.88 651 MET A CA 1
ATOM 5237 C C . MET A 1 651 ? -20.783 -7.724 12.171 1.00 83.88 651 MET A C 1
ATOM 5239 O O . MET A 1 651 ? -20.691 -7.998 13.364 1.00 83.88 651 MET A O 1
ATOM 5243 N N . VAL A 1 652 ? -21.768 -6.954 11.700 1.00 85.94 652 VAL A N 1
ATOM 5244 C CA . VAL A 1 652 ? -22.757 -6.300 12.572 1.00 85.94 652 VAL A CA 1
ATOM 5245 C C . VAL A 1 652 ? -23.858 -7.258 13.041 1.00 85.94 652 VAL A C 1
ATOM 5247 O O . VAL A 1 652 ? -24.404 -7.071 14.131 1.00 85.94 652 VAL A O 1
ATOM 5250 N N . PHE A 1 653 ? -24.191 -8.280 12.249 1.00 87.81 653 PHE A N 1
ATOM 5251 C CA . PHE A 1 653 ? -25.210 -9.272 12.607 1.00 87.81 653 PHE A CA 1
ATOM 5252 C C . PHE A 1 653 ? -24.652 -10.504 13.323 1.00 87.81 653 PHE A C 1
ATOM 5254 O O . PHE A 1 653 ? -25.402 -11.136 14.064 1.00 87.81 653 PHE A O 1
ATOM 5261 N N . ALA A 1 654 ? -23.361 -10.819 13.190 1.00 82.38 654 ALA A N 1
ATOM 5262 C CA . ALA A 1 654 ? -22.714 -11.935 13.887 1.00 82.38 654 ALA A CA 1
ATOM 5263 C C . ALA A 1 654 ? -23.060 -12.014 15.396 1.00 82.38 654 ALA A C 1
ATOM 5265 O O . ALA A 1 654 ? -23.559 -13.061 15.817 1.00 82.38 654 ALA A O 1
ATOM 5266 N N . PRO A 1 655 ? -22.976 -10.921 16.189 1.00 75.75 655 PRO A N 1
ATOM 5267 C CA . PRO A 1 655 ? -23.332 -10.948 17.615 1.00 75.75 655 PRO A CA 1
ATOM 5268 C C . PRO A 1 655 ? -24.824 -11.179 17.912 1.00 75.75 655 PRO A C 1
ATOM 5270 O O . PRO A 1 655 ? -25.194 -11.482 19.047 1.00 75.75 655 PRO A O 1
ATOM 5273 N N . ALA A 1 656 ? -25.708 -10.978 16.928 1.00 77.00 656 ALA A N 1
ATOM 5274 C CA . ALA A 1 656 ? -27.144 -11.231 17.062 1.00 77.00 656 ALA A CA 1
ATOM 5275 C C . ALA A 1 656 ? -27.510 -12.697 16.762 1.00 77.00 656 ALA A C 1
ATOM 5277 O O . ALA A 1 656 ? -28.520 -13.186 17.263 1.00 77.00 656 ALA A O 1
ATOM 5278 N N . PHE A 1 657 ? -26.685 -13.398 15.978 1.00 72.06 657 PHE A N 1
ATOM 5279 C CA . PHE A 1 657 ? -26.855 -14.816 15.645 1.00 72.06 657 PHE A CA 1
ATOM 5280 C C . PHE A 1 657 ? -26.085 -15.749 16.583 1.00 72.06 657 PHE A C 1
ATOM 5282 O O . PHE A 1 657 ? -26.546 -16.855 16.858 1.00 72.06 657 PHE A O 1
ATOM 5289 N N . LEU A 1 658 ? -24.916 -15.323 17.067 1.00 70.19 658 LEU A N 1
ATOM 5290 C CA . LEU A 1 658 ? -23.987 -16.154 17.825 1.00 70.19 658 LEU A CA 1
ATOM 5291 C C . LEU A 1 658 ? -23.704 -15.492 19.182 1.00 70.19 658 LEU A C 1
ATOM 5293 O O . LEU A 1 658 ? -23.100 -14.426 19.260 1.00 70.19 658 LEU A O 1
ATOM 5297 N N . LYS A 1 659 ? -24.170 -16.107 20.277 1.00 59.50 659 LYS A N 1
ATOM 5298 C CA . LYS A 1 659 ? -23.850 -15.667 21.646 1.00 59.50 659 LYS A CA 1
ATOM 5299 C C . LYS A 1 659 ? -22.523 -16.284 22.080 1.00 59.50 659 LYS A C 1
ATOM 5301 O O . LYS A 1 659 ? -22.469 -17.483 22.338 1.00 59.50 659 LYS A O 1
ATOM 5306 N N . CYS A 1 660 ? -21.480 -15.471 22.222 1.00 49.28 660 CYS A N 1
ATOM 5307 C CA . CYS A 1 660 ? -20.175 -15.916 22.710 1.00 49.28 660 CYS A CA 1
ATOM 5308 C C . CYS A 1 660 ? -19.976 -15.510 24.185 1.00 49.28 660 CYS A C 1
ATOM 5310 O O . CYS A 1 660 ? -19.757 -14.331 24.471 1.00 49.28 660 CYS A O 1
ATOM 5312 N N . PRO A 1 661 ? -20.066 -16.436 25.158 1.00 48.59 661 PRO A N 1
ATOM 5313 C CA . PRO A 1 661 ? -19.785 -16.140 26.558 1.00 48.59 661 PRO A CA 1
ATOM 5314 C C . PRO A 1 661 ? -18.272 -16.223 26.806 1.00 48.59 661 PRO A C 1
ATOM 5316 O O . PRO A 1 661 ? -17.761 -17.237 27.285 1.00 48.59 661 PRO A O 1
ATOM 5319 N N . HIS A 1 662 ? -17.520 -15.177 26.462 1.00 49.44 662 HIS A N 1
ATOM 5320 C CA . HIS A 1 662 ? -16.090 -15.116 26.771 1.00 49.44 662 HIS A CA 1
ATOM 5321 C C . HIS A 1 662 ? -15.749 -13.876 27.598 1.00 49.44 662 HIS A C 1
ATOM 5323 O O . HIS A 1 662 ? -15.992 -12.746 27.197 1.00 49.44 662 HIS A O 1
ATOM 5329 N N . THR A 1 663 ? -15.153 -14.116 28.766 1.00 37.53 663 THR A N 1
ATOM 5330 C CA . THR A 1 663 ? -14.594 -13.110 29.683 1.00 37.53 663 THR A CA 1
ATOM 5331 C C . THR A 1 663 ? -13.162 -12.693 29.309 1.00 37.53 663 THR A C 1
ATOM 5333 O O . THR A 1 663 ? -12.556 -11.885 30.006 1.00 37.53 663 THR A O 1
ATOM 5336 N N . ASP A 1 664 ? -12.618 -13.230 28.209 1.00 42.12 664 ASP A N 1
ATOM 5337 C CA . ASP A 1 664 ? -11.241 -13.040 27.735 1.00 42.12 664 ASP A CA 1
ATOM 5338 C C . ASP A 1 664 ? -11.230 -12.377 26.343 1.00 42.12 664 ASP A C 1
ATOM 5340 O O . ASP A 1 664 ? -11.680 -12.963 25.352 1.00 42.12 664 ASP A O 1
ATOM 5344 N N . TYR A 1 665 ? -10.699 -11.151 26.272 1.00 40.34 665 TYR A N 1
ATOM 5345 C CA . TYR A 1 665 ? -10.678 -10.302 25.073 1.00 40.34 665 TYR A CA 1
ATOM 5346 C C . TYR A 1 665 ? -9.905 -10.919 23.894 1.00 40.34 665 TYR A C 1
ATOM 5348 O O . TYR A 1 665 ? -10.284 -10.718 22.740 1.00 40.34 665 TYR A O 1
ATOM 5356 N N . SER A 1 666 ? -8.852 -11.703 24.150 1.00 40.34 666 SER A N 1
ATOM 5357 C CA . SER A 1 666 ? -8.053 -12.322 23.079 1.00 40.34 666 SER A CA 1
ATOM 5358 C C . SER A 1 666 ? -8.821 -13.454 22.381 1.00 40.34 666 SER A C 1
ATOM 5360 O O . SER A 1 666 ? -8.783 -13.601 21.153 1.00 40.34 666 SER A O 1
ATOM 5362 N N . LYS A 1 667 ? -9.613 -14.206 23.153 1.00 46.91 667 LYS A N 1
ATOM 5363 C CA . LYS A 1 667 ? -10.504 -15.250 22.630 1.00 46.91 667 LYS A CA 1
ATOM 5364 C C . LYS A 1 667 ? -11.735 -14.658 21.947 1.00 46.91 667 LYS A C 1
ATOM 5366 O O . LYS A 1 667 ? -12.149 -15.190 20.921 1.00 46.91 667 LYS A O 1
ATOM 5371 N N . ALA A 1 668 ? -12.259 -13.538 22.452 1.00 44.75 668 ALA A N 1
ATOM 5372 C CA . ALA A 1 668 ? -13.362 -12.808 21.827 1.00 44.75 668 ALA A CA 1
ATOM 5373 C C . ALA A 1 668 ? -12.997 -12.284 20.424 1.00 44.75 668 ALA A C 1
ATOM 5375 O O . ALA A 1 668 ? -13.786 -12.433 19.496 1.00 44.75 668 ALA A O 1
ATOM 5376 N N . MET A 1 669 ? -11.781 -11.756 20.236 1.00 44.41 669 MET A N 1
ATOM 5377 C CA . MET A 1 669 ? -11.333 -11.247 18.931 1.00 44.41 669 MET A CA 1
ATOM 5378 C C . MET A 1 669 ? -11.184 -12.365 17.884 1.00 44.41 669 MET A C 1
ATOM 5380 O O . MET A 1 669 ? -11.640 -12.232 16.754 1.00 44.41 669 MET A O 1
ATOM 5384 N N . THR A 1 670 ? -10.617 -13.511 18.280 1.00 55.19 670 THR A N 1
ATOM 5385 C CA . THR A 1 670 ? -10.463 -14.685 17.395 1.00 55.19 670 THR A CA 1
ATOM 5386 C C . THR A 1 670 ? -11.814 -15.359 17.089 1.00 55.19 670 THR A C 1
ATOM 5388 O O . THR A 1 670 ? -11.972 -16.010 16.055 1.00 55.19 670 THR A O 1
ATOM 5391 N N . ALA A 1 671 ? -12.796 -15.236 17.991 1.00 58.06 671 ALA A N 1
ATOM 5392 C CA . ALA A 1 671 ? -14.163 -15.706 17.774 1.00 58.06 671 ALA A CA 1
ATOM 5393 C C . ALA A 1 671 ? -14.933 -14.785 16.814 1.00 58.06 671 ALA A C 1
ATOM 5395 O O . ALA A 1 671 ? -15.584 -15.297 15.910 1.00 58.06 671 ALA A O 1
ATOM 5396 N N . ALA A 1 672 ? -14.779 -13.461 16.924 1.00 63.72 672 ALA A N 1
ATOM 5397 C CA . ALA A 1 672 ? -15.463 -12.487 16.070 1.00 63.72 672 ALA A CA 1
ATOM 5398 C C . ALA A 1 672 ? -15.188 -12.698 14.568 1.00 63.72 672 ALA A C 1
ATOM 5400 O O . ALA A 1 672 ? -16.108 -12.625 13.753 1.00 63.72 672 ALA A O 1
ATOM 5401 N N . ASP A 1 673 ? -13.951 -13.040 14.192 1.00 68.50 673 ASP A N 1
ATOM 5402 C CA . ASP A 1 673 ? -13.608 -13.353 12.797 1.00 68.50 673 ASP A CA 1
ATOM 5403 C C . ASP A 1 673 ? -14.306 -14.629 12.295 1.00 68.50 673 ASP A C 1
ATOM 5405 O O . ASP A 1 673 ? -14.771 -14.685 11.153 1.00 68.50 673 ASP A O 1
ATOM 5409 N N . LYS A 1 674 ? -14.442 -15.644 13.158 1.00 68.69 674 LYS A N 1
ATOM 5410 C CA . LYS A 1 674 ? -15.159 -16.893 12.848 1.00 68.69 674 LYS A CA 1
ATOM 5411 C C . LYS A 1 674 ? -16.671 -16.679 12.784 1.00 68.69 674 LYS A C 1
ATOM 5413 O O . LYS A 1 674 ? -17.334 -17.246 11.920 1.00 68.69 674 LYS A O 1
ATOM 5418 N N . GLU A 1 675 ? -17.211 -15.845 13.667 1.00 75.38 675 GLU A N 1
ATOM 5419 C CA . GLU A 1 675 ? -18.628 -15.481 13.710 1.00 75.38 675 GLU A CA 1
ATOM 5420 C C . GLU A 1 675 ? -19.029 -14.671 12.472 1.00 75.38 675 GLU A C 1
ATOM 5422 O O . GLU A 1 675 ? -20.038 -14.967 11.831 1.00 75.38 675 GLU A O 1
ATOM 5427 N N . LYS A 1 676 ? -18.194 -13.706 12.067 1.00 82.50 676 LYS A N 1
ATOM 5428 C CA . LYS A 1 676 ? -18.349 -12.986 10.799 1.00 82.50 676 LYS A CA 1
ATOM 5429 C C . LYS A 1 676 ? -18.310 -13.950 9.614 1.00 82.50 676 LYS A C 1
ATOM 5431 O O . LYS A 1 676 ? -19.196 -13.897 8.762 1.00 82.50 676 LYS A O 1
ATOM 5436 N N . ALA A 1 677 ? -17.309 -14.833 9.560 1.00 77.94 677 ALA A N 1
ATOM 5437 C CA . ALA A 1 677 ? -17.177 -15.813 8.484 1.00 77.94 677 ALA A CA 1
ATOM 5438 C C . ALA A 1 677 ? -18.404 -16.734 8.385 1.00 77.94 677 ALA A C 1
ATOM 5440 O O . ALA A 1 677 ? -18.825 -17.065 7.280 1.00 77.94 677 ALA A O 1
ATOM 5441 N N . PHE A 1 678 ? -19.027 -17.089 9.514 1.00 80.69 678 PHE A N 1
ATOM 5442 C CA . PHE A 1 678 ? -20.265 -17.868 9.536 1.00 80.69 678 PHE A CA 1
ATOM 5443 C C . PHE A 1 678 ? -21.438 -17.134 8.870 1.00 80.69 678 PHE A C 1
ATOM 5445 O O . PHE A 1 678 ? -22.145 -17.735 8.064 1.00 80.69 678 PHE A O 1
ATOM 5452 N N . ILE A 1 679 ? -21.631 -15.838 9.140 1.00 84.44 679 ILE A N 1
ATOM 5453 C CA . ILE A 1 679 ? -22.708 -15.064 8.497 1.00 84.44 679 ILE A CA 1
ATOM 5454 C C . ILE A 1 679 ? -22.439 -14.852 7.003 1.00 84.44 679 ILE A C 1
ATOM 5456 O O . ILE A 1 679 ? -23.364 -15.012 6.209 1.00 84.44 679 ILE A O 1
ATOM 5460 N N . VAL A 1 680 ? -21.191 -14.568 6.601 1.00 85.69 680 VAL A N 1
ATOM 5461 C CA . VAL A 1 680 ? -20.813 -14.496 5.172 1.00 85.69 680 VAL A CA 1
ATOM 5462 C C . VAL A 1 680 ? -21.118 -15.824 4.480 1.00 85.69 680 VAL A C 1
ATOM 5464 O O . VAL A 1 680 ? -21.807 -15.841 3.465 1.00 85.69 680 VAL A O 1
ATOM 5467 N N . TYR A 1 681 ? -20.718 -16.942 5.093 1.00 83.75 681 TYR A N 1
ATOM 5468 C CA . TYR A 1 681 ? -21.010 -18.274 4.577 1.00 83.75 681 TYR A CA 1
ATOM 5469 C C . TYR A 1 681 ? -22.522 -18.509 4.422 1.00 83.75 681 TYR A C 1
ATOM 5471 O O . TYR A 1 681 ? -22.951 -19.054 3.407 1.00 83.75 681 TYR A O 1
ATOM 5479 N N . LEU A 1 682 ? -23.358 -18.087 5.379 1.00 84.19 682 LEU A N 1
ATOM 5480 C CA . LEU A 1 682 ? -24.816 -18.191 5.241 1.00 84.19 682 LEU A CA 1
ATOM 5481 C C . LEU A 1 682 ? -25.356 -17.346 4.083 1.00 84.19 682 LEU A C 1
ATOM 5483 O O . LEU A 1 682 ? -26.212 -17.823 3.341 1.00 84.19 682 LEU A O 1
ATOM 5487 N N . MET A 1 683 ? -24.847 -16.126 3.905 1.00 87.94 683 MET A N 1
ATOM 5488 C CA . MET A 1 683 ? -25.222 -15.255 2.788 1.00 87.94 683 MET A CA 1
ATOM 5489 C C . MET A 1 683 ? -24.806 -15.826 1.426 1.00 87.94 683 MET A C 1
ATOM 5491 O O . MET A 1 683 ? -25.518 -15.598 0.454 1.00 87.94 683 MET A O 1
ATOM 5495 N N . ASP A 1 684 ? -23.719 -16.595 1.350 1.00 87.50 684 ASP A N 1
ATOM 5496 C CA . ASP A 1 684 ? -23.269 -17.231 0.103 1.00 87.50 684 ASP A CA 1
ATOM 5497 C C . ASP A 1 684 ? -24.004 -18.549 -0.203 1.00 87.50 684 ASP A C 1
ATOM 5499 O O . ASP A 1 684 ? -24.175 -18.913 -1.366 1.00 87.50 684 ASP A O 1
ATOM 5503 N N . ASN A 1 685 ? -24.443 -19.281 0.830 1.00 83.06 685 ASN A N 1
ATOM 5504 C CA . ASN A 1 685 ? -24.941 -20.658 0.694 1.00 83.06 685 ASN A CA 1
ATOM 5505 C C . ASN A 1 685 ? -26.461 -20.816 0.885 1.00 83.06 685 ASN A C 1
ATOM 5507 O O . ASN A 1 685 ? -26.996 -21.905 0.651 1.00 83.06 685 ASN A O 1
ATOM 5511 N N . ILE A 1 686 ? -27.184 -19.782 1.327 1.00 83.44 686 ILE A N 1
ATOM 5512 C CA . ILE A 1 686 ? -28.656 -19.769 1.302 1.00 83.44 686 ILE A CA 1
ATOM 5513 C C . ILE A 1 686 ? -29.106 -19.203 -0.058 1.00 83.44 686 ILE A C 1
ATOM 5515 O O . ILE A 1 686 ? -28.794 -18.049 -0.354 1.00 83.44 686 ILE A O 1
ATOM 5519 N N . PRO A 1 687 ? -29.830 -19.968 -0.902 1.00 79.56 687 PRO A N 1
ATOM 5520 C CA . PRO A 1 687 ? -30.168 -19.540 -2.261 1.00 79.56 687 PRO A CA 1
ATOM 5521 C C . PRO A 1 687 ? -30.972 -18.243 -2.268 1.00 79.56 687 PRO A C 1
ATOM 5523 O O . PRO A 1 687 ? -32.056 -18.203 -1.695 1.00 79.56 687 PRO A O 1
ATOM 5526 N N . SER A 1 688 ? -30.494 -17.200 -2.946 1.00 70.50 688 SER A N 1
ATOM 5527 C CA . SER A 1 688 ? -31.227 -15.936 -3.048 1.00 70.50 688 SER A CA 1
ATOM 5528 C C . SER A 1 688 ? -32.569 -16.153 -3.754 1.00 70.50 688 SER A C 1
ATOM 5530 O O . SER A 1 688 ? -32.617 -16.457 -4.946 1.00 70.50 688 SER A O 1
ATOM 5532 N N . ARG A 1 689 ? -33.679 -16.007 -3.026 1.00 66.94 689 ARG A N 1
ATOM 5533 C CA . ARG A 1 689 ? -35.017 -15.945 -3.624 1.00 66.94 689 ARG A CA 1
ATOM 5534 C C . ARG A 1 689 ? -35.334 -14.504 -3.986 1.00 66.94 689 ARG A C 1
ATOM 5536 O O . ARG A 1 689 ? -34.911 -13.585 -3.287 1.00 66.94 689 ARG A O 1
ATOM 5543 N N . VAL A 1 690 ? -36.094 -14.308 -5.065 1.00 53.72 690 VAL A N 1
ATOM 5544 C CA . VAL A 1 690 ? -36.669 -12.995 -5.375 1.00 53.72 690 VAL A CA 1
ATOM 5545 C C . VAL A 1 690 ? -37.508 -12.588 -4.172 1.00 53.72 690 VAL A C 1
ATOM 5547 O O . VAL A 1 690 ? -38.507 -13.227 -3.849 1.00 53.72 690 VAL A O 1
ATOM 5550 N N . PHE A 1 691 ? -37.050 -11.560 -3.470 1.00 53.78 691 PHE A N 1
ATOM 5551 C CA . PHE A 1 691 ? -37.771 -10.998 -2.348 1.00 53.78 691 PHE A CA 1
ATOM 5552 C C . PHE A 1 691 ? -38.963 -10.230 -2.924 1.00 53.78 691 PHE A C 1
ATOM 5554 O O . PHE A 1 691 ? -38.831 -9.084 -3.354 1.00 53.78 691 PHE A O 1
ATOM 5561 N N . GLU A 1 692 ? -40.117 -10.891 -3.033 1.00 43.34 692 GLU A N 1
ATOM 5562 C CA . GLU A 1 692 ? -41.342 -10.249 -3.502 1.00 43.34 692 GLU A CA 1
ATOM 5563 C C . GLU A 1 692 ? -41.804 -9.232 -2.463 1.00 43.34 692 GLU A C 1
ATOM 5565 O O . GLU A 1 692 ? -42.437 -9.536 -1.454 1.00 43.34 692 GLU A O 1
ATOM 5570 N N . PHE A 1 693 ? -41.433 -7.985 -2.713 1.00 49.59 693 PHE A N 1
ATOM 5571 C CA . PHE A 1 693 ? -41.887 -6.851 -1.944 1.00 49.59 693 PHE A CA 1
ATOM 5572 C C . PHE A 1 693 ? -43.337 -6.554 -2.331 1.00 49.59 693 PHE A C 1
ATOM 5574 O O . PHE A 1 693 ? -43.602 -5.982 -3.393 1.00 49.59 693 PHE A O 1
ATOM 5581 N N . SER A 1 694 ? -44.293 -6.878 -1.464 1.00 38.31 694 SER A N 1
ATOM 5582 C CA . SER A 1 694 ? -45.654 -6.354 -1.580 1.00 38.31 694 SER A CA 1
ATOM 5583 C C . SER A 1 694 ? -45.636 -4.848 -1.261 1.00 38.31 694 SER A C 1
ATOM 5585 O O . SER A 1 694 ? -45.924 -4.433 -0.139 1.00 38.31 694 SER A O 1
ATOM 5587 N N . GLY A 1 695 ? -45.205 -4.014 -2.216 1.00 37.78 695 GLY A N 1
ATOM 5588 C CA . GLY A 1 695 ? -45.264 -2.551 -2.083 1.00 37.78 695 GLY A CA 1
ATOM 5589 C C . GLY A 1 695 ? -44.349 -1.701 -2.974 1.00 37.78 695 GLY A C 1
ATOM 5590 O O . GLY A 1 695 ? -44.575 -0.499 -3.064 1.00 37.78 695 GLY A O 1
ATOM 5591 N N . PHE A 1 696 ? -43.348 -2.259 -3.667 1.00 36.25 696 PHE A N 1
ATOM 5592 C CA . PHE A 1 696 ? -42.363 -1.433 -4.400 1.00 36.25 696 PHE A CA 1
ATOM 5593 C C . PHE A 1 696 ? -42.743 -1.062 -5.848 1.00 36.25 696 PHE A C 1
ATOM 5595 O O . PHE A 1 696 ? -42.008 -0.331 -6.516 1.00 36.25 696 PHE A O 1
ATOM 5602 N N . SER A 1 697 ? -43.909 -1.488 -6.348 1.00 30.89 697 SER A N 1
ATOM 5603 C CA . SER A 1 697 ? -44.377 -1.134 -7.701 1.00 30.89 697 SER A CA 1
ATOM 5604 C C . SER A 1 697 ? -44.766 0.348 -7.863 1.00 30.89 697 SER A C 1
ATOM 5606 O O . SER A 1 697 ? -44.918 0.813 -8.990 1.00 30.89 697 SER A O 1
ATOM 5608 N N . GLY A 1 698 ? -44.866 1.117 -6.770 1.00 30.48 698 GLY A N 1
ATOM 5609 C CA . GLY A 1 698 ? -45.316 2.515 -6.786 1.00 30.48 698 GLY A CA 1
ATOM 5610 C C . GLY A 1 698 ? -44.242 3.594 -7.000 1.00 30.48 698 GLY A C 1
ATOM 5611 O O . GLY A 1 698 ? -44.597 4.723 -7.323 1.00 30.48 698 GLY A O 1
ATOM 5612 N N . ILE A 1 699 ? -42.943 3.295 -6.852 1.00 33.88 699 ILE A N 1
ATOM 5613 C CA . ILE A 1 699 ? -41.889 4.341 -6.835 1.00 33.88 699 ILE A CA 1
ATOM 5614 C C . ILE A 1 699 ? -41.070 4.394 -8.140 1.00 33.88 699 ILE A C 1
ATOM 5616 O O . ILE A 1 699 ? -40.424 5.400 -8.433 1.00 33.88 699 ILE A O 1
ATOM 5620 N N . ARG A 1 700 ? -41.184 3.389 -9.024 1.00 30.11 700 ARG A N 1
ATOM 5621 C CA . ARG A 1 700 ? -40.537 3.421 -10.356 1.00 30.11 700 ARG A CA 1
ATOM 5622 C C . ARG A 1 700 ? -41.068 4.522 -11.293 1.00 30.11 700 ARG A C 1
ATOM 5624 O O . ARG A 1 700 ? -40.389 4.840 -12.265 1.00 30.11 700 ARG A O 1
ATOM 5631 N N . ASN A 1 701 ? -42.209 5.150 -10.982 1.00 28.50 701 ASN A N 1
ATOM 5632 C CA . ASN A 1 701 ? -42.851 6.163 -11.832 1.00 28.50 701 ASN A CA 1
ATOM 5633 C C . ASN A 1 701 ? -42.716 7.625 -11.369 1.00 28.50 701 ASN A C 1
ATOM 5635 O O . ASN A 1 701 ? -43.308 8.501 -11.994 1.00 28.50 701 ASN A O 1
ATOM 5639 N N . SER A 1 702 ? -41.891 7.941 -10.364 1.00 27.56 702 SER A N 1
ATOM 5640 C CA . SER A 1 702 ? -41.548 9.341 -10.055 1.00 27.56 702 SER A CA 1
ATOM 5641 C C . SER A 1 702 ? -40.112 9.690 -10.456 1.00 27.56 702 SER A C 1
ATOM 5643 O O . SER A 1 702 ? -39.336 10.222 -9.666 1.00 27.56 702 SER A O 1
ATOM 5645 N N . ARG A 1 703 ? -39.766 9.462 -11.731 1.00 33.34 703 ARG A N 1
ATOM 5646 C CA . ARG A 1 703 ? -38.781 10.318 -12.409 1.00 33.34 703 ARG A CA 1
ATOM 5647 C C . ARG A 1 703 ? -39.470 11.640 -12.737 1.00 33.34 703 ARG A C 1
ATOM 5649 O O . ARG A 1 703 ? -40.017 11.803 -13.825 1.00 33.34 703 ARG A O 1
ATOM 5656 N N . ARG A 1 704 ? -39.449 12.590 -11.801 1.00 27.69 704 ARG A N 1
ATOM 5657 C CA . ARG A 1 704 ? -39.716 13.999 -12.111 1.00 27.69 704 ARG A CA 1
ATOM 5658 C C . ARG A 1 704 ? -38.405 14.772 -11.996 1.00 27.69 704 ARG A C 1
ATOM 5660 O O . ARG A 1 704 ? -37.789 14.811 -10.942 1.00 27.69 704 ARG A O 1
ATOM 5667 N N . ALA A 1 705 ? -37.995 15.271 -13.158 1.00 26.64 705 ALA A N 1
ATOM 5668 C CA . ALA A 1 705 ? -36.818 16.058 -13.499 1.00 26.64 705 ALA A CA 1
ATOM 5669 C C . ALA A 1 705 ? -36.134 16.821 -12.351 1.00 26.64 705 ALA A C 1
ATOM 5671 O O . ALA A 1 705 ? -36.731 17.697 -11.730 1.00 26.64 705 ALA A O 1
ATOM 5672 N N . VAL A 1 706 ? -34.832 16.574 -12.192 1.00 26.64 706 VAL A N 1
ATOM 5673 C CA . VAL A 1 706 ? -33.892 17.571 -11.670 1.00 26.64 706 VAL A CA 1
ATOM 5674 C C . VAL A 1 706 ? -33.658 18.584 -12.801 1.00 26.64 706 VAL A C 1
ATOM 5676 O O . VAL A 1 706 ? -33.187 18.173 -13.866 1.00 26.64 706 VAL A O 1
ATOM 5679 N N . PRO A 1 707 ? -34.010 19.874 -12.655 1.00 27.45 707 PRO A N 1
ATOM 5680 C CA . PRO A 1 707 ? -33.703 20.870 -13.672 1.00 27.45 707 PRO A CA 1
ATOM 5681 C C . PRO A 1 707 ? -32.201 21.164 -13.667 1.00 27.45 707 PRO A C 1
ATOM 5683 O O . PRO A 1 707 ? -31.606 21.400 -12.617 1.00 27.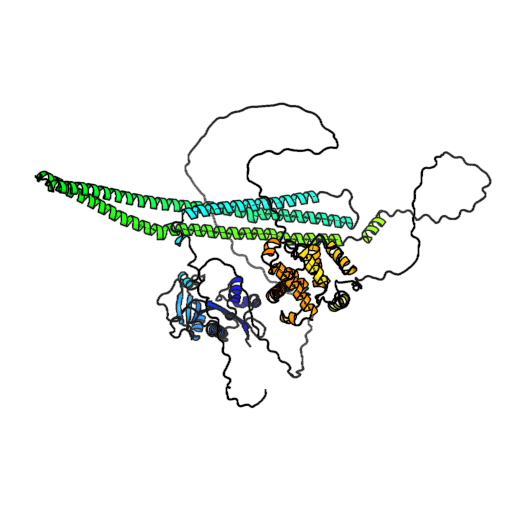45 707 PRO A O 1
ATOM 5686 N N . ALA A 1 708 ? -31.602 21.169 -14.856 1.00 27.16 708 ALA A N 1
ATOM 5687 C CA . ALA A 1 708 ? -30.236 21.617 -15.079 1.00 27.16 708 ALA A CA 1
ATOM 5688 C C . ALA A 1 708 ? -30.072 23.092 -14.668 1.00 27.16 708 ALA A C 1
ATOM 5690 O O . ALA A 1 708 ? -30.860 23.943 -15.085 1.00 27.16 708 ALA A O 1
ATOM 5691 N N . ILE A 1 709 ? -29.034 23.397 -13.886 1.00 27.50 709 ILE A N 1
ATOM 5692 C CA . ILE A 1 709 ? -28.620 24.775 -13.592 1.00 27.50 709 ILE A CA 1
ATOM 5693 C C . ILE A 1 709 ? -27.582 25.191 -14.650 1.00 27.50 709 ILE A C 1
ATOM 5695 O O . ILE A 1 709 ? -26.575 24.497 -14.804 1.00 27.50 709 ILE A O 1
ATOM 5699 N N . PRO A 1 710 ? -27.814 26.286 -15.398 1.00 28.30 710 PRO A N 1
ATOM 5700 C CA . PRO A 1 710 ? -26.914 26.758 -16.440 1.00 28.30 710 PRO A CA 1
ATOM 5701 C C . PRO A 1 710 ? -25.746 27.567 -15.864 1.00 28.30 710 PRO A C 1
ATOM 5703 O O . PRO A 1 710 ? -25.860 28.264 -14.858 1.00 28.30 710 PRO A O 1
ATOM 5706 N N . SER A 1 711 ? -24.627 27.508 -16.572 1.00 31.91 711 SER A N 1
ATOM 5707 C CA . SER A 1 711 ? -23.466 28.379 -16.435 1.00 31.91 711 SER A CA 1
ATOM 5708 C C . SER A 1 711 ? -23.806 29.832 -16.794 1.00 31.91 711 SER A C 1
ATOM 5710 O O . SER A 1 711 ? -24.341 30.074 -17.876 1.00 31.91 711 SER A O 1
ATOM 5712 N N . LYS A 1 712 ? -23.441 30.799 -15.933 1.00 27.47 712 LYS A N 1
ATOM 5713 C CA . LYS A 1 712 ? -22.918 32.124 -16.332 1.00 27.47 712 LYS A CA 1
ATOM 5714 C C . LYS A 1 712 ? -22.453 32.993 -15.157 1.00 27.47 712 LYS A C 1
ATOM 5716 O O . LYS A 1 712 ? -22.986 32.944 -14.056 1.00 27.47 712 LYS A O 1
ATOM 5721 N N . GLU A 1 713 ? -21.434 33.776 -15.489 1.00 29.97 713 GLU A N 1
ATOM 5722 C CA . GLU A 1 713 ? -20.794 34.882 -14.780 1.00 29.97 713 GLU A CA 1
ATOM 5723 C C . GLU A 1 713 ? -21.773 35.975 -14.305 1.00 29.97 713 GLU A C 1
ATOM 5725 O O . GLU A 1 713 ? -22.810 36.195 -14.929 1.00 29.97 713 GLU A O 1
ATOM 5730 N N . GLY A 1 714 ? -21.362 36.741 -13.284 1.00 27.16 714 GLY A N 1
ATOM 5731 C CA . GLY A 1 714 ? -21.890 38.083 -12.992 1.00 27.16 714 GLY A CA 1
ATOM 5732 C C . GLY A 1 714 ? -22.531 38.253 -11.609 1.00 27.16 714 GLY A C 1
ATOM 5733 O O . GLY A 1 714 ? -23.539 37.634 -11.298 1.00 27.16 714 GLY A O 1
ATOM 5734 N N . ALA A 1 715 ? -21.939 39.132 -10.794 1.00 23.70 715 ALA A N 1
ATOM 5735 C CA . ALA A 1 715 ? -22.449 39.686 -9.526 1.00 23.70 715 ALA A CA 1
ATOM 5736 C C . ALA A 1 715 ? -23.833 40.389 -9.675 1.00 23.70 715 ALA A C 1
ATOM 5738 O O . ALA A 1 715 ? -24.302 40.498 -10.808 1.00 23.70 715 ALA A O 1
ATOM 5739 N N . PRO A 1 716 ? -24.460 41.003 -8.636 1.00 28.66 716 PRO A N 1
ATOM 5740 C CA . PRO A 1 716 ? -24.162 41.067 -7.197 1.00 28.66 716 PRO A CA 1
ATOM 5741 C C . PRO A 1 716 ? -25.364 40.707 -6.280 1.00 28.66 716 PRO A C 1
ATOM 5743 O O . PRO A 1 716 ? -26.513 40.607 -6.702 1.00 28.66 716 PRO A O 1
ATOM 5746 N N . SER A 1 717 ? -25.091 40.558 -4.983 1.00 25.41 717 SER A N 1
ATOM 5747 C CA . SER A 1 717 ? -26.070 40.309 -3.913 1.00 25.41 717 SER A CA 1
ATOM 5748 C C . SER A 1 717 ? -26.990 41.510 -3.626 1.00 25.41 717 SER A C 1
ATOM 5750 O O . SER A 1 717 ? -26.483 42.630 -3.523 1.00 25.41 717 SER A O 1
ATOM 5752 N N . PRO A 1 718 ? -28.291 41.289 -3.340 1.00 25.59 718 PRO A N 1
ATOM 5753 C CA . PRO A 1 718 ? -29.103 42.236 -2.590 1.00 25.59 718 PRO A CA 1
ATOM 5754 C C . PRO A 1 718 ? -29.617 41.658 -1.260 1.00 25.59 718 PRO A C 1
ATOM 5756 O O . PRO A 1 718 ? -30.114 40.539 -1.155 1.00 25.59 718 PRO A O 1
ATOM 5759 N N . SER A 1 719 ? -29.480 42.497 -0.243 1.00 25.05 719 SER A N 1
ATOM 5760 C CA . SER A 1 719 ? -29.921 42.380 1.144 1.00 25.05 719 SER A CA 1
ATOM 5761 C C . SER A 1 719 ? -31.428 42.615 1.302 1.00 25.05 719 SER A C 1
ATOM 5763 O O . SER A 1 719 ? -31.916 43.561 0.698 1.00 25.05 719 SER A O 1
ATOM 5765 N N . ILE A 1 720 ? -32.117 41.894 2.202 1.00 24.88 720 ILE A N 1
ATOM 5766 C CA . ILE A 1 720 ? -33.340 42.338 2.925 1.00 24.88 720 ILE A CA 1
ATOM 5767 C C . ILE A 1 720 ? -33.336 41.608 4.287 1.00 24.88 720 ILE A C 1
ATOM 5769 O O . ILE A 1 720 ? -33.402 40.387 4.330 1.00 24.88 720 ILE A O 1
ATOM 5773 N N . ALA A 1 721 ? -32.921 42.255 5.378 1.00 23.28 721 ALA A N 1
ATOM 5774 C CA . ALA A 1 721 ? -33.696 43.116 6.286 1.00 23.28 721 ALA A CA 1
ATOM 5775 C C . ALA A 1 721 ? -34.591 42.332 7.270 1.00 23.28 721 ALA A C 1
ATOM 5777 O O . ALA A 1 721 ? -35.662 41.841 6.927 1.00 23.28 721 ALA A O 1
ATOM 5778 N N . LEU A 1 722 ? -34.121 42.277 8.521 1.00 24.20 722 LEU A N 1
ATOM 5779 C CA . LEU A 1 722 ? -34.884 41.931 9.719 1.00 24.20 722 LEU A CA 1
ATOM 5780 C C . LEU A 1 722 ? -35.514 43.204 10.306 1.00 24.20 722 LEU A C 1
ATOM 5782 O O . LEU A 1 722 ? -34.909 44.277 10.279 1.00 24.20 722 LEU A O 1
ATOM 5786 N N . SER A 1 723 ? -36.716 43.061 10.857 1.00 24.38 723 SER A N 1
ATOM 5787 C CA . SER A 1 723 ? -37.466 44.090 11.585 1.00 24.38 723 SER A CA 1
ATOM 5788 C C . SER A 1 723 ? -37.498 43.754 13.100 1.00 24.38 723 SER A C 1
ATOM 5790 O O . SER A 1 723 ? -37.026 42.685 13.483 1.00 24.38 723 SER A O 1
ATOM 5792 N N . PRO A 1 724 ? -37.970 44.645 13.995 1.00 29.95 724 PRO A N 1
ATOM 5793 C CA . PRO A 1 724 ? -37.072 45.269 14.972 1.00 29.95 724 PRO A CA 1
ATOM 5794 C C . PRO A 1 724 ? -37.568 45.221 16.431 1.00 29.95 724 PRO A C 1
ATOM 5796 O O . PRO A 1 724 ? -38.765 45.254 16.693 1.00 29.95 724 PRO A O 1
ATOM 5799 N N . SER A 1 725 ? -36.640 45.322 17.384 1.00 25.16 725 SER A N 1
ATOM 5800 C CA . SER A 1 725 ? -36.920 45.898 18.710 1.00 25.16 725 SER A CA 1
ATOM 5801 C C . SER A 1 725 ? -35.623 46.388 19.378 1.00 25.16 725 SER A C 1
ATOM 5803 O O . SER A 1 725 ? -34.847 45.597 19.901 1.00 25.16 725 SER A O 1
ATOM 5805 N N . GLU A 1 726 ? -35.414 47.706 19.228 1.00 26.05 726 GLU A N 1
ATOM 5806 C CA . GLU A 1 726 ? -34.918 48.717 20.196 1.00 26.05 726 GLU A CA 1
ATOM 5807 C C . GLU A 1 726 ? -33.539 48.506 20.869 1.00 26.05 726 GLU A C 1
ATOM 5809 O O . GLU A 1 726 ? -33.327 47.565 21.619 1.00 26.05 726 GLU A O 1
ATOM 5814 N N . LYS A 1 727 ? -32.495 49.293 20.518 1.00 25.30 727 LYS A N 1
ATOM 5815 C CA . LYS A 1 727 ? -32.144 50.671 20.998 1.00 25.30 727 LYS A CA 1
ATOM 5816 C C . LYS A 1 727 ? -31.950 50.710 22.529 1.00 25.30 727 LYS A C 1
ATOM 5818 O O . LYS A 1 727 ? -32.855 50.323 23.242 1.00 25.30 727 LYS A O 1
ATOM 5823 N N . ALA A 1 728 ? -30.864 51.192 23.141 1.00 25.50 728 ALA A N 1
ATOM 5824 C CA . ALA A 1 728 ? -29.848 52.211 22.829 1.00 25.50 728 ALA A CA 1
ATOM 5825 C C . ALA A 1 728 ? -28.525 51.845 23.570 1.00 25.50 728 ALA A C 1
ATOM 5827 O O . ALA A 1 728 ? -28.566 51.057 24.504 1.00 25.50 728 ALA A O 1
ATOM 5828 N N . LEU A 1 729 ? -27.318 52.314 23.225 1.00 24.23 729 LEU A N 1
ATOM 5829 C CA . LEU A 1 729 ? -26.827 53.685 23.421 1.00 24.23 729 LEU A CA 1
ATOM 5830 C C . LEU A 1 729 ? -25.380 53.788 22.874 1.00 24.23 729 LEU A C 1
ATOM 5832 O O . LEU A 1 729 ? -24.537 53.010 23.309 1.00 24.23 729 LEU A O 1
ATOM 5836 N N . ALA A 1 730 ? -25.105 54.728 21.954 1.00 23.17 730 ALA A N 1
ATOM 5837 C CA . ALA A 1 730 ? -23.875 55.550 21.876 1.00 23.17 730 ALA A CA 1
ATOM 5838 C C . ALA A 1 730 ? -23.777 56.314 20.530 1.00 23.17 730 ALA A C 1
ATOM 5840 O O . ALA A 1 730 ? -23.500 55.741 19.479 1.00 23.17 730 ALA A O 1
ATOM 5841 N N . SER A 1 731 ? -23.972 57.634 20.583 1.00 26.44 731 SER A N 1
ATOM 5842 C CA . SER A 1 731 ? -23.409 58.647 19.665 1.00 26.44 731 SER A CA 1
ATOM 5843 C C . SER A 1 731 ? -22.116 59.183 20.307 1.00 26.44 731 SER A C 1
ATOM 5845 O O . SER A 1 731 ? -22.087 59.259 21.530 1.00 26.44 731 SER A O 1
ATOM 5847 N N . SER A 1 732 ? -21.032 59.573 19.627 1.00 27.53 732 SER A N 1
ATOM 5848 C CA . SER A 1 732 ? -20.928 60.626 18.604 1.00 27.53 732 SER A CA 1
ATOM 5849 C C . SER A 1 732 ? -19.531 60.642 17.918 1.00 27.53 732 SER A C 1
ATOM 5851 O O . SER A 1 732 ? -18.551 60.114 18.429 1.00 27.53 732 SER A O 1
ATOM 5853 N N . ARG A 1 733 ? -19.490 61.259 16.726 1.00 24.70 733 ARG A N 1
ATOM 5854 C CA . ARG A 1 733 ? -18.382 61.577 15.770 1.00 24.70 733 ARG A CA 1
ATOM 5855 C C . ARG A 1 733 ? -17.513 62.794 16.230 1.00 24.70 733 ARG A C 1
ATOM 5857 O O . ARG A 1 733 ? -17.882 63.320 17.279 1.00 24.70 733 ARG A O 1
ATOM 5864 N N . PRO A 1 734 ? -16.547 63.398 15.452 1.00 37.75 734 PRO A N 1
ATOM 5865 C CA . PRO A 1 734 ? -15.899 63.058 14.137 1.00 37.75 734 PRO A CA 1
ATOM 5866 C C . PRO A 1 734 ? -14.364 63.404 13.916 1.00 37.75 734 PRO A C 1
ATOM 5868 O O . PRO A 1 734 ? -13.851 64.287 14.581 1.00 37.75 734 PRO A O 1
ATOM 5871 N N . LEU A 1 735 ? -13.726 62.780 12.879 1.00 21.27 735 LEU A N 1
ATOM 5872 C CA . LEU A 1 735 ? -12.761 63.235 11.790 1.00 21.27 735 LEU A CA 1
ATOM 5873 C C . LEU A 1 735 ? -11.503 64.143 12.064 1.00 21.27 735 LEU A C 1
ATOM 5875 O O . LEU A 1 735 ? -11.482 64.738 13.132 1.00 21.27 735 LEU A O 1
ATOM 5879 N N . PRO A 1 736 ? -10.503 64.379 11.132 1.00 39.06 736 PRO A N 1
ATOM 5880 C CA . PRO A 1 736 ? -10.273 63.951 9.709 1.00 39.06 736 PRO A CA 1
ATOM 5881 C C . PRO A 1 736 ? -8.802 63.620 9.191 1.00 39.06 736 PRO A C 1
ATOM 5883 O O . PRO A 1 736 ? -7.802 64.016 9.772 1.00 39.06 736 PRO A O 1
ATOM 5886 N N . THR A 1 737 ? -8.742 62.919 8.031 1.00 26.08 737 THR A N 1
ATOM 5887 C CA . THR A 1 737 ? -7.902 62.910 6.766 1.00 26.08 737 THR A CA 1
ATOM 5888 C C . THR A 1 737 ? -6.394 63.304 6.564 1.00 26.08 737 THR A C 1
ATOM 5890 O O . THR A 1 737 ? -6.051 64.464 6.753 1.00 26.08 737 THR A O 1
ATOM 5893 N N . LEU A 1 738 ? -5.650 62.379 5.880 1.00 23.81 738 LEU A N 1
ATOM 5894 C CA . LEU A 1 738 ? -4.741 62.431 4.661 1.00 23.81 738 LEU A CA 1
ATOM 5895 C C . LEU A 1 738 ? -3.426 63.287 4.610 1.00 23.81 738 LEU A C 1
ATOM 5897 O O . LEU A 1 738 ? -3.341 64.255 5.352 1.00 23.81 738 LEU A O 1
ATOM 5901 N N . PRO A 1 739 ? -2.502 63.140 3.600 1.00 41.81 739 PRO A N 1
ATOM 5902 C CA . PRO A 1 739 ? -1.862 61.976 2.897 1.00 41.81 739 PRO A CA 1
ATOM 5903 C C . PRO A 1 739 ? -0.315 62.157 2.634 1.00 41.81 739 PRO A C 1
ATOM 5905 O O . PRO A 1 739 ? 0.212 63.193 3.015 1.00 41.81 739 PRO A O 1
ATOM 5908 N N . LEU A 1 740 ? 0.403 61.233 1.934 1.00 25.36 740 LEU A N 1
ATOM 5909 C CA . LEU A 1 740 ? 1.518 61.524 0.965 1.00 25.36 740 LEU A CA 1
ATOM 5910 C C . LEU A 1 740 ? 2.180 60.278 0.296 1.00 25.36 740 LEU A C 1
ATOM 5912 O O . LEU A 1 740 ? 2.029 59.153 0.762 1.00 25.36 740 LEU A O 1
ATOM 5916 N N . SER A 1 741 ? 2.878 60.517 -0.828 1.00 27.41 741 SER A N 1
ATOM 5917 C CA . SER A 1 741 ? 3.295 59.624 -1.938 1.00 27.41 741 SER A CA 1
ATOM 5918 C C . SER A 1 741 ? 4.823 59.550 -2.197 1.00 27.41 741 SER A C 1
ATOM 5920 O O . SER A 1 741 ? 5.549 60.393 -1.681 1.00 27.41 741 SER A O 1
ATOM 5922 N N . SER A 1 742 ? 5.228 58.647 -3.129 1.00 27.72 742 SER A N 1
ATOM 5923 C CA . SER A 1 742 ? 6.467 58.557 -3.980 1.00 27.72 742 SER A CA 1
ATOM 5924 C C . SER A 1 742 ? 7.809 58.288 -3.266 1.00 27.72 742 SER A C 1
ATOM 5926 O O . SER A 1 742 ? 8.060 58.933 -2.262 1.00 27.72 742 SER A O 1
ATOM 5928 N N . SER A 1 743 ? 8.760 57.404 -3.627 1.00 26.53 743 SER A N 1
ATOM 5929 C CA . SER A 1 743 ? 9.310 56.723 -4.837 1.00 26.53 743 SER A CA 1
ATOM 5930 C C . SER A 1 743 ? 10.848 56.937 -4.794 1.00 26.53 743 SER A C 1
ATOM 5932 O O . SER A 1 743 ? 11.255 57.982 -4.297 1.00 26.53 743 SER A O 1
ATOM 5934 N N . ILE A 1 744 ? 11.637 56.023 -5.403 1.00 29.73 744 ILE A N 1
ATOM 5935 C CA . ILE A 1 744 ? 13.011 56.180 -5.981 1.00 29.73 744 ILE A CA 1
ATOM 5936 C C . ILE A 1 744 ? 14.172 55.374 -5.319 1.00 29.73 744 ILE A C 1
ATOM 5938 O O . ILE A 1 744 ? 14.509 55.622 -4.167 1.00 29.73 744 ILE A O 1
ATOM 5942 N N . ASP A 1 745 ? 14.730 54.450 -6.139 1.00 27.33 745 ASP A N 1
ATOM 5943 C CA . ASP A 1 745 ? 16.132 54.002 -6.421 1.00 27.33 745 ASP A CA 1
ATOM 5944 C C . ASP A 1 745 ? 17.112 53.616 -5.288 1.00 27.33 745 ASP A C 1
ATOM 5946 O O . ASP A 1 745 ? 16.997 54.084 -4.166 1.00 27.33 745 ASP A O 1
ATOM 5950 N N . GLU A 1 746 ? 18.176 52.811 -5.436 1.00 26.34 746 GLU A N 1
ATOM 5951 C CA . GLU A 1 746 ? 18.779 51.876 -6.414 1.00 26.34 746 GLU A CA 1
ATOM 5952 C C . GLU A 1 746 ? 19.882 51.095 -5.626 1.00 26.34 746 GLU A C 1
ATOM 5954 O O . GLU A 1 746 ? 20.207 51.437 -4.489 1.00 26.34 746 GLU A O 1
ATOM 5959 N N . MET A 1 747 ? 20.454 50.036 -6.220 1.00 26.89 747 MET A N 1
ATOM 5960 C CA . MET A 1 747 ? 21.599 49.208 -5.750 1.00 26.89 747 MET A CA 1
ATOM 5961 C C . MET A 1 747 ? 22.949 49.997 -5.647 1.00 26.89 747 MET A C 1
ATOM 5963 O O . MET A 1 747 ? 22.904 51.211 -5.820 1.00 26.89 747 MET A O 1
ATOM 5967 N N . PRO A 1 748 ? 24.183 49.414 -5.513 1.00 49.59 748 PRO A N 1
ATOM 5968 C CA . PRO A 1 748 ? 24.676 48.039 -5.225 1.00 49.59 748 PRO A CA 1
ATOM 5969 C C . PRO A 1 748 ? 25.853 47.997 -4.200 1.00 49.59 748 PRO A C 1
ATOM 5971 O O . PRO A 1 748 ? 26.288 49.025 -3.703 1.00 49.59 748 PRO A O 1
ATOM 5974 N N . THR A 1 749 ? 26.449 46.825 -3.917 1.00 27.17 749 THR A N 1
ATOM 5975 C CA . THR A 1 749 ? 27.930 46.659 -3.898 1.00 27.17 749 THR A CA 1
ATOM 5976 C C . THR A 1 749 ? 28.376 45.194 -3.807 1.00 27.17 749 THR A C 1
ATOM 5978 O O . THR A 1 749 ? 27.705 44.324 -3.258 1.00 27.17 749 THR A O 1
ATOM 5981 N N . SER A 1 750 ? 29.542 44.959 -4.403 1.00 27.27 750 SER A N 1
ATOM 5982 C CA . SER A 1 750 ? 30.214 43.700 -4.712 1.00 27.27 750 SER A CA 1
ATOM 5983 C C . SER A 1 750 ? 31.575 43.573 -4.003 1.00 27.27 750 SER A C 1
ATOM 5985 O O . SER A 1 750 ? 32.232 44.587 -3.791 1.00 27.27 750 SER A O 1
ATOM 5987 N N . ASN A 1 751 ? 32.049 42.325 -3.878 1.00 27.27 751 ASN A N 1
ATOM 5988 C CA . ASN A 1 751 ? 33.446 41.845 -3.988 1.00 27.27 751 ASN A CA 1
ATOM 5989 C C . ASN A 1 751 ? 34.435 41.836 -2.787 1.00 27.27 751 ASN A C 1
ATOM 5991 O O . ASN A 1 751 ? 34.863 42.866 -2.287 1.00 27.27 751 ASN A O 1
ATOM 5995 N N . ALA A 1 752 ? 34.937 40.605 -2.551 1.00 27.78 752 ALA A N 1
ATOM 5996 C CA . ALA A 1 752 ? 36.349 40.168 -2.462 1.00 27.78 752 ALA A CA 1
ATOM 5997 C C . ALA A 1 752 ? 37.066 39.953 -1.093 1.00 27.78 752 ALA A C 1
ATOM 5999 O O . ALA A 1 752 ? 37.361 40.874 -0.343 1.00 27.78 752 ALA A O 1
ATOM 6000 N N . THR A 1 753 ? 37.439 38.679 -0.872 1.00 28.14 753 THR A N 1
ATOM 6001 C CA . THR A 1 753 ? 38.585 38.073 -0.121 1.00 28.14 753 THR A CA 1
ATOM 6002 C C . THR A 1 753 ? 39.969 38.425 -0.737 1.00 28.14 753 THR A C 1
ATOM 6004 O O . THR A 1 753 ? 39.924 39.047 -1.799 1.00 28.14 753 THR A O 1
ATOM 6007 N N . PRO A 1 754 ? 41.183 37.963 -0.279 1.00 47.59 754 PRO A N 1
ATOM 6008 C CA . PRO A 1 754 ? 41.640 37.080 0.843 1.00 47.59 754 PRO A CA 1
ATOM 6009 C C . PRO A 1 754 ? 42.821 37.692 1.688 1.00 47.59 754 PRO A C 1
ATOM 6011 O O . PRO A 1 754 ? 43.255 38.795 1.389 1.00 47.59 754 PRO A O 1
ATOM 6014 N N . THR A 1 755 ? 43.377 37.115 2.782 1.00 24.92 755 THR A N 1
ATOM 6015 C CA . THR A 1 755 ? 44.592 36.238 2.821 1.00 24.92 755 THR A CA 1
ATOM 6016 C C . THR A 1 755 ? 45.084 35.887 4.263 1.00 24.92 755 THR A C 1
ATOM 6018 O O . THR A 1 755 ? 45.008 36.715 5.163 1.00 24.92 755 THR A O 1
ATOM 6021 N N . THR A 1 756 ? 45.683 34.682 4.399 1.00 27.77 756 THR A N 1
ATOM 6022 C CA . THR A 1 756 ? 46.829 34.218 5.256 1.00 27.77 756 THR A CA 1
ATOM 6023 C C . THR A 1 756 ? 46.739 33.928 6.784 1.00 27.77 756 THR A C 1
ATOM 6025 O O . THR A 1 756 ? 46.415 34.784 7.594 1.00 27.77 756 THR A O 1
ATOM 6028 N N . SER A 1 757 ? 47.151 32.693 7.141 1.00 31.31 757 SER A N 1
ATOM 6029 C CA . SER A 1 757 ? 47.513 32.043 8.444 1.00 31.31 757 SER A CA 1
ATOM 6030 C C . SER A 1 757 ? 48.959 32.371 8.928 1.00 31.31 757 SER A C 1
ATOM 6032 O O . SER A 1 757 ? 49.592 33.104 8.165 1.00 31.31 757 SER A O 1
ATOM 6034 N N . PRO A 1 758 ? 49.603 31.818 10.018 1.00 52.75 758 PRO A N 1
ATOM 6035 C CA . PRO A 1 758 ? 49.298 30.786 11.074 1.00 52.75 758 PRO A CA 1
ATOM 6036 C C . PRO A 1 758 ? 49.728 31.263 12.530 1.00 52.75 758 PRO A C 1
ATOM 6038 O O . PRO A 1 758 ? 49.736 32.482 12.690 1.00 52.75 758 PRO A O 1
ATOM 6041 N N . PRO A 1 759 ? 50.148 30.477 13.587 1.00 51.12 759 PRO A N 1
ATOM 6042 C CA . PRO A 1 759 ? 50.203 29.020 13.889 1.00 51.12 759 PRO A CA 1
ATOM 6043 C C . PRO A 1 759 ? 49.714 28.561 15.316 1.00 51.12 759 PRO A C 1
ATOM 6045 O O . PRO A 1 759 ? 49.196 29.333 16.116 1.00 51.12 759 PRO A O 1
ATOM 6048 N N . VAL A 1 760 ? 49.902 27.256 15.592 1.00 39.53 760 VAL A N 1
ATOM 6049 C CA . VAL A 1 760 ? 49.523 26.374 16.738 1.00 39.53 760 VAL A CA 1
ATOM 6050 C C . VAL A 1 760 ? 50.525 26.396 17.925 1.00 39.53 760 VAL A C 1
ATOM 6052 O O . VAL A 1 760 ? 51.698 26.688 17.697 1.00 39.53 760 VAL A O 1
ATOM 6055 N N . PRO A 1 761 ? 50.136 25.950 19.149 1.00 43.94 761 PRO A N 1
ATOM 6056 C CA . PRO A 1 761 ? 50.998 25.038 19.930 1.00 43.94 761 PRO A CA 1
ATOM 6057 C C . PRO A 1 761 ? 50.274 23.817 20.566 1.00 43.94 761 PRO A C 1
ATOM 6059 O O . PRO A 1 761 ? 49.050 23.720 20.576 1.00 43.94 761 PRO A O 1
ATOM 6062 N N . ALA A 1 762 ? 51.081 22.861 21.049 1.00 31.34 762 ALA A N 1
ATOM 6063 C CA . ALA A 1 762 ? 50.797 21.436 21.286 1.00 31.34 762 ALA A CA 1
ATOM 6064 C C . ALA A 1 762 ? 50.752 20.981 22.776 1.00 31.34 762 ALA A C 1
ATOM 6066 O O . ALA A 1 762 ? 51.072 21.766 23.663 1.00 31.34 762 ALA A O 1
ATOM 6067 N N . ALA A 1 763 ? 50.500 19.661 22.966 1.00 30.22 763 ALA A N 1
ATOM 6068 C CA . ALA A 1 763 ? 50.704 18.754 24.136 1.00 30.22 763 ALA A CA 1
ATOM 6069 C C . ALA A 1 763 ? 49.477 18.502 25.058 1.00 30.22 763 ALA A C 1
ATOM 6071 O O . ALA A 1 763 ? 48.735 19.426 25.343 1.00 30.22 763 ALA A O 1
ATOM 6072 N N . SER A 1 764 ? 49.187 17.318 25.633 1.00 29.55 764 SER A N 1
ATOM 6073 C CA . SER A 1 764 ? 49.639 15.915 25.490 1.00 29.55 764 SER A CA 1
ATOM 6074 C C . SER A 1 764 ? 48.606 14.955 26.153 1.00 29.55 764 SER A C 1
ATOM 6076 O O . SER A 1 764 ? 47.641 15.402 26.764 1.00 29.55 764 SER A O 1
ATOM 6078 N N . ALA A 1 765 ? 48.817 13.644 25.991 1.00 33.00 765 ALA A N 1
ATOM 6079 C CA . ALA A 1 765 ? 47.931 12.489 26.202 1.00 33.00 765 ALA A CA 1
ATOM 6080 C C . ALA A 1 765 ? 47.458 12.141 27.638 1.00 33.00 765 ALA A C 1
ATOM 6082 O O . ALA A 1 765 ? 48.215 12.298 28.587 1.00 33.00 765 ALA A O 1
ATOM 6083 N N . ALA A 1 766 ? 46.294 11.467 27.744 1.00 28.70 766 ALA A N 1
ATOM 6084 C CA . ALA A 1 766 ? 46.061 10.289 28.611 1.00 28.70 766 ALA A CA 1
ATOM 6085 C C . ALA A 1 766 ? 44.715 9.577 28.295 1.00 28.70 766 ALA A C 1
ATOM 6087 O O . ALA A 1 766 ? 43.696 10.221 28.070 1.00 28.70 766 ALA A O 1
ATOM 6088 N N . ARG A 1 767 ? 44.724 8.232 28.280 1.00 38.88 767 ARG A N 1
ATOM 6089 C CA . ARG A 1 767 ? 43.569 7.312 28.101 1.00 38.88 767 ARG A CA 1
ATOM 6090 C C . ARG A 1 767 ? 42.713 7.181 29.378 1.00 38.88 767 ARG A C 1
ATOM 6092 O O . ARG A 1 767 ? 43.271 7.327 30.462 1.00 38.88 767 ARG A O 1
ATOM 6099 N N . PRO A 1 768 ? 41.473 6.654 29.278 1.00 35.72 768 PRO A N 1
ATOM 6100 C CA . PRO A 1 768 ? 40.901 5.822 30.342 1.00 35.72 768 PRO A CA 1
ATOM 6101 C C . PRO A 1 768 ? 40.492 4.408 29.874 1.00 35.72 768 PRO A C 1
ATOM 6103 O O . PRO A 1 768 ? 40.058 4.201 28.741 1.00 35.72 768 PRO A O 1
ATOM 6106 N N . GLY A 1 769 ? 40.691 3.435 30.773 1.00 32.41 769 GLY A N 1
ATOM 6107 C CA . GLY A 1 769 ? 40.398 2.001 30.629 1.00 32.41 769 GLY A CA 1
ATOM 6108 C C . GLY A 1 769 ? 39.004 1.569 31.138 1.00 32.41 769 GLY A C 1
ATOM 6109 O O . GLY A 1 769 ? 38.156 2.425 31.383 1.00 32.41 769 GLY A O 1
ATOM 6110 N N . PRO A 1 770 ? 38.748 0.248 31.271 1.00 37.91 770 PRO A N 1
ATOM 6111 C CA . PRO A 1 770 ? 37.406 -0.333 31.398 1.00 37.91 770 PRO A CA 1
ATOM 6112 C C . PRO A 1 770 ? 36.931 -0.470 32.862 1.00 37.91 770 PRO A C 1
ATOM 6114 O O . PRO A 1 770 ? 37.767 -0.500 33.768 1.00 37.91 770 PRO A O 1
ATOM 6117 N N . PRO A 1 771 ? 35.615 -0.617 33.126 1.00 37.19 771 PRO A N 1
ATOM 6118 C CA . PRO A 1 771 ? 35.106 -0.759 34.488 1.00 37.19 771 PRO A CA 1
ATOM 6119 C C . PRO A 1 771 ? 35.128 -2.214 34.999 1.00 37.19 771 PRO A C 1
ATOM 6121 O O . PRO A 1 771 ? 34.777 -3.155 34.287 1.00 37.19 771 PRO A O 1
ATOM 6124 N N . GLN A 1 772 ? 35.534 -2.366 36.266 1.00 30.86 772 GLN A N 1
ATOM 6125 C CA . GLN A 1 772 ? 35.547 -3.595 37.072 1.00 30.86 772 GLN A CA 1
ATOM 6126 C C . GLN A 1 772 ? 34.257 -3.784 37.897 1.00 30.86 772 GLN A C 1
ATOM 6128 O O . GLN A 1 772 ? 33.549 -2.830 38.210 1.00 30.86 772 GLN A O 1
ATOM 6133 N N . ALA A 1 773 ? 34.016 -5.038 38.296 1.00 34.81 773 ALA A N 1
ATOM 6134 C CA . ALA A 1 773 ? 32.952 -5.527 39.181 1.00 34.81 773 ALA A CA 1
ATOM 6135 C C . ALA A 1 773 ? 33.150 -5.208 40.686 1.00 34.81 773 ALA A C 1
ATOM 6137 O O . ALA A 1 773 ? 34.276 -4.959 41.119 1.00 34.81 773 ALA A O 1
ATOM 6138 N N . PRO A 1 774 ? 32.104 -5.385 41.521 1.00 36.03 774 PRO A N 1
ATOM 6139 C CA . PRO A 1 774 ? 32.259 -5.740 42.941 1.00 36.03 774 PRO A CA 1
ATOM 6140 C C . PRO A 1 774 ? 31.466 -7.025 43.297 1.00 36.03 774 PRO A C 1
ATOM 6142 O O . PRO A 1 774 ? 30.328 -7.196 42.879 1.00 36.03 774 PRO A O 1
ATOM 6145 N N . ARG A 1 775 ? 32.104 -8.078 43.832 1.00 29.22 775 ARG A N 1
ATOM 6146 C CA . ARG A 1 775 ? 32.455 -8.421 45.239 1.00 29.22 775 ARG A CA 1
ATOM 6147 C C . ARG A 1 775 ? 31.356 -9.161 46.031 1.00 29.22 775 ARG A C 1
ATOM 6149 O O . ARG A 1 775 ? 30.223 -8.719 46.142 1.00 29.22 775 ARG A O 1
ATOM 6156 N N . ARG A 1 776 ? 31.782 -10.289 46.614 1.00 27.41 776 ARG A N 1
ATOM 6157 C CA . ARG A 1 776 ? 31.071 -11.282 47.440 1.00 27.41 776 ARG A CA 1
ATOM 6158 C C . ARG A 1 776 ? 31.549 -11.146 48.894 1.00 27.41 776 ARG A C 1
ATOM 6160 O O . ARG A 1 776 ? 32.762 -11.101 49.080 1.00 27.41 776 ARG A O 1
ATOM 6167 N N . ILE A 1 777 ? 30.647 -11.136 49.883 1.00 26.80 777 ILE A N 1
ATOM 6168 C CA . ILE A 1 777 ? 30.903 -11.485 51.301 1.00 26.80 777 ILE A CA 1
ATOM 6169 C C . ILE A 1 777 ? 29.676 -12.250 51.840 1.00 26.80 777 ILE A C 1
ATOM 6171 O O . ILE A 1 777 ? 28.557 -12.049 51.378 1.00 26.80 777 ILE A O 1
ATOM 6175 N N . GLU A 1 778 ? 29.937 -13.182 52.754 1.00 25.80 778 GLU A N 1
ATOM 6176 C CA . GLU A 1 778 ? 29.166 -14.365 53.148 1.00 25.80 778 GLU A CA 1
ATOM 6177 C C . GLU A 1 778 ? 28.536 -14.286 54.570 1.00 25.80 778 GLU A C 1
ATOM 6179 O O . GLU A 1 778 ? 29.113 -13.673 55.461 1.00 25.80 778 GLU A O 1
ATOM 6184 N N . ILE A 1 779 ? 27.433 -15.046 54.742 1.00 26.59 779 ILE A N 1
ATOM 6185 C CA . ILE A 1 779 ? 26.959 -15.862 55.902 1.00 26.59 779 ILE A CA 1
ATOM 6186 C C . ILE A 1 779 ? 26.145 -15.252 57.081 1.00 26.59 779 ILE A C 1
ATOM 6188 O O . ILE A 1 779 ? 26.619 -14.409 57.834 1.00 26.59 779 ILE A O 1
ATOM 6192 N N . GLY A 1 780 ? 24.983 -15.906 57.327 1.00 24.50 780 GLY A N 1
ATOM 6193 C CA . GLY A 1 780 ? 24.345 -16.219 58.635 1.00 24.50 780 GLY A CA 1
ATOM 6194 C C . GLY A 1 780 ? 22.923 -15.638 58.805 1.00 24.50 780 GLY A C 1
ATOM 6195 O O . GLY A 1 780 ? 22.758 -14.445 58.617 1.00 24.50 780 GLY A O 1
ATOM 6196 N N . THR A 1 781 ? 21.827 -16.324 59.182 1.00 26.86 781 THR A N 1
ATOM 6197 C CA . THR A 1 781 ? 21.525 -17.715 59.604 1.00 26.86 781 THR A CA 1
ATOM 6198 C C . THR A 1 781 ? 19.993 -17.874 59.814 1.00 26.86 781 THR A C 1
ATOM 6200 O O . THR A 1 781 ? 19.404 -16.949 60.356 1.00 26.86 781 THR A O 1
ATOM 6203 N N . LEU A 1 782 ? 19.420 -19.069 59.522 1.00 26.00 782 LEU A N 1
ATOM 6204 C CA . LEU A 1 782 ? 18.200 -19.726 60.105 1.00 26.00 782 LEU A CA 1
ATOM 6205 C C . LEU A 1 782 ? 16.818 -19.010 59.947 1.00 26.00 782 LEU A C 1
ATOM 6207 O O . LEU A 1 782 ? 16.721 -17.815 60.148 1.00 26.00 782 LEU A O 1
ATOM 6211 N N . ARG A 1 783 ? 15.652 -19.633 59.669 1.00 24.42 783 ARG A N 1
ATOM 6212 C CA . ARG A 1 783 ? 15.118 -21.004 59.865 1.00 24.42 783 ARG A CA 1
ATOM 6213 C C . ARG A 1 783 ? 13.716 -21.136 59.196 1.00 24.42 783 ARG A C 1
ATOM 6215 O O . ARG A 1 783 ? 13.068 -20.117 58.994 1.00 24.42 783 ARG A O 1
ATOM 6222 N N . ARG A 1 784 ? 13.230 -22.391 59.083 1.00 25.97 784 ARG A N 1
ATOM 6223 C CA . ARG A 1 784 ? 11.860 -22.908 58.773 1.00 25.97 784 ARG A CA 1
ATOM 6224 C C . ARG A 1 784 ? 11.499 -23.061 57.291 1.00 25.97 784 ARG A C 1
ATOM 6226 O O . ARG A 1 784 ? 11.693 -22.143 56.518 1.00 25.97 784 ARG A O 1
ATOM 6233 N N . GLU A 1 785 ? 10.913 -24.157 56.818 1.00 24.50 785 GLU A N 1
ATOM 6234 C CA . GLU A 1 785 ? 10.646 -25.509 57.336 1.00 24.50 785 GLU A CA 1
ATOM 6235 C C . GLU A 1 785 ? 10.266 -26.345 56.100 1.00 24.50 785 GLU A C 1
ATOM 6237 O O . GLU A 1 785 ? 9.566 -25.862 55.213 1.00 24.50 785 GLU A O 1
ATOM 6242 N N . VAL A 1 786 ? 10.779 -27.571 56.008 1.00 24.52 786 VAL A N 1
ATOM 6243 C CA . VAL A 1 786 ? 10.533 -28.510 54.907 1.00 24.52 786 VAL A CA 1
ATOM 6244 C C . VAL A 1 786 ? 9.561 -29.567 55.413 1.00 24.52 786 VAL A C 1
ATOM 6246 O O . VAL A 1 786 ? 9.868 -30.223 56.405 1.00 24.52 786 VAL A O 1
ATOM 6249 N N . HIS A 1 787 ? 8.468 -29.806 54.688 1.00 24.72 787 HIS A N 1
ATOM 6250 C CA . HIS A 1 787 ? 7.785 -31.097 54.719 1.00 24.72 787 HIS A CA 1
ATOM 6251 C C . HIS A 1 787 ? 7.948 -31.797 53.365 1.00 24.72 787 HIS A C 1
ATOM 6253 O O . HIS A 1 787 ? 7.566 -31.286 52.315 1.00 24.72 787 HIS A O 1
ATOM 6259 N N . ARG A 1 788 ? 8.584 -32.969 53.428 1.00 25.50 788 ARG A N 1
ATOM 6260 C CA . ARG A 1 788 ? 8.653 -34.022 52.409 1.00 25.50 788 ARG A CA 1
ATOM 6261 C C . ARG A 1 788 ? 7.653 -35.112 52.791 1.00 25.50 788 ARG A C 1
ATOM 6263 O O . ARG A 1 788 ? 7.579 -35.407 53.974 1.00 25.50 788 ARG A O 1
ATOM 6270 N N . GLU A 1 789 ? 7.063 -35.766 51.790 1.00 23.73 789 GLU A N 1
ATOM 6271 C CA . GLU A 1 789 ? 6.770 -37.219 51.692 1.00 23.73 789 GLU A CA 1
ATOM 6272 C C . GLU A 1 789 ? 6.133 -37.452 50.298 1.00 23.73 789 GLU A C 1
ATOM 6274 O O . GLU A 1 789 ? 5.195 -36.755 49.936 1.00 23.73 789 GLU A O 1
ATOM 6279 N N . ARG A 1 790 ? 6.797 -38.073 49.308 1.00 24.42 790 ARG A N 1
ATOM 6280 C CA . ARG A 1 790 ? 6.976 -39.515 49.000 1.00 24.42 790 ARG A CA 1
ATOM 6281 C C . ARG A 1 790 ? 5.678 -40.351 48.899 1.00 24.42 790 ARG A C 1
ATOM 6283 O O . ARG A 1 790 ? 5.121 -40.727 49.914 1.00 24.42 790 ARG A O 1
ATOM 6290 N N . SER A 1 791 ? 5.301 -40.641 47.640 1.00 25.83 791 SER A N 1
ATOM 6291 C CA . SER A 1 791 ? 4.950 -41.949 47.020 1.00 25.83 791 SER A CA 1
ATOM 6292 C C . SER A 1 791 ? 4.218 -43.016 47.852 1.00 25.83 791 SER A C 1
ATOM 6294 O O . SER A 1 791 ? 4.777 -43.429 48.862 1.00 25.83 791 SER A O 1
ATOM 6296 N N . ASP A 1 792 ? 3.101 -43.590 47.353 1.00 27.02 792 ASP A N 1
ATOM 6297 C CA . ASP A 1 792 ? 3.044 -44.838 46.533 1.00 27.02 792 ASP A CA 1
ATOM 6298 C C . ASP A 1 792 ? 1.559 -45.220 46.138 1.00 27.02 792 ASP A C 1
ATOM 6300 O O . ASP A 1 792 ? 0.712 -44.340 46.292 1.00 27.02 792 ASP A O 1
ATOM 6304 N N . PRO A 1 793 ? 1.179 -46.392 45.541 1.00 43.59 793 PRO A N 1
ATOM 6305 C CA . PRO A 1 793 ? 0.571 -46.481 44.192 1.00 43.59 793 PRO A CA 1
ATOM 6306 C C . PRO A 1 793 ? -0.788 -47.257 44.090 1.00 43.59 793 PRO A C 1
ATOM 6308 O O . PRO A 1 793 ? -1.406 -47.565 45.101 1.00 43.59 793 PRO A O 1
ATOM 6311 N N . PHE A 1 794 ? -1.186 -47.630 42.851 1.00 24.22 794 PHE A N 1
ATOM 6312 C CA . PHE A 1 794 ? -2.284 -48.524 42.375 1.00 24.22 794 PHE A CA 1
ATOM 6313 C C . PHE A 1 794 ? -3.627 -47.894 41.938 1.00 24.22 794 PHE A C 1
ATOM 6315 O O . PHE A 1 794 ? -4.431 -47.469 42.755 1.00 24.22 794 PHE A O 1
ATOM 6322 N N . SER A 1 795 ? -3.970 -47.996 40.643 1.00 24.38 795 SER A N 1
ATOM 6323 C CA . SER A 1 795 ? -4.698 -49.165 40.103 1.00 24.38 795 SER A CA 1
ATOM 6324 C C . SER A 1 795 ? -4.990 -49.015 38.597 1.00 24.38 795 SER A C 1
ATOM 6326 O O . SER A 1 795 ? -5.595 -48.039 38.158 1.00 24.38 795 SER A O 1
ATOM 6328 N N . MET A 1 796 ? -4.564 -50.005 37.804 1.00 24.03 796 MET A N 1
ATOM 6329 C CA . MET A 1 796 ? -5.057 -50.250 36.444 1.00 24.03 796 MET A CA 1
ATOM 6330 C C . MET A 1 796 ? -6.465 -50.843 36.521 1.00 24.03 796 MET A C 1
ATOM 6332 O O . MET A 1 796 ? -6.632 -51.864 37.184 1.00 24.03 796 MET A O 1
ATOM 6336 N N . HIS A 1 797 ? -7.420 -50.325 35.746 1.00 26.25 797 HIS A N 1
ATOM 6337 C CA . HIS A 1 797 ? -8.580 -51.100 35.292 1.00 26.25 797 HIS A CA 1
ATOM 6338 C C . HIS A 1 797 ? -8.869 -50.839 33.805 1.00 26.25 797 HIS A C 1
ATOM 6340 O O . HIS A 1 797 ? -9.170 -49.728 33.386 1.00 26.25 797 HIS A O 1
ATOM 6346 N N . HIS A 1 798 ? -8.685 -51.919 33.045 1.00 24.89 798 HIS A N 1
ATOM 6347 C CA . HIS A 1 798 ? -9.297 -52.348 31.789 1.00 24.89 798 HIS A CA 1
ATOM 6348 C C . HIS A 1 798 ? -9.982 -51.352 30.831 1.00 24.89 798 HIS A C 1
ATOM 6350 O O . HIS A 1 798 ? -11.006 -50.739 31.114 1.00 24.89 798 HIS A O 1
ATOM 6356 N N . LEU A 1 799 ? -9.464 -51.402 29.598 1.00 24.03 799 LEU A N 1
ATOM 6357 C CA . LEU A 1 799 ? -10.138 -51.188 28.316 1.00 24.03 799 LEU A CA 1
ATOM 6358 C C . LEU A 1 799 ? -11.577 -51.727 28.275 1.00 24.03 799 LEU A C 1
ATOM 6360 O O . LEU A 1 799 ? -11.794 -52.905 28.541 1.00 24.03 799 LEU A O 1
ATOM 6364 N N . THR A 1 800 ? -12.504 -50.922 27.752 1.00 24.27 800 THR A N 1
ATOM 6365 C CA . THR A 1 800 ? -13.477 -51.378 26.743 1.00 24.27 800 THR A CA 1
ATOM 6366 C C . THR A 1 800 ? -13.813 -50.239 25.778 1.00 24.27 800 THR A C 1
ATOM 6368 O O . THR A 1 800 ? -14.012 -49.086 26.148 1.00 24.27 800 THR A O 1
ATOM 6371 N N . THR A 1 801 ? -13.797 -50.598 24.503 1.00 29.38 801 THR A N 1
ATOM 6372 C CA . THR A 1 801 ? -14.051 -49.806 23.303 1.00 29.38 801 THR A CA 1
ATOM 6373 C C . THR A 1 801 ? -15.517 -49.395 23.179 1.00 29.38 801 THR A C 1
ATOM 6375 O O . THR A 1 801 ? -16.404 -50.209 23.428 1.00 29.38 801 THR A O 1
ATOM 6378 N N . ASN A 1 802 ? -15.795 -48.193 22.651 1.00 24.08 802 ASN A N 1
ATOM 6379 C CA . ASN A 1 802 ? -16.891 -48.052 21.689 1.00 24.08 802 ASN A CA 1
ATOM 6380 C C . ASN A 1 802 ? -16.873 -46.754 20.859 1.00 24.08 802 ASN A C 1
ATOM 6382 O O . ASN A 1 802 ? -16.657 -45.667 21.379 1.00 24.08 802 ASN A O 1
ATOM 6386 N N . ARG A 1 803 ? -17.282 -46.936 19.595 1.00 25.23 803 ARG A N 1
ATOM 6387 C CA . ARG A 1 803 ? -17.845 -45.973 18.625 1.00 25.23 803 ARG A CA 1
ATOM 6388 C C . ARG A 1 803 ? -16.909 -45.122 17.753 1.00 25.23 803 ARG A C 1
ATOM 6390 O O . ARG A 1 803 ? -16.466 -44.041 18.107 1.00 25.23 803 ARG A O 1
ATOM 6397 N N . LYS A 1 804 ? -16.786 -45.604 16.507 1.00 27.59 804 LYS A N 1
ATOM 6398 C CA . LYS A 1 804 ? -17.289 -44.951 15.277 1.00 27.59 804 LYS A CA 1
ATOM 6399 C C . LYS A 1 804 ? -17.408 -43.417 15.343 1.00 27.59 804 LYS A C 1
ATOM 6401 O O . LYS A 1 804 ? -18.397 -42.913 15.862 1.00 27.59 804 LYS A O 1
ATOM 6406 N N . ASN A 1 805 ? -16.506 -42.705 14.670 1.00 26.89 805 ASN A N 1
ATOM 6407 C CA . ASN A 1 805 ? -16.853 -41.949 13.461 1.00 26.89 805 ASN A CA 1
ATOM 6408 C C . ASN A 1 805 ? -15.610 -41.329 12.815 1.00 26.89 805 ASN A C 1
ATOM 6410 O O . ASN A 1 805 ? -14.777 -40.709 13.467 1.00 26.89 805 ASN A O 1
ATOM 6414 N N . ARG A 1 806 ? -15.517 -41.528 11.498 1.00 24.09 806 ARG A N 1
ATOM 6415 C CA . ARG A 1 806 ? -14.587 -40.851 10.597 1.00 24.09 806 ARG A CA 1
ATOM 6416 C C . ARG A 1 806 ? -14.970 -39.375 10.499 1.00 24.09 806 ARG A C 1
ATOM 6418 O O . ARG A 1 806 ? -16.122 -39.075 10.206 1.00 24.09 806 ARG A O 1
ATOM 6425 N N . ILE A 1 807 ? -13.984 -38.495 10.630 1.00 24.80 807 ILE A N 1
ATOM 6426 C CA . ILE A 1 807 ? -13.996 -37.160 10.030 1.00 24.80 807 ILE A CA 1
ATOM 6427 C C . ILE A 1 807 ? -12.847 -37.142 9.022 1.00 24.80 807 ILE A C 1
ATOM 6429 O O . ILE A 1 807 ? -11.688 -37.306 9.397 1.00 24.80 807 ILE A O 1
ATOM 6433 N N . ASN A 1 808 ? -13.199 -36.988 7.746 1.00 24.05 808 ASN A N 1
ATOM 6434 C CA . ASN A 1 808 ? -12.308 -36.491 6.705 1.00 24.05 808 ASN A CA 1
ATOM 6435 C C . ASN A 1 808 ? -12.594 -34.996 6.575 1.00 24.05 808 ASN A C 1
ATOM 6437 O O . ASN A 1 808 ? -13.732 -34.611 6.309 1.00 24.05 808 ASN A O 1
ATOM 6441 N N . CYS A 1 809 ? -11.563 -34.182 6.777 1.00 22.98 809 CYS A N 1
ATOM 6442 C CA . CYS A 1 809 ? -11.573 -32.759 6.482 1.00 22.98 809 CYS A CA 1
ATOM 6443 C C . CYS A 1 809 ? -11.278 -32.550 4.996 1.00 22.98 809 CYS A C 1
ATOM 6445 O O . CYS A 1 809 ? -10.286 -33.073 4.487 1.00 22.98 809 CYS A O 1
ATOM 6447 N N . HIS A 1 810 ? -12.098 -31.731 4.351 1.00 24.22 810 HIS A N 1
ATOM 6448 C CA . HIS A 1 810 ? -11.742 -31.010 3.142 1.00 24.22 810 HIS A CA 1
ATOM 6449 C C . HIS A 1 810 ? -12.113 -29.534 3.331 1.00 24.22 810 HIS A C 1
ATOM 6451 O O . HIS A 1 810 ? -13.058 -29.213 4.050 1.00 24.22 810 HIS A O 1
ATOM 6457 N N . ASP A 1 811 ? -11.325 -28.697 2.664 1.00 24.94 811 ASP A N 1
ATOM 6458 C CA . ASP A 1 811 ? -11.641 -27.342 2.205 1.00 24.94 811 ASP A CA 1
ATOM 6459 C C . ASP A 1 811 ? -11.114 -26.158 3.029 1.00 24.94 811 ASP A C 1
ATOM 6461 O O . ASP A 1 811 ? -11.758 -25.543 3.875 1.00 24.94 811 ASP A O 1
ATOM 6465 N N . ALA A 1 812 ? -9.870 -25.834 2.666 1.00 24.22 812 ALA A N 1
ATOM 6466 C CA . ALA A 1 812 ? -9.309 -24.497 2.628 1.00 24.22 812 ALA A CA 1
ATOM 6467 C C . ALA A 1 812 ? -9.896 -23.701 1.454 1.00 24.22 812 ALA A C 1
ATOM 6469 O O . ALA A 1 812 ? -9.968 -24.240 0.358 1.00 24.22 812 ALA A O 1
ATOM 6470 N N . LEU A 1 813 ? -10.215 -22.426 1.684 1.00 26.12 813 LEU A N 1
ATOM 6471 C CA . LEU A 1 813 ? -10.478 -21.337 0.726 1.00 26.12 813 LEU A CA 1
ATOM 6472 C C . LEU A 1 813 ? -10.481 -20.041 1.598 1.00 26.12 813 LEU A C 1
ATOM 6474 O O . LEU A 1 813 ? -10.961 -20.098 2.724 1.00 26.12 813 LEU A O 1
ATOM 6478 N N . PHE A 1 814 ? -9.911 -18.867 1.291 1.00 26.75 814 PHE A N 1
ATOM 6479 C CA . PHE A 1 814 ? -9.679 -18.134 0.043 1.00 26.75 814 PHE A CA 1
ATOM 6480 C C . PHE A 1 814 ? -8.550 -17.080 0.197 1.00 26.75 814 PHE A C 1
ATOM 6482 O O . PHE A 1 814 ? -8.349 -16.509 1.269 1.00 26.75 814 PHE A O 1
ATOM 6489 N N . LEU A 1 815 ? -7.887 -16.771 -0.924 1.00 24.20 815 LEU A N 1
ATOM 6490 C CA . LEU A 1 815 ? -7.113 -15.548 -1.209 1.00 24.20 815 LEU A CA 1
ATOM 6491 C C . LEU A 1 815 ? -8.039 -14.427 -1.754 1.00 24.20 815 LEU A C 1
ATOM 6493 O O . LEU A 1 815 ? -9.095 -14.760 -2.290 1.00 24.20 815 LEU A O 1
ATOM 6497 N N . PRO A 1 816 ? -7.647 -13.131 -1.725 1.00 29.81 816 PRO A N 1
ATOM 6498 C CA . PRO A 1 816 ? -8.405 -12.035 -2.338 1.00 29.81 816 PRO A CA 1
ATOM 6499 C C . PRO A 1 816 ? -7.934 -11.637 -3.753 1.00 29.81 816 PRO A C 1
ATOM 6501 O O . PRO A 1 816 ? -6.743 -11.638 -4.069 1.00 29.81 816 PRO A O 1
ATOM 6504 N N . THR A 1 817 ? -8.909 -11.236 -4.572 1.00 28.27 817 THR A N 1
ATOM 6505 C CA . THR A 1 817 ? -8.845 -10.814 -5.982 1.00 28.27 817 THR A CA 1
ATOM 6506 C C . THR A 1 817 ? -8.764 -9.289 -6.136 1.00 28.27 817 THR A C 1
ATOM 6508 O O . THR A 1 817 ? -9.546 -8.567 -5.526 1.00 28.27 817 THR A O 1
ATOM 6511 N N . GLN A 1 818 ? -7.918 -8.800 -7.048 1.00 28.81 818 GLN A N 1
ATOM 6512 C CA . GLN A 1 818 ? -8.163 -7.582 -7.840 1.00 28.81 818 GLN A CA 1
ATOM 6513 C C . GLN A 1 818 ? -7.566 -7.756 -9.249 1.00 28.81 818 GLN A C 1
ATOM 6515 O O . GLN A 1 818 ? -6.662 -8.568 -9.422 1.00 28.81 818 GLN A O 1
ATOM 6520 N N . TRP A 1 819 ? -8.083 -6.951 -10.191 1.00 25.77 819 TRP A N 1
ATOM 6521 C CA . TRP A 1 819 ? -7.820 -6.820 -11.642 1.00 25.77 819 TRP A CA 1
ATOM 6522 C C . TRP A 1 819 ? -8.872 -7.447 -12.582 1.00 25.77 819 TRP A C 1
ATOM 6524 O O . TRP A 1 819 ? -8.814 -8.615 -12.950 1.00 25.77 819 TRP A O 1
ATOM 6534 N N . ARG A 1 820 ? -9.811 -6.595 -13.030 1.00 25.88 820 ARG A N 1
ATOM 6535 C CA . ARG A 1 820 ? -10.470 -6.658 -14.347 1.00 25.88 820 ARG A CA 1
ATOM 6536 C C . ARG A 1 820 ? -10.013 -5.442 -15.153 1.00 25.88 820 ARG A C 1
ATOM 6538 O O . ARG A 1 820 ? -10.297 -4.330 -14.723 1.00 25.88 820 ARG A O 1
ATOM 6545 N N . GLN A 1 821 ? -9.384 -5.661 -16.306 1.00 28.14 821 GLN A N 1
ATOM 6546 C CA . GLN A 1 821 ? -9.688 -5.020 -17.599 1.00 28.14 821 GLN A CA 1
ATOM 6547 C C . GLN A 1 821 ? -8.721 -5.526 -18.684 1.00 28.14 821 GLN A C 1
ATOM 6549 O O . GLN A 1 821 ? -7.569 -5.821 -18.380 1.00 28.14 821 GLN A O 1
ATOM 6554 N N . THR A 1 822 ? -9.216 -5.556 -19.933 1.00 24.91 822 THR A N 1
ATOM 6555 C CA . THR A 1 822 ? -8.663 -6.152 -21.181 1.00 24.91 822 THR A CA 1
ATOM 6556 C C . THR A 1 822 ? -8.835 -7.678 -21.219 1.00 24.91 822 THR A C 1
ATOM 6558 O O . THR A 1 822 ? -8.514 -8.339 -20.241 1.00 24.91 822 THR A O 1
ATOM 6561 N N . THR A 1 823 ? -9.475 -8.328 -22.196 1.00 24.73 823 THR A N 1
ATOM 6562 C CA . THR A 1 823 ? -9.665 -8.127 -23.654 1.00 24.73 823 THR A CA 1
ATOM 6563 C C . THR A 1 823 ? -10.931 -8.935 -24.041 1.00 24.73 823 THR A C 1
ATOM 6565 O O . THR A 1 823 ? -11.160 -9.999 -23.473 1.00 24.73 823 THR A O 1
ATOM 6568 N N . THR A 1 824 ? -11.934 -8.394 -24.743 1.00 30.94 824 THR A N 1
ATOM 6569 C CA . THR A 1 824 ? -12.153 -8.517 -26.208 1.00 30.94 824 THR A CA 1
ATOM 6570 C C . THR A 1 824 ? -11.555 -9.767 -26.870 1.00 30.94 824 THR A C 1
ATOM 6572 O O . THR A 1 824 ? -10.381 -10.052 -26.690 1.00 30.94 824 THR A O 1
ATOM 6575 N N . ASP A 1 825 ? -12.375 -10.438 -27.685 1.00 28.59 825 ASP A N 1
ATOM 6576 C CA . ASP A 1 825 ? -12.089 -11.602 -28.545 1.00 28.59 825 ASP A CA 1
ATOM 6577 C C . ASP A 1 825 ? -12.306 -12.985 -27.912 1.00 28.59 825 ASP A C 1
ATOM 6579 O O . ASP A 1 825 ? -11.368 -13.663 -27.509 1.00 28.59 825 ASP A O 1
ATOM 6583 N N . CYS A 1 826 ? -13.575 -13.412 -27.881 1.00 23.94 826 CYS A N 1
ATOM 6584 C CA . CYS A 1 826 ? -14.030 -14.784 -28.168 1.00 23.94 826 CYS A CA 1
ATOM 6585 C C . CYS A 1 826 ? -15.573 -14.811 -28.216 1.00 23.94 826 CYS A C 1
ATOM 6587 O O . CYS A 1 826 ? -16.231 -15.498 -27.442 1.00 23.94 826 CYS A O 1
ATOM 6589 N N . GLU A 1 827 ? -16.164 -14.038 -29.127 1.00 27.09 827 GLU A N 1
ATOM 6590 C CA . GLU A 1 827 ? -17.491 -14.346 -29.666 1.00 27.09 827 GLU A CA 1
ATOM 6591 C C . GLU A 1 827 ? -17.261 -14.928 -31.060 1.00 27.09 827 GLU A C 1
ATOM 6593 O O . GLU A 1 827 ? -16.702 -14.244 -31.909 1.00 27.09 827 GLU A O 1
ATOM 6598 N N . VAL A 1 828 ? -17.613 -16.204 -31.239 1.00 29.23 828 VAL A N 1
ATOM 6599 C CA . VAL A 1 828 ? -18.022 -16.912 -32.471 1.00 29.23 828 VAL A CA 1
ATOM 6600 C C . VAL A 1 828 ? -17.678 -18.387 -32.258 1.00 29.23 828 VAL A C 1
ATOM 6602 O O . VAL A 1 828 ? -16.542 -18.798 -32.471 1.00 29.23 828 VAL A O 1
ATOM 6605 N N . LEU A 1 829 ? -18.666 -19.155 -31.786 1.00 26.00 829 LEU A N 1
ATOM 6606 C CA . LEU A 1 829 ? -18.982 -20.547 -32.161 1.00 26.00 829 LEU A CA 1
ATOM 6607 C C . LEU A 1 829 ? -19.927 -21.170 -31.116 1.00 26.00 829 LEU A C 1
ATOM 6609 O O . LEU A 1 829 ? -19.600 -22.154 -30.467 1.00 26.00 829 LEU A O 1
ATOM 6613 N N . GLU A 1 830 ? -21.134 -20.623 -30.990 1.00 24.05 830 GLU A N 1
ATOM 6614 C CA . GLU A 1 830 ? -22.283 -21.402 -30.521 1.00 24.05 830 GLU A CA 1
ATOM 6615 C C . GLU A 1 830 ? -23.471 -21.117 -31.436 1.00 24.05 830 GLU A C 1
ATOM 6617 O O . GLU A 1 830 ? -24.257 -20.202 -31.221 1.00 24.05 830 GLU A O 1
ATOM 6622 N N . GLU A 1 831 ? -23.597 -21.918 -32.492 1.00 25.97 831 GLU A N 1
ATOM 6623 C CA . GLU A 1 831 ? -24.894 -22.175 -33.102 1.00 25.97 831 GLU A CA 1
ATOM 6624 C C . GLU A 1 831 ? -24.895 -23.568 -33.744 1.00 25.97 831 GLU A C 1
ATOM 6626 O O . GLU A 1 831 ? -23.996 -23.913 -34.510 1.00 25.97 831 GLU A O 1
ATOM 6631 N N . LYS A 1 832 ? -25.973 -24.315 -33.463 1.00 26.02 832 LYS A N 1
ATOM 6632 C CA . LYS A 1 832 ? -26.373 -25.633 -33.998 1.00 26.02 832 LYS A CA 1
ATOM 6633 C C . LYS A 1 832 ? -25.758 -26.857 -33.304 1.00 26.02 832 LYS A C 1
ATOM 6635 O O . LYS A 1 832 ? -24.662 -27.294 -33.621 1.00 26.02 832 LYS A O 1
ATOM 6640 N N . ILE A 1 833 ? -26.563 -27.523 -32.474 1.00 24.50 833 ILE A N 1
ATOM 6641 C CA . ILE A 1 833 ? -27.381 -28.681 -32.887 1.00 24.50 833 ILE A CA 1
ATOM 6642 C C . ILE A 1 833 ? -28.353 -29.005 -31.739 1.00 24.50 833 ILE A C 1
ATOM 6644 O O . ILE A 1 833 ? -27.982 -29.527 -30.694 1.00 24.50 833 ILE A O 1
ATOM 6648 N N . VAL A 1 834 ? -29.629 -28.694 -31.962 1.00 26.39 834 VAL A N 1
ATOM 6649 C CA . VAL A 1 834 ? -30.756 -29.393 -31.341 1.00 26.39 834 VAL A CA 1
ATOM 6650 C C . VAL A 1 834 ? -31.180 -30.450 -32.350 1.00 26.39 834 VAL A C 1
ATOM 6652 O O . VAL A 1 834 ? -31.531 -30.095 -33.473 1.00 26.39 834 VAL A O 1
ATOM 6655 N N . SER A 1 835 ? -31.134 -31.728 -31.977 1.00 27.03 835 SER A N 1
ATOM 6656 C CA . SER A 1 835 ? -32.191 -32.724 -32.223 1.00 27.03 835 SER A CA 1
ATOM 6657 C C . SER A 1 835 ? -31.661 -34.162 -32.204 1.00 27.03 835 SER A C 1
ATOM 6659 O O . SER A 1 835 ? -30.569 -34.453 -32.674 1.00 27.03 835 SER A O 1
ATOM 6661 N N . HIS A 1 836 ? -32.545 -35.029 -31.704 1.00 28.53 836 HIS A N 1
ATOM 6662 C CA . HIS A 1 836 ? -32.561 -36.493 -31.758 1.00 28.53 836 HIS A CA 1
ATOM 6663 C C . HIS A 1 836 ? -31.882 -37.213 -30.594 1.00 28.53 836 HIS A C 1
ATOM 6665 O O . HIS A 1 836 ? -30.666 -37.293 -30.469 1.00 28.53 836 HIS A O 1
ATOM 6671 N N . GLY A 1 837 ? -32.749 -37.735 -29.725 1.00 26.20 837 GLY A N 1
ATOM 6672 C CA . GLY A 1 837 ? -32.382 -38.689 -28.701 1.00 26.20 837 GLY A CA 1
ATOM 6673 C C . GLY A 1 837 ? -32.245 -40.096 -29.258 1.00 26.20 837 GLY A C 1
ATOM 6674 O O . GLY A 1 837 ? -32.743 -40.397 -30.336 1.00 26.20 837 GLY A O 1
ATOM 6675 N N . ASP A 1 838 ? -31.639 -40.958 -28.454 1.00 25.45 838 ASP A N 1
ATOM 6676 C CA . ASP A 1 838 ? -32.139 -42.308 -28.261 1.00 25.45 838 ASP A CA 1
ATOM 6677 C C . ASP A 1 838 ? -31.647 -42.835 -26.907 1.00 25.45 838 ASP A C 1
ATOM 6679 O O . ASP A 1 838 ? -30.490 -42.660 -26.520 1.00 25.45 838 ASP A O 1
ATOM 6683 N N . LEU A 1 839 ? -32.570 -43.437 -26.169 1.00 27.75 839 LEU A N 1
ATOM 6684 C CA . LEU A 1 839 ? -32.371 -44.103 -24.891 1.00 27.75 839 LEU A CA 1
ATOM 6685 C C . LEU A 1 839 ? -32.435 -45.596 -25.193 1.00 27.75 839 LEU A C 1
ATOM 6687 O O . LEU A 1 839 ? -33.534 -46.111 -25.350 1.00 27.75 839 LEU A O 1
ATOM 6691 N N . SER A 1 840 ? -31.307 -46.311 -25.218 1.00 26.78 840 SER A N 1
ATOM 6692 C CA . SER A 1 840 ? -31.268 -47.728 -24.823 1.00 26.78 840 SER A CA 1
ATOM 6693 C C . SER A 1 840 ? -29.851 -48.328 -24.837 1.00 26.78 840 SER A C 1
ATOM 6695 O O . SER A 1 840 ? -29.018 -47.965 -25.658 1.00 26.78 840 SER A O 1
ATOM 6697 N N . LEU A 1 841 ? -29.667 -49.327 -23.952 1.00 26.98 841 LEU A N 1
ATOM 6698 C CA . LEU A 1 841 ? -28.620 -50.372 -23.922 1.00 26.98 841 LEU A CA 1
ATOM 6699 C C . LEU A 1 841 ? -27.254 -49.953 -23.316 1.00 26.98 841 LEU A C 1
ATOM 6701 O O . LEU A 1 841 ? -26.686 -48.947 -23.695 1.00 26.98 841 LEU A O 1
ATOM 6705 N N . PHE A 1 842 ? -26.606 -50.647 -22.367 1.00 25.00 842 PHE A N 1
ATOM 6706 C CA . PHE A 1 842 ? -26.698 -52.024 -21.869 1.00 25.00 842 PHE A CA 1
ATOM 6707 C C . PHE A 1 842 ? -26.111 -52.117 -20.435 1.00 25.00 842 PHE A C 1
ATOM 6709 O O . PHE A 1 842 ? -25.059 -51.557 -20.137 1.00 25.00 842 PHE A O 1
ATOM 6716 N N . ARG A 1 843 ? -26.749 -52.911 -19.559 1.00 26.75 843 ARG A N 1
ATOM 6717 C CA . ARG A 1 843 ? -26.155 -53.507 -18.340 1.00 26.75 843 ARG A CA 1
ATOM 6718 C C . ARG A 1 843 ? -25.172 -54.630 -18.713 1.00 26.75 843 ARG A C 1
ATOM 6720 O O . ARG A 1 843 ? -25.537 -55.441 -19.558 1.00 26.75 843 ARG A O 1
ATOM 6727 N N . ARG A 1 844 ? -24.070 -54.796 -17.959 1.00 26.97 844 ARG A N 1
ATOM 6728 C CA . ARG A 1 844 ? -23.504 -56.076 -17.420 1.00 26.97 844 ARG A CA 1
ATOM 6729 C C . ARG A 1 844 ? -22.168 -55.784 -16.702 1.00 26.97 844 ARG A C 1
ATOM 6731 O O . ARG A 1 844 ? -21.260 -55.244 -17.308 1.00 26.97 844 ARG A O 1
ATOM 6738 N N . ARG A 1 845 ? -22.128 -55.872 -15.364 1.00 26.77 845 ARG A N 1
ATOM 6739 C CA . ARG A 1 845 ? -21.630 -56.990 -14.515 1.00 26.77 845 ARG A CA 1
ATOM 6740 C C . ARG A 1 845 ? -20.120 -57.278 -14.632 1.00 26.77 845 ARG A C 1
ATOM 6742 O O . ARG A 1 845 ? -19.683 -57.866 -15.611 1.00 26.77 845 ARG A O 1
ATOM 6749 N N . ALA A 1 846 ? -19.393 -56.972 -13.555 1.00 28.09 846 ALA A N 1
ATOM 6750 C CA . ALA A 1 846 ? -18.084 -57.536 -13.215 1.00 28.09 846 ALA A CA 1
ATOM 6751 C C . ALA A 1 846 ? -18.260 -58.815 -12.357 1.00 28.09 846 ALA A C 1
ATOM 6753 O O . ALA A 1 846 ? -19.204 -58.857 -11.560 1.00 28.09 846 ALA A O 1
ATOM 6754 N N . PRO A 1 847 ? -17.399 -59.844 -12.487 1.00 33.56 847 PRO A N 1
ATOM 6755 C CA . PRO A 1 847 ? -17.406 -61.011 -11.611 1.00 33.56 847 PRO A CA 1
ATOM 6756 C C . PRO A 1 847 ? -16.197 -61.049 -10.661 1.00 33.56 847 PRO A C 1
ATOM 6758 O O . PRO A 1 847 ? -15.092 -60.669 -11.036 1.00 33.56 847 PRO A O 1
ATOM 6761 N N . GLY A 1 848 ? -16.407 -61.629 -9.476 1.00 28.95 848 GLY A N 1
ATOM 6762 C CA . GLY A 1 848 ? -15.344 -62.303 -8.725 1.00 28.95 848 GLY A CA 1
ATOM 6763 C C . GLY A 1 848 ? -15.003 -61.702 -7.365 1.00 28.95 848 GLY A C 1
ATOM 6764 O O . GLY A 1 848 ? -14.001 -61.012 -7.231 1.00 28.95 848 GLY A O 1
ATOM 6765 N N . ALA A 1 849 ? -15.791 -62.050 -6.349 1.00 27.73 849 ALA A N 1
ATOM 6766 C CA . ALA A 1 849 ? -15.287 -62.213 -4.986 1.00 27.73 849 ALA A CA 1
ATOM 6767 C C . ALA A 1 849 ? -15.024 -63.712 -4.747 1.00 27.73 849 ALA A C 1
ATOM 6769 O O . ALA A 1 849 ? -15.711 -64.551 -5.341 1.00 27.73 849 ALA A O 1
ATOM 6770 N N . PRO A 1 850 ? -14.101 -64.048 -3.838 1.00 36.81 850 PRO A N 1
ATOM 6771 C CA . PRO A 1 850 ? -14.493 -64.918 -2.744 1.00 36.81 850 PRO A CA 1
ATOM 6772 C C . PRO A 1 850 ? -14.304 -64.240 -1.393 1.00 36.81 850 PRO A C 1
ATOM 6774 O O . PRO A 1 850 ? -13.489 -63.340 -1.202 1.00 36.81 850 PRO A O 1
ATOM 6777 N N . ASN A 1 851 ? -15.156 -64.715 -0.509 1.00 29.59 851 ASN A N 1
ATOM 6778 C CA . ASN A 1 851 ? -15.474 -64.260 0.820 1.00 29.59 851 ASN A CA 1
ATOM 6779 C C . ASN A 1 851 ? -14.617 -65.006 1.860 1.00 29.59 851 ASN A C 1
ATOM 6781 O O . ASN A 1 851 ? -14.033 -66.042 1.540 1.00 29.59 851 ASN A O 1
ATOM 6785 N N . ASP A 1 852 ? -14.695 -64.504 3.093 1.00 28.39 852 ASP A N 1
ATOM 6786 C CA . ASP A 1 852 ? -14.404 -65.185 4.365 1.00 28.39 852 ASP A CA 1
ATOM 6787 C C . ASP A 1 852 ? -12.904 -65.271 4.726 1.00 28.39 852 ASP A C 1
ATOM 6789 O O . ASP A 1 852 ? -12.054 -65.609 3.914 1.00 28.39 852 ASP A O 1
ATOM 6793 N N . ASP A 1 853 ? -12.447 -64.972 5.937 1.00 28.58 853 ASP A N 1
ATOM 6794 C CA . ASP A 1 853 ? -13.116 -64.657 7.193 1.00 28.58 853 ASP A CA 1
ATOM 6795 C C . ASP A 1 853 ? -12.040 -64.154 8.184 1.00 28.58 853 ASP A C 1
ATOM 6797 O O . ASP A 1 853 ? -10.840 -64.261 7.926 1.00 28.58 853 ASP A O 1
ATOM 6801 N N . ILE A 1 854 ? -12.496 -63.741 9.367 1.00 26.75 854 ILE A N 1
ATOM 6802 C CA . ILE A 1 854 ? -11.756 -63.523 10.627 1.00 26.75 854 ILE A CA 1
ATOM 6803 C C . ILE A 1 854 ? -11.520 -62.054 11.021 1.00 26.75 854 ILE A C 1
ATOM 6805 O O . ILE A 1 854 ? -10.636 -61.334 10.568 1.00 26.75 854 ILE A O 1
ATOM 6809 N N . TRP A 1 855 ? -12.357 -61.697 11.988 1.00 25.41 855 TRP A N 1
ATOM 6810 C CA . TRP A 1 855 ? -12.351 -60.590 12.927 1.00 25.41 855 TRP A CA 1
ATOM 6811 C C . TRP A 1 855 ? -11.014 -60.369 13.664 1.00 25.41 855 TRP A C 1
ATOM 6813 O O . TRP A 1 855 ? -10.549 -61.282 14.344 1.00 25.41 855 TRP A O 1
ATOM 6823 N N . GLN A 1 856 ? -10.487 -59.136 13.641 1.00 29.03 856 GLN A N 1
ATOM 6824 C CA . GLN A 1 856 ? -10.214 -58.284 14.822 1.00 29.03 856 GLN A CA 1
ATOM 6825 C C . GLN A 1 856 ? -9.779 -56.873 14.418 1.00 29.03 856 GLN A C 1
ATOM 6827 O O . GLN A 1 856 ? -8.892 -56.748 13.547 1.00 29.03 856 GLN A O 1
#

Foldseek 3Di:
DKDKDFDDLVCVVQCPLQQPDPQWDDDDSVVVVVQCQQCSQQWMWMADPVRHTFWIWHWHFFFDDLQTFIETPTTTGRPVNPPPCVSVVSVVSSLCCRCPVRVHQKYKYKHFPPPVVVVVVVVVVVWAFQAKEFQQDPVRTIITIIMHGDVSNVVCPVRHHDPYHHYNVVVCPRGDDPPPDPDFCLPNVLVCLVVLLVVLVVVLVVLVVVLVVLLVVLVVLLVVLVVLVVVLPDDDPDQDDDLVNLLVVLVSVLSVLSSVLSNQLSVLSVPLFNVLSVVLSVVLVVLSVVLSVLVVVLVVVLVVLVVVLVVLVVVLVVLVVVLVVLVVVLVVLVPDPDRDPVVSVVSVVVSVVSVVVSVVSVVVSVVSVVVSVVVVCCSSVPRSSVSSVSSVVSVVVSVVSNVVSVVSNVVSVVVSPVSSVVSVVSSVVSVVSDDPVRSVVVVCVVPPDPDDDPPDDDDDDDDPDPDDDDDDDDDDDDDDDDDDDDDDDDDDDDDDDDDDDPPDPDPQDPQALALDAQVVQCVSCCVVCVPDLERVLLVCLLLLLVVLPVLQAAQLLPDADDPVLLVVVNVCCSVPVDNPDDDNDSSSSSVNNLNRLQSHQDDADPDADVVLVVDDSHSVVSLLSVLLSLLVSQPPVSCVRHVQHLLNSLLSNLNSNHPDPDPDPVVVVVVSVVSSVRSSVSNVPNDRDDPPDPPPPPPVPPPDDDDDDDDDDDDDDDDDDDDDDDDDDDDDDDDDDYDDDDDDDDDDDDDDDDDDDDDDDDDDDDDDDDDDDDDDDDDDDDDDDDDDDDDDDDDDDDDDDDDDDDDDDDDDDDDDDDDDDDDDDDPDDDDDDDDDDDDDDDDDDDDDDDDDDDDD